Protein AF-0000000067513477 (afdb_homodimer)

pLDDT: mean 84.4, std 13.57, range [36.38, 98.44]

Organism: Thermus thermophilus (strain ATCC 27634 / DSM 579 / HB8) (NCBI:txid300852)

Nearest PDB structures (foldseek):
  5yew-assembly2_C-2  TM=7.814E-01  e=1.420E-10  Homo sapiens
  4dhe-assembly2_B  TM=7.782E-01  e=2.026E-05  Burkholderia thailandensis E264
  5izm-assembly1_A  TM=6.686E-01  e=1.558E-05  Homo sapiens
  1svw-assembly2_B  TM=7.905E-01  e=1.454E-04  Bacillus subtilis
  3wnd-assembly1_A  TM=7.352E-01  e=6.443E-04  Methanosarcina mazei

InterPro domains:
  IPR005225 Small GTP-binding domain [TIGR00231] (46-178)
  IPR006073 GTP binding domain [PF01926] (48-173)
  IPR027417 P-loop containing nucleoside triphosphate hydrolase [G3DSA:3.40.50.300] (36-234)
  IPR027417 P-loop containing nucleoside triphosphate hydrolase [SSF52540] (42-229)
  IPR051943 TRAFAC Dynamin-like GTPase [PTHR43681] (34-531)

Radius of gyration: 49.09 Å; Cα contacts (8 Å, |Δi|>4): 1577; chains: 2; bounding box: 95×144×92 Å

Sequence (1070 aa):
MRLEGLEGKRARVRALLAQGLEALARTPVDPAPLRQALLDLEGPFLLVVVGEFNSGKSSLVNALLGEDLLPEGPTPTTDRIQLLEYGEEGREEGEGFLRLRKPHPLLRTLALVDTPGTNALLEHHEVLTRTFLPRADLILFVTSADRPLTRSEAEFLRLIRDWGKKVVLVVNKADLLSEEDREAVARYVAEGARAVLGEEVPLFLVSARRGKEGRDEGLLRLRDHVAEVIAMKALPLKLSAALGVLRRLLVEGEGALEAEAEEVGQALATCEALEDLLRRHVARVRRDFAGQVALVERVFREVEERGHRFLDETVRLGRLPDLLNAKAFRESFLKEVVQDAGARLERAVGEALRWLARREEELLLDALTLLKEARPLPKGEEPLLAPLEEALARFRPEEEAARLSGLAQEAVVRTLAGGVGGLGLGAALTLVLKGLVADLTGLLAGFFVAFLALSVLPRRKERAKRLLSQGLEEAYAAVRRALEEALEEGLARQEERFRGLYRDRCEALAERRHELKARKEALRRLREEAEALVAMRLEGLEGKRARVRALLAQGLEALARTPVDPAPLRQALLDLEGPFLLVVVGEFNSGKSSLVNALLGEDLLPEGPTPTTDRIQLLEYGEEGREEGEGFLRLRKPHPLLRTLALVDTPGTNALLEHHEVLTRTFLPRADLILFVTSADRPLTRSEAEFLRLIRDWGKKVVLVVNKADLLSEEDREAVARYVAEGARAVLGEEVPLFLVSARRGKEGRDEGLLRLRDHVAEVIAMKALPLKLSAALGVLRRLLVEGEGALEAEAEEVGQALATCEALEDLLRRHVARVRRDFAGQVALVERVFREVEERGHRFLDETVRLGRLPDLLNAKAFRESFLKEVVQDAGARLERAVGEALRWLARREEELLLDALTLLKEARPLPKGEEPLLAPLEEALARFRPEEEAARLSGLAQEAVVRTLAGGVGGLGLGAALTLVLKGLVADLTGLLAGFFVAFLALSVLPRRKERAKRLLSQGLEEAYAAVRRALEEALEEGLARQEERFRGLYRDRCEALAERRHELKARKEALRRLREEAEALVA

Solvent-accessible surface area (backbone atoms only — not comparable to full-atom values): 54745 Å² total; per-residue (Å²): 106,72,63,58,53,48,52,52,47,50,52,52,51,52,50,51,51,53,52,48,50,59,58,34,68,79,40,94,48,81,53,61,62,50,56,50,32,61,58,44,71,78,47,71,47,32,40,30,38,42,36,43,47,68,23,42,60,47,49,37,54,20,25,77,70,67,45,90,78,56,80,81,63,57,55,96,71,54,84,37,36,33,39,37,32,49,37,68,79,46,80,46,78,56,95,60,34,34,39,36,26,37,81,42,79,75,26,70,70,27,28,42,32,46,46,27,28,33,61,38,60,70,60,72,30,50,55,54,45,58,68,46,53,57,62,28,30,32,33,40,40,30,29,21,44,59,49,52,53,27,30,67,52,47,55,48,48,40,51,42,44,58,38,40,43,48,61,37,40,33,34,20,49,41,76,78,46,51,79,72,49,45,57,54,50,51,50,51,43,51,53,54,45,23,68,62,63,74,48,86,60,60,73,35,58,19,26,32,76,44,24,60,73,73,68,28,68,35,44,52,52,47,54,50,48,53,51,47,43,52,75,74,38,40,65,64,35,42,53,41,13,40,45,16,35,48,43,40,52,37,55,52,35,43,51,54,47,50,56,51,44,52,53,49,50,53,54,50,50,52,51,51,51,51,52,50,50,50,55,52,47,55,55,47,51,64,61,49,46,54,10,38,52,19,45,41,52,50,51,58,46,51,37,51,52,40,43,49,49,51,54,19,49,54,64,42,63,63,46,51,70,46,54,64,33,54,67,53,44,51,54,49,43,42,59,69,33,44,60,62,47,22,62,50,45,42,48,36,52,48,49,38,38,37,51,56,28,47,50,54,54,48,50,53,50,53,50,51,53,46,56,69,44,27,69,70,52,91,93,47,75,54,78,62,50,56,57,49,51,51,50,56,70,68,56,49,45,65,60,51,17,49,53,44,45,52,52,26,35,51,44,26,30,47,64,72,53,77,52,60,76,93,60,50,60,21,52,43,48,46,48,52,50,50,52,49,44,52,53,41,39,57,65,47,45,70,37,56,77,61,66,75,71,37,62,52,54,30,29,50,50,25,51,43,48,49,51,51,51,52,53,51,50,54,52,46,53,38,47,50,52,18,51,52,52,38,47,55,52,49,48,54,49,49,50,52,57,55,44,66,66,47,48,68,59,52,52,52,49,53,52,48,48,53,51,47,52,52,52,44,52,52,43,50,53,51,41,53,53,46,54,60,71,69,105,108,72,62,59,52,46,53,52,48,50,52,49,51,52,51,50,52,53,52,48,50,60,58,35,66,77,41,95,49,80,52,60,58,49,56,49,30,62,58,44,71,78,46,71,46,31,40,30,38,43,36,42,48,69,21,42,60,46,49,37,54,20,25,75,70,68,44,91,79,55,80,81,61,58,53,94,72,54,84,38,35,34,39,38,33,50,36,69,79,46,80,47,79,57,95,59,34,34,39,37,25,37,80,44,78,76,27,70,70,27,28,44,32,45,49,45,36,40,61,30,64,83,53,64,59,65,53,51,61,64,61,46,55,54,58,27,30,32,32,41,41,30,30,22,44,59,50,54,55,27,31,67,50,47,54,49,49,39,51,42,44,59,38,39,45,48,62,36,41,32,34,21,48,39,77,79,46,53,77,73,47,45,57,55,50,52,51,49,41,51,53,54,46,23,68,63,65,73,48,86,61,59,72,37,59,19,26,33,75,44,26,61,71,72,69,27,67,36,46,53,53,48,53,51,49,53,52,49,42,51,74,73,36,41,64,65,35,42,54,41,13,40,44,16,37,47,44,40,52,37,55,51,35,42,51,53,47,50,55,53,44,53,54,49,50,54,54,48,51,52,50,52,50,52,51,49,51,48,55,51,48,54,58,47,51,64,61,50,47,54,11,38,52,19,45,40,52,48,50,56,46,51,36,52,51,39,43,50,49,50,56,18,49,55,66,41,64,65,47,49,70,45,54,61,32,54,66,52,46,51,54,49,44,41,61,68,33,44,59,62,46,21,60,48,44,42,50,37,51,50,48,40,38,36,50,55,28,46,50,54,55,49,51,52,52,52,50,49,52,46,56,67,44,28,69,72,51,92,93,46,75,53,79,61,52,59,57,50,51,48,50,56,71,69,55,50,45,65,60,51,17,49,54,44,44,52,53,26,35,52,47,26,31,47,64,72,54,77,52,61,77,92,62,50,60,22,52,43,47,47,48,51,50,50,53,48,44,53,53,41,39,57,65,48,44,71,37,54,78,61,68,74,71,37,63,52,53,30,29,51,50,26,51,45,47,49,52,51,50,53,52,52,50,54,52,47,54,38,46,49,52,17,50,52,50,38,47,54,52,50,49,54,50,49,51,52,58,56,44,66,68,47,47,68,60,50,52,53,49,54,53,49,48,53,52,48,53,52,52,43,51,52,43,51,53,51,40,53,52,45,54,59,70,68,105

Structure (mmCIF, N/CA/C/O backbone):
data_AF-0000000067513477-model_v1
#
loop_
_entity.id
_entity.type
_entity.pdbx_description
1 polymer 'Probable GTP-binding protein'
#
loop_
_atom_site.group_PDB
_atom_site.id
_atom_site.type_symbol
_atom_site.label_atom_id
_atom_site.label_alt_id
_atom_site.label_comp_id
_atom_site.label_asym_id
_atom_site.label_entity_id
_atom_site.label_seq_id
_atom_site.pdbx_PDB_ins_code
_atom_site.Cartn_x
_atom_site.Cartn_y
_atom_site.Cartn_z
_atom_site.occupancy
_atom_site.B_iso_or_equiv
_atom_site.auth_seq_id
_atom_site.auth_comp_id
_atom_site.auth_asym_id
_atom_site.auth_atom_id
_atom_site.pdbx_PDB_model_num
ATOM 1 N N . MET A 1 1 ? -46.469 -31.281 -8.945 1 40.47 1 MET A N 1
ATOM 2 C CA . MET A 1 1 ? -46.219 -30.5 -7.738 1 40.47 1 MET A CA 1
ATOM 3 C C . MET A 1 1 ? -44.75 -30.141 -7.594 1 40.47 1 MET A C 1
ATOM 5 O O . MET A 1 1 ? -44.406 -29 -7.258 1 40.47 1 MET A O 1
ATOM 9 N N . ARG A 1 2 ? -43.906 -31.172 -7.785 1 50.25 2 ARG A N 1
ATOM 10 C CA . ARG A 1 2 ? -42.438 -31 -7.707 1 50.25 2 ARG A CA 1
ATOM 11 C C . ARG A 1 2 ? -41.938 -30.094 -8.828 1 50.25 2 ARG A C 1
ATOM 13 O O . ARG A 1 2 ? -41.094 -29.25 -8.609 1 50.25 2 ARG A O 1
ATOM 20 N N . LEU A 1 3 ? -42.531 -30.281 -9.891 1 52.78 3 LEU A N 1
ATOM 21 C CA . LEU A 1 3 ? -42.188 -29.484 -11.055 1 52.78 3 LEU A CA 1
ATOM 22 C C . LEU A 1 3 ? -42.625 -28.031 -10.875 1 52.78 3 LEU A C 1
ATOM 24 O O . LEU A 1 3 ? -41.906 -27.109 -11.266 1 52.78 3 LEU A O 1
ATOM 28 N N . GLU A 1 4 ? -43.875 -27.875 -10.352 1 55.12 4 GLU A N 1
ATOM 29 C CA . GLU A 1 4 ? -44.406 -26.531 -10.109 1 55.12 4 GLU A CA 1
ATOM 30 C C . GLU A 1 4 ? -43.5 -25.781 -9.125 1 55.12 4 GLU A C 1
ATOM 32 O O . GLU A 1 4 ? -43.25 -24.578 -9.297 1 55.12 4 GLU A O 1
ATOM 37 N N . GLY A 1 5 ? -42.969 -26.516 -8.164 1 71.5 5 GLY A N 1
ATOM 38 C CA . GLY A 1 5 ? -42.062 -25.969 -7.164 1 71.5 5 GLY A CA 1
ATOM 39 C C . GLY A 1 5 ? -40.719 -25.531 -7.746 1 71.5 5 GLY A C 1
ATOM 40 O O . GLY A 1 5 ? -40.188 -24.5 -7.363 1 71.5 5 GLY A O 1
ATOM 41 N N . LEU A 1 6 ? -40.406 -26.203 -8.75 1 79.88 6 LEU A N 1
ATOM 42 C CA . LEU A 1 6 ? -39.125 -25.906 -9.367 1 79.88 6 LEU A CA 1
ATOM 43 C C . LEU A 1 6 ? -39.25 -24.703 -10.305 1 79.88 6 LEU A C 1
ATOM 45 O O . LEU A 1 6 ? -38.312 -23.891 -10.391 1 79.88 6 LEU A O 1
ATOM 49 N N . GLU A 1 7 ? -40.375 -24.594 -10.969 1 84.88 7 GLU A N 1
ATOM 50 C CA . GLU A 1 7 ? -40.594 -23.438 -11.844 1 84.88 7 GLU A CA 1
ATOM 51 C C . GLU A 1 7 ? -40.688 -22.141 -11.047 1 84.88 7 GLU A C 1
ATOM 53 O O . GLU A 1 7 ? -40.219 -21.094 -11.5 1 84.88 7 GLU A O 1
ATOM 58 N N . GLY A 1 8 ? -41.344 -22.281 -9.938 1 87.75 8 GLY A N 1
ATOM 59 C CA . GLY A 1 8 ? -41.375 -21.141 -9.047 1 87.75 8 GLY A CA 1
ATOM 60 C C . GLY A 1 8 ? -40 -20.719 -8.578 1 87.75 8 GLY A C 1
ATOM 61 O O . GLY A 1 8 ? -39.688 -19.516 -8.539 1 87.75 8 GLY A O 1
ATOM 62 N N . LYS A 1 9 ? -39.281 -21.688 -8.289 1 90.88 9 LYS A N 1
ATOM 63 C CA . LYS A 1 9 ? -37.906 -21.406 -7.867 1 90.88 9 LYS A CA 1
ATOM 64 C C . LYS A 1 9 ? -37.094 -20.797 -9 1 90.88 9 LYS A C 1
ATOM 66 O O . LYS A 1 9 ? -36.312 -19.875 -8.781 1 90.88 9 LYS A O 1
ATOM 71 N N . ARG A 1 10 ? -37.344 -21.281 -10.188 1 93.25 10 ARG A N 1
ATOM 72 C CA . ARG A 1 10 ? -36.656 -20.734 -11.359 1 93.25 10 ARG A CA 1
ATOM 73 C C . ARG A 1 10 ? -37 -19.266 -11.555 1 93.25 10 ARG A C 1
ATOM 75 O O . ARG A 1 10 ? -36.125 -18.453 -11.82 1 93.25 10 ARG A O 1
ATOM 82 N N . ALA A 1 11 ? -38.188 -18.984 -11.398 1 93.88 11 ALA A N 1
ATOM 83 C CA . ALA A 1 11 ? -38.625 -17.594 -11.547 1 93.88 11 ALA A CA 1
ATOM 84 C C . ALA A 1 11 ? -38 -16.703 -10.477 1 93.88 11 ALA A C 1
ATOM 86 O O . ALA A 1 11 ? -37.594 -15.578 -10.766 1 93.88 11 ALA A O 1
ATOM 87 N N . ARG A 1 12 ? -37.969 -17.203 -9.328 1 94.5 12 ARG A N 1
ATOM 88 C CA . ARG A 1 12 ? -37.406 -16.453 -8.227 1 94.5 12 ARG A CA 1
ATOM 89 C C . ARG A 1 12 ? -35.906 -16.219 -8.453 1 94.5 12 ARG A C 1
ATOM 91 O O . ARG A 1 12 ? -35.406 -15.125 -8.203 1 94.5 12 ARG A O 1
ATOM 98 N N . VAL A 1 13 ? -35.219 -17.188 -8.875 1 96.44 13 VAL A N 1
ATOM 99 C CA . VAL A 1 13 ? -33.781 -17.078 -9.133 1 96.44 13 VAL A CA 1
ATOM 100 C C . VAL A 1 13 ? -33.531 -16.094 -10.273 1 96.44 13 VAL A C 1
ATOM 102 O O . VAL A 1 13 ? -32.656 -15.242 -10.188 1 96.44 13 VAL A O 1
ATOM 105 N N . ARG A 1 14 ? -34.344 -16.172 -11.273 1 96.19 14 ARG A N 1
ATOM 106 C CA . ARG A 1 14 ? -34.219 -15.25 -12.398 1 96.19 14 ARG A CA 1
ATOM 107 C C . ARG A 1 14 ? -34.406 -13.805 -11.945 1 96.19 14 ARG A C 1
ATOM 109 O O . ARG A 1 14 ? -33.625 -12.93 -12.344 1 96.19 14 ARG A O 1
ATOM 116 N N . ALA A 1 15 ? -35.344 -13.648 -11.141 1 96.62 15 ALA A N 1
ATOM 117 C CA . ALA A 1 15 ? -35.594 -12.305 -10.625 1 96.62 15 ALA A CA 1
ATOM 118 C C . ALA A 1 15 ? -34.438 -11.805 -9.789 1 96.62 15 ALA A C 1
ATOM 120 O O . ALA A 1 15 ? -34.031 -10.641 -9.898 1 96.62 15 ALA A O 1
ATOM 121 N N . LEU A 1 16 ? -33.969 -12.625 -8.984 1 97.19 16 LEU A N 1
ATOM 122 C CA . LEU A 1 16 ? -32.844 -12.25 -8.117 1 97.19 16 LEU A CA 1
ATOM 123 C C . LEU A 1 16 ? -31.609 -11.922 -8.945 1 97.19 16 LEU A C 1
ATOM 125 O O . LEU A 1 16 ? -30.891 -10.969 -8.641 1 97.19 16 LEU A O 1
ATOM 129 N N . LEU A 1 17 ? -31.359 -12.695 -9.984 1 97.75 17 LEU A N 1
ATOM 130 C CA . LEU A 1 17 ? -30.234 -12.43 -10.867 1 97.75 17 LEU A CA 1
ATOM 131 C C . LEU A 1 17 ? -30.391 -11.086 -11.57 1 97.75 17 LEU A C 1
ATOM 133 O O . LEU A 1 17 ? -29.422 -10.336 -11.711 1 97.75 17 LEU A O 1
ATOM 137 N N . ALA A 1 18 ? -31.562 -10.812 -11.953 1 97.38 18 ALA A N 1
ATOM 138 C CA . ALA A 1 18 ? -31.844 -9.531 -12.594 1 97.38 18 ALA A CA 1
ATOM 139 C C . ALA A 1 18 ? -31.594 -8.375 -11.633 1 97.38 18 ALA A C 1
ATOM 141 O O . ALA A 1 18 ? -31.016 -7.355 -12.016 1 97.38 18 ALA A O 1
ATOM 142 N N . GLN A 1 19 ? -32 -8.547 -10.422 1 97.44 19 GLN A N 1
ATOM 143 C CA . GLN A 1 19 ? -31.766 -7.539 -9.398 1 97.44 19 GLN A CA 1
ATOM 144 C C . GLN A 1 19 ? -30.266 -7.379 -9.148 1 97.44 19 GLN A C 1
ATOM 146 O O . GLN A 1 19 ? -29.781 -6.258 -8.969 1 97.44 19 GLN A O 1
ATOM 151 N N . GLY A 1 20 ? -29.578 -8.461 -9.109 1 97.56 20 GLY A N 1
ATOM 152 C CA . GLY A 1 20 ? -28.141 -8.422 -8.938 1 97.56 20 GLY A CA 1
ATOM 153 C C . GLY A 1 20 ? -27.422 -7.672 -10.055 1 97.56 20 GLY A C 1
ATOM 154 O O . GLY A 1 20 ? -26.5 -6.906 -9.797 1 97.56 20 GLY A O 1
ATOM 155 N N . LEU A 1 21 ? -27.922 -7.887 -11.25 1 97 21 LEU A N 1
ATOM 156 C CA . LEU A 1 21 ? -27.344 -7.203 -12.406 1 97 21 LEU A CA 1
ATOM 157 C C . LEU A 1 21 ? -27.5 -5.691 -12.273 1 97 21 LEU A C 1
ATOM 159 O O . LEU A 1 21 ? -26.547 -4.945 -12.531 1 97 21 LEU A O 1
ATOM 163 N N . GLU A 1 22 ? -28.578 -5.293 -11.852 1 96.5 22 GLU A N 1
ATOM 164 C CA . GLU A 1 22 ? -28.844 -3.869 -11.664 1 96.5 22 GLU A CA 1
ATOM 165 C C . GLU A 1 22 ? -27.969 -3.293 -10.555 1 96.5 22 GLU A C 1
ATOM 167 O O . GLU A 1 22 ? -27.391 -2.209 -10.711 1 96.5 22 GLU A O 1
ATOM 172 N N . ALA A 1 23 ? -27.859 -4.012 -9.531 1 96.62 23 ALA A N 1
ATOM 173 C CA . ALA A 1 23 ? -27.078 -3.549 -8.391 1 96.62 23 ALA A CA 1
ATOM 174 C C . ALA A 1 23 ? -25.594 -3.492 -8.734 1 96.62 23 ALA A C 1
ATOM 176 O O . ALA A 1 23 ? -24.891 -2.555 -8.344 1 96.62 23 ALA A O 1
ATOM 177 N N . LEU A 1 24 ? -25.094 -4.438 -9.469 1 96.31 24 LEU A N 1
ATOM 178 C CA . LEU A 1 24 ? -23.672 -4.531 -9.805 1 96.31 24 LEU A CA 1
ATOM 179 C C . LEU A 1 24 ? -23.281 -3.471 -10.828 1 96.31 24 LEU A C 1
ATOM 181 O O . LEU A 1 24 ? -22.109 -3.1 -10.938 1 96.31 24 LEU A O 1
ATOM 185 N N . ALA A 1 25 ? -24.297 -3.062 -11.586 1 93.69 25 ALA A N 1
ATOM 186 C CA . ALA A 1 25 ? -24.047 -2.018 -12.578 1 93.69 25 ALA A CA 1
ATOM 187 C C . ALA A 1 25 ? -23.531 -0.745 -11.914 1 93.69 25 ALA A C 1
ATOM 189 O O . ALA A 1 25 ? -22.859 0.074 -12.562 1 93.69 25 ALA A O 1
ATOM 190 N N . ARG A 1 26 ? -23.75 -0.559 -10.68 1 91.94 26 ARG A N 1
ATOM 191 C CA . ARG A 1 26 ? -23.344 0.625 -9.93 1 91.94 26 ARG A CA 1
ATOM 192 C C . ARG A 1 26 ? -22.016 0.386 -9.211 1 91.94 26 ARG A C 1
ATOM 194 O O . ARG A 1 26 ? -21.656 1.119 -8.281 1 91.94 26 ARG A O 1
ATOM 201 N N . THR A 1 27 ? -21.344 -0.672 -9.516 1 94.38 27 THR A N 1
ATOM 202 C CA . THR A 1 27 ? -20.031 -1.021 -8.977 1 94.38 27 THR A CA 1
ATOM 203 C C . THR A 1 27 ? -19.016 -1.159 -10.094 1 94.38 27 THR A C 1
ATOM 205 O O . THR A 1 27 ? -19.375 -1.176 -11.273 1 94.38 27 THR A O 1
ATOM 208 N N . PRO A 1 28 ? -17.75 -1.13 -9.688 1 93.44 28 PRO A N 1
ATOM 209 C CA . PRO A 1 28 ? -16.719 -1.288 -10.711 1 93.44 28 PRO A CA 1
ATOM 210 C C . PRO A 1 28 ? -16.578 -2.73 -11.195 1 93.44 28 PRO A C 1
ATOM 212 O O . PRO A 1 28 ? -15.75 -3.018 -12.062 1 93.44 28 PRO A O 1
ATOM 215 N N . VAL A 1 29 ? -17.375 -3.633 -10.711 1 94.88 29 VAL A N 1
ATOM 216 C CA . VAL A 1 29 ? -17.266 -5.051 -11.047 1 94.88 29 VAL A CA 1
ATOM 217 C C . VAL A 1 29 ? -17.922 -5.312 -12.398 1 94.88 29 VAL A C 1
ATOM 219 O O . VAL A 1 29 ? -19 -4.789 -12.688 1 94.88 29 VAL A O 1
ATOM 222 N N . ASP A 1 30 ? -17.266 -6.07 -13.242 1 92.62 30 ASP A N 1
ATOM 223 C CA . ASP A 1 30 ? -17.828 -6.445 -14.539 1 92.62 30 ASP A CA 1
ATOM 224 C C . ASP A 1 30 ? -19.016 -7.391 -14.375 1 92.62 30 ASP A C 1
ATOM 226 O O . ASP A 1 30 ? -18.844 -8.523 -13.906 1 92.62 30 ASP A O 1
ATOM 230 N N . PRO A 1 31 ? -20.172 -6.953 -14.789 1 93.88 31 PRO A N 1
ATOM 231 C CA . PRO A 1 31 ? -21.359 -7.785 -14.594 1 93.88 31 PRO A CA 1
ATOM 232 C C . PRO A 1 31 ? -21.562 -8.805 -15.711 1 93.88 31 PRO A C 1
ATOM 234 O O . PRO A 1 31 ? -22.547 -9.547 -15.711 1 93.88 31 PRO A O 1
ATOM 237 N N . ALA A 1 32 ? -20.641 -8.945 -16.656 1 91.94 32 ALA A N 1
ATOM 238 C CA . ALA A 1 32 ? -20.797 -9.766 -17.844 1 91.94 32 ALA A CA 1
ATOM 239 C C . ALA A 1 32 ? -21.047 -11.227 -17.484 1 91.94 32 ALA A C 1
ATOM 241 O O . ALA A 1 32 ? -21.938 -11.875 -18.031 1 91.94 32 ALA A O 1
ATOM 242 N N . PRO A 1 33 ? -20.297 -11.75 -16.531 1 93.12 33 PRO A N 1
ATOM 243 C CA . PRO A 1 33 ? -20.562 -13.156 -16.188 1 93.12 33 PRO A CA 1
ATOM 244 C C . PRO A 1 33 ? -21.969 -13.391 -15.656 1 93.12 33 PRO A C 1
ATOM 246 O O . PRO A 1 33 ? -22.562 -14.438 -15.906 1 93.12 33 PRO A O 1
ATOM 249 N N . LEU A 1 34 ? -22.531 -12.445 -14.961 1 95.38 34 LEU A N 1
ATOM 250 C CA . LEU A 1 34 ? -23.875 -12.586 -14.43 1 95.38 34 LEU A CA 1
ATOM 251 C C . LEU A 1 34 ? -24.922 -12.477 -15.539 1 95.38 34 LEU A C 1
ATOM 253 O O . LEU A 1 34 ? -25.906 -13.203 -15.547 1 95.38 34 LEU A O 1
ATOM 257 N N . ARG A 1 35 ? -24.719 -11.523 -16.422 1 95.25 35 ARG A N 1
ATOM 258 C CA . ARG A 1 35 ? -25.594 -11.391 -17.578 1 95.25 35 ARG A CA 1
ATOM 259 C C . ARG A 1 35 ? -25.641 -12.695 -18.375 1 95.25 35 ARG A C 1
ATOM 261 O O . ARG A 1 35 ? -26.719 -13.148 -18.766 1 95.25 35 ARG A O 1
ATOM 268 N N . GLN A 1 36 ? -24.516 -13.227 -18.562 1 93.19 36 GLN A N 1
ATOM 269 C CA . GLN A 1 36 ? -24.438 -14.484 -19.281 1 93.19 36 GLN A CA 1
ATOM 270 C C . GLN A 1 36 ? -25.125 -15.609 -18.5 1 93.19 36 GLN A C 1
ATOM 272 O O . GLN A 1 36 ? -25.797 -16.469 -19.094 1 93.19 36 GLN A O 1
ATOM 277 N N . ALA A 1 37 ? -24.969 -15.617 -17.219 1 94.44 37 ALA A N 1
ATOM 278 C CA . ALA A 1 37 ? -25.625 -16.625 -16.375 1 94.44 37 ALA A CA 1
ATOM 279 C C . ALA A 1 37 ? -27.141 -16.547 -16.516 1 94.44 37 ALA A C 1
ATOM 281 O O . ALA A 1 37 ? -27.828 -17.578 -16.547 1 94.44 37 ALA A O 1
ATOM 282 N N . LEU A 1 38 ? -27.688 -15.391 -16.594 1 94.56 38 LEU A N 1
ATOM 283 C CA . LEU A 1 38 ? -29.125 -15.18 -16.781 1 94.56 38 LEU A CA 1
ATOM 284 C C . LEU A 1 38 ? -29.594 -15.742 -18.109 1 94.56 38 LEU A C 1
ATOM 286 O O . LEU A 1 38 ? -30.625 -16.422 -18.172 1 94.56 38 LEU A O 1
ATOM 290 N N . LEU A 1 39 ? -28.812 -15.516 -19.141 1 92.12 39 LEU A N 1
ATOM 291 C CA . LEU A 1 39 ? -29.156 -16.031 -20.453 1 92.12 39 LEU A CA 1
ATOM 292 C C . LEU A 1 39 ? -29.062 -17.547 -20.484 1 92.12 39 LEU A C 1
ATOM 294 O O . LEU A 1 39 ? -29.891 -18.219 -21.109 1 92.12 39 LEU A O 1
ATOM 298 N N . ASP A 1 40 ? -28.141 -18.062 -19.797 1 91.94 40 ASP A N 1
ATOM 299 C CA . ASP A 1 40 ? -27.859 -19.5 -19.812 1 91.94 40 ASP A CA 1
ATOM 300 C C . ASP A 1 40 ? -28.938 -20.281 -19.047 1 91.94 40 ASP A C 1
ATOM 302 O O . ASP A 1 40 ? -29.031 -21.5 -19.172 1 91.94 40 ASP A O 1
ATOM 306 N N . LEU A 1 41 ? -29.734 -19.562 -18.234 1 91.69 41 LEU A N 1
ATOM 307 C CA . LEU A 1 41 ? -30.812 -20.234 -17.5 1 91.69 41 LEU A CA 1
ATOM 308 C C . LEU A 1 41 ? -31.766 -20.922 -18.453 1 91.69 41 LEU A C 1
ATOM 310 O O . LEU A 1 41 ? -32.344 -21.953 -18.125 1 91.69 41 LEU A O 1
ATOM 314 N N . GLU A 1 42 ? -31.875 -20.328 -19.625 1 88.25 42 GLU A N 1
ATOM 315 C CA . GLU A 1 42 ? -32.781 -20.875 -20.609 1 88.25 42 GLU A CA 1
ATOM 316 C C . GLU A 1 42 ? -32.062 -21.703 -21.656 1 88.25 42 GLU A C 1
ATOM 318 O O . GLU A 1 42 ? -32.656 -22.234 -22.594 1 88.25 42 GLU A O 1
ATOM 323 N N . GLY A 1 43 ? -30.781 -21.797 -21.5 1 86.62 43 GLY A N 1
ATOM 324 C CA . GLY A 1 43 ? -29.984 -22.531 -22.453 1 86.62 43 GLY A CA 1
ATOM 325 C C . GLY A 1 43 ? -29.766 -23.984 -22.078 1 86.62 43 GLY A C 1
ATOM 326 O O . GLY A 1 43 ? -30.391 -24.484 -21.141 1 86.62 43 GLY A O 1
ATOM 327 N N . PRO A 1 44 ? -29.016 -24.609 -22.875 1 89.25 44 PRO A N 1
ATOM 328 C CA . PRO A 1 44 ? -28.75 -26.016 -22.594 1 89.25 44 PRO A CA 1
ATOM 329 C C . PRO A 1 44 ? -27.891 -26.219 -21.344 1 89.25 44 PRO A C 1
ATOM 331 O O . PRO A 1 44 ? -27.219 -25.281 -20.891 1 89.25 44 PRO A O 1
ATOM 334 N N . PHE A 1 45 ? -28.016 -27.406 -20.781 1 94.31 45 PHE A N 1
ATOM 335 C CA . PHE A 1 45 ? -27.156 -27.781 -19.656 1 94.31 45 PHE A CA 1
ATOM 336 C C . PHE A 1 45 ? -25.703 -27.859 -20.109 1 94.31 45 PHE A C 1
ATOM 338 O O . PHE A 1 45 ? -25.391 -28.578 -21.062 1 94.31 45 PHE A O 1
ATOM 345 N N . LEU A 1 46 ? -24.875 -27.094 -19.469 1 94 46 LEU A N 1
ATOM 346 C CA . LEU A 1 46 ? -23.469 -27.031 -19.891 1 94 46 LEU A CA 1
ATOM 347 C C . LEU A 1 46 ? -22.594 -27.859 -18.953 1 94 46 LEU A C 1
ATOM 349 O O . LEU A 1 46 ? -22.438 -27.516 -17.781 1 94 46 LEU A O 1
ATOM 353 N N . LEU A 1 47 ? -22.094 -28.906 -19.484 1 95.06 47 LEU A N 1
ATOM 354 C CA . LEU A 1 47 ? -21.094 -29.719 -18.797 1 95.06 47 LEU A CA 1
ATOM 355 C C . LEU A 1 47 ? -19.688 -29.344 -19.25 1 95.06 47 LEU A C 1
ATOM 357 O O . LEU A 1 47 ? -19.312 -29.594 -20.406 1 95.06 47 LEU A O 1
ATOM 361 N N . VAL A 1 48 ? -18.953 -28.719 -18.359 1 94 48 VAL A N 1
ATOM 362 C CA . VAL A 1 48 ? -17.641 -28.203 -18.734 1 94 48 VAL A CA 1
ATOM 363 C C . VAL A 1 48 ? -16.547 -29.109 -18.203 1 94 48 VAL A C 1
ATOM 365 O O . VAL A 1 48 ? -16.531 -29.453 -17.016 1 94 48 VAL A O 1
ATOM 368 N N . VAL A 1 49 ? -15.664 -29.531 -19.094 1 94.25 49 VAL A N 1
ATOM 369 C CA . VAL A 1 49 ? -14.539 -30.406 -18.734 1 94.25 49 VAL A CA 1
ATOM 370 C C . VAL A 1 49 ? -13.289 -29.547 -18.531 1 94.25 49 VAL A C 1
ATOM 372 O O . VAL A 1 49 ? -12.875 -28.812 -19.422 1 94.25 49 VAL A O 1
ATOM 375 N N . VAL A 1 50 ? -12.75 -29.625 -17.312 1 92.62 50 VAL A N 1
ATOM 376 C CA . VAL A 1 50 ? -11.562 -28.844 -17 1 92.62 50 VAL A CA 1
ATOM 377 C C . VAL A 1 50 ? -10.469 -29.75 -16.438 1 92.62 50 VAL A C 1
ATOM 379 O O . VAL A 1 50 ? -10.758 -30.859 -15.977 1 92.62 50 VAL A O 1
ATOM 382 N N . GLY A 1 51 ? -9.25 -29.281 -16.5 1 91.19 51 GLY A N 1
ATOM 383 C CA . GLY A 1 51 ? -8.07 -29.984 -16.031 1 91.19 51 GLY A CA 1
ATOM 384 C C . GLY A 1 51 ? -6.781 -29.438 -16.609 1 91.19 51 GLY A C 1
ATOM 385 O O . GLY A 1 51 ? -6.801 -28.625 -17.531 1 91.19 51 GLY A O 1
ATOM 386 N N . GLU A 1 52 ? -5.754 -29.953 -16.078 1 89.5 52 GLU A N 1
ATOM 387 C CA . GLU A 1 52 ? -4.457 -29.5 -16.562 1 89.5 52 GLU A CA 1
ATOM 388 C C . GLU A 1 52 ? -4.188 -30.016 -17.969 1 89.5 52 GLU A C 1
ATOM 390 O O . GLU A 1 52 ? -4.828 -30.969 -18.422 1 89.5 52 GLU A O 1
ATOM 395 N N . PHE A 1 53 ? -3.258 -29.281 -18.547 1 83.31 53 PHE A N 1
ATOM 396 C CA . PHE A 1 53 ? -2.873 -29.734 -19.875 1 83.31 53 PHE A CA 1
ATOM 397 C C . PHE A 1 53 ? -2.398 -31.172 -19.844 1 83.31 53 PHE A C 1
ATOM 399 O O . PHE A 1 53 ? -1.69 -31.578 -18.922 1 83.31 53 PHE A O 1
ATOM 406 N N . ASN A 1 54 ? -2.932 -32.031 -20.812 1 87.56 54 ASN A N 1
ATOM 407 C CA . ASN A 1 54 ? -2.605 -33.438 -21.031 1 87.56 54 ASN A CA 1
ATOM 408 C C . ASN A 1 54 ? -3.154 -34.312 -19.906 1 87.56 54 ASN A C 1
ATOM 410 O O . ASN A 1 54 ? -2.646 -35.406 -19.672 1 87.56 54 ASN A O 1
ATOM 414 N N . SER A 1 55 ? -4.117 -33.812 -19.219 1 91.19 55 SER A N 1
ATOM 415 C CA . SER A 1 55 ? -4.832 -34.656 -18.25 1 91.19 55 SER A CA 1
ATOM 416 C C . SER A 1 55 ? -5.742 -35.656 -18.938 1 91.19 55 SER A C 1
ATOM 418 O O . SER A 1 55 ? -6.223 -36.594 -18.312 1 91.19 55 SER A O 1
ATOM 420 N N . GLY A 1 56 ? -6.023 -35.406 -20.203 1 91.94 56 GLY A N 1
ATOM 421 C CA . GLY A 1 56 ? -6.832 -36.312 -20.984 1 91.94 56 GLY A CA 1
ATOM 422 C C . GLY A 1 56 ? -8.258 -35.844 -21.188 1 91.94 56 GLY A C 1
ATOM 423 O O . GLY A 1 56 ? -9.148 -36.625 -21.5 1 91.94 56 GLY A O 1
ATOM 424 N N . LYS A 1 57 ? -8.469 -34.562 -21.047 1 92.56 57 LYS A N 1
ATOM 425 C CA . LYS A 1 57 ? -9.805 -33.969 -21.188 1 92.56 57 LYS A CA 1
ATOM 426 C C . LYS A 1 57 ? -10.414 -34.312 -22.547 1 92.56 57 LYS A C 1
ATOM 428 O O . LYS A 1 57 ? -11.531 -34.844 -22.609 1 92.56 57 LYS A O 1
ATOM 433 N N . SER A 1 58 ? -9.68 -34.031 -23.625 1 92.06 58 SER A N 1
ATOM 434 C CA . SER A 1 58 ? -10.195 -34.281 -24.969 1 92.06 58 SER A CA 1
ATOM 435 C C . SER A 1 58 ? -10.406 -35.781 -25.219 1 92.06 58 SER A C 1
ATOM 437 O O . SER A 1 58 ? -11.406 -36.156 -25.812 1 92.06 58 SER A O 1
ATOM 439 N N . SER A 1 59 ? -9.469 -36.594 -24.703 1 92.81 59 SER A N 1
ATOM 440 C CA . SER A 1 59 ? -9.617 -38.062 -24.828 1 92.81 59 SER A CA 1
ATOM 441 C C . SER A 1 59 ? -10.867 -38.531 -24.109 1 92.81 59 SER A C 1
ATOM 443 O O . SER A 1 59 ? -11.555 -39.438 -24.594 1 92.81 59 SER A O 1
ATOM 445 N N . LEU A 1 60 ? -11.07 -37.938 -22.969 1 95.5 60 LEU A N 1
ATOM 446 C CA . LEU A 1 60 ? -12.258 -38.312 -22.188 1 95.5 60 LEU A CA 1
ATOM 447 C C . LEU A 1 60 ? -13.531 -37.938 -22.938 1 95.5 60 LEU A C 1
ATOM 449 O O . LEU A 1 60 ? -14.469 -38.75 -23 1 95.5 60 LEU A O 1
ATOM 453 N N . VAL A 1 61 ? -13.602 -36.781 -23.516 1 94.38 61 VAL A N 1
ATOM 454 C CA . VAL A 1 61 ? -14.758 -36.312 -24.281 1 94.38 61 VAL A CA 1
ATOM 455 C C . VAL A 1 61 ? -14.984 -37.25 -25.469 1 94.38 61 VAL A C 1
ATOM 457 O O . VAL A 1 61 ? -16.109 -37.688 -25.719 1 94.38 61 VAL A O 1
ATOM 460 N N . ASN A 1 62 ? -13.898 -37.625 -26.203 1 93.62 62 ASN A N 1
ATOM 461 C CA . ASN A 1 62 ? -13.992 -38.562 -27.312 1 93.62 62 ASN A CA 1
ATOM 462 C C . ASN A 1 62 ? -14.539 -39.906 -26.859 1 93.62 62 ASN A C 1
ATOM 464 O O . ASN A 1 62 ? -15.398 -40.5 -27.531 1 93.62 62 ASN A O 1
ATOM 468 N N . ALA A 1 63 ? -14.039 -40.344 -25.734 1 94.12 63 ALA A N 1
ATOM 469 C CA . ALA A 1 63 ? -14.461 -41.625 -25.203 1 94.12 63 ALA A CA 1
ATOM 470 C C . ALA A 1 63 ? -15.93 -41.594 -24.797 1 94.12 63 ALA A C 1
ATOM 472 O O . ALA A 1 63 ? -16.656 -42.562 -25.047 1 94.12 63 ALA A O 1
ATOM 473 N N . LEU A 1 64 ? -16.359 -40.562 -24.172 1 92.44 64 LEU A N 1
ATOM 474 C CA . LEU A 1 64 ? -17.75 -40.406 -23.734 1 92.44 64 LEU A CA 1
ATOM 475 C C . LEU A 1 64 ? -18.688 -40.438 -24.938 1 92.44 64 LEU A C 1
ATOM 477 O O . LEU A 1 64 ? -19.797 -40.969 -24.859 1 92.44 64 LEU A O 1
ATOM 481 N N . LEU A 1 65 ? -18.219 -39.875 -26.047 1 90.81 65 LEU A N 1
ATOM 482 C CA . LEU A 1 65 ? -19.062 -39.781 -27.234 1 90.81 65 LEU A CA 1
ATOM 483 C C . LEU A 1 65 ? -18.844 -40.969 -28.156 1 90.81 65 LEU A C 1
ATOM 485 O O . LEU A 1 65 ? -19.641 -41.188 -29.062 1 90.81 65 LEU A O 1
ATOM 489 N N . GLY A 1 66 ? -17.781 -41.688 -27.953 1 88.31 66 GLY A N 1
ATOM 490 C CA . GLY A 1 66 ? -17.484 -42.844 -28.75 1 88.31 66 GLY A CA 1
ATOM 491 C C . GLY A 1 66 ? -16.969 -42.531 -30.125 1 88.31 66 GLY A C 1
ATOM 492 O O . GLY A 1 66 ? -17.141 -43.312 -31.062 1 88.31 66 GLY A O 1
ATOM 493 N N . GLU A 1 67 ? -16.5 -41.312 -30.328 1 88.31 67 GLU A N 1
ATOM 494 C CA . GLU A 1 67 ? -15.945 -40.844 -31.594 1 88.31 67 GLU A CA 1
ATOM 495 C C . GLU A 1 67 ? -14.688 -40 -31.375 1 88.31 67 GLU A C 1
ATOM 497 O O . GLU A 1 67 ? -14.531 -39.375 -30.328 1 88.31 67 GLU A O 1
ATOM 502 N N . ASP A 1 68 ? -13.75 -40.062 -32.344 1 88.81 68 ASP A N 1
ATOM 503 C CA . ASP A 1 68 ? -12.539 -39.25 -32.281 1 88.81 68 ASP A CA 1
ATOM 504 C C . ASP A 1 68 ? -12.781 -37.875 -32.906 1 88.81 68 ASP A C 1
ATOM 506 O O . ASP A 1 68 ? -12.422 -37.625 -34.062 1 88.81 68 ASP A O 1
ATOM 510 N N . LEU A 1 69 ? -13.305 -37 -32.156 1 87.19 69 LEU A N 1
ATOM 511 C CA . LEU A 1 69 ? -13.719 -35.688 -32.656 1 87.19 69 LEU A CA 1
ATOM 512 C C . LEU A 1 69 ? -12.656 -34.625 -32.312 1 87.19 69 LEU A C 1
ATOM 514 O O . LEU A 1 69 ? -12.453 -33.688 -33.094 1 87.19 69 LEU A O 1
ATOM 518 N N . LEU A 1 70 ? -12.031 -34.75 -31.203 1 88.81 70 LEU A N 1
ATOM 519 C CA . LEU A 1 70 ? -11.102 -33.75 -30.703 1 88.81 70 LEU A CA 1
ATOM 520 C C . LEU A 1 70 ? -9.656 -34.219 -30.844 1 88.81 70 LEU A C 1
ATOM 522 O O . LEU A 1 70 ? -9.367 -35.406 -30.656 1 88.81 70 LEU A O 1
ATOM 526 N N . PRO A 1 71 ? -8.773 -33.25 -31.141 1 83.75 71 PRO A N 1
ATOM 527 C CA . PRO A 1 71 ? -7.355 -33.625 -31.297 1 83.75 71 PRO A CA 1
ATOM 528 C C . PRO A 1 71 ? -6.707 -34.031 -29.969 1 83.75 71 PRO A C 1
ATOM 530 O O . PRO A 1 71 ? -7.105 -33.531 -28.906 1 83.75 71 PRO A O 1
ATOM 533 N N . GLU A 1 72 ? -5.793 -34.938 -30.094 1 82.25 72 GLU A N 1
ATOM 534 C CA . GLU A 1 72 ? -5.016 -35.438 -28.969 1 82.25 72 GLU A CA 1
ATOM 535 C C . GLU A 1 72 ? -3.52 -35.406 -29.266 1 82.25 72 GLU A C 1
ATOM 537 O O . GLU A 1 72 ? -3.111 -35.5 -30.422 1 82.25 72 GLU A O 1
ATOM 542 N N . GLY A 1 73 ? -2.662 -35.031 -28.281 1 79 73 GLY A N 1
ATOM 543 C CA . GLY A 1 73 ? -1.218 -35 -28.453 1 79 73 GLY A CA 1
ATOM 544 C C . GLY A 1 73 ? -0.474 -34.594 -27.188 1 79 73 GLY A C 1
ATOM 545 O O . GLY A 1 73 ? -1.088 -34.188 -26.203 1 79 73 GLY A O 1
ATOM 546 N N . PRO A 1 74 ? 0.815 -34.781 -27.25 1 80.88 74 PRO A N 1
ATOM 547 C CA . PRO A 1 74 ? 1.621 -34.5 -26.047 1 80.88 74 PRO A CA 1
ATOM 548 C C . PRO A 1 74 ? 1.855 -33.031 -25.828 1 80.88 74 PRO A C 1
ATOM 550 O O . PRO A 1 74 ? 2.23 -32.625 -24.719 1 80.88 74 PRO A O 1
ATOM 553 N N . THR A 1 75 ? 1.825 -32.25 -26.844 1 80.19 75 THR A N 1
ATOM 554 C CA . THR A 1 75 ? 1.922 -30.812 -26.719 1 80.19 75 THR A CA 1
ATOM 555 C C . THR A 1 75 ? 0.536 -30.172 -26.734 1 80.19 75 THR A C 1
ATOM 557 O O . THR A 1 75 ? -0.435 -30.797 -27.156 1 80.19 75 THR A O 1
ATOM 560 N N . PRO A 1 76 ? 0.517 -29.016 -26.078 1 75.69 76 PRO A N 1
ATOM 561 C CA . PRO A 1 76 ? -0.821 -28.422 -26.031 1 75.69 76 PRO A CA 1
ATOM 562 C C . PRO A 1 76 ? -1.463 -28.312 -27.406 1 75.69 76 PRO A C 1
ATOM 564 O O . PRO A 1 76 ? -0.86 -27.75 -28.328 1 75.69 76 PRO A O 1
ATOM 567 N N . THR A 1 77 ? -2.592 -28.953 -27.547 1 69.12 77 THR A N 1
ATOM 568 C CA . THR A 1 77 ? -3.285 -29.016 -28.828 1 69.12 77 THR A CA 1
ATOM 569 C C . THR A 1 77 ? -4.535 -28.141 -28.812 1 69.12 77 THR A C 1
ATOM 571 O O . THR A 1 77 ? -5 -27.703 -29.859 1 69.12 77 THR A O 1
ATOM 574 N N . THR A 1 78 ? -5.094 -28 -27.578 1 67 78 THR A N 1
ATOM 575 C CA . THR A 1 78 ? -6.34 -27.25 -27.469 1 67 78 THR A CA 1
ATOM 576 C C . THR A 1 78 ? -6.059 -25.781 -27.172 1 67 78 THR A C 1
ATOM 578 O O . THR A 1 78 ? -5.582 -25.438 -26.094 1 67 78 THR A O 1
ATOM 581 N N . ASP A 1 79 ? -6.18 -24.953 -28.141 1 74.19 79 ASP A N 1
ATOM 582 C CA . ASP A 1 79 ? -5.895 -23.531 -27.969 1 74.19 79 ASP A CA 1
ATOM 583 C C . ASP A 1 79 ? -7.184 -22.703 -27.938 1 74.19 79 ASP A C 1
ATOM 585 O O . ASP A 1 79 ? -7.141 -21.484 -27.859 1 74.19 79 ASP A O 1
ATOM 589 N N . ARG A 1 80 ? -8.328 -23.562 -28.047 1 80.94 80 ARG A N 1
ATOM 590 C CA . ARG A 1 80 ? -9.625 -22.875 -28.062 1 80.94 80 ARG A CA 1
ATOM 591 C C . ARG A 1 80 ? -10.664 -23.688 -27.281 1 80.94 80 ARG A C 1
ATOM 593 O O . ARG A 1 80 ? -10.5 -24.891 -27.078 1 80.94 80 ARG A O 1
ATOM 600 N N . ILE A 1 81 ? -11.695 -23.016 -26.953 1 86.19 81 ILE A N 1
ATOM 601 C CA . ILE A 1 81 ? -12.828 -23.672 -26.297 1 86.19 81 ILE A CA 1
ATOM 602 C C . ILE A 1 81 ? -13.648 -24.438 -27.344 1 86.19 81 ILE A C 1
ATOM 604 O O . ILE A 1 81 ? -13.961 -23.906 -28.406 1 86.19 81 ILE A O 1
ATOM 608 N N . GLN A 1 82 ? -13.914 -25.688 -27.078 1 89.06 82 GLN A N 1
ATOM 609 C CA . GLN A 1 82 ? -14.711 -26.516 -27.984 1 89.06 82 GLN A CA 1
ATOM 610 C C . GLN A 1 82 ? -16.078 -26.844 -27.375 1 89.06 82 GLN A C 1
ATOM 612 O O . GLN A 1 82 ? -16.156 -27.484 -26.328 1 89.06 82 GLN A O 1
ATOM 617 N N . LEU A 1 83 ? -17.062 -26.391 -28.062 1 91.19 83 LEU A N 1
ATOM 618 C CA . LEU A 1 83 ? -18.438 -26.641 -27.625 1 91.19 83 LEU A CA 1
ATOM 619 C C . LEU A 1 83 ? -19.094 -27.719 -28.5 1 91.19 83 LEU A C 1
ATOM 621 O O . LEU A 1 83 ? -19.188 -27.562 -29.719 1 91.19 83 LEU A O 1
ATOM 625 N N . LEU A 1 84 ? -19.469 -28.812 -27.875 1 94.25 84 LEU A N 1
ATOM 626 C CA . LEU A 1 84 ? -20.156 -29.906 -28.547 1 94.25 84 LEU A CA 1
ATOM 627 C C . LEU A 1 84 ? -21.641 -29.891 -28.219 1 94.25 84 LEU A C 1
ATOM 629 O O . LEU A 1 84 ? -22.016 -30.016 -27.047 1 94.25 84 LEU A O 1
ATOM 633 N N . GLU A 1 85 ? -22.469 -29.797 -29.25 1 94 85 GLU A N 1
ATOM 634 C CA . GLU A 1 85 ? -23.922 -29.719 -29.078 1 94 85 GLU A CA 1
ATOM 635 C C . GLU A 1 85 ? -24.641 -30.688 -30 1 94 85 GLU A C 1
ATOM 637 O O . GLU A 1 85 ? -24.047 -31.203 -30.953 1 94 85 GLU A O 1
ATOM 642 N N . TYR A 1 86 ? -25.906 -30.906 -29.609 1 93.81 86 TYR A N 1
ATOM 643 C CA . TYR A 1 86 ? -26.734 -31.766 -30.438 1 93.81 86 TYR A CA 1
ATOM 644 C C . TYR A 1 86 ? -27.141 -31.078 -31.734 1 93.81 86 TYR A C 1
ATOM 646 O O . TYR A 1 86 ? -27.484 -29.891 -31.719 1 93.81 86 TYR A O 1
ATOM 654 N N . GLY A 1 87 ? -27.094 -31.828 -32.812 1 91.94 87 GLY A N 1
ATOM 655 C CA . GLY A 1 87 ? -27.531 -31.312 -34.094 1 91.94 87 GLY A CA 1
ATOM 656 C C . GLY A 1 87 ? -26.969 -32.062 -35.281 1 91.94 87 GLY A C 1
ATOM 657 O O . GLY A 1 87 ? -26.297 -33.094 -35.125 1 91.94 87 GLY A O 1
ATOM 658 N N . GLU A 1 88 ? -27.297 -31.547 -36.5 1 91.44 88 GLU A N 1
ATOM 659 C CA . GLU A 1 88 ? -26.703 -32.094 -37.688 1 91.44 88 GLU A CA 1
ATOM 660 C C . GLU A 1 88 ? -25.203 -31.844 -37.75 1 91.44 88 GLU A C 1
ATOM 662 O O . GLU A 1 88 ? -24.734 -30.781 -37.312 1 91.44 88 GLU A O 1
ATOM 667 N N . GLU A 1 89 ? -24.578 -32.938 -38.188 1 89.31 89 GLU A N 1
ATOM 668 C CA . GLU A 1 89 ? -23.109 -32.844 -38.25 1 89.31 89 GLU A CA 1
ATOM 669 C C . GLU A 1 89 ? -22.656 -31.531 -38.844 1 89.31 89 GLU A C 1
ATOM 671 O O . GLU A 1 89 ? -23.078 -31.172 -39.969 1 89.31 89 GLU A O 1
ATOM 676 N N . GLY A 1 90 ? -21.953 -30.734 -38.031 1 89.06 90 GLY A N 1
ATOM 677 C CA . GLY A 1 90 ? -21.469 -29.422 -38.5 1 89.06 90 GLY A CA 1
ATOM 678 C C . GLY A 1 90 ? -20.359 -28.859 -37.625 1 89.06 90 GLY A C 1
ATOM 679 O O . GLY A 1 90 ? -20.125 -29.359 -36.5 1 89.06 90 GLY A O 1
ATOM 680 N N . ARG A 1 91 ? -19.578 -27.938 -38.281 1 90.31 91 ARG A N 1
ATOM 681 C CA . ARG A 1 91 ? -18.453 -27.281 -37.594 1 90.31 91 ARG A CA 1
ATOM 682 C C . ARG A 1 91 ? -18.484 -25.781 -37.812 1 90.31 91 ARG A C 1
ATOM 684 O O . ARG A 1 91 ? -18.75 -25.312 -38.938 1 90.31 91 ARG A O 1
ATOM 691 N N . GLU A 1 92 ? -18.5 -25 -36.719 1 89.75 92 GLU A N 1
ATOM 692 C CA . GLU A 1 92 ? -18.406 -23.547 -36.75 1 89.75 92 GLU A CA 1
ATOM 693 C C . GLU A 1 92 ? -17.219 -23.047 -35.938 1 89.75 92 GLU A C 1
ATOM 695 O O . GLU A 1 92 ? -17.078 -23.391 -34.75 1 89.75 92 GLU A O 1
ATOM 700 N N . GLU A 1 93 ? -16.344 -22.312 -36.594 1 85.31 93 GLU A N 1
ATOM 701 C CA . GLU A 1 93 ? -15.125 -21.828 -35.938 1 85.31 93 GLU A CA 1
ATOM 702 C C . GLU A 1 93 ? -15.18 -20.312 -35.719 1 85.31 93 GLU A C 1
ATOM 704 O O . GLU A 1 93 ? -15.594 -19.578 -36.625 1 85.31 93 GLU A O 1
ATOM 709 N N . GLY A 1 94 ? -15.055 -19.859 -34.562 1 77.5 94 GLY A N 1
ATOM 710 C CA . GLY A 1 94 ? -14.898 -18.453 -34.219 1 77.5 94 GLY A CA 1
ATOM 711 C C . GLY A 1 94 ? -13.578 -18.156 -33.531 1 77.5 94 GLY A C 1
ATOM 712 O O . GLY A 1 94 ? -12.695 -19.016 -33.469 1 77.5 94 GLY A O 1
ATOM 713 N N . GLU A 1 95 ? -13.438 -16.875 -33.125 1 77 95 GLU A N 1
ATOM 714 C CA . GLU A 1 95 ? -12.227 -16.484 -32.406 1 77 95 GLU A CA 1
ATOM 715 C C . GLU A 1 95 ? -12.156 -17.125 -31.031 1 77 95 GLU A C 1
ATOM 717 O O . GLU A 1 95 ? -12.93 -16.781 -30.141 1 77 95 GLU A O 1
ATOM 722 N N . GLY A 1 96 ? -11.336 -18.094 -30.766 1 76.75 96 GLY A N 1
ATOM 723 C CA . GLY A 1 96 ? -11.094 -18.734 -29.484 1 76.75 96 GLY A CA 1
ATOM 724 C C . GLY A 1 96 ? -12.117 -19.797 -29.141 1 76.75 96 GLY A C 1
ATOM 725 O O . GLY A 1 96 ? -12.172 -20.266 -28 1 76.75 96 GLY A O 1
ATOM 726 N N . PHE A 1 97 ? -13.039 -20.094 -30.156 1 82.12 97 PHE A N 1
ATOM 727 C CA . PHE A 1 97 ? -14.055 -21.109 -29.875 1 82.12 97 PHE A CA 1
ATOM 728 C C . PHE A 1 97 ? -14.336 -21.969 -31.094 1 82.12 97 PHE A C 1
ATOM 730 O O . PHE A 1 97 ? -14.148 -21.516 -32.219 1 82.12 97 PHE A O 1
ATOM 737 N N . LEU A 1 98 ? -14.594 -23.219 -30.906 1 87.31 98 LEU A N 1
ATOM 738 C CA . LEU A 1 98 ? -15.023 -24.188 -31.922 1 87.31 98 LEU A CA 1
ATOM 739 C C . LEU A 1 98 ? -16.328 -24.875 -31.516 1 87.31 98 LEU A C 1
ATOM 741 O O . LEU A 1 98 ? -16.406 -25.422 -30.406 1 87.31 98 LEU A O 1
ATOM 745 N N . ARG A 1 99 ? -17.328 -24.688 -32.312 1 89.12 99 ARG A N 1
ATOM 746 C CA . ARG A 1 99 ? -18.609 -25.344 -32.062 1 89.12 99 ARG A CA 1
ATOM 747 C C . ARG A 1 99 ? -18.781 -26.562 -32.969 1 89.12 99 ARG A C 1
ATOM 749 O O . ARG A 1 99 ? -18.672 -26.453 -34.188 1 89.12 99 ARG A O 1
ATOM 756 N N . LEU A 1 100 ? -18.953 -27.656 -32.375 1 93.12 100 LEU A N 1
ATOM 757 C CA . LEU A 1 100 ? -19.172 -28.906 -33.094 1 93.12 100 LEU A CA 1
ATOM 758 C C . LEU A 1 100 ? -20.578 -29.453 -32.812 1 93.12 100 LEU A C 1
ATOM 760 O O . LEU A 1 100 ? -21 -29.562 -31.656 1 93.12 100 LEU A O 1
ATOM 764 N N . ARG A 1 101 ? -21.375 -29.75 -33.906 1 94.25 101 ARG A N 1
ATOM 765 C CA . ARG A 1 101 ? -22.688 -30.344 -33.781 1 94.25 101 ARG A CA 1
ATOM 766 C C . ARG A 1 101 ? -22.672 -31.812 -34.219 1 94.25 101 ARG A C 1
ATOM 768 O O . ARG A 1 101 ? -22.109 -32.125 -35.25 1 94.25 101 ARG A O 1
ATOM 775 N N . LYS A 1 102 ? -23.141 -32.656 -33.375 1 93.06 102 LYS A N 1
ATOM 776 C CA . LYS A 1 102 ? -23.234 -34.062 -33.656 1 93.06 102 LYS A CA 1
ATOM 777 C C . LYS A 1 102 ? -24.578 -34.625 -33.188 1 93.06 102 LYS A C 1
ATOM 779 O O . LYS A 1 102 ? -25.062 -34.25 -32.094 1 93.06 102 LYS A O 1
ATOM 784 N N . PRO A 1 103 ? -25.172 -35.531 -33.938 1 92.12 103 PRO A N 1
ATOM 785 C CA . PRO A 1 103 ? -26.406 -36.156 -33.5 1 92.12 103 PRO A CA 1
ATOM 786 C C . PRO A 1 103 ? -26.172 -37.312 -32.5 1 92.12 103 PRO A C 1
ATOM 788 O O . PRO A 1 103 ? -26.531 -38.438 -32.781 1 92.12 103 PRO A O 1
ATOM 791 N N . HIS A 1 104 ? -25.594 -37.031 -31.438 1 90.19 104 HIS A N 1
ATOM 792 C CA . HIS A 1 104 ? -25.312 -38 -30.391 1 90.19 104 HIS A CA 1
ATOM 793 C C . HIS A 1 104 ? -26.359 -37.938 -29.281 1 90.19 104 HIS A C 1
ATOM 795 O O . HIS A 1 104 ? -26.703 -36.844 -28.828 1 90.19 104 HIS A O 1
ATOM 801 N N . PRO A 1 105 ? -26.828 -39.062 -28.781 1 87.62 105 PRO A N 1
ATOM 802 C CA . PRO A 1 105 ? -27.891 -39.062 -27.766 1 87.62 105 PRO A CA 1
ATOM 803 C C . PRO A 1 105 ? -27.5 -38.312 -26.5 1 87.62 105 PRO A C 1
ATOM 805 O O . PRO A 1 105 ? -28.359 -37.625 -25.906 1 87.62 105 PRO A O 1
ATOM 808 N N . LEU A 1 106 ? -26.281 -38.375 -26.141 1 86.75 106 LEU A N 1
ATOM 809 C CA . LEU A 1 106 ? -25.828 -37.688 -24.922 1 86.75 106 LEU A CA 1
ATOM 810 C C . LEU A 1 106 ? -25.938 -36.188 -25.062 1 86.75 106 LEU A C 1
ATOM 812 O O . LEU A 1 106 ? -26.141 -35.469 -24.062 1 86.75 106 LEU A O 1
ATOM 816 N N . LEU A 1 107 ? -25.891 -35.656 -26.25 1 91.62 107 LEU A N 1
ATOM 817 C CA . LEU A 1 107 ? -25.859 -34.219 -26.5 1 91.62 107 LEU A CA 1
ATOM 818 C C . LEU A 1 107 ? -27.266 -33.656 -26.625 1 91.62 107 LEU A C 1
ATOM 820 O O . LEU A 1 107 ? -27.453 -32.438 -26.75 1 91.62 107 LEU A O 1
ATOM 824 N N . ARG A 1 108 ? -28.219 -34.5 -26.578 1 88.5 108 ARG A N 1
ATOM 825 C CA . ARG A 1 108 ? -29.594 -34.062 -26.672 1 88.5 108 ARG A CA 1
ATOM 826 C C . ARG A 1 108 ? -30 -33.25 -25.438 1 88.5 108 ARG A C 1
ATOM 828 O O . ARG A 1 108 ? -30.828 -32.344 -25.531 1 88.5 108 ARG A O 1
ATOM 835 N N . THR A 1 109 ? -29.359 -33.656 -24.344 1 85.88 109 THR A N 1
ATOM 836 C CA . THR A 1 109 ? -29.812 -33.031 -23.094 1 85.88 109 THR A CA 1
ATOM 837 C C . THR A 1 109 ? -28.719 -32.156 -22.5 1 85.88 109 THR A C 1
ATOM 839 O O . THR A 1 109 ? -28.922 -31.531 -21.453 1 85.88 109 THR A O 1
ATOM 842 N N . LEU A 1 110 ? -27.609 -32.25 -23.078 1 90.19 110 LEU A N 1
ATOM 843 C CA . LEU A 1 110 ? -26.531 -31.422 -22.547 1 90.19 110 LEU A CA 1
ATOM 844 C C . LEU A 1 110 ? -25.562 -31 -23.641 1 90.19 110 LEU A C 1
ATOM 846 O O . LEU A 1 110 ? -25.547 -31.594 -24.734 1 90.19 110 LEU A O 1
ATOM 850 N N . ALA A 1 111 ? -24.891 -29.922 -23.406 1 92.88 111 ALA A N 1
ATOM 851 C CA . ALA A 1 111 ? -23.75 -29.516 -24.203 1 92.88 111 ALA A CA 1
ATOM 852 C C . ALA A 1 111 ? -22.438 -29.766 -23.453 1 92.88 111 ALA A C 1
ATOM 854 O O . ALA A 1 111 ? -22.359 -29.531 -22.25 1 92.88 111 ALA A O 1
ATOM 855 N N . LEU A 1 112 ? -21.484 -30.328 -24.203 1 93.75 112 LEU A N 1
ATOM 856 C CA . LEU A 1 112 ? -20.172 -30.594 -23.625 1 93.75 112 LEU A CA 1
ATOM 857 C C . LEU A 1 112 ? -19.172 -29.531 -24.031 1 93.75 112 LEU A C 1
ATOM 859 O O . LEU A 1 112 ? -19.094 -29.172 -25.203 1 93.75 112 LEU A O 1
ATOM 863 N N . VAL A 1 113 ? -18.469 -29.047 -23.062 1 91.75 113 VAL A N 1
ATOM 864 C CA . VAL A 1 113 ? -17.453 -28.031 -23.344 1 91.75 113 VAL A CA 1
ATOM 865 C C . VAL A 1 113 ? -16.078 -28.562 -23 1 91.75 113 VAL A C 1
ATOM 867 O O . VAL A 1 113 ? -15.797 -28.859 -21.828 1 91.75 113 VAL A O 1
ATOM 870 N N . ASP A 1 114 ? -15.266 -28.688 -23.938 1 91 114 ASP A N 1
ATOM 871 C CA . ASP A 1 114 ? -13.852 -29 -23.734 1 91 114 ASP A CA 1
ATOM 872 C C . ASP A 1 114 ? -13.016 -27.734 -23.672 1 91 114 ASP A C 1
ATOM 874 O O . ASP A 1 114 ? -13.133 -26.844 -24.516 1 91 114 ASP A O 1
ATOM 878 N N . THR A 1 115 ? -12.266 -27.594 -22.641 1 88.69 115 THR A N 1
ATOM 879 C CA . THR A 1 115 ? -11.492 -26.391 -22.406 1 88.69 115 THR A CA 1
ATOM 880 C C . THR A 1 115 ? -10 -26.656 -22.547 1 88.69 115 THR A C 1
ATOM 882 O O . THR A 1 115 ? -9.555 -27.797 -22.344 1 88.69 115 THR A O 1
ATOM 885 N N . PRO A 1 116 ? -9.273 -25.594 -22.938 1 84.62 116 PRO A N 1
ATOM 886 C CA . PRO A 1 116 ? -7.82 -25.766 -22.906 1 84.62 116 PRO A CA 1
ATOM 887 C C . PRO A 1 116 ? -7.293 -26.094 -21.516 1 84.62 116 PRO A C 1
ATOM 889 O O . PRO A 1 116 ? -7.855 -25.641 -20.516 1 84.62 116 PRO A O 1
ATOM 892 N N . GLY A 1 117 ? -6.262 -26.875 -21.531 1 85 117 GLY A N 1
ATOM 893 C CA . GLY A 1 117 ? -5.688 -27.281 -20.25 1 85 117 GLY A CA 1
ATOM 894 C C . GLY A 1 117 ? -5.074 -26.141 -19.469 1 85 117 GLY A C 1
ATOM 895 O O . GLY A 1 117 ? -4.504 -25.219 -20.062 1 85 117 GLY A O 1
ATOM 896 N N . THR A 1 118 ? -5.203 -26.203 -18.156 1 85.06 118 THR A N 1
ATOM 897 C CA . THR A 1 118 ? -4.531 -25.25 -17.297 1 85.06 118 THR A CA 1
ATOM 898 C C . THR A 1 118 ? -3.061 -25.609 -17.109 1 85.06 118 THR A C 1
ATOM 900 O O . THR A 1 118 ? -2.627 -26.688 -17.547 1 85.06 118 THR A O 1
ATOM 903 N N . ASN A 1 119 ? -2.279 -24.719 -16.578 1 86.12 119 ASN A N 1
ATOM 904 C CA . ASN A 1 119 ? -0.868 -24.938 -16.266 1 86.12 119 ASN A CA 1
ATOM 905 C C . ASN A 1 119 ? -0.057 -25.188 -17.547 1 86.12 119 ASN A C 1
ATOM 907 O O . ASN A 1 119 ? 0.947 -25.906 -17.5 1 86.12 119 ASN A O 1
ATOM 911 N N . ALA A 1 120 ? -0.626 -24.766 -18.688 1 82.56 120 ALA A N 1
ATOM 912 C CA . ALA A 1 120 ? 0.142 -24.781 -19.938 1 82.56 120 ALA A CA 1
ATOM 913 C C . ALA A 1 120 ? 1.01 -23.531 -20.047 1 82.56 120 ALA A C 1
ATOM 915 O O . ALA A 1 120 ? 0.702 -22.5 -19.453 1 82.56 120 ALA A O 1
ATOM 916 N N . LEU A 1 121 ? 2.143 -23.672 -20.703 1 78.88 121 LEU A N 1
ATOM 917 C CA . LEU A 1 121 ? 3.08 -22.562 -20.844 1 78.88 121 LEU A CA 1
ATOM 918 C C . LEU A 1 121 ? 2.408 -21.359 -21.5 1 78.88 121 LEU A C 1
ATOM 920 O O . LEU A 1 121 ? 2.646 -20.219 -21.094 1 78.88 121 LEU A O 1
ATOM 924 N N . LEU A 1 122 ? 1.677 -21.469 -22.578 1 68.75 122 LEU A N 1
ATOM 925 C CA . LEU A 1 122 ? 1.055 -20.359 -23.281 1 68.75 122 LEU A CA 1
ATOM 926 C C . LEU A 1 122 ? -0.204 -19.891 -22.562 1 68.75 122 LEU A C 1
ATOM 928 O O . LEU A 1 122 ? -1.086 -20.688 -22.25 1 68.75 122 LEU A O 1
ATOM 932 N N . GLU A 1 123 ? -0.159 -18.797 -21.688 1 59.59 123 GLU A N 1
ATOM 933 C CA . GLU A 1 123 ? -1.013 -18.172 -20.672 1 59.59 123 GLU A CA 1
ATOM 934 C C . GLU A 1 123 ? -2.438 -18 -21.188 1 59.59 123 GLU A C 1
ATOM 936 O O . GLU A 1 123 ? -3.396 -18.078 -20.422 1 59.59 123 GLU A O 1
ATOM 941 N N . HIS A 1 124 ? -2.637 -17.781 -22.453 1 57.72 124 HIS A N 1
ATOM 942 C CA . HIS A 1 124 ? -3.967 -17.391 -22.891 1 57.72 124 HIS A CA 1
ATOM 943 C C . HIS A 1 124 ? -5.012 -18.438 -22.5 1 57.72 124 HIS A C 1
ATOM 945 O O . HIS A 1 124 ? -6.188 -18.109 -22.328 1 57.72 124 HIS A O 1
ATOM 951 N N . HIS A 1 125 ? -4.508 -19.438 -22.031 1 58.03 125 HIS A N 1
ATOM 952 C CA . HIS A 1 125 ? -5.398 -20.578 -21.859 1 58.03 125 HIS A CA 1
ATOM 953 C C . HIS A 1 125 ? -6.125 -20.531 -20.516 1 58.03 125 HIS A C 1
ATOM 955 O O . HIS A 1 125 ? -7.293 -20.906 -20.422 1 58.03 125 HIS A O 1
ATOM 961 N N . GLU A 1 126 ? -5.414 -19.859 -19.625 1 59.22 126 GLU A N 1
ATOM 962 C CA . GLU A 1 126 ? -6.062 -19.781 -18.312 1 59.22 126 GLU A CA 1
ATOM 963 C C . GLU A 1 126 ? -7.215 -18.781 -18.328 1 59.22 126 GLU A C 1
ATOM 965 O O . GLU A 1 126 ? -8.25 -19.016 -17.703 1 59.22 126 GLU A O 1
ATOM 970 N N . VAL A 1 127 ? -6.973 -17.812 -19.172 1 60.16 127 VAL A N 1
ATOM 971 C CA . VAL A 1 127 ? -7.996 -16.766 -19.25 1 60.16 127 VAL A CA 1
ATOM 972 C C . VAL A 1 127 ? -9.289 -17.359 -19.797 1 60.16 127 VAL A C 1
ATOM 974 O O . VAL A 1 127 ? -10.375 -17.109 -19.266 1 60.16 127 VAL A O 1
ATOM 977 N N . LEU A 1 128 ? -9.133 -18.188 -20.734 1 60.94 128 LEU A N 1
ATOM 978 C CA . LEU A 1 128 ? -10.305 -18.766 -21.406 1 60.94 128 LEU A CA 1
ATOM 979 C C . LEU A 1 128 ? -11.07 -19.688 -20.469 1 60.94 128 LEU A C 1
ATOM 981 O O . LEU A 1 128 ? -12.297 -19.641 -20.406 1 60.94 128 LEU A O 1
ATOM 985 N N . THR A 1 129 ? -10.289 -20.375 -19.719 1 63.78 129 THR A N 1
ATOM 986 C CA . THR A 1 129 ? -10.93 -21.297 -18.781 1 63.78 129 THR A CA 1
ATOM 987 C C . THR A 1 129 ? -11.68 -20.531 -17.688 1 63.78 129 THR A C 1
ATOM 989 O O . THR A 1 129 ? -12.82 -20.875 -17.359 1 63.78 129 THR A O 1
ATOM 992 N N . ARG A 1 130 ? -11.102 -19.375 -17.484 1 65.5 130 ARG A N 1
ATOM 993 C CA . ARG A 1 130 ? -11.695 -18.641 -16.375 1 65.5 130 ARG A CA 1
ATOM 994 C C . ARG A 1 130 ? -12.945 -17.891 -16.828 1 65.5 130 ARG A C 1
ATOM 996 O O . ARG A 1 130 ? -13.883 -17.719 -16.047 1 65.5 130 ARG A O 1
ATOM 1003 N N . THR A 1 131 ? -12.984 -17.609 -18.125 1 70.81 131 THR A N 1
ATOM 1004 C CA . THR A 1 131 ? -14.141 -16.891 -18.641 1 70.81 131 THR A CA 1
ATOM 1005 C C . THR A 1 131 ? -15.336 -17.812 -18.812 1 70.81 131 THR A C 1
ATOM 1007 O O . THR A 1 131 ? -16.484 -17.375 -18.75 1 70.81 131 THR A O 1
ATOM 1010 N N . PHE A 1 132 ? -15.016 -19.094 -18.891 1 78.19 132 PHE A N 1
ATOM 1011 C CA . PHE A 1 132 ? -16.109 -20.016 -19.141 1 78.19 132 PHE A CA 1
ATOM 1012 C C . PHE A 1 132 ? -16.562 -20.703 -17.844 1 78.19 132 PHE A C 1
ATOM 1014 O O . PHE A 1 132 ? -17.641 -21.297 -17.797 1 78.19 132 PHE A O 1
ATOM 1021 N N . LEU A 1 133 ? -15.734 -20.531 -16.844 1 86.94 133 LEU A N 1
ATOM 1022 C CA . LEU A 1 133 ? -16.031 -21.172 -15.578 1 86.94 133 LEU A CA 1
ATOM 1023 C C . LEU A 1 133 ? -17.375 -20.719 -15.031 1 86.94 133 LEU A C 1
ATOM 1025 O O . LEU A 1 133 ? -18.203 -21.547 -14.609 1 86.94 133 LEU A O 1
ATOM 1029 N N . PRO A 1 134 ? -17.703 -19.469 -15.18 1 90.25 134 PRO A N 1
ATOM 1030 C CA . PRO A 1 134 ? -18.984 -19.016 -14.633 1 90.25 134 PRO A CA 1
ATOM 1031 C C . PRO A 1 134 ? -20.188 -19.594 -15.375 1 90.25 134 PRO A C 1
ATOM 1033 O O . PRO A 1 134 ? -21.297 -19.625 -14.836 1 90.25 134 PRO A O 1
ATOM 1036 N N . ARG A 1 135 ? -19.969 -20.125 -16.547 1 92.12 135 ARG A N 1
ATOM 1037 C CA . ARG A 1 135 ? -21.078 -20.594 -17.359 1 92.12 135 ARG A CA 1
ATOM 1038 C C . ARG A 1 135 ? -21.406 -22.047 -17.078 1 92.12 135 ARG A C 1
ATOM 1040 O O . ARG A 1 135 ? -22.469 -22.547 -17.453 1 92.12 135 ARG A O 1
ATOM 1047 N N . ALA A 1 136 ? -20.531 -22.703 -16.422 1 94.69 136 ALA A N 1
ATOM 1048 C CA . ALA A 1 136 ? -20.656 -24.141 -16.219 1 94.69 136 ALA A CA 1
ATOM 1049 C C . ALA A 1 136 ? -21.797 -24.453 -15.258 1 94.69 136 ALA A C 1
ATOM 1051 O O . ALA A 1 136 ? -21.953 -23.781 -14.227 1 94.69 136 ALA A O 1
ATOM 1052 N N . ASP A 1 137 ? -22.625 -25.422 -15.633 1 95.5 137 ASP A N 1
ATOM 1053 C CA . ASP A 1 137 ? -23.641 -25.938 -14.711 1 95.5 137 ASP A CA 1
ATOM 1054 C C . ASP A 1 137 ? -23.062 -27.047 -13.844 1 95.5 137 ASP A C 1
ATOM 1056 O O . ASP A 1 137 ? -23.453 -27.219 -12.688 1 95.5 137 ASP A O 1
ATOM 1060 N N . LEU A 1 138 ? -22.25 -27.75 -14.43 1 95.31 138 LEU A N 1
ATOM 1061 C CA . LEU A 1 138 ? -21.516 -28.828 -13.781 1 95.31 138 LEU A CA 1
ATOM 1062 C C . LEU A 1 138 ? -20.094 -28.938 -14.336 1 95.31 138 LEU A C 1
ATOM 1064 O O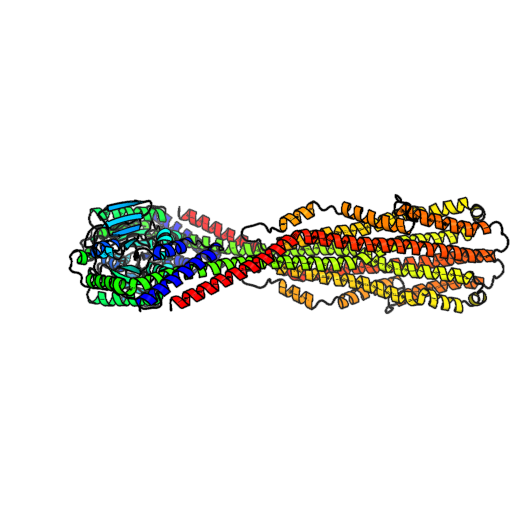 . LEU A 1 138 ? -19.891 -28.797 -15.547 1 95.31 138 LEU A O 1
ATOM 1068 N N . ILE A 1 139 ? -19.188 -29.203 -13.422 1 96.06 139 ILE A N 1
ATOM 1069 C CA . ILE A 1 139 ? -17.781 -29.281 -13.836 1 96.06 139 ILE A CA 1
ATOM 1070 C C . ILE A 1 139 ? -17.297 -30.734 -13.734 1 96.06 139 ILE A C 1
ATOM 1072 O O . ILE A 1 139 ? -17.484 -31.375 -12.703 1 96.06 139 ILE A O 1
ATOM 1076 N N . LEU A 1 140 ? -16.812 -31.234 -14.867 1 96.69 140 LEU A N 1
ATOM 1077 C CA . LEU A 1 140 ? -16.016 -32.469 -14.836 1 96.69 140 LEU A CA 1
ATOM 1078 C C . LEU A 1 140 ? -14.539 -32.156 -14.695 1 96.69 140 LEU A C 1
ATOM 1080 O O . LEU A 1 140 ? -13.891 -31.734 -15.656 1 96.69 140 LEU A O 1
ATOM 1084 N N . PHE A 1 141 ? -14.086 -32.312 -13.531 1 96.94 141 PHE A N 1
ATOM 1085 C CA . PHE A 1 141 ? -12.695 -31.984 -13.242 1 96.94 141 PHE A CA 1
ATOM 1086 C C . PHE A 1 141 ? -11.805 -33.219 -13.484 1 96.94 141 PHE A C 1
ATOM 1088 O O . PHE A 1 141 ? -11.867 -34.188 -12.742 1 96.94 141 PHE A O 1
ATOM 1095 N N . VAL A 1 142 ? -10.961 -33.125 -14.484 1 97.12 142 VAL A N 1
ATOM 1096 C CA . VAL A 1 142 ? -10.156 -34.25 -14.914 1 97.12 142 VAL A CA 1
ATOM 1097 C C . VAL A 1 142 ? -8.727 -34.094 -14.406 1 97.12 142 VAL A C 1
ATOM 1099 O O . VAL A 1 142 ? -8.086 -33.062 -14.633 1 97.12 142 VAL A O 1
ATOM 1102 N N . THR A 1 143 ? -8.266 -35 -13.633 1 96.25 143 THR A N 1
ATOM 1103 C CA . THR A 1 143 ? -6.875 -35.125 -13.211 1 96.25 143 THR A CA 1
ATOM 1104 C C . THR A 1 143 ? -6.273 -36.438 -13.672 1 96.25 143 THR A C 1
ATOM 1106 O O . THR A 1 143 ? -6.992 -37.438 -13.867 1 96.25 143 THR A O 1
ATOM 1109 N N . SER A 1 144 ? -5 -36.438 -13.898 1 94.5 144 SER A N 1
ATOM 1110 C CA . SER A 1 144 ? -4.328 -37.625 -14.406 1 94.5 144 SER A CA 1
ATOM 1111 C C . SER A 1 144 ? -3.887 -38.531 -13.266 1 94.5 144 SER A C 1
ATOM 1113 O O . SER A 1 144 ? -3.418 -38.062 -12.234 1 94.5 144 SER A O 1
ATOM 1115 N N . ALA A 1 145 ? -3.998 -39.844 -13.539 1 94 145 ALA A N 1
ATOM 1116 C CA . ALA A 1 145 ? -3.627 -40.812 -12.539 1 94 145 ALA A CA 1
ATOM 1117 C C . ALA A 1 145 ? -2.127 -40.781 -12.258 1 94 145 ALA A C 1
ATOM 1119 O O . ALA A 1 145 ? -1.685 -41.125 -11.156 1 94 145 ALA A O 1
ATOM 1120 N N . ASP A 1 146 ? -1.39 -40.375 -13.172 1 89.38 146 ASP A N 1
ATOM 1121 C CA . ASP A 1 146 ? 0.063 -40.344 -13.023 1 89.38 146 ASP A CA 1
ATOM 1122 C C . ASP A 1 146 ? 0.523 -39.125 -12.258 1 89.38 146 ASP A C 1
ATOM 1124 O O . ASP A 1 146 ? 1.657 -39.062 -11.773 1 89.38 146 ASP A O 1
ATOM 1128 N N . ARG A 1 147 ? -0.272 -38.094 -12.203 1 89.69 147 ARG A N 1
ATOM 1129 C CA . ARG A 1 147 ? -0.03 -36.875 -11.422 1 89.69 147 ARG A CA 1
ATOM 1130 C C . ARG A 1 147 ? -1.326 -36.344 -10.82 1 89.69 147 ARG A C 1
ATOM 1132 O O . ARG A 1 147 ? -1.797 -35.281 -11.195 1 89.69 147 ARG A O 1
ATOM 1139 N N . PRO A 1 148 ? -1.687 -37.125 -9.844 1 92.81 148 PRO A N 1
ATOM 1140 C CA . PRO A 1 148 ? -3.045 -36.812 -9.383 1 92.81 148 PRO A CA 1
ATOM 1141 C C . PRO A 1 148 ? -3.113 -35.594 -8.492 1 92.81 148 PRO A C 1
ATOM 1143 O O . PRO A 1 148 ? -2.344 -35.469 -7.535 1 92.81 148 PRO A O 1
ATOM 1146 N N . LEU A 1 149 ? -3.99 -34.688 -8.797 1 93.75 149 LEU A N 1
ATOM 1147 C CA . LEU A 1 149 ? -4.379 -33.5 -8.031 1 93.75 149 LEU A CA 1
ATOM 1148 C C . LEU A 1 149 ? -3.154 -32.719 -7.602 1 93.75 149 LEU A C 1
ATOM 1150 O O . LEU A 1 149 ? -2.857 -32.625 -6.406 1 93.75 149 LEU A O 1
ATOM 1154 N N . THR A 1 150 ? -2.582 -32.062 -8.5 1 90.69 150 THR A N 1
ATOM 1155 C CA . THR A 1 150 ? -1.435 -31.188 -8.25 1 90.69 150 THR A CA 1
ATOM 1156 C C . THR A 1 150 ? -1.86 -29.938 -7.5 1 90.69 150 THR A C 1
ATOM 1158 O O . THR A 1 150 ? -3.055 -29.672 -7.336 1 90.69 150 THR A O 1
ATOM 1161 N N . ARG A 1 151 ? -0.901 -29.266 -7.004 1 89.94 151 ARG A N 1
ATOM 1162 C CA . ARG A 1 151 ? -1.19 -27.984 -6.344 1 89.94 151 ARG A CA 1
ATOM 1163 C C . ARG A 1 151 ? -1.903 -27.031 -7.293 1 89.94 151 ARG A C 1
ATOM 1165 O O . ARG A 1 151 ? -2.852 -26.344 -6.898 1 89.94 151 ARG A O 1
ATOM 1172 N N . SER A 1 152 ? -1.392 -26.906 -8.516 1 88.56 152 SER A N 1
ATOM 1173 C CA . SER A 1 152 ? -2.035 -26.078 -9.523 1 88.56 152 SER A CA 1
ATOM 1174 C C . SER A 1 152 ? -3.494 -26.469 -9.719 1 88.56 152 SER A C 1
ATOM 1176 O O . SER A 1 152 ? -4.363 -25.609 -9.883 1 88.56 152 SER A O 1
ATOM 1178 N N . GLU A 1 153 ? -3.734 -27.719 -9.766 1 92 153 GLU A N 1
ATOM 1179 C CA . GLU A 1 153 ? -5.105 -28.219 -9.906 1 92 153 GLU A CA 1
ATOM 1180 C C . GLU A 1 153 ? -5.938 -27.875 -8.672 1 92 153 GLU A C 1
ATOM 1182 O O . GLU A 1 153 ? -7.113 -27.516 -8.797 1 92 153 GLU A O 1
ATOM 1187 N N . ALA A 1 154 ? -5.328 -28.031 -7.523 1 92.81 154 ALA A N 1
ATOM 1188 C CA . ALA A 1 154 ? -6.031 -27.672 -6.293 1 92.81 154 ALA A CA 1
ATOM 1189 C C . ALA A 1 154 ? -6.395 -26.188 -6.277 1 92.81 154 ALA A C 1
ATOM 1191 O O . ALA A 1 154 ? -7.484 -25.812 -5.84 1 92.81 154 ALA A O 1
ATOM 1192 N N . GLU A 1 155 ? -5.48 -25.391 -6.699 1 90.94 155 GLU A N 1
ATOM 1193 C CA . GLU A 1 155 ? -5.746 -23.969 -6.793 1 90.94 155 GLU A CA 1
ATOM 1194 C C . GLU A 1 155 ? -6.898 -23.672 -7.746 1 90.94 155 GLU A C 1
ATOM 1196 O O . GLU A 1 155 ? -7.738 -22.812 -7.473 1 90.94 155 GLU A O 1
ATOM 1201 N N . PHE A 1 156 ? -6.957 -24.359 -8.828 1 90.88 156 PHE A N 1
ATOM 1202 C CA . PHE A 1 156 ? -8.047 -24.203 -9.789 1 90.88 156 PHE A CA 1
ATOM 1203 C C . PHE A 1 156 ? -9.367 -24.672 -9.188 1 90.88 156 PHE A C 1
ATOM 1205 O O . PHE A 1 156 ? -10.406 -24.047 -9.398 1 90.88 156 PHE A O 1
ATOM 1212 N N . LEU A 1 157 ? -9.273 -25.75 -8.461 1 93.69 157 LEU A N 1
ATOM 1213 C CA . LEU A 1 157 ? -10.453 -26.266 -7.773 1 93.69 157 LEU A CA 1
ATOM 1214 C C . LEU A 1 157 ? -11.016 -25.234 -6.805 1 93.69 157 LEU A C 1
ATOM 1216 O O . LEU A 1 157 ? -12.234 -25.109 -6.664 1 93.69 157 LEU A O 1
ATOM 1220 N N . ARG A 1 158 ? -10.164 -24.578 -6.125 1 93.06 158 ARG A N 1
ATOM 1221 C CA . ARG A 1 158 ? -10.586 -23.531 -5.215 1 93.06 158 ARG A CA 1
ATOM 1222 C C . ARG A 1 158 ? -11.344 -22.438 -5.965 1 93.06 158 ARG A C 1
ATOM 1224 O O . ARG A 1 158 ? -12.359 -21.938 -5.48 1 93.06 158 ARG A O 1
ATOM 1231 N N . LEU A 1 159 ? -10.844 -22.078 -7.125 1 90.88 159 LEU A N 1
ATOM 1232 C CA . LEU A 1 159 ? -11.508 -21.094 -7.961 1 90.88 159 LEU A CA 1
ATOM 1233 C C . LEU A 1 159 ? -12.914 -21.562 -8.336 1 90.88 159 LEU A C 1
ATOM 1235 O O . LEU A 1 159 ? -13.859 -20.766 -8.305 1 90.88 159 LEU A O 1
ATOM 1239 N N . ILE A 1 160 ? -12.945 -22.781 -8.734 1 93.56 160 ILE A N 1
ATOM 1240 C CA . ILE A 1 160 ? -14.234 -23.375 -9.086 1 93.56 160 ILE A CA 1
ATOM 1241 C C . ILE A 1 160 ? -15.195 -23.281 -7.902 1 93.56 160 ILE A C 1
ATOM 1243 O O . ILE A 1 160 ? -16.359 -22.906 -8.062 1 93.56 160 ILE A O 1
ATOM 1247 N N . ARG A 1 161 ? -14.672 -23.594 -6.723 1 93.5 161 ARG A N 1
ATOM 1248 C CA . ARG A 1 161 ? -15.461 -23.5 -5.5 1 93.5 161 ARG A CA 1
ATOM 1249 C C . ARG A 1 161 ? -15.945 -22.078 -5.27 1 93.5 161 ARG A C 1
ATOM 1251 O O . ARG A 1 161 ? -17.109 -21.859 -4.918 1 93.5 161 ARG A O 1
ATOM 1258 N N . ASP A 1 162 ? -15.102 -21.172 -5.516 1 91.44 162 ASP A N 1
ATOM 1259 C CA . ASP A 1 162 ? -15.422 -19.766 -5.285 1 91.44 162 ASP A CA 1
ATOM 1260 C C . ASP A 1 162 ? -16.547 -19.297 -6.199 1 91.44 162 ASP A C 1
ATOM 1262 O O . ASP A 1 162 ? -17.328 -18.406 -5.836 1 91.44 162 ASP A O 1
ATOM 1266 N N . TRP A 1 163 ? -16.656 -19.938 -7.363 1 93.06 163 TRP A N 1
ATOM 1267 C CA . TRP A 1 163 ? -17.719 -19.609 -8.289 1 93.06 163 TRP A CA 1
ATOM 1268 C C . TRP A 1 163 ? -19 -20.375 -7.953 1 93.06 163 TRP A C 1
ATOM 1270 O O . TRP A 1 163 ? -20.031 -20.188 -8.594 1 93.06 163 TRP A O 1
ATOM 1280 N N . GLY A 1 164 ? -18.906 -21.266 -6.969 1 92.12 164 GLY A N 1
ATOM 1281 C CA . GLY A 1 164 ? -20.062 -22 -6.484 1 92.12 164 GLY A CA 1
ATOM 1282 C C . GLY A 1 164 ? -20.5 -23.109 -7.422 1 92.12 164 GLY A C 1
ATOM 1283 O O . GLY A 1 164 ? -21.688 -23.391 -7.539 1 92.12 164 GLY A O 1
ATOM 1284 N N . LYS A 1 165 ? -19.562 -23.672 -8.133 1 93.88 165 LYS A N 1
ATOM 1285 C CA . LYS A 1 165 ? -19.891 -24.719 -9.102 1 93.88 165 LYS A CA 1
ATOM 1286 C C . LYS A 1 165 ? -19.766 -26.109 -8.477 1 93.88 165 LYS A C 1
ATOM 1288 O O . LYS A 1 165 ? -18.922 -26.328 -7.613 1 93.88 165 LYS A O 1
ATOM 1293 N N . LYS A 1 166 ? -20.625 -26.984 -8.93 1 94.69 166 LYS A N 1
ATOM 1294 C CA . LYS A 1 166 ? -20.531 -28.375 -8.516 1 94.69 166 LYS A CA 1
ATOM 1295 C C . LYS A 1 166 ? -19.531 -29.156 -9.359 1 94.69 166 LYS A C 1
ATOM 1297 O O . LYS A 1 166 ? -19.375 -28.891 -10.555 1 94.69 166 LYS A O 1
ATOM 1302 N N . VAL A 1 167 ? -18.891 -30.125 -8.641 1 96.62 167 VAL A N 1
ATOM 1303 C CA . VAL A 1 167 ? -17.75 -30.781 -9.289 1 96.62 167 VAL A CA 1
ATOM 1304 C C . VAL A 1 167 ? -17.922 -32.281 -9.234 1 96.62 167 VAL A C 1
ATOM 1306 O O . VAL A 1 167 ? -18.375 -32.844 -8.227 1 96.62 167 VAL A O 1
ATOM 1309 N N . VAL A 1 168 ? -17.672 -32.938 -10.375 1 97.75 168 VAL A N 1
ATOM 1310 C CA . VAL A 1 168 ? -17.422 -34.375 -10.445 1 97.75 168 VAL A CA 1
ATOM 1311 C C . VAL A 1 168 ? -15.953 -34.625 -10.766 1 97.75 168 VAL A C 1
ATOM 1313 O O . VAL A 1 168 ? -15.422 -34.094 -11.742 1 97.75 168 VAL A O 1
ATOM 1316 N N . LEU A 1 169 ? -15.312 -35.438 -9.93 1 98.31 169 LEU A N 1
ATOM 1317 C CA . LEU A 1 169 ? -13.891 -35.719 -10.109 1 98.31 169 LEU A CA 1
ATOM 1318 C C . LEU A 1 169 ? -13.672 -36.906 -11.008 1 98.31 169 LEU A C 1
ATOM 1320 O O . LEU A 1 169 ? -14.32 -37.938 -10.836 1 98.31 169 LEU A O 1
ATOM 1324 N N . VAL A 1 170 ? -12.812 -36.75 -11.984 1 98.44 170 VAL A N 1
ATOM 1325 C CA . VAL A 1 170 ? -12.445 -37.844 -12.875 1 98.44 170 VAL A CA 1
ATOM 1326 C C . VAL A 1 170 ? -10.938 -38.062 -12.844 1 98.44 170 VAL A C 1
ATOM 1328 O O . VAL A 1 170 ? -10.172 -37.156 -13.211 1 98.44 170 VAL A O 1
ATOM 1331 N N . VAL A 1 171 ? -10.5 -39.188 -12.359 1 98.12 171 VAL A N 1
ATOM 1332 C CA . VAL A 1 171 ? -9.094 -39.562 -12.445 1 98.12 171 VAL A CA 1
ATOM 1333 C C . VAL A 1 171 ? -8.859 -40.375 -13.711 1 98.12 171 VAL A C 1
ATOM 1335 O O . VAL A 1 171 ? -9.195 -41.562 -13.75 1 98.12 171 VAL A O 1
ATOM 1338 N N . ASN A 1 172 ? -8.32 -39.719 -14.688 1 97 172 ASN A N 1
ATOM 1339 C CA . ASN A 1 172 ? -8.117 -40.344 -15.992 1 97 172 ASN A CA 1
ATOM 1340 C C . ASN A 1 172 ? -6.781 -41.094 -16.062 1 97 172 ASN A C 1
ATOM 1342 O O . ASN A 1 172 ? -5.953 -40.969 -15.156 1 97 172 ASN A O 1
ATOM 1346 N N . LYS A 1 173 ? -6.551 -41.938 -17.078 1 94.62 173 LYS A N 1
ATOM 1347 C CA . LYS A 1 173 ? -5.363 -42.75 -17.328 1 94.62 173 LYS A CA 1
ATOM 1348 C C . LYS A 1 173 ? -5.18 -43.812 -16.234 1 94.62 173 LYS A C 1
ATOM 1350 O O . LYS A 1 173 ? -4.055 -44.094 -15.812 1 94.62 173 LYS A O 1
ATOM 1355 N N . ALA A 1 174 ? -6.254 -44.312 -15.781 1 95 174 ALA A N 1
ATOM 1356 C CA . ALA A 1 174 ? -6.23 -45.281 -14.703 1 95 174 ALA A CA 1
ATOM 1357 C C . ALA A 1 174 ? -5.562 -46.594 -15.156 1 95 174 ALA A C 1
ATOM 1359 O O . ALA A 1 174 ? -5.195 -47.406 -14.328 1 95 174 ALA A O 1
ATOM 1360 N N . ASP A 1 175 ? -5.41 -46.781 -16.469 1 92.56 175 ASP A N 1
ATOM 1361 C CA . ASP A 1 175 ? -4.746 -47.938 -17.016 1 92.56 175 ASP A CA 1
ATOM 1362 C C . ASP A 1 175 ? -3.264 -47.969 -16.656 1 92.56 175 ASP A C 1
ATOM 1364 O O . ASP A 1 175 ? -2.609 -49 -16.719 1 92.56 175 ASP A O 1
ATOM 1368 N N . LEU A 1 176 ? -2.764 -46.844 -16.312 1 88.5 176 LEU A N 1
ATOM 1369 C CA . LEU A 1 176 ? -1.354 -46.75 -15.953 1 88.5 176 LEU A CA 1
ATOM 1370 C C . LEU A 1 176 ? -1.117 -47.25 -14.531 1 88.5 176 LEU A C 1
ATOM 1372 O O . LEU A 1 176 ? 0.029 -47.438 -14.117 1 88.5 176 LEU A O 1
ATOM 1376 N N . LEU A 1 177 ? -2.178 -47.469 -13.797 1 91.62 177 LEU A N 1
ATOM 1377 C CA . LEU A 1 177 ? -2.051 -47.781 -12.375 1 91.62 177 LEU A CA 1
ATOM 1378 C C . LEU A 1 177 ? -2.176 -49.312 -12.148 1 91.62 177 LEU A C 1
ATOM 1380 O O . LEU A 1 177 ? -2.982 -49.969 -12.805 1 91.62 177 LEU A O 1
ATOM 1384 N N . SER A 1 178 ? -1.354 -49.781 -11.172 1 90.5 178 SER A N 1
ATOM 1385 C CA . SER A 1 178 ? -1.604 -51.125 -10.633 1 90.5 178 SER A CA 1
ATOM 1386 C C . SER A 1 178 ? -2.871 -51.156 -9.789 1 90.5 178 SER A C 1
ATOM 1388 O O . SER A 1 178 ? -3.432 -50.094 -9.469 1 90.5 178 SER A O 1
ATOM 1390 N N . GLU A 1 179 ? -3.367 -52.344 -9.5 1 88.69 179 GLU A N 1
ATOM 1391 C CA . GLU A 1 179 ? -4.582 -52.469 -8.703 1 88.69 179 GLU A CA 1
ATOM 1392 C C . GLU A 1 179 ? -4.418 -51.781 -7.34 1 88.69 179 GLU A C 1
ATOM 1394 O O . GLU A 1 179 ? -5.328 -51.094 -6.867 1 88.69 179 GLU A O 1
ATOM 1399 N N . GLU A 1 180 ? -3.287 -52 -6.723 1 88.19 180 GLU A N 1
ATOM 1400 C CA . GLU A 1 180 ? -3.004 -51.375 -5.43 1 88.19 180 GLU A CA 1
ATOM 1401 C C . GLU A 1 180 ? -2.912 -49.844 -5.555 1 88.19 180 GLU A C 1
ATOM 1403 O O . GLU A 1 180 ? -3.426 -49.125 -4.707 1 88.19 180 GLU A O 1
ATOM 1408 N N . ASP A 1 181 ? -2.391 -49.438 -6.59 1 92.25 181 ASP A N 1
ATOM 1409 C CA . ASP A 1 181 ? -2.191 -48 -6.797 1 92.25 181 ASP A CA 1
ATOM 1410 C C . ASP A 1 181 ? -3.514 -47.281 -7.09 1 92.25 181 ASP A C 1
ATOM 1412 O O . ASP A 1 181 ? -3.676 -46.094 -6.785 1 92.25 181 ASP A O 1
ATOM 1416 N N . ARG A 1 182 ? -4.473 -48 -7.57 1 94.56 182 ARG A N 1
ATOM 1417 C CA . ARG A 1 182 ? -5.766 -47.406 -7.918 1 94.56 182 ARG A CA 1
ATOM 1418 C C . ARG A 1 182 ? -6.477 -46.906 -6.676 1 94.56 182 ARG A C 1
ATOM 1420 O O . ARG A 1 182 ? -6.945 -45.75 -6.656 1 94.56 182 ARG A O 1
ATOM 1427 N N . GLU A 1 183 ? -6.48 -47.719 -5.68 1 92.94 183 GLU A N 1
ATOM 1428 C CA . GLU A 1 183 ? -7.148 -47.344 -4.445 1 92.94 183 GLU A CA 1
ATOM 1429 C C . GLU A 1 183 ? -6.414 -46.188 -3.764 1 92.94 183 GLU A C 1
ATOM 1431 O O . GLU A 1 183 ? -7.043 -45.25 -3.268 1 92.94 183 GLU A O 1
ATOM 1436 N N . ALA A 1 184 ? -5.152 -46.281 -3.773 1 92.06 184 ALA A N 1
ATOM 1437 C CA . ALA A 1 184 ? -4.336 -45.25 -3.135 1 92.06 184 ALA A CA 1
ATOM 1438 C C . ALA A 1 184 ? -4.531 -43.906 -3.812 1 92.06 184 ALA A C 1
ATOM 1440 O O . ALA A 1 184 ? -4.676 -42.875 -3.141 1 92.06 184 ALA A O 1
ATOM 1441 N N . VAL A 1 185 ? -4.566 -43.844 -5.105 1 94.69 185 VAL A N 1
ATOM 1442 C CA . VAL A 1 185 ? -4.719 -42.625 -5.875 1 94.69 185 VAL A CA 1
ATOM 1443 C C . VAL A 1 185 ? -6.117 -42.062 -5.668 1 94.69 185 VAL A C 1
ATOM 1445 O O . VAL A 1 185 ? -6.281 -40.844 -5.477 1 94.69 185 VAL A O 1
ATOM 1448 N N . ALA A 1 186 ? -7.109 -42.938 -5.68 1 95.81 186 ALA A N 1
ATOM 1449 C CA . ALA A 1 186 ? -8.484 -42.5 -5.465 1 95.81 186 ALA A CA 1
ATOM 1450 C C . ALA A 1 186 ? -8.633 -41.844 -4.105 1 95.81 186 ALA A C 1
ATOM 1452 O O . ALA A 1 186 ? -9.242 -40.75 -4.004 1 95.81 186 ALA A O 1
ATOM 1453 N N . ARG A 1 187 ? -8.07 -42.469 -3.146 1 94.56 187 ARG A N 1
ATOM 1454 C CA . ARG A 1 187 ? -8.148 -41.906 -1.798 1 94.56 187 ARG A CA 1
ATOM 1455 C C . ARG A 1 187 ? -7.418 -40.562 -1.713 1 94.56 187 ARG A C 1
ATOM 1457 O O . ARG A 1 187 ? -7.922 -39.625 -1.106 1 94.56 187 ARG A O 1
ATOM 1464 N N . TYR A 1 188 ? -6.301 -40.531 -2.285 1 93.44 188 TYR A N 1
ATOM 1465 C CA . TYR A 1 188 ? -5.488 -39.312 -2.275 1 93.44 188 TYR A CA 1
ATOM 1466 C C . TYR A 1 188 ? -6.234 -38.156 -2.91 1 93.44 188 TYR A C 1
ATOM 1468 O O . TYR A 1 188 ? -6.301 -37.062 -2.334 1 93.44 188 TYR A O 1
ATOM 1476 N N . VAL A 1 189 ? -6.82 -38.375 -4.02 1 96.56 189 VAL A N 1
ATOM 1477 C CA . VAL A 1 189 ? -7.535 -37.312 -4.758 1 96.56 189 VAL A CA 1
ATOM 1478 C C . VAL A 1 189 ? -8.797 -36.938 -3.994 1 96.56 189 VAL A C 1
ATOM 1480 O O . VAL A 1 189 ? -9.102 -35.75 -3.867 1 96.56 189 VAL A O 1
ATOM 1483 N N . ALA A 1 190 ? -9.461 -37.938 -3.49 1 96.88 190 ALA A N 1
ATOM 1484 C CA . ALA A 1 190 ? -10.695 -37.656 -2.752 1 96.88 190 ALA A CA 1
ATOM 1485 C C . ALA A 1 190 ? -10.43 -36.812 -1.525 1 96.88 190 ALA A C 1
ATOM 1487 O O . ALA A 1 190 ? -11.141 -35.812 -1.286 1 96.88 190 ALA A O 1
ATOM 1488 N N . GLU A 1 191 ? -9.453 -37.156 -0.812 1 95.38 191 GLU A N 1
ATOM 1489 C CA . GLU A 1 191 ? -9.109 -36.406 0.396 1 95.38 191 GLU A CA 1
ATOM 1490 C C . GLU A 1 191 ? -8.641 -35 0.062 1 95.38 191 GLU A C 1
ATOM 1492 O O . GLU A 1 191 ? -9.031 -34.031 0.727 1 95.38 191 GLU A O 1
ATOM 1497 N N . GLY A 1 192 ? -7.801 -34.844 -0.899 1 94.44 192 GLY A N 1
ATOM 1498 C CA . GLY A 1 192 ? -7.332 -33.531 -1.319 1 94.44 192 GLY A CA 1
ATOM 1499 C C . GLY A 1 192 ? -8.445 -32.625 -1.792 1 94.44 192 GLY A C 1
ATOM 1500 O O . GLY A 1 192 ? -8.492 -31.453 -1.425 1 94.44 192 GLY A O 1
ATOM 1501 N N . ALA A 1 193 ? -9.289 -33.188 -2.568 1 96.94 193 ALA A N 1
ATOM 1502 C CA . ALA A 1 193 ? -10.406 -32.406 -3.094 1 96.94 193 ALA A CA 1
ATOM 1503 C C . ALA A 1 193 ? -11.367 -32 -1.979 1 96.94 193 ALA A C 1
ATOM 1505 O O . ALA A 1 193 ? -11.883 -30.891 -1.977 1 96.94 193 ALA A O 1
ATOM 1506 N N . ARG A 1 194 ? -11.57 -32.969 -1.084 1 96.75 194 ARG A N 1
ATOM 1507 C CA . ARG A 1 194 ? -12.438 -32.656 0.049 1 96.75 194 ARG A CA 1
ATOM 1508 C C . ARG A 1 194 ? -11.891 -31.484 0.863 1 96.75 194 ARG A C 1
ATOM 1510 O O . ARG A 1 194 ? -12.641 -30.625 1.301 1 96.75 194 ARG A O 1
ATOM 1517 N N . ALA A 1 195 ? -10.664 -31.484 1.036 1 95.25 195 ALA A N 1
ATOM 1518 C CA . ALA A 1 195 ? -10.023 -30.422 1.795 1 95.25 195 ALA A CA 1
ATOM 1519 C C . ALA A 1 195 ? -10.203 -29.062 1.102 1 95.25 195 ALA A C 1
ATOM 1521 O O . ALA A 1 195 ? -10.383 -28.047 1.763 1 95.25 195 ALA A O 1
ATOM 1522 N N . VAL A 1 196 ? -10.172 -29 -0.177 1 95.44 196 VAL A N 1
ATOM 1523 C CA . VAL A 1 196 ? -10.25 -27.766 -0.948 1 95.44 196 VAL A CA 1
ATOM 1524 C C . VAL A 1 196 ? -11.711 -27.328 -1.064 1 95.44 196 VAL A C 1
ATOM 1526 O O . VAL A 1 196 ? -12.031 -26.156 -0.843 1 95.44 196 VAL A O 1
ATOM 1529 N N . LEU A 1 197 ? -12.57 -28.281 -1.349 1 96.5 197 LEU A N 1
ATOM 1530 C CA . LEU A 1 197 ? -13.961 -27.969 -1.66 1 96.5 197 LEU A CA 1
ATOM 1531 C C . LEU A 1 197 ? -14.797 -27.875 -0.388 1 96.5 197 LEU A C 1
ATOM 1533 O O . LEU A 1 197 ? -15.883 -27.297 -0.393 1 96.5 197 LEU A O 1
ATOM 1537 N N . GLY A 1 198 ? -14.367 -28.516 0.683 1 94.19 198 GLY A N 1
ATOM 1538 C CA . GLY A 1 198 ? -15.094 -28.516 1.941 1 94.19 198 GLY A CA 1
ATOM 1539 C C . GLY A 1 198 ? -16.188 -29.562 1.989 1 94.19 198 GLY A C 1
ATOM 1540 O O . GLY A 1 198 ? -17.016 -29.578 2.916 1 94.19 198 GLY A O 1
ATOM 1541 N N . GLU A 1 199 ? -16.375 -30.359 0.931 1 94.31 199 GLU A N 1
ATOM 1542 C CA . GLU A 1 199 ? -17.359 -31.422 0.861 1 94.31 199 GLU A CA 1
ATOM 1543 C C . GLU A 1 199 ? -16.875 -32.594 -0.008 1 94.31 199 GLU A C 1
ATOM 1545 O O . GLU A 1 199 ? -15.938 -32.438 -0.787 1 94.31 199 GLU A O 1
ATOM 1550 N N . GLU A 1 200 ? -17.484 -33.688 0.167 1 95.62 200 GLU A N 1
ATOM 1551 C CA . GLU A 1 200 ? -17.188 -34.844 -0.661 1 95.62 200 GLU A CA 1
ATOM 1552 C C . GLU A 1 200 ? -17.922 -34.781 -1.995 1 95.62 200 GLU A C 1
ATOM 1554 O O . GLU A 1 200 ? -19.094 -34.375 -2.045 1 95.62 200 GLU A O 1
ATOM 1559 N N . VAL A 1 201 ? -17.219 -35.125 -2.99 1 96.44 201 VAL A N 1
ATOM 1560 C CA . VAL A 1 201 ? -17.828 -35.125 -4.312 1 96.44 201 VAL A CA 1
ATOM 1561 C C . VAL A 1 201 ? -17.609 -36.469 -4.992 1 96.44 201 VAL A C 1
ATOM 1563 O O . VAL A 1 201 ? -16.703 -37.219 -4.621 1 96.44 201 VAL A O 1
ATOM 1566 N N . PRO A 1 202 ? -18.469 -36.812 -5.98 1 97.44 202 PRO A N 1
ATOM 1567 C CA . PRO A 1 202 ? -18.297 -38.062 -6.695 1 97.44 202 PRO A CA 1
ATOM 1568 C C . PRO A 1 202 ? -16.953 -38.125 -7.426 1 97.44 202 PRO A C 1
ATOM 1570 O O . PRO A 1 202 ? -16.484 -37.125 -7.965 1 97.44 202 PRO A O 1
ATOM 1573 N N . LEU A 1 203 ? -16.391 -39.312 -7.324 1 98.12 203 LEU A N 1
ATOM 1574 C CA . LEU A 1 203 ? -15.086 -39.562 -7.949 1 98.12 203 LEU A CA 1
ATOM 1575 C C . LEU A 1 203 ? -15.109 -40.844 -8.781 1 98.12 203 LEU A C 1
ATOM 1577 O O . LEU A 1 203 ? -15.602 -41.875 -8.32 1 98.12 203 LEU A O 1
ATOM 1581 N N . PHE A 1 204 ? -14.594 -40.781 -10.031 1 98.12 204 PHE A N 1
ATOM 1582 C CA . PHE A 1 204 ? -14.562 -41.906 -10.93 1 98.12 204 PHE A CA 1
ATOM 1583 C C . PHE A 1 204 ? -13.156 -42.125 -11.477 1 98.12 204 PHE A C 1
ATOM 1585 O O . PHE A 1 204 ? -12.531 -41.219 -11.977 1 98.12 204 PHE A O 1
ATOM 1592 N N . LEU A 1 205 ? -12.609 -43.344 -11.344 1 97.56 205 LEU A N 1
ATOM 1593 C CA . LEU A 1 205 ? -11.383 -43.75 -12.031 1 97.56 205 LEU A CA 1
ATOM 1594 C C . LEU A 1 205 ? -11.688 -44.219 -13.445 1 97.56 205 LEU A C 1
ATOM 1596 O O . LEU A 1 205 ? -12.508 -45.125 -13.633 1 97.56 205 LEU A O 1
ATOM 1600 N N . VAL A 1 206 ? -11.047 -43.562 -14.406 1 97.69 206 VAL A N 1
ATOM 1601 C CA . VAL A 1 206 ? -11.406 -43.844 -15.789 1 97.69 206 VAL A CA 1
ATOM 1602 C C . VAL A 1 206 ? -10.141 -44 -16.625 1 97.69 206 VAL A C 1
ATOM 1604 O O . VAL A 1 206 ? -9.094 -43.438 -16.297 1 97.69 206 VAL A O 1
ATOM 1607 N N . SER A 1 207 ? -10.133 -44.844 -17.578 1 96.94 207 SER A N 1
ATOM 1608 C CA . SER A 1 207 ? -9.172 -44.875 -18.688 1 96.94 207 SER A CA 1
ATOM 1609 C C . SER A 1 207 ? -9.844 -44.531 -20.016 1 96.94 207 SER A C 1
ATOM 1611 O O . SER A 1 207 ? -10.539 -45.375 -20.594 1 96.94 207 SER A O 1
ATOM 1613 N N . ALA A 1 208 ? -9.633 -43.281 -20.422 1 94.81 208 ALA A N 1
ATOM 1614 C CA . ALA A 1 208 ? -10.227 -42.875 -21.688 1 94.81 208 ALA A CA 1
ATOM 1615 C C . ALA A 1 208 ? -9.742 -43.75 -22.844 1 94.81 208 ALA A C 1
ATOM 1617 O O . ALA A 1 208 ? -10.508 -44.062 -23.75 1 94.81 208 ALA A O 1
ATOM 1618 N N . ARG A 1 209 ? -8.5 -44.156 -22.797 1 90.5 209 ARG A N 1
ATOM 1619 C CA . ARG A 1 209 ? -7.922 -45.031 -23.828 1 90.5 209 ARG A CA 1
ATOM 1620 C C . ARG A 1 209 ? -8.688 -46.344 -23.938 1 90.5 209 ARG A C 1
ATOM 1622 O O . ARG A 1 209 ? -9.117 -46.719 -25.016 1 90.5 209 ARG A O 1
ATOM 1629 N N . ARG A 1 210 ? -8.914 -47 -22.828 1 92.56 210 ARG A N 1
ATOM 1630 C CA . ARG A 1 210 ? -9.648 -48.25 -22.812 1 92.56 210 ARG A CA 1
ATOM 1631 C C . ARG A 1 210 ? -11.125 -48.031 -23.109 1 92.56 210 ARG A C 1
ATOM 1633 O O . ARG A 1 210 ? -11.805 -48.906 -23.641 1 92.56 210 ARG A O 1
ATOM 1640 N N . GLY A 1 211 ? -11.555 -46.875 -22.672 1 91.44 211 GLY A N 1
ATOM 1641 C CA . GLY A 1 211 ? -12.945 -46.531 -22.922 1 91.44 211 GLY A CA 1
ATOM 1642 C C . GLY A 1 211 ? -13.281 -46.438 -24.406 1 91.44 211 GLY A C 1
ATOM 1643 O O . GLY A 1 211 ? -14.359 -46.844 -24.828 1 91.44 211 GLY A O 1
ATOM 1644 N N . LYS A 1 212 ? -12.398 -45.844 -25.156 1 88.69 212 LYS A N 1
ATOM 1645 C CA . LYS A 1 212 ? -12.602 -45.781 -26.609 1 88.69 212 LYS A CA 1
ATOM 1646 C C . LYS A 1 212 ? -12.781 -47.156 -27.219 1 88.69 212 LYS A C 1
ATOM 1648 O O . LYS A 1 212 ? -13.453 -47.281 -28.25 1 88.69 212 LYS A O 1
ATOM 1653 N N . GLU A 1 213 ? -12.227 -48.156 -26.531 1 87.62 213 GLU A N 1
ATOM 1654 C CA . GLU A 1 213 ? -12.336 -49.531 -27 1 87.62 213 GLU A CA 1
ATOM 1655 C C . GLU A 1 213 ? -13.555 -50.219 -26.391 1 87.62 213 GLU A C 1
ATOM 1657 O O . GLU A 1 213 ? -13.805 -51.406 -26.656 1 87.62 213 GLU A O 1
ATOM 1662 N N . GLY A 1 214 ? -14.352 -49.562 -25.641 1 80.75 214 GLY A N 1
ATOM 1663 C CA . GLY A 1 214 ? -15.555 -50.062 -25 1 80.75 214 GLY A CA 1
ATOM 1664 C C . GLY A 1 214 ? -15.266 -50.969 -23.812 1 80.75 214 GLY A C 1
ATOM 1665 O O . GLY A 1 214 ? -16.078 -51.812 -23.438 1 80.75 214 GLY A O 1
ATOM 1666 N N . ARG A 1 215 ? -14.125 -50.844 -23.125 1 84.38 215 ARG A N 1
ATOM 1667 C CA . ARG A 1 215 ? -13.672 -51.812 -22.141 1 84.38 215 ARG A CA 1
ATOM 1668 C C . ARG A 1 215 ? -13.422 -51.156 -20.781 1 84.38 215 ARG A C 1
ATOM 1670 O O . ARG A 1 215 ? -12.742 -51.719 -19.938 1 84.38 215 ARG A O 1
ATOM 1677 N N . ASP A 1 216 ? -13.938 -49.969 -20.547 1 92.31 216 ASP A N 1
ATOM 1678 C CA . ASP A 1 216 ? -13.609 -49.344 -19.266 1 92.31 216 ASP A CA 1
ATOM 1679 C C . ASP A 1 216 ? -14.852 -49.188 -18.391 1 92.31 216 ASP A C 1
ATOM 1681 O O . ASP A 1 216 ? -15.742 -48.406 -18.703 1 92.31 216 ASP A O 1
ATOM 1685 N N . GLU A 1 217 ? -14.898 -49.938 -17.281 1 92.81 217 GLU A N 1
ATOM 1686 C CA . GLU A 1 217 ? -16.031 -49.938 -16.375 1 92.81 217 GLU A CA 1
ATOM 1687 C C . GLU A 1 217 ? -16.188 -48.562 -15.711 1 92.81 217 GLU A C 1
ATOM 1689 O O . GLU A 1 217 ? -17.297 -48.125 -15.445 1 92.81 217 GLU A O 1
ATOM 1694 N N . GLY A 1 218 ? -15.094 -47.938 -15.375 1 95.12 218 GLY A N 1
ATOM 1695 C CA . GLY A 1 218 ? -15.133 -46.594 -14.781 1 95.12 218 GLY A CA 1
ATOM 1696 C C . GLY A 1 218 ? -15.82 -45.594 -15.664 1 95.12 218 GLY A C 1
ATOM 1697 O O . GLY A 1 218 ? -16.594 -44.75 -15.172 1 95.12 218 GLY A O 1
ATOM 1698 N N . LEU A 1 219 ? -15.578 -45.625 -16.938 1 96.12 219 LEU A N 1
ATOM 1699 C CA . LEU A 1 219 ? -16.188 -44.719 -17.891 1 96.12 219 LEU A CA 1
ATOM 1700 C C . LEU A 1 219 ? -17.703 -44.969 -17.984 1 96.12 219 LEU A C 1
ATOM 1702 O O . LEU A 1 219 ? -18.484 -44 -18.078 1 96.12 219 LEU A O 1
ATOM 1706 N N . LEU A 1 220 ? -18.109 -46.188 -17.984 1 94.31 220 LEU A N 1
ATOM 1707 C CA . LEU A 1 220 ? -19.531 -46.531 -18.016 1 94.31 220 LEU A CA 1
ATOM 1708 C C . LEU A 1 220 ? -20.25 -45.969 -16.797 1 94.31 220 LEU A C 1
ATOM 1710 O O . LEU A 1 220 ? -21.328 -45.406 -16.906 1 94.31 220 LEU A O 1
ATOM 1714 N N . ARG A 1 221 ? -19.578 -46.156 -15.641 1 95.94 221 ARG A N 1
ATOM 1715 C CA . ARG A 1 221 ? -20.156 -45.625 -14.406 1 95.94 221 ARG A CA 1
ATOM 1716 C C . ARG A 1 221 ? -20.266 -44.094 -14.461 1 95.94 221 ARG A C 1
ATOM 1718 O O . ARG A 1 221 ? -21.25 -43.531 -13.984 1 95.94 221 ARG A O 1
ATOM 1725 N N . LEU A 1 222 ? -19.266 -43.469 -14.961 1 96.44 222 LEU A N 1
ATOM 1726 C CA . LEU A 1 222 ? -19.281 -42 -15.102 1 96.44 222 LEU A CA 1
ATOM 1727 C C . LEU A 1 222 ? -20.406 -41.562 -16.016 1 96.44 222 LEU A C 1
ATOM 1729 O O . LEU A 1 222 ? -21.156 -40.625 -15.695 1 96.44 222 LEU A O 1
ATOM 1733 N N . ARG A 1 223 ? -20.547 -42.219 -17.172 1 92.31 223 ARG A N 1
ATOM 1734 C CA . ARG A 1 223 ? -21.609 -41.906 -18.125 1 92.31 223 ARG A CA 1
ATOM 1735 C C . ARG A 1 223 ? -22.984 -42.031 -17.469 1 92.31 223 ARG A C 1
ATOM 1737 O O . ARG A 1 223 ? -23.844 -41.156 -17.625 1 92.31 223 ARG A O 1
ATOM 1744 N N . ASP A 1 224 ? -23.156 -43.094 -16.719 1 93.44 224 ASP A N 1
ATOM 1745 C CA . ASP A 1 224 ? -24.422 -43.312 -16.031 1 93.44 224 ASP A CA 1
ATOM 1746 C C . ASP A 1 224 ? -24.688 -42.219 -15 1 93.44 224 ASP A C 1
ATOM 1748 O O . ASP A 1 224 ? -25.828 -41.75 -14.883 1 93.44 224 ASP A O 1
ATOM 1752 N N . HIS A 1 225 ? -23.688 -41.906 -14.297 1 94.81 225 HIS A N 1
ATOM 1753 C CA . HIS A 1 225 ? -23.828 -40.875 -13.289 1 94.81 225 HIS A CA 1
ATOM 1754 C C . HIS A 1 225 ? -24.219 -39.531 -13.922 1 94.81 225 HIS A C 1
ATOM 1756 O O . HIS A 1 225 ? -25.141 -38.844 -13.445 1 94.81 225 HIS A O 1
ATOM 1762 N N . VAL A 1 226 ? -23.531 -39.125 -14.953 1 93.31 226 VAL A N 1
ATOM 1763 C CA . VAL A 1 226 ? -23.812 -37.875 -15.641 1 93.31 226 VAL A CA 1
ATOM 1764 C C . VAL A 1 226 ? -25.25 -37.906 -16.172 1 93.31 226 VAL A C 1
ATOM 1766 O O . VAL A 1 226 ? -25.984 -36.906 -16 1 93.31 226 VAL A O 1
ATOM 1769 N N . ALA A 1 227 ? -25.656 -38.969 -16.75 1 89.44 227 ALA A N 1
ATOM 1770 C CA . ALA A 1 227 ? -27.016 -39.094 -17.266 1 89.44 227 ALA A CA 1
ATOM 1771 C C . ALA A 1 227 ? -28.047 -38.969 -16.141 1 89.44 227 ALA A C 1
ATOM 1773 O O . ALA A 1 227 ? -29.062 -38.281 -16.312 1 89.44 227 ALA A O 1
ATOM 1774 N N . GLU A 1 228 ? -27.719 -39.562 -15.062 1 91.69 228 GLU A N 1
ATOM 1775 C CA . GLU A 1 228 ? -28.625 -39.5 -13.914 1 91.69 228 GLU A CA 1
ATOM 1776 C C . GLU A 1 228 ? -28.734 -38.094 -13.375 1 91.69 228 GLU A C 1
ATOM 1778 O O . GLU A 1 228 ? -29.844 -37.625 -13.07 1 91.69 228 GLU A O 1
ATOM 1783 N N . VAL A 1 229 ? -27.672 -37.469 -13.242 1 91.81 229 VAL A N 1
ATOM 1784 C CA . VAL A 1 229 ? -27.625 -36.094 -12.727 1 91.81 229 VAL A CA 1
ATOM 1785 C C . VAL A 1 229 ? -28.438 -35.188 -13.641 1 91.81 229 VAL A C 1
ATOM 1787 O O . VAL A 1 229 ? -29.234 -34.375 -13.172 1 91.81 229 VAL A O 1
ATOM 1790 N N . ILE A 1 230 ? -28.266 -35.312 -14.914 1 89.94 230 ILE A N 1
ATOM 1791 C CA . ILE A 1 230 ? -28.969 -34.469 -15.875 1 89.94 230 ILE A CA 1
ATOM 1792 C C . ILE A 1 230 ? -30.469 -34.75 -15.812 1 89.94 230 ILE A C 1
ATOM 1794 O O . ILE A 1 230 ? -31.297 -33.844 -15.828 1 89.94 230 ILE A O 1
ATOM 1798 N N . ALA A 1 231 ? -30.812 -35.969 -15.68 1 87.88 231 ALA A N 1
ATOM 1799 C CA . ALA A 1 231 ? -32.219 -36.375 -15.672 1 87.88 231 ALA A CA 1
ATOM 1800 C C . ALA A 1 231 ? -32.906 -35.906 -14.406 1 87.88 231 ALA A C 1
ATOM 1802 O O . ALA A 1 231 ? -34.062 -35.469 -14.461 1 87.88 231 ALA A O 1
ATOM 1803 N N . MET A 1 232 ? -32.188 -35.875 -13.312 1 88.44 232 MET A N 1
ATOM 1804 C CA . MET A 1 232 ? -32.875 -35.656 -12.031 1 88.44 232 MET A CA 1
ATOM 1805 C C . MET A 1 232 ? -32.531 -34.281 -11.469 1 88.44 232 MET A C 1
ATOM 1807 O O . MET A 1 232 ? -33.344 -33.719 -10.703 1 88.44 232 MET A O 1
ATOM 1811 N N . LYS A 1 233 ? -31.438 -33.812 -11.828 1 89.44 233 LYS A N 1
ATOM 1812 C CA . LYS A 1 233 ? -30.969 -32.625 -11.086 1 89.44 233 LYS A CA 1
ATOM 1813 C C . LYS A 1 233 ? -30.516 -31.531 -12.031 1 89.44 233 LYS A C 1
ATOM 1815 O O . LYS A 1 233 ? -29.766 -30.625 -11.633 1 89.44 233 LYS A O 1
ATOM 1820 N N . ALA A 1 234 ? -30.953 -31.562 -13.227 1 90 234 ALA A N 1
ATOM 1821 C CA . ALA A 1 234 ? -30.469 -30.578 -14.203 1 90 234 ALA A CA 1
ATOM 1822 C C . ALA A 1 234 ? -30.859 -29.172 -13.797 1 90 234 ALA A C 1
ATOM 1824 O O . ALA A 1 234 ? -30.016 -28.281 -13.719 1 90 234 ALA A O 1
ATOM 1825 N N . LEU A 1 235 ? -32.125 -29 -13.516 1 90 235 LEU A N 1
ATOM 1826 C CA . LEU A 1 235 ? -32.594 -27.656 -13.219 1 90 235 LEU A CA 1
ATOM 1827 C C . LEU A 1 235 ? -32.031 -27.156 -11.898 1 90 235 LEU A C 1
ATOM 1829 O O . LEU A 1 235 ? -31.469 -26.062 -11.836 1 90 235 LEU A O 1
ATOM 1833 N N . PRO A 1 236 ? -32.125 -27.953 -10.828 1 91.94 236 PRO A N 1
ATOM 1834 C CA . PRO A 1 236 ? -31.5 -27.5 -9.578 1 91.94 236 PRO A CA 1
ATOM 1835 C C . PRO A 1 236 ? -30.031 -27.125 -9.734 1 91.94 236 PRO A C 1
ATOM 1837 O O . PRO A 1 236 ? -29.562 -26.156 -9.125 1 91.94 236 PRO A O 1
ATOM 1840 N N . LEU A 1 237 ? -29.312 -27.828 -10.477 1 93.81 237 LEU A N 1
ATOM 1841 C CA . LEU A 1 237 ? -27.891 -27.562 -10.68 1 93.81 237 LEU A CA 1
ATOM 1842 C C . LEU A 1 237 ? -27.688 -26.266 -11.461 1 93.81 237 LEU A C 1
ATOM 1844 O O . LEU A 1 237 ? -26.797 -25.469 -11.141 1 93.81 237 LEU A O 1
ATOM 1848 N N . LYS A 1 238 ? -28.516 -26.062 -12.383 1 93.56 238 LYS A N 1
ATOM 1849 C CA . LYS A 1 238 ? -28.453 -24.828 -13.164 1 93.56 238 LYS A CA 1
ATOM 1850 C C . LYS A 1 238 ? -28.719 -23.609 -12.281 1 93.56 238 LYS A C 1
ATOM 1852 O O . LYS A 1 238 ? -28 -22.609 -12.367 1 93.56 238 LYS A O 1
ATOM 1857 N N . LEU A 1 239 ? -29.75 -23.766 -11.5 1 94.81 239 LEU A N 1
ATOM 1858 C CA . LEU A 1 239 ? -30.094 -22.656 -10.617 1 94.81 239 LEU A CA 1
ATOM 1859 C C . LEU A 1 239 ? -28.984 -22.391 -9.609 1 94.81 239 LEU A C 1
ATOM 1861 O O . LEU A 1 239 ? -28.609 -21.234 -9.375 1 94.81 239 LEU A O 1
ATOM 1865 N N . SER A 1 240 ? -28.469 -23.406 -9.055 1 94.56 240 SER A N 1
ATOM 1866 C CA . SER A 1 240 ? -27.391 -23.281 -8.078 1 94.56 240 SER A CA 1
ATOM 1867 C C . SER A 1 240 ? -26.141 -22.656 -8.711 1 94.56 240 SER A C 1
ATOM 1869 O O . SER A 1 240 ? -25.484 -21.828 -8.086 1 94.56 240 SER A O 1
ATOM 1871 N N . ALA A 1 241 ? -25.844 -23.047 -9.883 1 95.25 241 ALA A N 1
ATOM 1872 C CA . ALA A 1 241 ? -24.688 -22.516 -10.594 1 95.25 241 ALA A CA 1
ATOM 1873 C C . ALA A 1 241 ? -24.844 -21.016 -10.828 1 95.25 241 ALA A C 1
ATOM 1875 O O . ALA A 1 241 ? -23.891 -20.25 -10.625 1 95.25 241 ALA A O 1
ATOM 1876 N N . ALA A 1 242 ? -26 -20.625 -11.219 1 96.06 242 ALA A N 1
ATOM 1877 C CA . ALA A 1 242 ? -26.266 -19.219 -11.453 1 96.06 242 ALA A CA 1
ATOM 1878 C C . ALA A 1 242 ? -26.172 -18.422 -10.156 1 96.06 242 ALA A C 1
ATOM 1880 O O . ALA A 1 242 ? -25.625 -17.312 -10.141 1 96.06 242 ALA A O 1
ATOM 1881 N N . LEU A 1 243 ? -26.703 -18.953 -9.133 1 96.88 243 LEU A N 1
ATOM 1882 C CA . LEU A 1 243 ? -26.641 -18.297 -7.832 1 96.88 243 LEU A CA 1
ATOM 1883 C C . LEU A 1 243 ? -25.188 -18.172 -7.363 1 96.88 243 LEU A C 1
ATOM 1885 O O . LEU A 1 243 ? -24.828 -17.203 -6.684 1 96.88 243 LEU A O 1
ATOM 1889 N N . GLY A 1 244 ? -24.375 -19.156 -7.676 1 96 244 GLY A N 1
ATOM 1890 C CA . GLY A 1 244 ? -22.953 -19.078 -7.355 1 96 244 GLY A CA 1
ATOM 1891 C C . GLY A 1 244 ? -22.266 -17.891 -8.008 1 96 244 GLY A C 1
ATOM 1892 O O . GLY A 1 244 ? -21.484 -17.203 -7.367 1 96 244 GLY A O 1
ATOM 1893 N N . VAL A 1 245 ? -22.578 -17.641 -9.219 1 95.88 245 VAL A N 1
ATOM 1894 C CA . VAL A 1 245 ? -22.016 -16.5 -9.945 1 95.88 245 VAL A CA 1
ATOM 1895 C C . VAL A 1 245 ? -22.453 -15.203 -9.273 1 95.88 245 VAL A C 1
ATOM 1897 O O . VAL A 1 245 ? -21.625 -14.32 -9.047 1 95.88 245 VAL A O 1
ATOM 1900 N N . LEU A 1 246 ? -23.672 -15.156 -8.961 1 97.31 246 LEU A N 1
ATOM 1901 C CA . LEU A 1 246 ? -24.203 -13.977 -8.297 1 97.31 246 LEU A CA 1
ATOM 1902 C C . LEU A 1 246 ? -23.469 -13.711 -6.984 1 97.31 246 LEU A C 1
ATOM 1904 O O . LEU A 1 246 ? -22.984 -12.602 -6.75 1 97.31 246 LEU A O 1
ATOM 1908 N N . ARG A 1 247 ? -23.375 -14.695 -6.168 1 96.69 247 ARG A N 1
ATOM 1909 C CA . ARG A 1 247 ? -22.734 -14.555 -4.859 1 96.69 247 ARG A CA 1
ATOM 1910 C C . ARG A 1 247 ? -21.297 -14.086 -4.996 1 96.69 247 ARG A C 1
ATOM 1912 O O . ARG A 1 247 ? -20.859 -13.195 -4.27 1 96.69 247 ARG A O 1
ATOM 1919 N N . ARG A 1 248 ? -20.609 -14.648 -5.895 1 94.81 248 ARG A N 1
ATOM 1920 C CA . ARG A 1 248 ? -19.203 -14.297 -6.098 1 94.81 248 ARG A CA 1
ATOM 1921 C C . ARG A 1 248 ? -19.062 -12.828 -6.488 1 94.81 248 ARG A C 1
A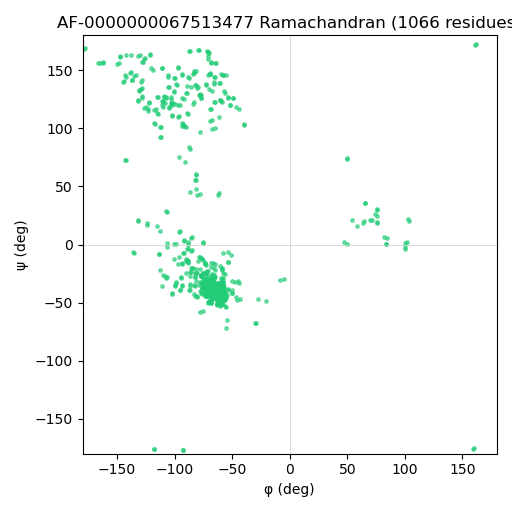TOM 1923 O O . ARG A 1 248 ? -18.234 -12.109 -5.93 1 94.81 248 ARG A O 1
ATOM 1930 N N . LEU A 1 249 ? -19.828 -12.406 -7.414 1 96.31 249 LEU A N 1
ATOM 1931 C CA . LEU A 1 249 ? -19.719 -11.039 -7.91 1 96.31 249 LEU A CA 1
ATOM 1932 C C . LEU A 1 249 ? -20.172 -10.039 -6.852 1 96.31 249 LEU A C 1
ATOM 1934 O O . LEU A 1 249 ? -19.641 -8.93 -6.77 1 96.31 249 LEU A O 1
ATOM 1938 N N . LEU A 1 250 ? -21.125 -10.461 -6.062 1 97.44 250 LEU A N 1
ATOM 1939 C CA . LEU A 1 250 ? -21.578 -9.594 -4.988 1 97.44 250 LEU A CA 1
ATOM 1940 C C . LEU A 1 250 ? -20.484 -9.398 -3.939 1 97.44 250 LEU A C 1
ATOM 1942 O O . LEU A 1 250 ? -20.297 -8.297 -3.43 1 97.44 250 LEU A O 1
ATOM 1946 N N . VAL A 1 251 ? -19.812 -10.438 -3.596 1 96 251 VAL A N 1
ATOM 1947 C CA . VAL A 1 251 ? -18.703 -10.344 -2.652 1 96 251 VAL A CA 1
ATOM 1948 C C . VAL A 1 251 ? -17.625 -9.414 -3.203 1 96 251 VAL A C 1
ATOM 1950 O O . VAL A 1 251 ? -17.109 -8.555 -2.48 1 96 251 VAL A O 1
ATOM 1953 N N . GLU A 1 252 ? -17.359 -9.57 -4.457 1 95.31 252 GLU A N 1
ATOM 1954 C CA . GLU A 1 252 ? -16.375 -8.695 -5.105 1 95.31 252 GLU A CA 1
ATOM 1955 C C . GLU A 1 252 ? -16.859 -7.242 -5.098 1 95.31 252 GLU A C 1
ATOM 1957 O O . GLU A 1 252 ? -16.062 -6.328 -4.848 1 95.31 252 GLU A O 1
ATOM 1962 N N . GLY A 1 253 ? -18.062 -7.086 -5.426 1 96.69 253 GLY A N 1
ATOM 1963 C CA . GLY A 1 253 ? -18.641 -5.754 -5.406 1 96.69 253 GLY A CA 1
ATOM 1964 C C . GLY A 1 253 ? -18.594 -5.098 -4.039 1 96.69 253 GLY A C 1
ATOM 1965 O O . GLY A 1 253 ? -18.234 -3.924 -3.92 1 96.69 253 GLY A O 1
ATOM 1966 N N . GLU A 1 254 ? -18.922 -5.836 -2.99 1 96.44 254 GLU A N 1
ATOM 1967 C CA . GLU A 1 254 ? -18.875 -5.332 -1.622 1 96.44 254 GLU A CA 1
ATOM 1968 C C . GLU A 1 254 ? -17.453 -4.902 -1.256 1 96.44 254 GLU A C 1
ATOM 1970 O O . GLU A 1 254 ? -17.25 -3.848 -0.647 1 96.44 254 GLU A O 1
ATOM 1975 N N . GLY A 1 255 ? -16.547 -5.695 -1.627 1 95.94 255 GLY A N 1
ATOM 1976 C CA . GLY A 1 255 ? -15.164 -5.355 -1.371 1 95.94 255 GLY A CA 1
ATOM 1977 C C . GLY A 1 255 ? -14.727 -4.082 -2.068 1 95.94 255 GLY A C 1
ATOM 1978 O O . GLY A 1 255 ? -14.039 -3.248 -1.473 1 95.94 255 GLY A O 1
ATOM 1979 N N . ALA A 1 256 ? -15.078 -3.928 -3.285 1 95.94 256 ALA A N 1
ATOM 1980 C CA . ALA A 1 256 ? -14.734 -2.74 -4.062 1 95.94 256 ALA A CA 1
ATOM 1981 C C . ALA A 1 256 ? -15.352 -1.485 -3.453 1 95.94 256 ALA A C 1
ATOM 1983 O O . ALA A 1 256 ? -14.695 -0.445 -3.363 1 95.94 256 ALA A O 1
ATOM 1984 N N . LEU A 1 257 ? -16.562 -1.604 -3.088 1 96.56 257 LEU A N 1
ATOM 1985 C CA . LEU A 1 257 ? -17.25 -0.469 -2.49 1 96.56 257 LEU A CA 1
ATOM 1986 C C . LEU A 1 257 ? -16.641 -0.111 -1.139 1 96.56 257 LEU A C 1
ATOM 1988 O O . LEU A 1 257 ? -16.562 1.066 -0.782 1 96.56 257 LEU A O 1
ATOM 1992 N N . GLU A 1 258 ? -16.266 -1.08 -0.386 1 96.12 258 GLU A N 1
ATOM 1993 C CA . GLU A 1 258 ? -15.633 -0.844 0.905 1 96.12 258 GLU A CA 1
ATOM 1994 C C . GLU A 1 258 ? -14.312 -0.099 0.737 1 96.12 258 GLU A C 1
ATOM 1996 O O . GLU A 1 258 ? -14.016 0.829 1.492 1 96.12 258 GLU A O 1
ATOM 2001 N N . ALA A 1 259 ? -13.547 -0.487 -0.198 1 94.19 259 ALA A N 1
ATOM 2002 C CA . ALA A 1 259 ? -12.281 0.189 -0.49 1 94.19 259 ALA A CA 1
ATOM 2003 C C . ALA A 1 259 ? -12.516 1.648 -0.869 1 94.19 259 ALA A C 1
ATOM 2005 O O . ALA A 1 259 ? -11.82 2.541 -0.39 1 94.19 259 ALA A O 1
ATOM 2006 N N . GLU A 1 260 ? -13.461 1.908 -1.659 1 93.44 260 GLU A N 1
ATOM 2007 C CA . GLU A 1 260 ? -13.789 3.273 -2.057 1 93.44 260 GLU A CA 1
ATOM 2008 C C . GLU A 1 260 ? -14.289 4.09 -0.865 1 93.44 260 GLU A C 1
ATOM 2010 O O . GLU A 1 260 ? -13.945 5.266 -0.726 1 93.44 260 GLU A O 1
ATOM 2015 N N . ALA A 1 261 ? -15.086 3.484 -0.053 1 94.81 261 ALA A N 1
ATOM 2016 C CA . ALA A 1 261 ? -15.609 4.164 1.128 1 94.81 261 ALA A CA 1
ATOM 2017 C C . ALA A 1 261 ? -14.484 4.574 2.072 1 94.81 261 ALA A C 1
ATOM 2019 O O . ALA A 1 261 ? -14.539 5.645 2.684 1 94.81 261 ALA A O 1
ATOM 2020 N N . GLU A 1 262 ? -13.562 3.775 2.193 1 92.38 262 GLU A N 1
ATOM 2021 C CA . GLU A 1 262 ? -12.406 4.094 3.031 1 92.38 262 GLU A CA 1
ATOM 2022 C C . GLU A 1 262 ? -11.648 5.293 2.486 1 92.38 262 GLU A C 1
ATOM 2024 O O . GLU A 1 262 ? -11.234 6.172 3.248 1 92.38 262 GLU A O 1
ATOM 2029 N N . GLU A 1 263 ? -11.477 5.41 1.264 1 89.38 263 GLU A N 1
ATOM 2030 C CA . GLU A 1 263 ? -10.82 6.547 0.621 1 89.38 263 GLU A CA 1
ATOM 2031 C C . GLU A 1 263 ? -11.602 7.836 0.851 1 89.38 263 GLU A C 1
ATOM 2033 O O . GLU A 1 263 ? -11.023 8.875 1.181 1 89.38 263 GLU A O 1
ATOM 2038 N N . VAL A 1 264 ? -12.844 7.738 0.677 1 92.62 264 VAL A N 1
ATOM 2039 C CA . VAL A 1 264 ? -13.711 8.891 0.89 1 92.62 264 VAL A CA 1
ATOM 2040 C C . VAL A 1 264 ? -13.664 9.305 2.359 1 92.62 264 VAL A C 1
ATOM 2042 O O . VAL A 1 264 ? -13.648 10.5 2.672 1 92.62 264 VAL A O 1
ATOM 2045 N N . GLY A 1 265 ? -13.633 8.32 3.207 1 91.44 265 GLY A N 1
ATOM 2046 C CA . GLY A 1 265 ? -13.523 8.609 4.629 1 91.44 265 GLY A CA 1
ATOM 2047 C C . GLY A 1 265 ? -12.266 9.375 4.988 1 91.44 265 GLY A C 1
ATOM 2048 O O . GLY A 1 265 ? -12.312 10.32 5.785 1 91.44 265 GLY A O 1
ATOM 2049 N N . GLN A 1 266 ? -11.219 9.086 4.434 1 85.94 266 GLN A N 1
ATOM 2050 C CA . GLN A 1 266 ? -9.961 9.781 4.66 1 85.94 266 GLN A CA 1
ATOM 2051 C C . GLN A 1 266 ? -10.016 11.219 4.148 1 85.94 266 GLN A C 1
ATOM 2053 O O . GLN A 1 266 ? -9.531 12.141 4.805 1 85.94 266 GLN A O 1
ATOM 2058 N N . ALA A 1 267 ? -10.594 11.43 3.037 1 87.38 267 ALA A N 1
ATOM 2059 C CA . ALA A 1 267 ? -10.75 12.773 2.48 1 87.38 267 ALA A CA 1
ATOM 2060 C C . ALA A 1 267 ? -11.633 13.641 3.373 1 87.38 267 ALA A C 1
ATOM 2062 O O . ALA A 1 267 ? -11.367 14.828 3.564 1 87.38 267 ALA A O 1
ATOM 2063 N N . LEU A 1 268 ? -12.602 12.984 3.932 1 91.25 268 LEU A N 1
ATOM 2064 C CA . LEU A 1 268 ? -13.508 13.703 4.816 1 91.25 268 LEU A CA 1
ATOM 2065 C C . LEU A 1 268 ? -12.805 14.086 6.117 1 91.25 268 LEU A C 1
ATOM 2067 O O . LEU A 1 268 ? -13.086 15.141 6.695 1 91.25 268 LEU A O 1
ATOM 2071 N N . ALA A 1 269 ? -11.922 13.281 6.531 1 88.19 269 ALA A N 1
ATOM 2072 C CA . ALA A 1 269 ? -11.133 13.609 7.715 1 88.19 269 ALA A CA 1
ATOM 2073 C C . ALA A 1 269 ? -10.281 14.859 7.473 1 88.19 269 ALA A C 1
ATOM 2075 O O . ALA A 1 269 ? -10.125 15.688 8.367 1 88.19 269 ALA A O 1
ATOM 2076 N N . THR A 1 270 ? -9.766 15.016 6.332 1 87 270 THR A N 1
ATOM 2077 C CA . THR A 1 270 ? -9.008 16.203 5.961 1 87 270 THR A CA 1
ATOM 2078 C C . THR A 1 270 ? -9.898 17.438 5.98 1 87 270 THR A C 1
ATOM 2080 O O . THR A 1 270 ? -9.484 18.516 6.422 1 87 270 THR A O 1
ATOM 2083 N N . CYS A 1 271 ? -11.102 17.281 5.539 1 90.69 271 CYS A N 1
ATOM 2084 C CA . CYS A 1 271 ? -12.07 18.375 5.586 1 90.69 271 CYS A CA 1
ATOM 2085 C C . CYS A 1 271 ? -12.312 18.828 7.023 1 90.69 271 CYS A C 1
ATOM 2087 O O . CYS A 1 271 ? -12.336 20.016 7.309 1 90.69 271 CYS A O 1
ATOM 2089 N N . GLU A 1 272 ? -12.406 17.875 7.852 1 91.12 272 GLU A N 1
ATOM 2090 C CA . GLU A 1 272 ? -12.625 18.188 9.258 1 91.12 272 GLU A CA 1
ATOM 2091 C C . GLU A 1 272 ? -11.406 18.891 9.859 1 91.12 272 GLU A C 1
ATOM 2093 O O . GLU A 1 272 ? -11.555 19.812 10.664 1 91.12 272 GLU A O 1
ATOM 2098 N N . ALA A 1 273 ? -10.281 18.5 9.43 1 88.19 273 ALA A N 1
ATOM 2099 C CA . ALA A 1 273 ? -9.047 19.125 9.906 1 88.19 273 ALA A CA 1
ATOM 2100 C C . ALA A 1 273 ? -8.961 20.578 9.445 1 88.19 273 ALA A C 1
ATOM 2102 O O . ALA A 1 273 ? -8.492 21.438 10.188 1 88.19 273 ALA A O 1
ATOM 2103 N N . LEU A 1 274 ? -9.406 20.875 8.305 1 91 274 LEU A N 1
ATOM 2104 C CA . LEU A 1 274 ? -9.406 22.234 7.785 1 91 274 LEU A CA 1
ATOM 2105 C C . LEU A 1 274 ? -10.391 23.109 8.547 1 91 274 LEU A C 1
ATOM 2107 O O . LEU A 1 274 ? -10.086 24.266 8.867 1 91 274 LEU A O 1
ATOM 2111 N N . GLU A 1 275 ? -11.508 22.547 8.867 1 93.19 275 GLU A N 1
ATOM 2112 C CA . GLU A 1 275 ? -12.5 23.266 9.656 1 93.19 275 GLU A CA 1
ATOM 2113 C C . GLU A 1 275 ? -11.961 23.594 11.047 1 93.19 275 GLU A C 1
ATOM 2115 O O . GLU A 1 275 ? -12.18 24.703 11.562 1 93.19 275 GLU A O 1
ATOM 2120 N N . ASP A 1 276 ? -11.281 22.656 11.562 1 90.19 276 ASP A N 1
ATOM 2121 C CA . ASP A 1 276 ? -10.68 22.875 12.875 1 90.19 276 ASP A CA 1
ATOM 2122 C C . ASP A 1 276 ? -9.602 23.953 12.812 1 90.19 276 ASP A C 1
ATOM 2124 O O . ASP A 1 276 ? -9.516 24.797 13.695 1 90.19 276 ASP A O 1
ATOM 2128 N N . LEU A 1 277 ? -8.836 23.938 11.781 1 89.5 277 LEU A N 1
ATOM 2129 C CA . LEU A 1 277 ? -7.812 24.953 11.562 1 89.5 277 LEU A CA 1
ATOM 2130 C C . LEU A 1 277 ? -8.438 26.344 11.453 1 89.5 277 LEU A C 1
ATOM 2132 O O . LEU A 1 277 ? -7.945 27.297 12.055 1 89.5 277 LEU A O 1
ATOM 2136 N N . LEU A 1 278 ? -9.539 26.422 10.781 1 93.75 278 LEU A N 1
ATOM 2137 C CA . LEU A 1 278 ? -10.242 27.688 10.617 1 93.75 278 LEU A CA 1
ATOM 2138 C C . LEU A 1 278 ? -10.781 28.188 11.953 1 93.75 278 LEU A C 1
ATOM 2140 O O . LEU A 1 278 ? -10.617 29.359 12.297 1 93.75 278 LEU A O 1
ATOM 2144 N N . ARG A 1 279 ? -11.359 27.281 12.719 1 93.31 279 ARG A N 1
ATOM 2145 C CA . ARG A 1 279 ? -11.922 27.656 14.008 1 93.31 279 ARG A CA 1
ATOM 2146 C C . ARG A 1 279 ? -10.836 28.188 14.945 1 93.31 279 ARG A C 1
ATOM 2148 O O . ARG A 1 279 ? -11.016 29.219 15.594 1 93.31 279 ARG A O 1
ATOM 2155 N N . ARG A 1 280 ? -9.719 27.594 14.938 1 88.25 280 ARG A N 1
ATOM 2156 C CA . ARG A 1 280 ? -8.602 28.031 15.773 1 88.25 280 ARG A CA 1
ATOM 2157 C C . ARG A 1 280 ? -8.039 29.359 15.297 1 88.25 280 ARG A C 1
ATOM 2159 O O . ARG A 1 280 ? -7.699 30.219 16.109 1 88.25 280 ARG A O 1
ATOM 2166 N N . HIS A 1 281 ? -8.008 29.469 14.008 1 91 281 HIS A N 1
ATOM 2167 C CA . HIS A 1 281 ? -7.512 30.703 13.414 1 91 281 HIS A CA 1
ATOM 2168 C C . HIS A 1 281 ? -8.383 31.891 13.797 1 91 281 HIS A C 1
ATOM 2170 O O . HIS A 1 281 ? -7.875 32.906 14.258 1 91 281 HIS A O 1
ATOM 2176 N N . VAL A 1 282 ? -9.664 31.734 13.695 1 94.5 282 VAL A N 1
ATOM 2177 C CA . VAL A 1 282 ? -10.594 32.812 13.992 1 94.5 282 VAL A CA 1
ATOM 2178 C C . VAL A 1 282 ? -10.477 33.188 15.469 1 94.5 282 VAL A C 1
ATOM 2180 O O . VAL A 1 282 ? -10.398 34.375 15.797 1 94.5 282 VAL A O 1
ATOM 2183 N N . ALA A 1 283 ? -10.359 32.281 16.297 1 89.62 283 ALA A N 1
ATOM 2184 C CA . ALA A 1 283 ? -10.234 32.531 17.734 1 89.62 283 ALA A CA 1
ATOM 2185 C C . ALA A 1 283 ? -8.93 33.25 18.047 1 89.62 283 ALA A C 1
ATOM 2187 O O . ALA A 1 283 ? -8.914 34.188 18.828 1 89.62 283 ALA A O 1
ATOM 2188 N N . ARG A 1 284 ? -7.914 32.938 17.328 1 86.56 284 ARG A N 1
ATOM 2189 C CA . ARG A 1 284 ? -6.594 33.531 17.531 1 86.56 284 ARG A CA 1
ATOM 2190 C C . ARG A 1 284 ? -6.559 35 17.047 1 86.56 284 ARG A C 1
ATOM 2192 O O . ARG A 1 284 ? -6.055 35.875 17.75 1 86.56 284 ARG A O 1
ATOM 2199 N N . VAL A 1 285 ? -7.129 35.188 15.891 1 92.19 285 VAL A N 1
ATOM 2200 C CA . VAL A 1 285 ? -7.102 36.531 15.297 1 92.19 285 VAL A CA 1
ATOM 2201 C C . VAL A 1 285 ? -7.93 37.5 16.141 1 92.19 285 VAL A C 1
ATOM 2203 O O . VAL A 1 285 ? -7.496 38.625 16.422 1 92.19 285 VAL A O 1
ATOM 2206 N N . ARG A 1 286 ? -9.055 37.062 16.656 1 90.88 286 ARG A N 1
ATOM 2207 C CA . ARG A 1 286 ? -9.914 37.906 17.484 1 90.88 286 ARG A CA 1
ATOM 2208 C C . ARG A 1 286 ? -9.211 38.312 18.781 1 90.88 286 ARG A C 1
ATOM 2210 O O . ARG A 1 286 ? -9.273 39.469 19.203 1 90.88 286 ARG A O 1
ATOM 2217 N N . ARG A 1 287 ? -8.531 37.406 19.25 1 84.31 287 ARG A N 1
ATOM 2218 C CA . ARG A 1 287 ? -7.828 37.656 20.516 1 84.31 287 ARG A CA 1
ATOM 2219 C C . ARG A 1 287 ? -6.641 38.562 20.312 1 84.31 287 ARG A C 1
ATOM 2221 O O . ARG A 1 287 ? -6.465 39.531 21.047 1 84.31 287 ARG A O 1
ATOM 2228 N N . ASP A 1 288 ? -5.945 38.438 19.188 1 86.94 288 ASP A N 1
ATOM 2229 C CA . ASP A 1 288 ? -4.676 39.156 18.984 1 86.94 288 ASP A CA 1
ATOM 2230 C C . ASP A 1 288 ? -4.902 40.531 18.391 1 86.94 288 ASP A C 1
ATOM 2232 O O . ASP A 1 288 ? -4.02 41.406 18.469 1 86.94 288 ASP A O 1
ATOM 2236 N N . PHE A 1 289 ? -6.062 40.844 17.875 1 91.5 289 PHE A N 1
ATOM 2237 C CA . PHE A 1 289 ? -6.344 42.156 17.266 1 91.5 289 PHE A CA 1
ATOM 2238 C C . PHE A 1 289 ? -6.426 43.25 18.328 1 91.5 289 PHE A C 1
ATOM 2240 O O . PHE A 1 289 ? -6.188 44.406 18.047 1 91.5 289 PHE A O 1
ATOM 2247 N N . ALA A 1 290 ? -6.699 42.844 19.547 1 86.75 290 ALA A N 1
ATOM 2248 C CA . ALA A 1 290 ? -6.73 43.781 20.656 1 86.75 290 ALA A CA 1
ATOM 2249 C C . ALA A 1 290 ? -5.391 44.5 20.797 1 86.75 290 ALA A C 1
ATOM 2251 O O . ALA A 1 290 ? -5.344 45.688 21.141 1 86.75 290 ALA A O 1
ATOM 2252 N N . GLY A 1 291 ? -4.371 43.812 20.484 1 84.44 291 GLY A N 1
ATOM 2253 C CA . GLY A 1 291 ? -3.047 44.406 20.516 1 84.44 291 GLY A CA 1
ATOM 2254 C C . GLY A 1 291 ? -2.85 45.469 19.453 1 84.44 291 GLY A C 1
ATOM 2255 O O . GLY A 1 291 ? -2.232 46.5 19.719 1 84.44 291 GLY A O 1
ATOM 2256 N N . GLN A 1 292 ? -3.428 45.281 18.328 1 89.12 292 GLN A N 1
ATOM 2257 C CA . GLN A 1 292 ? -3.328 46.25 17.25 1 89.12 292 GLN A CA 1
ATOM 2258 C C . GLN A 1 292 ? -4.129 47.5 17.594 1 89.12 292 GLN A C 1
ATOM 2260 O O . GLN A 1 292 ? -3.678 48.625 17.328 1 89.12 292 GLN A O 1
ATOM 2265 N N . VAL A 1 293 ? -5.223 47.344 18.219 1 89.94 293 VAL A N 1
ATOM 2266 C CA . VAL A 1 293 ? -6.055 48.469 18.625 1 89.94 293 VAL A CA 1
ATOM 2267 C C . VAL A 1 293 ? -5.32 49.312 19.688 1 89.94 293 VAL A C 1
ATOM 2269 O O . VAL A 1 293 ? -5.363 50.531 19.656 1 89.94 293 VAL A O 1
ATOM 2272 N N . ALA A 1 294 ? -4.605 48.625 20.484 1 85.94 294 ALA A N 1
ATOM 2273 C CA . ALA A 1 294 ? -3.834 49.312 21.516 1 85.94 294 ALA A CA 1
ATOM 2274 C C . ALA A 1 294 ? -2.736 50.156 20.906 1 85.94 294 ALA A C 1
ATOM 2276 O O . ALA A 1 294 ? -2.422 51.25 21.422 1 85.94 294 ALA A O 1
ATOM 2277 N N . LEU A 1 295 ? -2.254 49.781 19.797 1 86.38 295 LEU A N 1
ATOM 2278 C CA . LEU A 1 295 ? -1.216 50.562 19.125 1 86.38 295 LEU A CA 1
ATOM 2279 C C . LEU A 1 295 ? -1.791 51.812 18.5 1 86.38 295 LEU A C 1
ATOM 2281 O O . LEU A 1 295 ? -1.127 52.844 18.484 1 86.38 295 LEU A O 1
ATOM 2285 N N . VAL A 1 296 ? -2.969 51.75 18.078 1 88.25 296 VAL A N 1
ATOM 2286 C CA . VAL A 1 296 ? -3.648 52.938 17.562 1 88.25 296 VAL A CA 1
ATOM 2287 C C . VAL A 1 296 ? -3.979 53.906 18.703 1 88.25 296 VAL A C 1
ATOM 2289 O O . VAL A 1 296 ? -3.818 55.125 18.562 1 88.25 296 VAL A O 1
ATOM 2292 N N . GLU A 1 297 ? -4.383 53.375 19.812 1 87 297 GLU A N 1
ATOM 2293 C CA . GLU A 1 297 ? -4.68 54.188 20.984 1 87 297 GLU A CA 1
ATOM 2294 C C . GLU A 1 297 ? -3.459 55 21.422 1 87 297 GLU A C 1
ATOM 2296 O O . GLU A 1 297 ? -3.59 56.125 21.906 1 87 297 GLU A O 1
ATOM 2301 N N . ARG A 1 298 ? -2.291 54.5 21.219 1 84.69 298 ARG A N 1
ATOM 2302 C CA . ARG A 1 298 ? -1.039 55.125 21.594 1 84.69 298 ARG A CA 1
ATOM 2303 C C . ARG A 1 298 ? -0.839 56.438 20.844 1 84.69 298 ARG A C 1
ATOM 2305 O O . ARG A 1 298 ? -0.314 57.406 21.391 1 84.69 298 ARG A O 1
ATOM 2312 N N . VAL A 1 299 ? -1.241 56.469 19.609 1 84.12 299 VAL A N 1
ATOM 2313 C CA . VAL A 1 299 ? -1.106 57.688 18.812 1 84.12 299 VAL A CA 1
ATOM 2314 C C . VAL A 1 299 ? -1.938 58.812 19.438 1 84.12 299 VAL A C 1
ATOM 2316 O O . VAL A 1 299 ? -1.462 59.938 19.578 1 84.12 299 VAL A O 1
ATOM 2319 N N . PHE A 1 300 ? -3.127 58.531 19.875 1 86.12 300 PHE A N 1
ATOM 2320 C CA . PHE A 1 300 ? -3.998 59.531 20.484 1 86.12 300 PHE A CA 1
ATOM 2321 C C . PHE A 1 300 ? -3.418 60 21.812 1 86.12 300 PHE A C 1
ATOM 2323 O O . PHE A 1 300 ? -3.473 61.188 22.125 1 86.12 300 PHE A O 1
ATOM 2330 N N . ARG A 1 301 ? -2.838 59.188 22.453 1 82.81 301 ARG A N 1
ATOM 2331 C CA . ARG A 1 301 ? -2.248 59.531 23.75 1 82.81 301 ARG A CA 1
ATOM 2332 C C . ARG A 1 301 ? -1.049 60.469 23.562 1 82.81 301 ARG A C 1
ATOM 2334 O O . ARG A 1 301 ? -0.852 61.406 24.344 1 82.81 301 ARG A O 1
ATOM 2341 N N . GLU A 1 302 ? -0.319 60.188 22.594 1 82.81 302 GLU A N 1
ATOM 2342 C CA . GLU A 1 302 ? 0.835 61.031 22.312 1 82.81 302 GLU A CA 1
ATOM 2343 C C . GLU A 1 302 ? 0.401 62.438 21.938 1 82.81 302 GLU A C 1
ATOM 2345 O O . GLU A 1 302 ? 1.019 63.438 22.359 1 82.81 302 GLU A O 1
ATOM 2350 N N . VAL A 1 303 ? -0.617 62.562 21.188 1 82.88 303 VAL A N 1
ATOM 2351 C CA . VAL A 1 303 ? -1.146 63.875 20.812 1 82.88 303 VAL A CA 1
ATOM 2352 C C . VAL A 1 303 ? -1.686 64.625 22.031 1 82.88 303 VAL A C 1
ATOM 2354 O O . VAL A 1 303 ? -1.477 65.812 22.203 1 82.88 303 VAL A O 1
ATOM 2357 N N . GLU A 1 304 ? -2.354 63.906 22.844 1 83.19 304 GLU A N 1
ATOM 2358 C CA . GLU A 1 304 ? -2.889 64.5 24.078 1 83.19 304 GLU A CA 1
ATOM 2359 C C . GLU A 1 304 ? -1.771 65 24.953 1 83.19 304 GLU A C 1
ATOM 2361 O O . GLU A 1 304 ? -1.876 66.125 25.484 1 83.19 304 GLU A O 1
ATOM 2366 N N . GLU A 1 305 ? -0.704 64.375 25.016 1 81.44 305 GLU A N 1
ATOM 2367 C CA . GLU A 1 305 ? 0.434 64.75 25.828 1 81.44 305 GLU A CA 1
ATOM 2368 C C . GLU A 1 305 ? 1.101 66 25.234 1 81.44 305 GLU A C 1
ATOM 2370 O O . GLU A 1 305 ? 1.456 66.938 25.969 1 81.44 305 GLU A O 1
ATOM 2375 N N . ARG A 1 306 ? 1.24 66 24.016 1 81.94 306 ARG A N 1
ATOM 2376 C CA . ARG A 1 306 ? 1.801 67.188 23.344 1 81.94 306 ARG A CA 1
ATOM 2377 C C . ARG A 1 306 ? 0.911 68.375 23.547 1 81.94 306 ARG A C 1
ATOM 2379 O O . ARG A 1 306 ? 1.407 69.5 23.781 1 81.94 306 ARG A O 1
ATOM 2386 N N . GLY A 1 307 ? -0.397 68.188 23.469 1 80.88 307 GLY A N 1
ATOM 2387 C CA . GLY A 1 307 ? -1.348 69.25 23.688 1 80.88 307 GLY A CA 1
ATOM 2388 C C . GLY A 1 307 ? -1.299 69.812 25.094 1 80.88 307 GLY A C 1
ATOM 2389 O O . GLY A 1 307 ? -1.296 71 25.281 1 80.88 307 GLY A O 1
ATOM 2390 N N . HIS A 1 308 ? -1.148 69 26 1 79.75 308 HIS A N 1
ATOM 2391 C CA . HIS A 1 308 ? -1.049 69.438 27.391 1 79.75 308 HIS A CA 1
ATOM 2392 C C . HIS A 1 308 ? 0.241 70.188 27.625 1 79.75 308 HIS A C 1
ATOM 2394 O O . HIS A 1 308 ? 0.231 71.25 28.297 1 79.75 308 HIS A O 1
ATOM 2400 N N . ARG A 1 309 ? 1.276 69.75 26.984 1 79.12 309 ARG A N 1
ATOM 2401 C CA . ARG A 1 309 ? 2.557 70.438 27.141 1 79.12 309 ARG A CA 1
ATOM 2402 C C . ARG A 1 309 ? 2.518 71.812 26.484 1 79.12 309 ARG A C 1
ATOM 2404 O O . ARG A 1 309 ? 3.033 72.812 27.031 1 79.12 309 ARG A O 1
ATOM 2411 N N . PHE A 1 310 ? 1.896 71.875 25.344 1 78.62 310 PHE A N 1
ATOM 2412 C CA . PHE A 1 310 ? 1.749 73.125 24.625 1 78.62 310 PHE A CA 1
ATOM 2413 C C . PHE A 1 310 ? 0.955 74.125 25.453 1 78.62 310 PHE A C 1
ATOM 2415 O O . PHE A 1 310 ? 1.349 75.312 25.578 1 78.62 310 PHE A O 1
ATOM 2422 N N . LEU A 1 311 ? -0.036 73.688 26.109 1 77.38 311 LEU A N 1
ATOM 2423 C CA . LEU A 1 311 ? -0.896 74.562 26.891 1 77.38 311 LEU A CA 1
ATOM 2424 C C . LEU A 1 311 ? -0.201 75 28.188 1 77.38 311 LEU A C 1
ATOM 2426 O O . LEU A 1 311 ? -0.361 76.125 28.625 1 77.38 311 LEU A O 1
ATOM 2430 N N . ASP A 1 312 ? 0.655 74.125 28.641 1 74.62 312 ASP A N 1
ATOM 2431 C CA . ASP A 1 312 ? 1.411 74.5 29.828 1 74.62 312 ASP A CA 1
ATOM 2432 C C . ASP A 1 312 ? 2.482 75.5 29.531 1 74.62 312 ASP A C 1
ATOM 2434 O O . ASP A 1 312 ? 2.682 76.438 30.312 1 74.62 312 ASP A O 1
ATOM 2438 N N . GLU A 1 313 ? 3.102 75.438 28.484 1 72.69 313 GLU A N 1
ATOM 2439 C CA . GLU A 1 313 ? 4.199 76.312 28.125 1 72.69 313 GLU A CA 1
ATOM 2440 C C . GLU A 1 313 ? 3.682 77.688 27.672 1 72.69 313 GLU A C 1
ATOM 2442 O O . GLU A 1 313 ? 4.305 78.688 27.953 1 72.69 313 GLU A O 1
ATOM 2447 N N . THR A 1 314 ? 2.674 77.625 26.938 1 65 314 THR A N 1
ATOM 2448 C CA . THR A 1 314 ? 2.139 78.875 26.406 1 65 314 THR A CA 1
ATOM 2449 C C . THR A 1 314 ? 1.538 79.75 27.516 1 65 314 THR A C 1
ATOM 2451 O O . THR A 1 314 ? 1.681 80.938 27.516 1 65 314 THR A O 1
ATOM 2454 N N . VAL A 1 315 ? 0.973 79.125 28.484 1 59.28 315 VAL A N 1
ATOM 2455 C CA . VAL A 1 315 ? 0.37 79.938 29.562 1 59.28 315 VAL A CA 1
ATOM 2456 C C . VAL A 1 315 ? 1.451 80.375 30.531 1 59.28 315 VAL A C 1
ATOM 2458 O O . VAL A 1 315 ? 1.331 81.438 31.141 1 59.28 315 VAL A O 1
ATOM 2461 N N . ARG A 1 316 ? 2.543 79.625 30.594 1 53.06 316 ARG A N 1
ATOM 2462 C CA . ARG A 1 316 ? 3.609 80.062 31.5 1 53.06 316 ARG A CA 1
ATOM 2463 C C . ARG A 1 316 ? 4.391 81.25 30.938 1 53.06 316 ARG A C 1
ATOM 2465 O O . ARG A 1 316 ? 4.832 82.125 31.688 1 53.06 316 ARG A O 1
ATOM 2472 N N . LEU A 1 317 ? 4.996 81.062 29.656 1 47.69 317 LEU A N 1
ATOM 2473 C CA . LEU A 1 317 ? 6.074 82 29.25 1 47.69 317 LEU A CA 1
ATOM 2474 C C . LEU A 1 317 ? 5.52 83.312 28.797 1 47.69 317 LEU A C 1
ATOM 2476 O O . LEU A 1 317 ? 6.254 84.125 28.25 1 47.69 317 LEU A O 1
ATOM 2480 N N . GLY A 1 318 ? 4.613 83.75 29.531 1 46.34 318 GLY A N 1
ATOM 2481 C CA . GLY A 1 318 ? 4.379 85.125 29.266 1 46.34 318 GLY A CA 1
ATOM 2482 C C . GLY A 1 318 ? 4.258 85.438 27.781 1 46.34 318 GLY A C 1
ATOM 2483 O O . GLY A 1 318 ? 4.484 86.625 27.359 1 46.34 318 GLY A O 1
ATOM 2484 N N . ARG A 1 319 ? 4.344 84.438 27.062 1 54.19 319 ARG A N 1
ATOM 2485 C CA . ARG A 1 319 ? 4.18 84.812 25.656 1 54.19 319 ARG A CA 1
ATOM 2486 C C . ARG A 1 319 ? 2.805 85.438 25.406 1 54.19 319 ARG A C 1
ATOM 2488 O O . ARG A 1 319 ? 2.084 85 24.5 1 54.19 319 ARG A O 1
ATOM 2495 N N . LEU A 1 320 ? 2.461 86.25 26.234 1 52.25 320 LEU A N 1
ATOM 2496 C CA . LEU A 1 320 ? 1.232 87 26.344 1 52.25 320 LEU A CA 1
ATOM 2497 C C . LEU A 1 320 ? 0.875 87.688 25.016 1 52.25 320 LEU A C 1
ATOM 2499 O O . LEU A 1 320 ? -0.291 87.688 24.625 1 52.25 320 LEU A O 1
ATOM 2503 N N . PRO A 1 321 ? 1.874 88.125 24.469 1 49.91 321 PRO A N 1
ATOM 2504 C CA . PRO A 1 321 ? 1.442 88.812 23.234 1 49.91 321 PRO A CA 1
ATOM 2505 C C . PRO A 1 321 ? 0.959 87.812 22.172 1 49.91 321 PRO A C 1
ATOM 2507 O O . PRO A 1 321 ? 0.05 88.125 21.391 1 49.91 321 PRO A O 1
ATOM 2510 N N . ASP A 1 322 ? 1.48 86.688 22.125 1 51.06 322 ASP A N 1
ATOM 2511 C CA . ASP A 1 322 ? 1.091 85.688 21.125 1 51.06 322 ASP A CA 1
ATOM 2512 C C . ASP A 1 322 ? -0.264 85.062 21.469 1 51.06 322 ASP A C 1
ATOM 2514 O O . ASP A 1 322 ? -0.99 84.625 20.578 1 51.06 322 ASP A O 1
ATOM 2518 N N . LEU A 1 323 ? -0.551 85.125 22.688 1 52.62 323 LEU A N 1
ATOM 2519 C CA . LEU A 1 323 ? -1.857 84.688 23.188 1 52.62 323 LEU A CA 1
ATOM 2520 C C . LEU A 1 323 ? -2.922 85.75 22.844 1 52.62 323 LEU A C 1
ATOM 2522 O O . LEU A 1 323 ? -4.109 85.375 22.781 1 52.62 323 LEU A O 1
ATOM 2526 N N . LEU A 1 324 ? -2.312 86.938 22.703 1 54.03 324 LEU A N 1
ATOM 2527 C CA . LEU A 1 324 ? -3.217 88 22.375 1 54.03 324 LEU A CA 1
ATOM 2528 C C . LEU A 1 324 ? -3.648 87.938 20.922 1 54.03 324 LEU A C 1
ATOM 2530 O O . LEU A 1 324 ? -4.633 88.562 20.531 1 54.03 324 LEU A O 1
ATOM 2534 N N . ASN A 1 325 ? -2.883 87.062 20.203 1 58.59 325 ASN A N 1
ATOM 2535 C CA . ASN A 1 325 ? -3.252 86.812 18.797 1 58.59 325 ASN A CA 1
ATOM 2536 C C . ASN A 1 325 ? -3.779 85.375 18.578 1 58.59 325 ASN A C 1
ATOM 2538 O O . ASN A 1 325 ? -3.002 84.438 18.531 1 58.59 325 ASN A O 1
ATOM 2542 N N . ALA A 1 326 ? -5.055 85.125 18.641 1 64.81 326 ALA A N 1
ATOM 2543 C CA . ALA A 1 326 ? -5.777 83.875 18.453 1 64.81 326 ALA A CA 1
ATOM 2544 C C . ALA A 1 326 ? -5.242 83.125 17.25 1 64.81 326 ALA A C 1
ATOM 2546 O O . ALA A 1 326 ? -5.137 81.875 17.281 1 64.81 326 ALA A O 1
ATOM 2547 N N . LYS A 1 327 ? -4.797 83.938 16.25 1 66 327 LYS A N 1
ATOM 2548 C CA . LYS A 1 327 ? -4.305 83.312 15.023 1 66 327 LYS A CA 1
ATOM 2549 C C . LYS A 1 327 ? -2.951 82.688 15.25 1 66 327 LYS A C 1
ATOM 2551 O O . LYS A 1 327 ? -2.719 81.562 14.773 1 66 327 LYS A O 1
ATOM 2556 N N . ALA A 1 328 ? -2.113 83.25 16.078 1 69 328 ALA A N 1
ATOM 2557 C CA . ALA A 1 328 ? -0.78 82.75 16.344 1 69 328 ALA A CA 1
ATOM 2558 C C . ALA A 1 328 ? -0.852 81.5 17.203 1 69 328 ALA A C 1
ATOM 2560 O O . ALA A 1 328 ? -0.089 80.562 17 1 69 328 ALA A O 1
ATOM 2561 N N . PHE A 1 329 ? -1.752 81.438 18.109 1 70.94 329 PHE A N 1
ATOM 2562 C CA . PHE A 1 329 ? -1.951 80.312 18.969 1 70.94 329 PHE A CA 1
ATOM 2563 C C . PHE A 1 329 ? -2.385 79.062 18.156 1 70.94 329 PHE A C 1
ATOM 2565 O O . PHE A 1 329 ? -1.832 78 18.312 1 70.94 329 PHE A O 1
ATOM 2572 N N . ARG A 1 330 ? -3.367 79.438 17.234 1 71.25 330 ARG A N 1
ATOM 2573 C CA . ARG A 1 330 ? -3.908 78.375 16.406 1 71.25 330 ARG A CA 1
ATOM 2574 C C . ARG A 1 330 ? -2.828 77.812 15.516 1 71.25 330 ARG A C 1
ATOM 2576 O O . ARG A 1 330 ? -2.723 76.562 15.398 1 71.25 330 ARG A O 1
ATOM 2583 N N . GLU A 1 331 ? -2.01 78.562 14.977 1 73.38 331 GLU A N 1
ATOM 2584 C CA . GLU A 1 331 ? -0.968 78.125 14.062 1 73.38 331 GLU A CA 1
ATOM 2585 C C . GLU A 1 331 ? 0.108 77.375 14.805 1 73.38 331 GLU A C 1
ATOM 2587 O O . GLU A 1 331 ? 0.601 76.312 14.305 1 73.38 331 GLU A O 1
ATOM 2592 N N . SER A 1 332 ? 0.439 77.75 16.109 1 74.81 332 SER A N 1
ATOM 2593 C CA . SER A 1 332 ? 1.459 77.062 16.891 1 74.81 332 SER A CA 1
ATOM 2594 C C . SER A 1 332 ? 0.963 75.75 17.391 1 74.81 332 SER A C 1
ATOM 2596 O O . SER A 1 332 ? 1.718 74.75 17.406 1 74.81 332 SER A O 1
ATOM 2598 N N . PHE A 1 333 ? -0.355 75.688 17.703 1 75.5 333 PHE A N 1
ATOM 2599 C CA . PHE A 1 333 ? -0.951 74.438 18.156 1 75.5 333 PHE A CA 1
ATOM 2600 C C . PHE A 1 333 ? -0.97 73.438 17.031 1 75.5 333 PHE A C 1
ATOM 2602 O O . PHE A 1 333 ? -0.603 72.25 17.234 1 75.5 333 PHE A O 1
ATOM 2609 N N . LEU A 1 334 ? -1.305 73.938 15.883 1 74.38 334 LEU A N 1
ATOM 2610 C CA . LEU A 1 334 ? -1.374 73.062 14.734 1 74.38 334 LEU A CA 1
ATOM 2611 C C . LEU A 1 334 ? 0.013 72.562 14.352 1 74.38 334 LEU A C 1
ATOM 2613 O O . LEU A 1 334 ? 0.175 71.375 14 1 74.38 334 LEU A O 1
ATOM 2617 N N . LYS A 1 335 ? 0.97 73.375 14.539 1 75.5 335 LYS A N 1
ATOM 2618 C CA . LYS A 1 335 ? 2.332 73 14.148 1 75.5 335 LYS A CA 1
ATOM 2619 C C . LYS A 1 335 ? 2.986 72.125 15.195 1 75.5 335 LYS A C 1
ATOM 2621 O O . LYS A 1 335 ? 3.676 71.125 14.844 1 75.5 335 LYS A O 1
ATOM 2626 N N . GLU A 1 336 ? 2.592 72.375 16.484 1 76.44 336 GLU A N 1
ATOM 2627 C CA . GLU A 1 336 ? 3.328 71.688 17.531 1 76.44 336 GLU A CA 1
ATOM 2628 C C . GLU A 1 336 ? 2.578 70.438 18.016 1 76.44 336 GLU A C 1
ATOM 2630 O O . GLU A 1 336 ? 3.193 69.438 18.422 1 76.44 336 GLU A O 1
ATOM 2635 N N . VAL A 1 337 ? 1.235 70.5 17.984 1 76.5 337 VAL A N 1
ATOM 2636 C CA . VAL A 1 337 ? 0.453 69.438 18.578 1 76.5 337 VAL A CA 1
ATOM 2637 C C . VAL A 1 337 ? -0.095 68.5 17.484 1 76.5 337 VAL A C 1
ATOM 2639 O O . VAL A 1 337 ? 0.015 67.312 17.562 1 76.5 337 VAL A O 1
ATOM 2642 N N . VAL A 1 338 ? -0.566 69.188 16.391 1 73.31 338 VAL A N 1
ATOM 2643 C CA . VAL A 1 338 ? -1.358 68.438 15.414 1 73.31 338 VAL A CA 1
ATOM 2644 C C . VAL A 1 338 ? -0.463 67.938 14.273 1 73.31 338 VAL A C 1
ATOM 2646 O O . VAL A 1 338 ? -0.781 67 13.594 1 73.31 338 VAL A O 1
ATOM 2649 N N . GLN A 1 339 ? 0.609 68.625 13.977 1 69.31 339 GLN A N 1
ATOM 2650 C CA . GLN A 1 339 ? 1.331 68.5 12.711 1 69.31 339 GLN A CA 1
ATOM 2651 C C . GLN A 1 339 ? 1.488 67.062 12.289 1 69.31 339 GLN A C 1
ATOM 2653 O O . GLN A 1 339 ? 1.134 66.688 11.164 1 69.31 339 GLN A O 1
ATOM 2658 N N . ASP A 1 340 ? 1.911 66 13.117 1 77.62 340 ASP A N 1
ATOM 2659 C CA . ASP A 1 340 ? 2.176 64.688 12.562 1 77.62 340 ASP A CA 1
ATOM 2660 C C . ASP A 1 340 ? 1.195 63.688 13.117 1 77.62 340 ASP A C 1
ATOM 2662 O O . ASP A 1 340 ? 1.363 62.469 12.906 1 77.62 340 ASP A O 1
ATOM 2666 N N . ALA A 1 341 ? 0.075 64.188 13.727 1 77.88 341 ALA A N 1
ATOM 2667 C CA . ALA A 1 341 ? -0.847 63.281 14.398 1 77.88 341 ALA A CA 1
ATOM 2668 C C . ALA A 1 341 ? -1.742 62.562 13.391 1 77.88 341 ALA A C 1
ATOM 2670 O O . ALA A 1 341 ? -1.992 61.344 13.516 1 77.88 341 ALA A O 1
ATOM 2671 N N . GLY A 1 342 ? -2.168 63.281 12.414 1 76.94 342 GLY A N 1
ATOM 2672 C CA . GLY A 1 342 ? -3.002 62.719 11.383 1 76.94 342 GLY A CA 1
ATOM 2673 C C . GLY A 1 342 ? -2.289 61.625 10.578 1 76.94 342 GLY A C 1
ATOM 2674 O O . GLY A 1 342 ? -2.836 60.562 10.352 1 76.94 342 GLY A O 1
ATOM 2675 N N . ALA A 1 343 ? -1.062 61.906 10.195 1 79.75 343 ALA A N 1
ATOM 2676 C CA . ALA A 1 343 ? -0.275 60.969 9.422 1 79.75 343 ALA A CA 1
ATOM 2677 C C . ALA A 1 343 ? 0.061 59.719 10.25 1 79.75 343 ALA A C 1
ATOM 2679 O O . ALA A 1 343 ? 0.04 58.594 9.734 1 79.75 343 ALA A O 1
ATOM 2680 N N . ARG A 1 344 ? 0.299 59.875 11.539 1 83.44 344 ARG A N 1
ATOM 2681 C CA . ARG A 1 344 ? 0.632 58.75 12.422 1 83.44 344 ARG A CA 1
ATOM 2682 C C . ARG A 1 344 ? -0.58 57.844 12.656 1 83.44 344 ARG A C 1
ATOM 2684 O O . ARG A 1 344 ? -0.448 56.625 12.742 1 83.44 344 ARG A O 1
ATOM 2691 N N . LEU A 1 345 ? -1.72 58.5 12.766 1 83.44 345 LEU A N 1
ATOM 2692 C CA . LEU A 1 345 ? -2.941 57.719 12.945 1 83.44 345 LEU A CA 1
ATOM 2693 C C . LEU A 1 345 ? -3.252 56.875 11.703 1 83.44 345 LEU A C 1
ATOM 2695 O O . LEU A 1 345 ? -3.576 55.719 11.812 1 83.44 345 LEU A O 1
ATOM 2699 N N . GLU A 1 346 ? -3.061 57.5 10.57 1 82.75 346 GLU A N 1
ATOM 2700 C CA . GLU A 1 346 ? -3.293 56.781 9.32 1 82.75 346 GLU A CA 1
ATOM 2701 C C . GLU A 1 346 ? -2.35 55.594 9.18 1 82.75 346 GLU A C 1
ATOM 2703 O O . GLU A 1 346 ? -2.766 54.5 8.758 1 82.75 346 GLU A O 1
ATOM 2708 N N . ARG A 1 347 ? -1.181 55.781 9.609 1 83.62 347 ARG A N 1
ATOM 2709 C CA . ARG A 1 347 ? -0.194 54.719 9.531 1 83.62 347 ARG A CA 1
ATOM 2710 C C . ARG A 1 347 ? -0.53 53.594 10.5 1 83.62 347 ARG A C 1
ATOM 2712 O O . ARG A 1 347 ? -0.453 52.406 10.148 1 83.62 347 ARG A O 1
ATOM 2719 N N . ALA A 1 348 ? -0.957 53.938 11.68 1 86.56 348 ALA A N 1
ATOM 2720 C CA . ALA A 1 348 ? -1.26 52.938 12.695 1 86.56 348 ALA A CA 1
ATOM 2721 C C . ALA A 1 348 ? -2.482 52.094 12.305 1 86.56 348 ALA A C 1
ATOM 2723 O O . ALA A 1 348 ? -2.482 50.875 12.438 1 86.56 348 ALA A O 1
ATOM 2724 N N . VAL A 1 349 ? -3.445 52.75 11.859 1 86.94 349 VAL A N 1
ATOM 2725 C CA . VAL A 1 349 ? -4.648 52.062 11.414 1 86.94 349 VAL A CA 1
ATOM 2726 C C . VAL A 1 349 ? -4.312 51.188 10.211 1 86.94 349 VAL A C 1
ATOM 2728 O O . VAL A 1 349 ? -4.738 50.031 10.148 1 86.94 349 VAL A O 1
ATOM 2731 N N . GLY A 1 350 ? -3.551 51.75 9.32 1 85.12 350 GLY A N 1
ATOM 2732 C CA . GLY A 1 350 ? -3.115 50.969 8.172 1 85.12 350 GLY A CA 1
ATOM 2733 C C . GLY A 1 350 ? -2.346 49.719 8.562 1 85.12 350 GLY A C 1
ATOM 2734 O O . GLY A 1 350 ? -2.555 48.656 7.98 1 85.12 350 GLY A O 1
ATOM 2735 N N . GLU A 1 351 ? -1.515 49.875 9.547 1 86.62 351 GLU A N 1
ATOM 2736 C CA . GLU A 1 351 ? -0.722 48.75 10.008 1 86.62 351 GLU A CA 1
ATOM 2737 C C . GLU A 1 351 ? -1.604 47.656 10.656 1 86.62 351 GLU A C 1
ATOM 2739 O O . GLU A 1 351 ? -1.366 46.469 10.484 1 86.62 351 GLU A O 1
ATOM 2744 N N . ALA A 1 352 ? -2.604 48.062 11.414 1 89.12 352 ALA A N 1
ATOM 2745 C CA . ALA A 1 352 ? -3.531 47.125 12.031 1 89.12 352 ALA A CA 1
ATOM 2746 C C . ALA A 1 352 ? -4.285 46.312 10.977 1 89.12 352 ALA A C 1
ATOM 2748 O O . ALA A 1 352 ? -4.426 45.094 11.102 1 89.12 352 ALA A O 1
ATOM 2749 N N . LEU A 1 353 ? -4.641 46.969 9.992 1 89.44 353 LEU A N 1
ATOM 2750 C CA . LEU A 1 353 ? -5.426 46.312 8.953 1 89.44 353 LEU A CA 1
ATOM 2751 C C . LEU A 1 353 ? -4.539 45.438 8.062 1 89.44 353 LEU A C 1
ATOM 2753 O O . LEU A 1 353 ? -4.965 44.406 7.578 1 89.44 353 LEU A O 1
ATOM 2757 N N . ARG A 1 354 ? -3.264 45.906 7.867 1 87.75 354 ARG A N 1
ATOM 2758 C CA . ARG A 1 354 ? -2.303 45.062 7.176 1 87.75 354 ARG A CA 1
ATOM 2759 C C . ARG A 1 354 ? -2.021 43.781 7.977 1 87.75 354 ARG A C 1
ATOM 2761 O O . ARG A 1 354 ? -1.861 42.719 7.402 1 87.75 354 ARG A O 1
ATOM 2768 N N . TRP A 1 355 ? -1.963 43.938 9.227 1 90.19 355 TRP A N 1
ATOM 2769 C CA . TRP A 1 355 ? -1.797 42.812 10.117 1 90.19 355 TRP A CA 1
ATOM 2770 C C . TRP A 1 355 ? -2.928 41.812 9.922 1 90.19 355 TRP A C 1
ATOM 2772 O O . TRP A 1 355 ? -2.686 40.594 9.797 1 90.19 355 TRP A O 1
ATOM 2782 N N . LEU A 1 356 ? -4.102 42.25 9.891 1 90.75 356 LEU A N 1
ATOM 2783 C CA . LEU A 1 356 ? -5.27 41.375 9.703 1 90.75 356 LEU A CA 1
ATOM 2784 C C . LEU A 1 356 ? -5.207 40.656 8.359 1 90.75 356 LEU A C 1
ATOM 2786 O O . LEU A 1 356 ? -5.465 39.469 8.273 1 90.75 356 LEU A O 1
ATOM 2790 N N . ALA A 1 357 ? -4.801 41.344 7.371 1 88.69 357 ALA A N 1
ATOM 2791 C CA . ALA A 1 357 ? -4.695 40.781 6.031 1 88.69 357 ALA A CA 1
ATOM 2792 C C . ALA A 1 357 ? -3.617 39.688 5.984 1 88.69 357 ALA A C 1
ATOM 2794 O O . ALA A 1 357 ? -3.799 38.656 5.348 1 88.69 357 ALA A O 1
ATOM 2795 N N . ARG A 1 358 ? -2.559 39.938 6.672 1 87.25 358 ARG A N 1
ATOM 2796 C CA . ARG A 1 358 ? -1.454 38.969 6.68 1 87.25 358 ARG A CA 1
ATOM 2797 C C . ARG A 1 358 ? -1.852 37.688 7.387 1 87.25 358 ARG A C 1
ATOM 2799 O O . ARG A 1 358 ? -1.319 36.594 7.086 1 87.25 358 ARG A O 1
ATOM 2806 N N . ARG A 1 359 ? -2.779 37.781 8.305 1 90.38 359 ARG A N 1
ATOM 2807 C CA . ARG A 1 359 ? -3.244 36.594 9.016 1 90.38 359 ARG A CA 1
ATOM 2808 C C . ARG A 1 359 ? -3.941 35.625 8.055 1 90.38 359 ARG A C 1
ATOM 2810 O O . ARG A 1 359 ? -3.877 34.406 8.234 1 90.38 359 ARG A O 1
ATOM 2817 N N . GLU A 1 360 ? -4.594 36.219 7.152 1 90.75 360 GLU A N 1
ATOM 2818 C CA . GLU A 1 360 ? -5.238 35.375 6.164 1 90.75 360 GLU A CA 1
ATOM 2819 C C . GLU A 1 360 ? -4.211 34.594 5.348 1 90.75 360 GLU A C 1
ATOM 2821 O O . GLU A 1 360 ? -4.406 33.406 5.059 1 90.75 360 GLU A O 1
ATOM 2826 N N . GLU A 1 361 ? -3.172 35.25 4.953 1 87.88 361 GLU A N 1
ATOM 2827 C CA . GLU A 1 361 ? -2.084 34.594 4.238 1 87.88 361 GLU A CA 1
ATOM 2828 C C . GLU A 1 361 ? -1.512 33.438 5.055 1 87.88 361 GLU A C 1
ATOM 2830 O O . GLU A 1 361 ? -1.231 32.375 4.512 1 87.88 361 GLU A O 1
ATOM 2835 N N . GLU A 1 362 ? -1.373 33.625 6.281 1 87.12 362 GLU A N 1
ATOM 2836 C CA . GLU A 1 362 ? -0.835 32.594 7.168 1 87.12 362 GLU A CA 1
ATOM 2837 C C . GLU A 1 362 ? -1.78 31.406 7.266 1 87.12 362 GLU A C 1
ATOM 2839 O O . GLU A 1 362 ? -1.334 30.266 7.336 1 87.12 362 GLU A O 1
ATOM 2844 N N . LEU A 1 363 ? -3.004 31.672 7.352 1 90.44 363 LEU A N 1
ATOM 2845 C CA . LEU A 1 363 ? -3.998 30.609 7.352 1 90.44 363 LEU A CA 1
ATOM 2846 C C . LEU A 1 363 ? -3.857 29.734 6.109 1 90.44 363 LEU A C 1
ATOM 2848 O O . LEU A 1 363 ? -3.844 28.516 6.207 1 90.44 363 LEU A O 1
ATOM 2852 N N . LEU A 1 364 ? -3.713 30.375 4.969 1 89.75 364 LEU A N 1
ATOM 2853 C CA . LEU A 1 364 ? -3.57 29.656 3.713 1 89.75 364 LEU A CA 1
ATOM 2854 C C . LEU A 1 364 ? -2.287 28.828 3.705 1 89.75 364 LEU A C 1
ATOM 2856 O O . LEU A 1 364 ? -2.281 27.688 3.236 1 89.75 364 LEU A O 1
ATOM 2860 N N . LEU A 1 365 ? -1.264 29.359 4.254 1 84.75 365 LEU A N 1
ATOM 2861 C CA . LEU A 1 365 ? 0.007 28.641 4.316 1 84.75 365 LEU A CA 1
ATOM 2862 C C . LEU A 1 365 ? -0.09 27.438 5.246 1 84.75 365 LEU A C 1
ATOM 2864 O O . LEU A 1 365 ? 0.44 26.375 4.938 1 84.75 365 LEU A O 1
ATOM 2868 N N . ASP A 1 366 ? -0.724 27.609 6.359 1 85.12 366 ASP A N 1
ATOM 2869 C CA . ASP A 1 366 ? -0.922 26.5 7.285 1 85.12 366 ASP A CA 1
ATOM 2870 C C . ASP A 1 366 ? -1.749 25.391 6.645 1 85.12 366 ASP A C 1
ATOM 2872 O O . ASP A 1 366 ? -1.46 24.203 6.836 1 85.12 366 ASP A O 1
ATOM 2876 N N . ALA A 1 367 ? -2.738 25.828 5.973 1 89.12 367 ALA A N 1
ATOM 2877 C CA . ALA A 1 367 ? -3.574 24.859 5.273 1 89.12 367 ALA A CA 1
ATOM 2878 C C . ALA A 1 367 ? -2.77 24.094 4.219 1 89.12 367 ALA A C 1
ATOM 2880 O O . ALA A 1 367 ? -2.926 22.891 4.062 1 89.12 367 ALA A O 1
ATOM 2881 N N . LEU A 1 368 ? -1.918 24.797 3.48 1 84.88 368 LEU A N 1
ATOM 2882 C CA . LEU A 1 368 ? -1.073 24.172 2.465 1 84.88 368 LEU A CA 1
ATOM 2883 C C . LEU A 1 368 ? -0.157 23.125 3.086 1 84.88 368 LEU A C 1
ATOM 2885 O O . LEU A 1 368 ? 0.016 22.047 2.531 1 84.88 368 LEU A O 1
ATOM 2889 N N . THR A 1 369 ? 0.387 23.438 4.203 1 80.31 369 THR A N 1
ATOM 2890 C CA . THR A 1 369 ? 1.267 22.5 4.906 1 80.31 369 THR A CA 1
ATOM 2891 C C . THR A 1 369 ? 0.501 21.25 5.332 1 80.31 369 THR A C 1
ATOM 2893 O O . THR A 1 369 ? 1.001 20.141 5.195 1 80.31 369 THR A O 1
ATOM 2896 N N . LEU A 1 370 ? -0.645 21.516 5.848 1 82.44 370 LEU A N 1
ATOM 2897 C CA . LEU A 1 370 ? -1.499 20.406 6.27 1 82.44 370 LEU A CA 1
ATOM 2898 C C . LEU A 1 370 ? -1.796 19.469 5.102 1 82.44 370 LEU A C 1
ATOM 2900 O O . LEU A 1 370 ? -1.713 18.25 5.246 1 82.44 370 LEU A O 1
ATOM 2904 N N . LEU A 1 371 ? -2.059 20.047 3.945 1 83.62 371 LEU A N 1
ATOM 2905 C CA . LEU A 1 371 ? -2.451 19.25 2.785 1 83.62 371 LEU A CA 1
ATOM 2906 C C . LEU A 1 371 ? -1.246 18.531 2.186 1 83.62 371 LEU A C 1
ATOM 2908 O O . LEU A 1 371 ? -1.379 17.438 1.647 1 83.62 371 LEU A O 1
ATOM 2912 N N . LYS A 1 372 ? -0.115 19.109 2.262 1 76.12 372 LYS A N 1
ATOM 2913 C CA . LYS A 1 372 ? 1.086 18.484 1.721 1 76.12 372 LYS A CA 1
ATOM 2914 C C . LYS A 1 372 ? 1.482 17.25 2.541 1 76.12 372 LYS A C 1
ATOM 2916 O O . LYS A 1 372 ? 2.049 16.297 2.008 1 76.12 372 LYS A O 1
ATOM 2921 N N . GLU A 1 373 ? 1.183 17.312 3.777 1 73.75 373 GLU A N 1
ATOM 2922 C CA . GLU A 1 373 ? 1.568 16.219 4.652 1 73.75 373 GLU A CA 1
ATOM 2923 C C . GLU A 1 373 ? 0.521 15.109 4.633 1 73.75 373 GLU A C 1
ATOM 2925 O O . GLU A 1 373 ? 0.81 13.969 5.008 1 73.75 373 GLU A O 1
ATOM 2930 N N . ALA A 1 374 ? -0.61 15.625 4.191 1 66.81 374 ALA A N 1
ATOM 2931 C CA . ALA A 1 374 ? -1.675 14.625 4.133 1 66.81 374 ALA A CA 1
ATOM 2932 C C . ALA A 1 374 ? -1.405 13.602 3.033 1 66.81 374 ALA A C 1
ATOM 2934 O O . ALA A 1 374 ? -0.747 13.914 2.037 1 66.81 374 ALA A O 1
ATOM 2935 N N . ARG A 1 375 ? -1.781 12.422 3.211 1 58.88 375 ARG A N 1
ATOM 2936 C CA . ARG A 1 375 ? -1.55 11.289 2.324 1 58.88 375 ARG A CA 1
ATOM 2937 C C . ARG A 1 375 ? -2.143 11.539 0.942 1 58.88 375 ARG A C 1
ATOM 2939 O O . ARG A 1 375 ? -3.291 11.969 0.823 1 58.88 375 ARG A O 1
ATOM 2946 N N . PRO A 1 376 ? -1.079 11.43 -0.185 1 55.47 376 PRO A N 1
ATOM 2947 C CA . PRO A 1 376 ? -1.696 11.555 -1.507 1 55.47 376 PRO A CA 1
ATOM 2948 C C . PRO A 1 376 ? -2.73 10.461 -1.78 1 55.47 376 PRO A C 1
ATOM 2950 O O . PRO A 1 376 ? -2.584 9.336 -1.307 1 55.47 376 PRO A O 1
ATOM 2953 N N . LEU A 1 377 ? -3.916 10.852 -2.102 1 54.31 377 LEU A N 1
ATOM 2954 C CA . LEU A 1 377 ? -4.844 9.859 -2.635 1 54.31 377 LEU A CA 1
ATOM 2955 C C . LEU A 1 377 ? -4.23 9.125 -3.822 1 54.31 377 LEU A C 1
ATOM 2957 O O . LEU A 1 377 ? -3.41 9.688 -4.551 1 54.31 377 LEU A O 1
ATOM 2961 N N . PRO A 1 378 ? -4.176 7.723 -3.811 1 50.78 378 PRO A N 1
ATOM 2962 C CA . PRO A 1 378 ? -3.492 6.898 -4.809 1 50.78 378 PRO A CA 1
ATOM 2963 C C . PRO A 1 378 ? -3.451 7.551 -6.188 1 50.78 378 PRO A C 1
ATOM 2965 O O . PRO A 1 378 ? -2.453 7.43 -6.902 1 50.78 378 PRO A O 1
ATOM 2968 N N . LYS A 1 379 ? -4.652 7.719 -6.914 1 51.06 379 LYS A N 1
ATOM 2969 C CA . LYS A 1 379 ? -4.715 7.988 -8.352 1 51.06 379 LYS A CA 1
ATOM 2970 C C . LYS A 1 379 ? -4.668 9.484 -8.625 1 51.06 379 LYS A C 1
ATOM 2972 O O . LYS A 1 379 ? -4.621 9.906 -9.789 1 51.06 379 LYS A O 1
ATOM 2977 N N . GLY A 1 380 ? -4.559 10.5 -7.648 1 51.03 380 GLY A N 1
ATOM 2978 C CA . GLY A 1 380 ? -4.602 11.891 -8.07 1 51.03 380 GLY A CA 1
ATOM 2979 C C . GLY A 1 380 ? -4.117 12.852 -7 1 51.03 380 GLY A C 1
ATOM 2980 O O . GLY A 1 380 ? -3.84 12.445 -5.871 1 51.03 380 GLY A O 1
ATOM 2981 N N . GLU A 1 381 ? -3.658 14.055 -7.496 1 56.78 381 GLU A N 1
ATOM 2982 C CA . GLU A 1 381 ? -3.311 15.25 -6.738 1 56.78 381 GLU A CA 1
ATOM 2983 C C . GLU A 1 381 ? -4.414 15.617 -5.75 1 56.78 381 GLU A C 1
ATOM 2985 O O . GLU A 1 381 ? -5.586 15.32 -5.984 1 56.78 381 GLU A O 1
ATOM 2990 N N . GLU A 1 382 ? -4.027 15.742 -4.551 1 63.47 382 GLU A N 1
ATOM 2991 C CA . GLU A 1 382 ? -4.992 16.266 -3.592 1 63.47 382 GLU A CA 1
ATOM 2992 C C . GLU A 1 382 ? -5.82 17.391 -4.199 1 63.47 382 GLU A C 1
ATOM 2994 O O . GLU A 1 382 ? -5.297 18.484 -4.465 1 63.47 382 GLU A O 1
ATOM 2999 N N . PRO A 1 383 ? -7.039 17.031 -4.551 1 71.69 383 PRO A N 1
ATOM 3000 C CA . PRO A 1 383 ? -7.863 18 -5.277 1 71.69 383 PRO A CA 1
ATOM 3001 C C . PRO A 1 383 ? -7.977 19.344 -4.555 1 71.69 383 PRO A C 1
ATOM 3003 O O . PRO A 1 383 ? -8.305 20.359 -5.176 1 71.69 383 PRO A O 1
ATOM 3006 N N . LEU A 1 384 ? -7.605 19.312 -3.32 1 82.88 384 LEU A N 1
ATOM 3007 C CA . LEU A 1 384 ? -7.758 20.562 -2.574 1 82.88 384 LEU A CA 1
ATOM 3008 C C . LEU A 1 384 ? -6.48 21.391 -2.633 1 82.88 384 LEU A C 1
ATOM 3010 O O . LEU A 1 384 ? -6.492 22.578 -2.312 1 82.88 384 LEU A O 1
ATOM 3014 N N . LEU A 1 385 ? -5.453 20.828 -3.168 1 81.94 385 LEU A N 1
ATOM 3015 C CA . LEU A 1 385 ? -4.152 21.5 -3.166 1 81.94 385 LEU A CA 1
ATOM 3016 C C . LEU A 1 385 ? -4.105 22.609 -4.211 1 81.94 385 LEU A C 1
ATOM 3018 O O . LEU A 1 385 ? -3.654 23.719 -3.926 1 81.94 385 LEU A O 1
ATOM 3022 N N . ALA A 1 386 ? -4.723 22.344 -5.301 1 83.38 386 ALA A N 1
ATOM 3023 C CA . ALA A 1 386 ? -4.633 23.281 -6.414 1 83.38 386 ALA A CA 1
ATOM 3024 C C . ALA A 1 386 ? -5.41 24.562 -6.109 1 83.38 386 ALA A C 1
ATOM 3026 O O . ALA A 1 386 ? -4.871 25.672 -6.215 1 83.38 386 ALA A O 1
ATOM 3027 N N . PRO A 1 387 ? -6.652 24.391 -5.684 1 84.88 387 PRO A N 1
ATOM 3028 C CA . PRO A 1 387 ? -7.391 25.609 -5.344 1 84.88 387 PRO A CA 1
ATOM 3029 C C . PRO A 1 387 ? -6.711 26.422 -4.246 1 84.88 387 PRO A C 1
ATOM 3031 O O . PRO A 1 387 ? -6.734 27.656 -4.281 1 84.88 387 PRO A O 1
ATOM 3034 N N . LEU A 1 388 ? -6.094 25.797 -3.357 1 87.31 388 LEU A N 1
ATOM 3035 C CA . LEU A 1 388 ? -5.422 26.484 -2.264 1 87.31 388 LEU A CA 1
ATOM 3036 C C . LEU A 1 388 ? -4.172 27.203 -2.762 1 87.31 388 LEU A C 1
ATOM 3038 O O . LEU A 1 388 ? -3.906 28.344 -2.377 1 87.31 388 LEU A O 1
ATOM 3042 N N . GLU A 1 389 ? -3.443 26.594 -3.615 1 85.5 389 GLU A N 1
ATOM 3043 C CA . GLU A 1 389 ? -2.248 27.203 -4.188 1 85.5 389 GLU A CA 1
ATOM 3044 C C . GLU A 1 389 ? -2.607 28.422 -5.043 1 85.5 389 GLU A C 1
ATOM 3046 O O . GLU A 1 389 ? -1.922 29.438 -4.996 1 85.5 389 GLU A O 1
ATOM 3051 N N . GLU A 1 390 ? -3.678 28.312 -5.699 1 89 390 GLU A N 1
ATOM 3052 C CA . GLU A 1 390 ? -4.145 29.422 -6.523 1 89 390 GLU A CA 1
ATOM 3053 C C . GLU A 1 390 ? -4.621 30.594 -5.66 1 89 390 GLU A C 1
ATOM 3055 O O . GLU A 1 390 ? -4.336 31.75 -5.961 1 89 390 GLU A O 1
ATOM 3060 N N . ALA A 1 391 ? -5.316 30.141 -4.652 1 89.19 391 ALA A N 1
ATOM 3061 C CA . ALA A 1 391 ? -5.789 31.172 -3.734 1 89.19 391 ALA A CA 1
ATOM 3062 C C . ALA A 1 391 ? -4.617 31.906 -3.094 1 89.19 391 ALA A C 1
ATOM 3064 O O . ALA A 1 391 ? -4.648 33.125 -2.955 1 89.19 391 ALA A O 1
ATOM 3065 N N . LEU A 1 392 ? -3.576 31.25 -2.85 1 86.81 392 LEU A N 1
ATOM 3066 C CA . LEU A 1 392 ? -2.389 31.828 -2.244 1 86.81 392 LEU A CA 1
ATOM 3067 C C . LEU A 1 392 ? -1.639 32.688 -3.248 1 86.81 392 LEU A C 1
ATOM 3069 O O . LEU A 1 392 ? -1.171 33.781 -2.908 1 86.81 392 LEU A O 1
ATOM 3073 N N . ALA A 1 393 ? -1.625 32.312 -4.414 1 85.12 393 ALA A N 1
ATOM 3074 C CA . ALA A 1 393 ? -0.918 33.031 -5.457 1 85.12 393 ALA A CA 1
ATOM 3075 C C . ALA A 1 393 ? -1.647 34.344 -5.805 1 85.12 393 ALA A C 1
ATOM 3077 O O . ALA A 1 393 ? -1.014 35.344 -6.098 1 85.12 393 ALA A O 1
ATOM 3078 N N . ARG A 1 394 ? -2.947 34.281 -5.676 1 85.81 394 ARG A N 1
ATOM 3079 C CA . ARG A 1 394 ? -3.764 35.438 -6.078 1 85.81 394 ARG A CA 1
ATOM 3080 C C . ARG A 1 394 ? -3.959 36.406 -4.914 1 85.81 394 ARG A C 1
ATOM 3082 O O . ARG A 1 394 ? -4.348 37.562 -5.117 1 85.81 394 ARG A O 1
ATOM 3089 N N . PHE A 1 395 ? -3.576 35.812 -3.801 1 86.88 395 PHE A N 1
ATOM 3090 C CA . PHE A 1 395 ? -3.869 36.625 -2.631 1 86.88 395 PHE A CA 1
ATOM 3091 C C . PHE A 1 395 ? -2.854 37.75 -2.496 1 86.88 395 PHE A C 1
ATOM 3093 O O . PHE A 1 395 ? -1.646 37.531 -2.584 1 86.88 395 PHE A O 1
ATOM 3100 N N . ARG A 1 396 ? -3.387 39 -2.402 1 86.31 396 ARG A N 1
ATOM 3101 C CA . ARG A 1 396 ? -2.572 40.188 -2.164 1 86.31 396 ARG A CA 1
ATOM 3102 C C . ARG A 1 396 ? -2.957 40.844 -0.852 1 86.31 396 ARG A C 1
ATOM 3104 O O . ARG A 1 396 ? -3.973 41.531 -0.78 1 86.31 396 ARG A O 1
ATOM 3111 N N . PRO A 1 397 ? -2.123 40.656 0.106 1 86.06 397 PRO A N 1
ATOM 3112 C CA . PRO A 1 397 ? -2.457 41.188 1.421 1 86.06 397 PRO A CA 1
ATOM 3113 C C . PRO A 1 397 ? -2.646 42.719 1.394 1 86.06 397 PRO A C 1
ATOM 3115 O O . PRO A 1 397 ? -3.492 43.25 2.115 1 86.06 397 PRO A O 1
ATOM 3118 N N . GLU A 1 398 ? -1.968 43.406 0.476 1 84.94 398 GLU A N 1
ATOM 3119 C CA . GLU A 1 398 ? -2.031 44.844 0.416 1 84.94 398 GLU A CA 1
ATOM 3120 C C . GLU A 1 398 ? -3.387 45.312 -0.101 1 84.94 398 GLU A C 1
ATOM 3122 O O . GLU A 1 398 ? -3.936 46.312 0.392 1 84.94 398 GLU A O 1
ATOM 3127 N N . GLU A 1 399 ? -3.875 44.594 -1.037 1 86.62 399 GLU A N 1
ATOM 3128 C CA . GLU A 1 399 ? -5.184 44.938 -1.589 1 86.62 399 GLU A CA 1
ATOM 3129 C C . GLU A 1 399 ? -6.289 44.75 -0.559 1 86.62 399 GLU A C 1
ATOM 3131 O O . GLU A 1 399 ? -7.203 45.562 -0.449 1 86.62 399 GLU A O 1
ATOM 3136 N N . GLU A 1 400 ? -6.133 43.656 0.162 1 88.38 400 GLU A N 1
ATOM 3137 C CA . GLU A 1 400 ? -7.133 43.406 1.195 1 88.38 400 GLU A CA 1
ATOM 3138 C C . GLU A 1 400 ? -7.059 44.438 2.307 1 88.38 400 GLU A C 1
ATOM 3140 O O . GLU A 1 400 ? -8.094 44.906 2.801 1 88.38 400 GLU A O 1
ATOM 3145 N N . ALA A 1 401 ? -5.871 44.844 2.641 1 88 401 ALA A N 1
ATOM 3146 C CA . ALA A 1 401 ? -5.68 45.875 3.658 1 88 401 ALA A CA 1
ATOM 3147 C C . ALA A 1 401 ? -6.27 47.219 3.209 1 88 401 ALA A C 1
ATOM 3149 O O . ALA A 1 401 ? -6.883 47.906 4.004 1 88 401 ALA A O 1
ATOM 3150 N N . ALA A 1 402 ? -6.102 47.531 1.934 1 85.44 402 ALA A N 1
ATOM 3151 C CA . ALA A 1 402 ? -6.633 48.75 1.379 1 85.44 402 ALA A CA 1
ATOM 3152 C C . ALA A 1 402 ? -8.156 48.781 1.435 1 85.44 402 ALA A C 1
ATOM 3154 O O . ALA A 1 402 ? -8.758 49.812 1.785 1 85.44 402 ALA A O 1
ATOM 3155 N N . ARG A 1 403 ? -8.719 47.688 1.078 1 87.31 403 ARG A N 1
ATOM 3156 C CA . ARG A 1 403 ? -10.172 47.562 1.128 1 87.31 403 ARG A CA 1
ATOM 3157 C C . ARG A 1 403 ? -10.688 47.781 2.549 1 87.31 403 ARG A C 1
ATOM 3159 O O . ARG A 1 403 ? -11.633 48.531 2.766 1 87.31 403 ARG A O 1
ATOM 3166 N N . LEU A 1 404 ? -10.047 47.125 3.486 1 87.31 404 LEU A N 1
ATOM 3167 C CA . LEU A 1 404 ? -10.453 47.25 4.883 1 87.31 404 LEU A CA 1
ATOM 3168 C C . LEU A 1 404 ? -10.234 48.688 5.387 1 87.31 404 LEU A C 1
ATOM 3170 O O . LEU A 1 404 ? -11.031 49.188 6.176 1 87.31 404 LEU A O 1
ATOM 3174 N N . SER A 1 405 ? -9.18 49.281 4.867 1 84.44 405 SER A N 1
ATOM 3175 C CA . SER A 1 405 ? -8.891 50.656 5.227 1 84.44 405 SER A CA 1
ATOM 3176 C C . SER A 1 405 ? -10 51.594 4.758 1 84.44 405 SER A C 1
ATOM 3178 O O . SER A 1 405 ? -10.398 52.5 5.48 1 84.44 405 SER A O 1
ATOM 3180 N N . GLY A 1 406 ? -10.484 51.344 3.527 1 80.25 406 GLY A N 1
ATOM 3181 C CA . GLY A 1 406 ? -11.602 52.125 3.021 1 80.25 406 GLY A CA 1
ATOM 3182 C C . GLY A 1 406 ? -12.844 52 3.881 1 80.25 406 GLY A C 1
ATOM 3183 O O . GLY A 1 406 ? -13.508 53 4.164 1 80.25 406 GLY A O 1
ATOM 3184 N N . LEU A 1 407 ? -13.039 50.812 4.363 1 81.81 407 LEU A N 1
ATOM 3185 C CA . LEU A 1 407 ? -14.195 50.594 5.215 1 81.81 407 LEU A CA 1
ATOM 3186 C C . LEU A 1 407 ? -14.055 51.312 6.547 1 81.81 407 LEU A C 1
ATOM 3188 O O . LEU A 1 407 ? -15 51.938 7.031 1 81.81 407 LEU A O 1
ATOM 3192 N N . ALA A 1 408 ? -12.859 51.188 7.121 1 81.62 408 ALA A N 1
ATOM 3193 C CA . ALA A 1 408 ? -12.602 51.812 8.406 1 81.62 408 ALA A CA 1
ATOM 3194 C C . ALA A 1 408 ? -12.68 53.344 8.281 1 81.62 408 ALA A C 1
ATOM 3196 O O . ALA A 1 408 ? -13.242 54 9.148 1 81.62 408 ALA A O 1
ATOM 3197 N N . GLN A 1 409 ? -12.125 53.875 7.195 1 79.25 409 GLN A N 1
ATOM 3198 C CA . GLN A 1 409 ? -12.156 55.312 6.957 1 79.25 409 GLN A CA 1
ATOM 3199 C C . GLN A 1 409 ? -13.586 55.812 6.836 1 79.25 409 GLN A C 1
ATOM 3201 O O . GLN A 1 409 ? -13.945 56.844 7.43 1 79.25 409 GLN A O 1
ATOM 3206 N N . GLU A 1 410 ? -14.328 55.125 6.102 1 76.25 410 GLU A N 1
ATOM 3207 C CA . GLU A 1 410 ? -15.727 55.5 5.926 1 76.25 410 GLU A CA 1
ATOM 3208 C C . GLU A 1 410 ? -16.469 55.531 7.262 1 76.25 410 GLU A C 1
ATOM 3210 O O . GLU A 1 410 ? -17.266 56.438 7.527 1 76.25 410 GLU A O 1
ATOM 3215 N N . ALA A 1 411 ? -16.141 54.562 8.047 1 76.44 411 ALA A N 1
ATOM 3216 C CA . ALA A 1 411 ? -16.812 54.469 9.344 1 76.44 411 ALA A CA 1
ATOM 3217 C C . ALA A 1 411 ? -16.391 55.594 10.258 1 76.44 411 ALA A C 1
ATOM 3219 O O . ALA A 1 411 ? -17.234 56.188 10.945 1 76.44 411 ALA A O 1
ATOM 3220 N N . VAL A 1 412 ? -15.109 55.938 10.234 1 76 412 VAL A N 1
ATOM 3221 C CA . VAL A 1 412 ? -14.578 57 11.102 1 76 412 VAL A CA 1
ATOM 3222 C C . VAL A 1 412 ? -15.102 58.375 10.633 1 76 412 VAL A C 1
ATOM 3224 O O . VAL A 1 412 ? -15.547 59.156 11.445 1 76 412 VAL A O 1
ATOM 3227 N N . VAL A 1 413 ? -15.008 58.656 9.336 1 72.94 413 VAL A N 1
ATOM 3228 C CA . VAL A 1 413 ? -15.438 59.938 8.773 1 72.94 413 VAL A CA 1
ATOM 3229 C C . VAL A 1 413 ? -16.922 60.125 9.031 1 72.94 413 VAL A C 1
ATOM 3231 O O . VAL A 1 413 ? -17.359 61.219 9.359 1 72.94 413 VAL A O 1
ATOM 3234 N N . ARG A 1 414 ? -17.688 59.094 8.914 1 70.56 414 ARG A N 1
ATOM 3235 C CA . ARG A 1 414 ? -19.125 59.156 9.164 1 70.56 414 ARG A CA 1
ATOM 3236 C C . ARG A 1 414 ? -19.406 59.594 10.602 1 70.56 414 ARG A C 1
ATOM 3238 O O . ARG A 1 414 ? -20.344 60.344 10.867 1 70.56 414 ARG A O 1
ATOM 3245 N N . THR A 1 415 ? -18.5 59.094 11.484 1 70 415 THR A N 1
ATOM 3246 C CA . THR A 1 415 ? -18.75 59.344 12.898 1 70 415 THR A CA 1
ATOM 3247 C C . THR A 1 415 ? -18.172 60.688 13.312 1 70 415 THR A C 1
ATOM 3249 O O . THR A 1 415 ? -18.812 61.438 14.055 1 70 415 THR A O 1
ATOM 3252 N N . LEU A 1 416 ? -16.953 61.125 12.812 1 67.19 416 LEU A N 1
ATOM 3253 C CA . LEU A 1 416 ? -16.2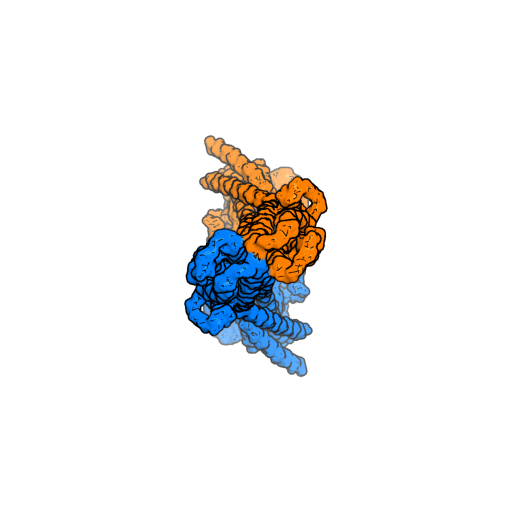34 62.281 13.328 1 67.19 416 LEU A CA 1
ATOM 3254 C C . LEU A 1 416 ? -16.547 63.531 12.5 1 67.19 416 LEU A C 1
ATOM 3256 O O . LEU A 1 416 ? -16.547 64.625 13.031 1 67.19 416 LEU A O 1
ATOM 3260 N N . ALA A 1 417 ? -16.656 63.406 11.188 1 61.19 417 ALA A N 1
ATOM 3261 C CA . ALA A 1 417 ? -16.75 64.625 10.352 1 61.19 417 ALA A CA 1
ATOM 3262 C C . ALA A 1 417 ? -18.172 64.812 9.82 1 61.19 417 ALA A C 1
ATOM 3264 O O . ALA A 1 417 ? -18.391 65.562 8.883 1 61.19 417 ALA A O 1
ATOM 3265 N N . GLY A 1 418 ? -19.188 64.312 10.555 1 60.47 418 GLY A N 1
ATOM 3266 C CA . GLY A 1 418 ? -20.578 64.562 10.18 1 60.47 418 GLY A CA 1
ATOM 3267 C C . GLY A 1 418 ? -20.906 64.062 8.773 1 60.47 418 GLY A C 1
ATOM 3268 O O . GLY A 1 418 ? -21.812 64.625 8.125 1 60.47 418 GLY A O 1
ATOM 3269 N N . GLY A 1 419 ? -20.141 63.25 8.195 1 55.09 419 GLY A N 1
ATOM 3270 C CA . GLY A 1 419 ? -20.516 62.656 6.934 1 55.09 419 GLY A CA 1
ATOM 3271 C C . GLY A 1 419 ? -19.844 63.281 5.73 1 55.09 419 GLY A C 1
ATOM 3272 O O . GLY A 1 419 ? -20.234 63.031 4.59 1 55.09 419 GLY A O 1
ATOM 3273 N N . VAL A 1 420 ? -18.844 64.375 5.945 1 51 420 VAL A N 1
ATOM 3274 C CA . VAL A 1 420 ? -18.234 64.938 4.742 1 51 420 VAL A CA 1
ATOM 3275 C C . VAL A 1 420 ? -17.359 63.906 4.074 1 51 420 VAL A C 1
ATOM 3277 O O . VAL A 1 420 ? -16.359 63.469 4.652 1 51 420 VAL A O 1
ATOM 3280 N N . GLY A 1 421 ? -17.672 63.25 3.137 1 58.09 421 GLY A N 1
ATOM 3281 C CA . GLY A 1 421 ? -17.078 62.219 2.332 1 58.09 421 GLY A CA 1
ATOM 3282 C C . GLY A 1 421 ? -15.75 62.594 1.727 1 58.09 421 GLY A C 1
ATOM 3283 O O . GLY A 1 421 ? -15.422 63.781 1.622 1 58.09 421 GLY A O 1
ATOM 3284 N N . GLY A 1 422 ? -14.633 61.812 1.468 1 59.62 422 GLY A N 1
ATOM 3285 C CA . GLY A 1 422 ? -13.414 61.969 0.692 1 59.62 422 GLY A CA 1
ATOM 3286 C C . GLY A 1 422 ? -12.219 62.344 1.538 1 59.62 422 GLY A C 1
ATOM 3287 O O . GLY A 1 422 ? -11.102 62.469 1.029 1 59.62 422 GLY A O 1
ATOM 3288 N N . LEU A 1 423 ? -12.445 62.562 2.879 1 64.31 423 LEU A N 1
ATOM 3289 C CA . LEU A 1 423 ? -11.297 62.906 3.707 1 64.31 423 LEU A CA 1
ATOM 3290 C C . LEU A 1 423 ? -10.578 61.656 4.207 1 64.31 423 LEU A C 1
ATOM 3292 O O . LEU A 1 423 ? -11.219 60.656 4.465 1 64.31 423 LEU A O 1
ATOM 3296 N N . GLY A 1 424 ? -9.281 61.688 4.117 1 66.75 424 GLY A N 1
ATOM 3297 C CA . GLY A 1 424 ? -8.484 60.656 4.738 1 66.75 424 GLY A CA 1
ATOM 3298 C C . GLY A 1 424 ? -8.594 60.625 6.254 1 66.75 424 GLY A C 1
ATOM 3299 O O . GLY A 1 424 ? -9.023 61.625 6.859 1 66.75 424 GLY A O 1
ATOM 3300 N N . LEU A 1 425 ? -8.328 59.531 6.895 1 69.62 425 LEU A N 1
ATOM 3301 C CA . LEU A 1 425 ? -8.383 59.375 8.344 1 69.62 425 LEU A CA 1
ATOM 3302 C C . LEU A 1 425 ? -7.598 60.5 9.039 1 69.62 425 LEU A C 1
ATOM 3304 O O . LEU A 1 425 ? -8.055 61.031 10.039 1 69.62 425 LEU A O 1
ATOM 3308 N N . GLY A 1 426 ? -6.449 60.781 8.453 1 69.38 426 GLY A N 1
ATOM 3309 C CA . GLY A 1 426 ? -5.629 61.844 9.039 1 69.38 426 GLY A CA 1
ATOM 3310 C C . GLY A 1 426 ? -6.277 63.219 8.961 1 69.38 426 GLY A C 1
ATOM 3311 O O . GLY A 1 426 ? -6.242 63.969 9.938 1 69.38 426 GLY A O 1
ATOM 3312 N N . ALA A 1 427 ? -6.898 63.5 7.855 1 69.94 427 ALA A N 1
ATOM 3313 C CA . ALA A 1 427 ? -7.574 64.75 7.664 1 69.94 427 ALA A CA 1
ATOM 3314 C C . ALA A 1 427 ? -8.766 64.938 8.602 1 69.94 427 ALA A C 1
ATOM 3316 O O . ALA A 1 427 ? -9.031 66 9.133 1 69.94 427 ALA A O 1
ATOM 3317 N N . ALA A 1 428 ? -9.398 63.75 8.734 1 68.62 428 ALA A N 1
ATOM 3318 C CA . ALA A 1 428 ? -10.539 63.781 9.648 1 68.62 428 ALA A CA 1
ATOM 3319 C C . ALA A 1 428 ? -10.102 64.062 11.07 1 68.62 428 ALA A C 1
ATOM 3321 O O . ALA A 1 428 ? -10.734 64.875 11.758 1 68.62 428 ALA A O 1
ATOM 3322 N N . LEU A 1 429 ? -9.023 63.438 11.414 1 68 429 LEU A N 1
ATOM 3323 C CA . LEU A 1 429 ? -8.492 63.75 12.742 1 68 429 LEU A CA 1
ATOM 3324 C C . LEU A 1 429 ? -8.07 65.188 12.844 1 68 429 LEU A C 1
ATOM 3326 O O . LEU A 1 429 ? -8.328 65.875 13.852 1 68 429 LEU A O 1
ATOM 3330 N N . THR A 1 430 ? -7.449 65.688 11.773 1 67.75 430 THR A N 1
ATOM 3331 C CA . THR A 1 430 ? -6.996 67.062 11.758 1 67.75 430 THR A CA 1
ATOM 3332 C C . THR A 1 430 ? -8.18 68 11.883 1 67.75 430 THR A C 1
ATOM 3334 O O . THR A 1 430 ? -8.094 69.062 12.586 1 67.75 430 THR A O 1
ATOM 3337 N N . LEU A 1 431 ? -9.242 67.688 11.266 1 65.75 431 LEU A N 1
ATOM 3338 C CA . LEU A 1 431 ? -10.438 68.5 11.344 1 65.75 431 LEU A CA 1
ATOM 3339 C C . LEU A 1 431 ? -11 68.562 12.766 1 65.75 431 LEU A C 1
ATOM 3341 O O . LEU A 1 431 ? -11.414 69.562 13.258 1 65.75 431 LEU A O 1
ATOM 3345 N N . VAL A 1 432 ? -11.008 67.312 13.312 1 66.25 432 VAL A N 1
ATOM 3346 C CA . VAL A 1 432 ? -11.484 67.188 14.688 1 66.25 432 VAL A CA 1
ATOM 3347 C C . VAL A 1 432 ? -10.602 68.062 15.594 1 66.25 432 VAL A C 1
ATOM 3349 O O . VAL A 1 432 ? -11.109 68.812 16.422 1 66.25 432 VAL A O 1
ATOM 3352 N N . LEU A 1 433 ? -9.32 68 15.344 1 68.06 433 LEU A N 1
ATOM 3353 C CA . LEU A 1 433 ? -8.383 68.688 16.188 1 68.06 433 LEU A CA 1
ATOM 3354 C C . LEU A 1 433 ? -8.477 70.188 15.93 1 68.06 433 LEU A C 1
ATOM 3356 O O . LEU A 1 433 ? -8.367 71 16.859 1 68.06 433 LEU A O 1
ATOM 3360 N N . LYS A 1 434 ? -8.695 70.562 14.672 1 64.75 434 LYS A N 1
ATOM 3361 C CA . LYS A 1 434 ? -8.891 72 14.336 1 64.75 434 LYS A CA 1
ATOM 3362 C C . LYS A 1 434 ? -10.141 72.562 15.016 1 64.75 434 LYS A C 1
ATOM 3364 O O . LYS A 1 434 ? -10.148 73.688 15.469 1 64.75 434 LYS A O 1
ATOM 3369 N N . GLY A 1 435 ? -11.148 71.688 14.953 1 65.31 435 GLY A N 1
ATOM 3370 C CA . GLY A 1 435 ? -12.359 72.125 15.656 1 65.31 435 GLY A CA 1
ATOM 3371 C C . GLY A 1 435 ? -12.141 72.312 17.141 1 65.31 435 GLY A C 1
ATOM 3372 O O . GLY A 1 435 ? -12.641 73.25 17.734 1 65.31 435 GLY A O 1
ATOM 3373 N N . LEU A 1 436 ? -11.297 71.438 17.641 1 66.94 436 LEU A N 1
ATOM 3374 C CA . LEU A 1 436 ? -10.992 71.5 19.062 1 66.94 436 LEU A CA 1
ATOM 3375 C C . LEU A 1 436 ? -10.172 72.75 19.359 1 66.94 436 LEU A C 1
ATOM 3377 O O . LEU A 1 436 ? -10.375 73.438 20.391 1 66.94 436 LEU A O 1
ATOM 3381 N N . VAL A 1 437 ? -9.289 73.125 18.453 1 66.25 437 VAL A N 1
ATOM 3382 C CA . VAL A 1 437 ? -8.477 74.312 18.609 1 66.25 437 VAL A CA 1
ATOM 3383 C C . VAL A 1 437 ? -9.375 75.562 18.609 1 66.25 437 VAL A C 1
ATOM 3385 O O . VAL A 1 437 ? -9.148 76.5 19.375 1 66.25 437 VAL A O 1
ATOM 3388 N N . ALA A 1 438 ? -10.336 75.562 17.734 1 62.16 438 ALA A N 1
ATOM 3389 C CA . ALA A 1 438 ? -11.273 76.688 17.672 1 62.16 438 ALA A CA 1
ATOM 3390 C C . ALA A 1 438 ? -12 76.812 19 1 62.16 438 ALA A C 1
ATOM 3392 O O . ALA A 1 438 ? -12.164 77.938 19.484 1 62.16 438 ALA A O 1
ATOM 3393 N N . ASP A 1 439 ? -12.305 75.688 19.5 1 61.31 439 ASP A N 1
ATOM 3394 C CA . ASP A 1 439 ? -12.984 75.75 20.797 1 61.31 439 ASP A CA 1
ATOM 3395 C C . ASP A 1 439 ? -12.039 76.188 21.906 1 61.31 439 ASP A C 1
ATOM 3397 O O . ASP A 1 439 ? -12.43 77 22.766 1 61.31 439 ASP A O 1
ATOM 3401 N N . LEU A 1 440 ? -10.82 75.812 21.734 1 62 440 LEU A N 1
ATOM 3402 C CA . LEU A 1 440 ? -9.812 76.188 22.719 1 62 440 LEU A CA 1
ATOM 3403 C C . LEU A 1 440 ? -9.469 77.688 22.609 1 62 440 LEU A C 1
ATOM 3405 O O . LEU A 1 440 ? -9.336 78.375 23.609 1 62 440 LEU A O 1
ATOM 3409 N N . THR A 1 441 ? -9.305 78.125 21.328 1 59.12 441 THR A N 1
ATOM 3410 C CA . THR A 1 441 ? -9 79.562 21.062 1 59.12 441 THR A CA 1
ATOM 3411 C C . THR A 1 441 ? -10.141 80.438 21.562 1 59.12 441 THR A C 1
ATOM 3413 O O . THR A 1 441 ? -9.891 81.5 22.125 1 59.12 441 THR A O 1
ATOM 3416 N N . GLY A 1 442 ? -11.391 80 21.312 1 54.12 442 GLY A N 1
ATOM 3417 C CA . GLY A 1 442 ? -12.523 80.75 21.828 1 54.12 442 GLY A CA 1
ATOM 3418 C C . GLY A 1 442 ? -12.516 80.875 23.344 1 54.12 442 GLY A C 1
ATOM 3419 O O . GLY A 1 442 ? -12.812 81.938 23.891 1 54.12 442 GLY A O 1
ATOM 3420 N N . LEU A 1 443 ? -12.016 79.812 23.922 1 53.88 443 LEU A N 1
ATOM 3421 C CA . LEU A 1 443 ? -11.945 79.812 25.375 1 53.88 443 LEU A CA 1
ATOM 3422 C C . LEU A 1 443 ? -10.812 80.688 25.859 1 53.88 443 LEU A C 1
ATOM 3424 O O . LEU A 1 443 ? -10.969 81.438 26.875 1 53.88 443 LEU A O 1
ATOM 3428 N N . LEU A 1 444 ? -9.75 80.812 25.031 1 54.38 444 LEU A N 1
ATOM 3429 C CA . LEU A 1 444 ? -8.586 81.562 25.484 1 54.38 444 LEU A CA 1
ATOM 3430 C C . LEU A 1 444 ? -8.672 83.062 25.031 1 54.38 444 LEU A C 1
ATOM 3432 O O . LEU A 1 444 ? -8.156 83.938 25.703 1 54.38 444 LEU A O 1
ATOM 3436 N N . ALA A 1 445 ? -9.211 83.438 23.844 1 51.84 445 ALA A N 1
ATOM 3437 C CA . ALA A 1 445 ? -9.375 84.812 23.344 1 51.84 445 ALA A CA 1
ATOM 3438 C C . ALA A 1 445 ? -10.25 85.625 24.281 1 51.84 445 ALA A C 1
ATOM 3440 O O . ALA A 1 445 ? -10.016 86.812 24.469 1 51.84 445 ALA A O 1
ATOM 3441 N N . GLY A 1 446 ? -11.367 85.188 24.703 1 45.25 446 GLY A N 1
ATOM 3442 C CA . GLY A 1 446 ? -12.109 86 25.672 1 45.25 446 GLY A CA 1
ATOM 3443 C C . GLY A 1 446 ? -11.289 86.375 26.875 1 45.25 446 GLY A C 1
ATOM 3444 O O . GLY A 1 446 ? -11.703 87.25 27.656 1 45.25 446 GLY A O 1
ATOM 3445 N N . PHE A 1 447 ? -10.203 85.875 26.953 1 43.28 447 PHE A N 1
ATOM 3446 C CA . PHE A 1 447 ? -9.312 86.062 28.094 1 43.28 447 PHE A CA 1
ATOM 3447 C C . PHE A 1 447 ? -8.547 87.375 27.969 1 43.28 447 PHE A C 1
ATOM 3449 O O . PHE A 1 447 ? -8.32 88.062 28.969 1 43.28 447 PHE A O 1
ATOM 3456 N N . PHE A 1 448 ? -8.047 87.625 26.781 1 40.66 448 PHE A N 1
ATOM 3457 C CA . PHE A 1 448 ? -7.09 88.688 26.672 1 40.66 448 PHE A CA 1
ATOM 3458 C C . PHE A 1 448 ? -7.766 90.062 26.984 1 40.66 448 PHE A C 1
ATOM 3460 O O . PHE A 1 448 ? -7.117 91 27.469 1 40.66 448 PHE A O 1
ATOM 3467 N N . VAL A 1 449 ? -8.922 90.125 26.609 1 38.28 449 VAL A N 1
ATOM 3468 C CA . VAL A 1 449 ? -9.477 91.438 27.016 1 38.28 449 VAL A CA 1
ATOM 3469 C C . VAL A 1 449 ? -9.445 91.562 28.531 1 38.28 449 VAL A C 1
ATOM 3471 O O . VAL A 1 449 ? -9.281 92.625 29.078 1 38.28 449 VAL A O 1
ATOM 3474 N N . ALA A 1 450 ? -9.93 90.562 29.219 1 37.06 450 ALA A N 1
ATOM 3475 C CA . ALA A 1 450 ? -9.969 90.75 30.672 1 37.06 450 ALA A CA 1
ATOM 3476 C C . ALA A 1 450 ? -8.602 90.438 31.297 1 37.06 450 ALA A C 1
ATOM 3478 O O . ALA A 1 450 ? -8.219 89.312 31.469 1 37.06 450 ALA A O 1
ATOM 3479 N N . PHE A 1 451 ? -7.523 91 30.938 1 38.56 451 PHE A N 1
ATOM 3480 C CA . PHE A 1 451 ? -6.168 91.062 31.469 1 38.56 451 PHE A CA 1
ATOM 3481 C C . PHE A 1 451 ? -6.156 90.875 32.969 1 38.56 451 PHE A C 1
ATOM 3483 O O . PHE A 1 451 ? -5.086 90.812 33.594 1 38.56 451 PHE A O 1
ATOM 3490 N N . LEU A 1 452 ? -7.09 91.625 33.688 1 36.38 452 LEU A N 1
ATOM 3491 C CA . LEU A 1 452 ? -6.867 91.938 35.062 1 36.38 452 LEU A CA 1
ATOM 3492 C C . LEU A 1 452 ? -6.609 90.688 35.906 1 36.38 452 LEU A C 1
ATOM 3494 O O . LEU A 1 452 ? -5.801 90.688 36.812 1 36.38 452 LEU A O 1
ATOM 3498 N N . ALA A 1 453 ? -7.555 89.562 36.188 1 38.34 453 ALA A N 1
ATOM 3499 C CA . ALA A 1 453 ? -7.422 88.812 37.438 1 38.34 453 ALA A CA 1
ATOM 3500 C C . ALA A 1 453 ? -6.613 87.562 37.188 1 38.34 453 ALA A C 1
ATOM 3502 O O . ALA A 1 453 ? -7.059 86.625 36.469 1 38.34 453 ALA A O 1
ATOM 3503 N N . LEU A 1 454 ? -5.281 87.438 37 1 41.59 454 LEU A N 1
ATOM 3504 C CA . LEU A 1 454 ? -4.207 86.5 37.031 1 41.59 454 LEU A CA 1
ATOM 3505 C C . LEU A 1 454 ? -4.703 85.188 37.625 1 41.59 454 LEU A C 1
ATOM 3507 O O . LEU A 1 454 ? -4.125 84.125 37.375 1 41.59 454 LEU A O 1
ATOM 3511 N N . SER A 1 455 ? -5.645 85.188 38.5 1 47.47 455 SER A N 1
ATOM 3512 C CA . SER A 1 455 ? -6.066 84 39.281 1 47.47 455 SER A CA 1
ATOM 3513 C C . SER A 1 455 ? -6.906 83.062 38.438 1 47.47 455 SER A C 1
ATOM 3515 O O . SER A 1 455 ? -7.168 81.938 38.844 1 47.47 455 SER A O 1
ATOM 3517 N N . VAL A 1 456 ? -7.367 83.5 37.219 1 49.75 456 VAL A N 1
ATOM 3518 C CA . VAL A 1 456 ? -8.352 82.75 36.469 1 49.75 456 VAL A CA 1
ATOM 3519 C C . VAL A 1 456 ? -7.637 81.875 35.406 1 49.75 456 VAL A C 1
ATOM 3521 O O . VAL A 1 456 ? -8.18 80.875 34.938 1 49.75 456 VAL A O 1
ATOM 3524 N N . LEU A 1 457 ? -6.383 82.188 35.125 1 57.75 457 LEU A N 1
ATOM 3525 C CA . LEU A 1 457 ? -5.645 81.562 34 1 57.75 457 LEU A CA 1
ATOM 3526 C C . LEU A 1 457 ? -5.402 80.062 34.25 1 57.75 457 LEU A C 1
ATOM 3528 O O . LEU A 1 457 ? -5.582 79.25 33.344 1 57.75 457 LEU A O 1
ATOM 3532 N N . PRO A 1 458 ? -5.195 79.75 35.375 1 60.22 458 PRO A N 1
ATOM 3533 C CA . PRO A 1 458 ? -4.977 78.312 35.594 1 60.22 458 PRO A CA 1
ATOM 3534 C C . PRO A 1 458 ? -6.258 77.5 35.469 1 60.22 458 PRO A C 1
ATOM 3536 O O . PRO A 1 458 ? -6.223 76.375 34.938 1 60.22 458 PRO A O 1
ATOM 3539 N N . ARG A 1 459 ? -7.402 78.062 35.812 1 64.38 459 ARG A N 1
ATOM 3540 C CA . ARG A 1 459 ? -8.664 77.375 35.688 1 64.38 459 ARG A CA 1
ATOM 3541 C C . ARG A 1 459 ? -9.039 77.188 34.219 1 64.38 459 ARG A C 1
ATOM 3543 O O . ARG A 1 459 ? -9.547 76.125 33.844 1 64.38 459 ARG A O 1
ATOM 3550 N N . ARG A 1 460 ? -8.758 78.062 33.5 1 67.69 460 ARG A N 1
ATOM 3551 C CA . ARG A 1 460 ? -9.109 77.938 32.094 1 67.69 460 ARG A CA 1
ATOM 3552 C C . ARG A 1 460 ? -8.18 77 31.359 1 67.69 460 ARG A C 1
ATOM 3554 O O . ARG A 1 460 ? -8.609 76.312 30.438 1 67.69 460 ARG A O 1
ATOM 3561 N N . LYS A 1 461 ? -6.977 77.062 31.828 1 71 461 LYS A N 1
ATOM 3562 C CA . LYS A 1 461 ? -6.027 76.125 31.266 1 71 461 LYS A CA 1
ATOM 3563 C C . LYS A 1 461 ? -6.484 74.688 31.516 1 71 461 LYS A C 1
ATOM 3565 O O . LYS A 1 461 ? -6.453 73.875 30.594 1 71 461 LYS A O 1
ATOM 3570 N N . GLU A 1 462 ? -7.016 74.438 32.656 1 72.75 462 GLU A N 1
ATOM 3571 C CA . GLU A 1 462 ? -7.48 73.125 33 1 72.75 462 GLU A CA 1
ATOM 3572 C C . GLU A 1 462 ? -8.742 72.75 32.219 1 72.75 462 GLU A C 1
ATOM 3574 O O . GLU A 1 462 ? -8.93 71.625 31.797 1 72.75 462 GLU A O 1
ATOM 3579 N N . ARG A 1 463 ? -9.539 73.75 32.031 1 74.06 463 ARG A N 1
ATOM 3580 C CA . ARG A 1 463 ? -10.734 73.5 31.219 1 74.06 463 ARG A CA 1
ATOM 3581 C C . ARG A 1 463 ? -10.367 73.188 29.766 1 74.06 463 ARG A C 1
ATOM 3583 O O . ARG A 1 463 ? -10.992 72.312 29.125 1 74.06 463 ARG A O 1
ATOM 3590 N N . ALA A 1 464 ? -9.328 73.875 29.297 1 74.5 464 ALA A N 1
ATOM 3591 C CA . ALA A 1 464 ? -8.859 73.625 27.938 1 74.5 464 ALA A CA 1
ATOM 3592 C C . ALA A 1 464 ? -8.273 72.25 27.797 1 74.5 464 ALA A C 1
ATOM 3594 O O . ALA A 1 464 ? -8.523 71.562 26.797 1 74.5 464 ALA A O 1
ATOM 3595 N N . LYS A 1 465 ? -7.594 71.812 28.781 1 79.12 465 LYS A N 1
ATOM 3596 C CA . LYS A 1 465 ? -7.023 70.438 28.766 1 79.12 465 LYS A CA 1
ATOM 3597 C C . LYS A 1 465 ? -8.117 69.375 28.797 1 79.12 465 LYS A C 1
ATOM 3599 O O . LYS A 1 465 ? -8.031 68.375 28.094 1 79.12 465 LYS A O 1
ATOM 3604 N N . ARG A 1 466 ? -9.164 69.625 29.531 1 79.81 466 ARG A N 1
ATOM 3605 C CA . ARG A 1 466 ? -10.266 68.625 29.625 1 79.81 466 ARG A CA 1
ATOM 3606 C C . ARG A 1 466 ? -11.031 68.562 28.297 1 79.81 466 ARG A C 1
ATOM 3608 O O . ARG A 1 466 ? -11.445 67.5 27.875 1 79.81 466 ARG A O 1
ATOM 3615 N N . LEU A 1 467 ? -11.172 69.688 27.703 1 76.38 467 LEU A N 1
ATOM 3616 C CA . LEU A 1 467 ? -11.867 69.75 26.422 1 76.38 467 LEU A CA 1
ATOM 3617 C C . LEU A 1 467 ? -11.07 69 25.359 1 76.38 467 LEU A C 1
ATOM 3619 O O . LEU A 1 467 ? -11.641 68.25 24.547 1 76.38 467 LEU A O 1
ATOM 3623 N N . LEU A 1 468 ? -9.758 69.188 25.438 1 80.31 468 LEU A N 1
ATOM 3624 C CA . LEU A 1 468 ? -8.891 68.438 24.5 1 80.31 468 LEU A CA 1
ATOM 3625 C C . LEU A 1 468 ? -8.953 66.938 24.75 1 80.31 468 LEU A C 1
ATOM 3627 O O . LEU A 1 468 ? -9.102 66.188 23.797 1 80.31 468 LEU A O 1
ATOM 3631 N N . SER A 1 469 ? -8.953 66.562 25.984 1 83.38 469 SER A N 1
ATOM 3632 C CA . SER A 1 469 ? -8.992 65.125 26.328 1 83.38 469 SER A CA 1
ATOM 3633 C C . SER A 1 469 ? -10.32 64.5 25.938 1 83.38 469 SER A C 1
ATOM 3635 O O . SER A 1 469 ? -10.352 63.406 25.391 1 83.38 469 SER A O 1
ATOM 3637 N N . GLN A 1 470 ? -11.414 65.188 26.203 1 81.69 470 GLN A N 1
ATOM 3638 C CA . GLN A 1 470 ? -12.734 64.625 25.828 1 81.69 470 GLN A CA 1
ATOM 3639 C C . GLN A 1 470 ? -12.883 64.5 24.328 1 81.69 470 GLN A C 1
ATOM 3641 O O . GLN A 1 470 ? -13.422 63.531 23.828 1 81.69 470 GLN A O 1
ATOM 3646 N N . GLY A 1 471 ? -12.391 65.562 23.656 1 79.56 471 GLY A N 1
ATOM 3647 C CA . GLY A 1 471 ? -12.43 65.5 22.203 1 79.56 471 GLY A CA 1
ATOM 3648 C C . GLY A 1 471 ? -11.633 64.312 21.625 1 79.56 471 GLY A C 1
ATOM 3649 O O . GLY A 1 471 ? -12.086 63.656 20.688 1 79.56 471 GLY A O 1
ATOM 3650 N N . LEU A 1 472 ? -10.492 64.062 22.188 1 84.25 472 LEU A N 1
ATOM 3651 C CA . LEU A 1 472 ? -9.633 62.969 21.719 1 84.25 472 LEU A CA 1
ATOM 3652 C C . LEU A 1 472 ? -10.219 61.625 22.078 1 84.25 472 LEU A C 1
ATOM 3654 O O . LEU A 1 472 ? -10.094 60.656 21.312 1 84.25 472 LEU A O 1
ATOM 3658 N N . GLU A 1 473 ? -10.898 61.5 23.203 1 85.25 473 GLU A N 1
ATOM 3659 C CA . GLU A 1 473 ? -11.539 60.25 23.609 1 85.25 473 GLU A CA 1
ATOM 3660 C C . GLU A 1 473 ? -12.688 59.906 22.672 1 85.25 473 GLU A C 1
ATOM 3662 O O . GLU A 1 473 ? -12.891 58.719 22.344 1 85.25 473 GLU A O 1
ATOM 3667 N N . GLU A 1 474 ? -13.422 60.906 22.312 1 81.44 474 GLU A N 1
ATOM 3668 C CA . GLU A 1 474 ? -14.516 60.656 21.375 1 81.44 474 GLU A CA 1
ATOM 3669 C C . GLU A 1 474 ? -13.992 60.25 20 1 81.44 474 GLU A C 1
ATOM 3671 O O . GLU A 1 474 ? -14.547 59.344 19.359 1 81.44 474 GLU A O 1
ATOM 3676 N N . ALA A 1 475 ? -12.883 60.844 19.625 1 81.94 475 ALA A N 1
ATOM 3677 C CA . ALA A 1 475 ? -12.273 60.5 18.344 1 81.94 475 ALA A CA 1
ATOM 3678 C C . ALA A 1 475 ? -11.734 59.062 18.375 1 81.94 475 ALA A C 1
ATOM 3680 O O . ALA A 1 475 ? -11.906 58.312 17.406 1 81.94 475 ALA A O 1
ATOM 3681 N N . TYR A 1 476 ? -11.141 58.688 19.469 1 88 476 TYR A N 1
ATOM 3682 C CA . TYR A 1 476 ? -10.617 57.344 19.609 1 88 476 TYR A CA 1
ATOM 3683 C C . TYR A 1 476 ? -11.75 56.312 19.609 1 88 476 TYR A C 1
ATOM 3685 O O . TYR A 1 476 ? -11.633 55.25 19 1 88 476 TYR A O 1
ATOM 3693 N N . ALA A 1 477 ? -12.812 56.594 20.328 1 86.56 477 ALA A N 1
ATOM 3694 C CA . ALA A 1 477 ? -13.953 55.656 20.375 1 86.56 477 ALA A CA 1
ATOM 3695 C C . ALA A 1 477 ? -14.5 55.406 18.984 1 86.56 477 ALA A C 1
ATOM 3697 O O . ALA A 1 477 ? -14.891 54.281 18.656 1 86.56 477 ALA A O 1
ATOM 3698 N N . ALA A 1 478 ? -14.508 56.438 18.203 1 83.31 478 ALA A N 1
ATOM 3699 C CA . ALA A 1 478 ? -14.984 56.281 16.828 1 83.31 478 ALA A CA 1
ATOM 3700 C C . ALA A 1 478 ? -14.047 55.406 16 1 83.31 478 ALA A C 1
ATOM 3702 O O . ALA A 1 478 ? -14.492 54.531 15.273 1 83.31 478 ALA A O 1
ATOM 3703 N N . VAL A 1 479 ? -12.703 55.562 16.188 1 87.56 479 VAL A N 1
ATOM 3704 C CA . VAL A 1 479 ? -11.719 54.781 15.445 1 87.56 479 VAL A CA 1
ATOM 3705 C C . VAL A 1 479 ? -11.758 53.344 15.914 1 87.56 479 VAL A C 1
ATOM 3707 O O . VAL A 1 479 ? -11.688 52.406 15.102 1 87.56 479 VAL A O 1
ATOM 3710 N N . ARG A 1 480 ? -11.922 53.156 17.203 1 89.94 480 ARG A N 1
ATOM 3711 C CA . ARG A 1 480 ? -12 51.812 17.766 1 89.94 480 ARG A CA 1
ATOM 3712 C C . ARG A 1 480 ? -13.195 51.062 17.203 1 89.94 480 ARG A C 1
ATOM 3714 O O . ARG A 1 480 ? -13.07 49.875 16.812 1 89.94 480 ARG A O 1
ATOM 3721 N N . ARG A 1 481 ? -14.305 51.656 17.219 1 88.44 481 ARG A N 1
ATOM 3722 C CA . ARG A 1 481 ? -15.508 51.031 16.688 1 88.44 481 ARG A CA 1
ATOM 3723 C C . ARG A 1 481 ? -15.32 50.688 15.211 1 88.44 481 ARG A C 1
ATOM 3725 O O . ARG A 1 481 ? -15.75 49.625 14.758 1 88.44 481 ARG A O 1
ATOM 3732 N N . ALA A 1 482 ? -14.664 51.562 14.477 1 86.88 482 ALA A N 1
ATOM 3733 C CA . ALA A 1 482 ? -14.414 51.312 13.055 1 86.88 482 ALA A CA 1
ATOM 3734 C C . ALA A 1 482 ? -13.484 50.125 12.859 1 86.88 482 ALA A C 1
ATOM 3736 O O . ALA A 1 482 ? -13.688 49.312 11.953 1 86.88 482 ALA A O 1
ATOM 3737 N N . LEU A 1 483 ? -12.5 49.969 13.711 1 91.5 483 LEU A N 1
ATOM 3738 C CA . LEU A 1 483 ? -11.57 48.875 13.625 1 91.5 483 LEU A CA 1
ATOM 3739 C C . LEU A 1 483 ? -12.258 47.562 13.969 1 91.5 483 LEU A C 1
ATOM 3741 O O . LEU A 1 483 ? -12.008 46.531 13.336 1 91.5 483 LEU A O 1
ATOM 3745 N N . GLU A 1 484 ? -13.109 47.562 14.977 1 91.75 484 GLU A N 1
ATOM 3746 C CA . GLU A 1 484 ? -13.852 46.375 15.367 1 91.75 484 GLU A CA 1
ATOM 3747 C C . GLU A 1 484 ? -14.797 45.938 14.25 1 91.75 484 GLU A C 1
ATOM 3749 O O . GLU A 1 484 ? -14.938 44.75 13.992 1 91.75 484 GLU A O 1
ATOM 3754 N N . GLU A 1 485 ? -15.422 46.844 13.688 1 89 485 GLU A N 1
ATOM 3755 C CA . GLU A 1 485 ? -16.281 46.531 12.555 1 89 485 GLU A CA 1
ATOM 3756 C C . GLU A 1 485 ? -15.484 45.969 11.391 1 89 485 GLU A C 1
ATOM 3758 O O . GLU A 1 485 ? -15.906 45 10.758 1 89 485 GLU A O 1
ATOM 3763 N N . ALA A 1 486 ? -14.336 46.562 11.133 1 89.06 486 ALA A N 1
ATOM 3764 C CA . ALA A 1 486 ? -13.461 46.062 10.078 1 89.06 486 ALA A CA 1
ATOM 3765 C C . ALA A 1 486 ? -12.984 44.656 10.391 1 89.06 486 ALA A C 1
ATOM 3767 O O . ALA A 1 486 ? -12.867 43.812 9.492 1 89.06 486 ALA A O 1
ATOM 3768 N N . LEU A 1 487 ? -12.75 44.344 11.648 1 93.75 487 LEU A N 1
ATOM 3769 C CA . LEU A 1 487 ? -12.344 43.031 12.078 1 93.75 487 LEU A CA 1
ATOM 3770 C C . LEU A 1 487 ? -13.438 42 11.773 1 93.75 487 LEU A C 1
ATOM 3772 O O . LEU A 1 487 ? -13.172 40.969 11.18 1 93.75 487 LEU A O 1
ATOM 3776 N N . GLU A 1 488 ? -14.648 42.344 12.242 1 94.12 488 GLU A N 1
ATOM 3777 C CA . GLU A 1 488 ? -15.758 41.406 12.047 1 94.12 488 GLU A CA 1
ATOM 3778 C C . GLU A 1 488 ? -16.031 41.188 10.562 1 94.12 488 GLU A C 1
ATOM 3780 O O . GLU A 1 488 ? -16.234 40.031 10.141 1 94.12 488 GLU A O 1
ATOM 3785 N N . GLU A 1 489 ? -15.945 42.219 9.836 1 91.44 489 GLU A N 1
ATOM 3786 C CA . GLU A 1 489 ? -16.141 42.062 8.398 1 91.44 489 GLU A CA 1
ATOM 3787 C C . GLU A 1 489 ? -14.984 41.281 7.762 1 91.44 489 GLU A C 1
ATOM 3789 O O . GLU A 1 489 ? -15.203 40.469 6.887 1 91.44 489 GLU A O 1
ATOM 3794 N N . GLY A 1 490 ? -13.773 41.625 8.141 1 91.62 490 GLY A N 1
ATOM 3795 C CA . GLY A 1 490 ? -12.609 40.938 7.641 1 91.62 490 GLY A CA 1
ATOM 3796 C C . GLY A 1 490 ? -12.648 39.438 7.945 1 91.62 490 GLY A C 1
ATOM 3797 O O . GLY A 1 490 ? -12.375 38.625 7.07 1 91.62 490 GLY A O 1
ATOM 3798 N N . LEU A 1 491 ? -13.039 39.094 9.133 1 95.25 491 LEU A N 1
ATOM 3799 C CA . LEU A 1 491 ? -13.109 37.688 9.539 1 95.25 491 LEU A CA 1
ATOM 3800 C C . LEU A 1 491 ? -14.219 36.969 8.789 1 95.25 491 LEU A C 1
ATOM 3802 O O . LEU A 1 491 ? -14.039 35.812 8.375 1 95.25 491 LEU A O 1
ATOM 3806 N N . ALA A 1 492 ? -15.367 37.594 8.703 1 94.5 492 ALA A N 1
ATOM 3807 C CA . ALA A 1 492 ? -16.469 36.969 7.961 1 94.5 492 ALA A CA 1
ATOM 3808 C C . ALA A 1 492 ? -16.062 36.688 6.52 1 94.5 492 ALA A C 1
ATOM 3810 O O . ALA A 1 492 ? -16.359 35.594 6.004 1 94.5 492 ALA A O 1
ATOM 3811 N N . ARG A 1 493 ? -15.336 37.562 5.934 1 92.25 493 ARG A N 1
ATOM 3812 C CA . ARG A 1 493 ? -14.875 37.375 4.562 1 92.25 493 ARG A CA 1
ATOM 3813 C C . ARG A 1 493 ? -13.828 36.281 4.477 1 92.25 493 ARG A C 1
ATOM 3815 O O . ARG A 1 493 ? -13.836 35.469 3.539 1 92.25 493 ARG A O 1
ATOM 3822 N N . GLN A 1 494 ? -12.945 36.281 5.445 1 93.81 494 GLN A N 1
ATOM 3823 C CA . GLN A 1 494 ? -11.938 35.219 5.496 1 93.81 494 GLN A CA 1
ATOM 3824 C C . GLN A 1 494 ? -12.586 33.844 5.598 1 93.81 494 GLN A C 1
ATOM 3826 O O . GLN A 1 494 ? -12.195 32.938 4.895 1 93.81 494 GLN A O 1
ATOM 3831 N N . GLU A 1 495 ? -13.547 33.781 6.422 1 95.44 495 GLU A N 1
ATOM 3832 C CA . GLU A 1 495 ? -14.242 32.5 6.621 1 95.44 495 GLU A CA 1
ATOM 3833 C C . GLU A 1 495 ? -14.945 32.062 5.34 1 95.44 495 GLU A C 1
ATOM 3835 O O . GLU A 1 495 ? -14.859 30.875 4.961 1 95.44 495 GLU A O 1
ATOM 3840 N N . GLU A 1 496 ? -15.602 32.969 4.758 1 94.25 496 GLU A N 1
ATOM 3841 C CA . GLU A 1 496 ? -16.328 32.656 3.533 1 94.25 496 GLU A CA 1
ATOM 3842 C C . GLU A 1 496 ? -15.383 32.25 2.414 1 94.25 496 GLU A C 1
ATOM 3844 O O . GLU A 1 496 ? -15.617 31.234 1.733 1 94.25 496 GLU A O 1
ATOM 3849 N N . ARG A 1 497 ? -14.258 32.969 2.252 1 92.38 497 ARG A N 1
ATOM 3850 C CA . ARG A 1 497 ? -13.281 32.656 1.209 1 92.38 497 ARG A CA 1
ATOM 3851 C C . ARG A 1 497 ? -12.602 31.312 1.466 1 92.38 497 ARG A C 1
ATOM 3853 O O . ARG A 1 497 ? -12.422 30.516 0.542 1 92.38 497 ARG A O 1
ATOM 3860 N N . PHE A 1 498 ? -12.312 31.125 2.693 1 95 498 PHE A N 1
ATOM 3861 C CA . PHE A 1 498 ? -11.617 29.891 3.051 1 95 498 PHE A CA 1
ATOM 3862 C C . PHE A 1 498 ? -12.539 28.688 2.879 1 95 498 PHE A C 1
ATOM 3864 O O . PHE A 1 498 ? -12.164 27.688 2.256 1 95 498 PHE A O 1
ATOM 3871 N N . ARG A 1 499 ? -13.734 28.797 3.395 1 94.38 499 ARG A N 1
ATOM 3872 C CA . ARG A 1 499 ? -14.703 27.703 3.268 1 94.38 499 ARG A CA 1
ATOM 3873 C C . ARG A 1 499 ? -15.086 27.469 1.809 1 94.38 499 ARG A C 1
ATOM 3875 O O . ARG A 1 499 ? -15.398 26.359 1.411 1 94.38 499 ARG A O 1
ATOM 3882 N N . GLY A 1 500 ? -15.125 28.531 1.057 1 93.62 500 GLY A N 1
ATOM 3883 C CA . GLY A 1 500 ? -15.461 28.422 -0.355 1 93.62 500 GLY A CA 1
ATOM 3884 C C . GLY A 1 500 ? -14.492 27.562 -1.132 1 93.62 500 GLY A C 1
ATOM 3885 O O . GLY A 1 500 ? -14.828 27.047 -2.207 1 93.62 500 GLY A O 1
ATOM 3886 N N . LEU A 1 501 ? -13.297 27.344 -0.574 1 91.94 501 LEU A N 1
ATOM 3887 C CA . LEU A 1 501 ? -12.266 26.578 -1.268 1 91.94 501 LEU A CA 1
ATOM 3888 C C . LEU A 1 501 ? -12.547 25.094 -1.209 1 91.94 501 LEU A C 1
ATOM 3890 O O . LEU A 1 501 ? -12.086 24.328 -2.066 1 91.94 501 LEU A O 1
ATOM 3894 N N . TYR A 1 502 ? -13.305 24.594 -0.109 1 92.56 502 TYR A N 1
ATOM 3895 C CA . TYR A 1 502 ? -13.414 23.141 0.039 1 92.56 502 TYR A CA 1
ATOM 3896 C C . TYR A 1 502 ? -14.844 22.734 0.372 1 92.56 502 TYR A C 1
ATOM 3898 O O . TYR A 1 502 ? -15.172 21.547 0.38 1 92.56 502 TYR A O 1
ATOM 3906 N N . ARG A 1 503 ? -15.773 23.625 0.611 1 92.75 503 ARG A N 1
ATOM 3907 C CA . ARG A 1 503 ? -17.125 23.328 1.083 1 92.75 503 ARG A CA 1
ATOM 3908 C C . ARG A 1 503 ? -17.859 22.453 0.082 1 92.75 503 ARG A C 1
ATOM 3910 O O . ARG A 1 503 ? -18.438 21.422 0.453 1 92.75 503 ARG A O 1
ATOM 3917 N N . ASP A 1 504 ? -17.891 22.859 -1.142 1 93 504 ASP A N 1
ATOM 3918 C CA . ASP A 1 504 ? -18.609 22.109 -2.164 1 93 504 ASP A CA 1
ATOM 3919 C C . ASP A 1 504 ? -18.062 20.688 -2.297 1 93 504 ASP A C 1
ATOM 3921 O O . ASP A 1 504 ? -18.844 19.734 -2.367 1 93 504 ASP A O 1
ATOM 3925 N N . ARG A 1 505 ? -16.828 20.625 -2.312 1 91.88 505 ARG A N 1
ATOM 3926 C CA . ARG A 1 505 ? -16.188 19.312 -2.438 1 91.88 505 ARG A CA 1
ATOM 3927 C C . ARG A 1 505 ? -16.484 18.453 -1.216 1 91.88 505 ARG A C 1
ATOM 3929 O O . ARG A 1 505 ? -16.766 17.25 -1.347 1 91.88 505 ARG A O 1
ATOM 3936 N N . CYS A 1 506 ? -16.422 18.953 -0.034 1 93.88 506 CYS A N 1
ATOM 3937 C CA . CYS A 1 506 ? -16.656 18.203 1.197 1 93.88 506 CYS A CA 1
ATOM 3938 C C . CYS A 1 506 ? -18.109 17.75 1.279 1 93.88 506 CYS A C 1
ATOM 3940 O O . CYS A 1 506 ? -18.391 16.641 1.747 1 93.88 506 CYS A O 1
ATOM 3942 N N . GLU A 1 507 ? -19 18.562 0.798 1 94.69 507 GLU A N 1
ATOM 3943 C CA . GLU A 1 507 ? -20.406 18.172 0.756 1 94.69 507 GLU A CA 1
ATOM 3944 C C . GLU A 1 507 ? -20.641 17.031 -0.233 1 94.69 507 GLU A C 1
ATOM 3946 O O . GLU A 1 507 ? -21.375 16.094 0.056 1 94.69 507 GLU A O 1
ATOM 3951 N N . ALA A 1 508 ? -20 17.156 -1.35 1 94.69 508 ALA A N 1
ATOM 3952 C CA . ALA A 1 508 ? -20.109 16.094 -2.35 1 94.69 508 ALA A CA 1
ATOM 3953 C C . ALA A 1 508 ? -19.562 14.773 -1.804 1 94.69 508 ALA A C 1
ATOM 3955 O O . ALA A 1 508 ? -20.125 13.711 -2.055 1 94.69 508 ALA A O 1
ATOM 3956 N N . LEU A 1 509 ? -18.453 14.859 -1.061 1 94.38 509 LEU A N 1
ATOM 3957 C CA . LEU A 1 509 ? -17.859 13.68 -0.462 1 94.38 509 LEU A CA 1
ATOM 3958 C C . LEU A 1 509 ? -18.781 13.055 0.576 1 94.38 509 LEU A C 1
ATOM 3960 O O . LEU A 1 509 ? -18.891 11.836 0.669 1 94.38 509 LEU A O 1
ATOM 3964 N N . ALA A 1 510 ? -19.422 13.828 1.325 1 95.25 510 ALA A N 1
ATOM 3965 C CA . ALA A 1 510 ? -20.375 13.336 2.322 1 95.25 510 ALA A CA 1
ATOM 3966 C C . ALA A 1 510 ? -21.531 12.609 1.656 1 95.25 510 ALA A C 1
ATOM 3968 O O . ALA A 1 510 ? -21.953 11.547 2.115 1 95.25 510 ALA A O 1
ATOM 3969 N N . GLU A 1 511 ? -22.047 13.164 0.609 1 96.31 511 GLU A N 1
ATOM 3970 C CA . GLU A 1 511 ? -23.125 12.523 -0.151 1 96.31 511 GLU A CA 1
ATOM 3971 C C . GLU A 1 511 ? -22.656 11.203 -0.752 1 96.31 511 GLU A C 1
ATOM 3973 O O . GLU A 1 511 ? -23.375 10.211 -0.716 1 96.31 511 GLU A O 1
ATOM 3978 N N . ARG A 1 512 ? -21.469 11.242 -1.251 1 95.81 512 ARG A N 1
ATOM 3979 C CA . ARG A 1 512 ? -20.922 10.031 -1.844 1 95.81 512 ARG A CA 1
ATOM 3980 C C . ARG A 1 512 ? -20.781 8.922 -0.805 1 95.81 512 ARG A C 1
ATOM 3982 O O . ARG A 1 512 ? -21.062 7.754 -1.099 1 95.81 512 ARG A O 1
ATOM 3989 N N . ARG A 1 513 ? -20.344 9.266 0.358 1 95.62 513 ARG A N 1
ATOM 3990 C CA . ARG A 1 513 ? -20.219 8.289 1.432 1 95.62 513 ARG A CA 1
ATOM 3991 C C . ARG A 1 513 ? -21.562 7.656 1.757 1 95.62 513 ARG A C 1
ATOM 3993 O O . ARG A 1 513 ? -21.656 6.445 1.967 1 95.62 513 ARG A O 1
ATOM 4000 N N . HIS A 1 514 ? -22.578 8.453 1.792 1 95.94 514 HIS A N 1
ATOM 4001 C CA . HIS A 1 514 ? -23.922 7.957 2.053 1 95.94 514 HIS A CA 1
ATOM 4002 C C . HIS A 1 514 ? -24.391 7.016 0.944 1 95.94 514 HIS A C 1
ATOM 4004 O O . HIS A 1 514 ? -24.969 5.961 1.22 1 95.94 514 HIS A O 1
ATOM 4010 N N . GLU A 1 515 ? -24.172 7.359 -0.26 1 96.5 515 GLU A N 1
ATOM 4011 C CA . GLU A 1 515 ? -24.531 6.531 -1.405 1 96.5 515 GLU A CA 1
ATOM 4012 C C . GLU A 1 515 ? -23.812 5.184 -1.36 1 96.5 515 GLU A C 1
ATOM 4014 O O . GLU A 1 515 ? -24.438 4.141 -1.602 1 96.5 515 GLU A O 1
ATOM 4019 N N . LEU A 1 516 ? -22.484 5.254 -1.067 1 97 516 LEU A N 1
ATOM 4020 C CA . LEU A 1 516 ? -21.688 4.031 -1.021 1 97 516 LEU A CA 1
ATOM 4021 C C . LEU A 1 516 ? -22.203 3.098 0.074 1 97 516 LEU A C 1
ATOM 4023 O O . LEU A 1 516 ? -22.25 1.882 -0.12 1 97 516 LEU A O 1
ATOM 4027 N N . LYS A 1 517 ? -22.609 3.646 1.188 1 96.19 517 LYS A N 1
ATOM 4028 C CA . LYS A 1 517 ? -23.156 2.844 2.275 1 96.19 517 LYS A CA 1
ATOM 4029 C C . LYS A 1 517 ? -24.469 2.168 1.854 1 96.19 517 LYS A C 1
ATOM 4031 O O . LYS A 1 517 ? -24.672 0.984 2.129 1 96.19 517 LYS A O 1
ATOM 4036 N N . ALA A 1 518 ? -25.281 2.883 1.204 1 96.5 518 ALA A N 1
ATOM 4037 C CA . ALA A 1 518 ? -26.562 2.348 0.729 1 96.5 518 ALA A CA 1
ATOM 4038 C C . ALA A 1 518 ? -26.344 1.237 -0.295 1 96.5 518 ALA A C 1
ATOM 4040 O O . ALA A 1 518 ? -27 0.197 -0.244 1 96.5 518 ALA A O 1
ATOM 4041 N N . ARG A 1 519 ? -25.453 1.423 -1.21 1 96.94 519 ARG A N 1
ATOM 4042 C CA . ARG A 1 519 ? -25.156 0.427 -2.236 1 96.94 519 ARG A CA 1
ATOM 4043 C C . ARG A 1 519 ? -24.594 -0.846 -1.617 1 96.94 519 ARG A C 1
ATOM 4045 O O . ARG A 1 519 ? -24.938 -1.953 -2.035 1 96.94 519 ARG A O 1
ATOM 4052 N N . LYS A 1 520 ? -23.688 -0.667 -0.644 1 96.94 520 LYS A N 1
ATOM 4053 C CA . LYS A 1 520 ? -23.109 -1.817 0.048 1 96.94 520 LYS A CA 1
ATOM 4054 C C . LYS A 1 520 ? -24.188 -2.635 0.748 1 96.94 520 LYS A C 1
ATOM 4056 O O . LYS A 1 520 ? -24.172 -3.865 0.699 1 96.94 520 LYS A O 1
ATOM 4061 N N . GLU A 1 521 ? -25.141 -1.966 1.361 1 96.25 521 GLU A N 1
ATOM 4062 C CA . GLU A 1 521 ? -26.25 -2.637 2.041 1 96.25 521 GLU A CA 1
ATOM 4063 C C . GLU A 1 521 ? -27.141 -3.379 1.048 1 96.25 521 GLU A C 1
ATOM 4065 O O . GLU A 1 521 ? -27.625 -4.477 1.339 1 96.25 521 GLU A O 1
ATOM 4070 N N . ALA A 1 522 ? -27.344 -2.812 -0.067 1 96.88 522 ALA A N 1
ATOM 4071 C CA . ALA A 1 522 ? -28.125 -3.459 -1.111 1 96.88 522 ALA A CA 1
ATOM 4072 C C . ALA A 1 522 ? -27.469 -4.754 -1.575 1 96.88 522 ALA A C 1
ATOM 4074 O O . ALA A 1 522 ? -28.141 -5.777 -1.733 1 96.88 522 ALA A O 1
ATOM 4075 N N . LEU A 1 523 ? -26.156 -4.742 -1.805 1 97.75 523 LEU A N 1
ATOM 4076 C CA . LEU A 1 523 ? -25.438 -5.941 -2.225 1 97.75 523 LEU A CA 1
ATOM 4077 C C . LEU A 1 523 ? -25.484 -7.016 -1.141 1 97.75 523 LEU A C 1
ATOM 4079 O O . LEU A 1 523 ? -25.656 -8.195 -1.44 1 97.75 523 LEU A O 1
ATOM 4083 N N . ARG A 1 524 ? -25.406 -6.598 0.11 1 96.62 524 ARG A N 1
ATOM 4084 C CA . ARG A 1 524 ? -25.438 -7.531 1.231 1 96.62 524 ARG A CA 1
ATOM 4085 C C . ARG A 1 524 ? -26.797 -8.234 1.312 1 96.62 524 ARG A C 1
ATOM 4087 O O . ARG A 1 524 ? -26.859 -9.445 1.529 1 96.62 524 ARG A O 1
ATOM 4094 N N . ARG A 1 525 ? -27.859 -7.52 1.14 1 97.06 525 ARG A N 1
ATOM 4095 C CA . ARG A 1 525 ? -29.203 -8.086 1.164 1 97.06 525 ARG A CA 1
ATOM 4096 C C . ARG A 1 525 ? -29.391 -9.109 0.049 1 97.06 525 ARG A C 1
ATOM 4098 O O . ARG A 1 525 ? -29.938 -10.188 0.273 1 97.06 525 ARG A O 1
ATOM 4105 N N . LEU A 1 526 ? -28.906 -8.773 -1.117 1 97.44 526 LEU A N 1
ATOM 4106 C CA . LEU A 1 526 ? -29 -9.688 -2.25 1 97.44 526 LEU A CA 1
ATOM 4107 C C . LEU A 1 526 ? -28.203 -10.961 -1.988 1 97.44 526 LEU A C 1
ATOM 4109 O O . LEU A 1 526 ? -28.641 -12.055 -2.33 1 97.44 526 LEU A O 1
ATOM 4113 N N . ARG A 1 527 ? -27.016 -10.797 -1.422 1 96.94 527 ARG A N 1
ATOM 4114 C CA . ARG A 1 527 ? -26.172 -11.945 -1.108 1 96.94 527 ARG A CA 1
ATOM 4115 C C . ARG A 1 527 ? -26.859 -12.875 -0.114 1 96.94 527 ARG A C 1
ATOM 4117 O O . ARG A 1 527 ? -26.844 -14.094 -0.281 1 96.94 527 ARG A O 1
ATOM 4124 N N . GLU A 1 528 ? -27.531 -12.352 0.87 1 96 528 GLU A N 1
ATOM 4125 C CA . GLU A 1 528 ? -28.25 -13.141 1.863 1 96 528 GLU A CA 1
ATOM 4126 C C . GLU A 1 528 ? -29.438 -13.875 1.232 1 96 528 GLU A C 1
ATOM 4128 O O . GLU A 1 528 ? -29.703 -15.031 1.562 1 96 528 GLU A O 1
ATOM 4133 N N . GLU A 1 529 ? -30.078 -13.219 0.385 1 96.56 529 GLU A N 1
ATOM 4134 C CA . GLU A 1 529 ? -31.188 -13.852 -0.32 1 96.56 529 GLU A CA 1
ATOM 4135 C C . GLU A 1 529 ? -30.703 -14.992 -1.207 1 96.56 529 GLU A C 1
ATOM 4137 O O . GLU A 1 529 ? -31.344 -16.047 -1.276 1 96.56 529 GLU A O 1
ATOM 4142 N N . ALA A 1 530 ? -29.609 -14.75 -1.895 1 96.31 530 ALA A N 1
ATOM 4143 C CA . ALA A 1 530 ? -29.031 -15.797 -2.734 1 96.31 530 ALA A CA 1
ATOM 4144 C C . ALA A 1 530 ? -28.656 -17.016 -1.904 1 96.31 530 ALA A C 1
ATOM 4146 O O . ALA A 1 530 ? -28.891 -18.156 -2.312 1 96.31 530 ALA A O 1
ATOM 4147 N N . GLU A 1 531 ? -28.062 -16.781 -0.755 1 93.69 531 GLU A N 1
ATOM 4148 C CA . GLU A 1 531 ? -27.672 -17.875 0.133 1 93.69 531 GLU A CA 1
ATOM 4149 C C . GLU A 1 531 ? -28.875 -18.656 0.63 1 93.69 531 GLU A C 1
ATOM 4151 O O . GLU A 1 531 ? -28.828 -19.891 0.752 1 93.69 531 GLU A O 1
ATOM 4156 N N . ALA A 1 532 ? -30 -18.047 0.842 1 92.69 532 ALA A N 1
ATOM 4157 C CA . ALA A 1 532 ? -31.219 -18.672 1.305 1 92.69 532 ALA A CA 1
ATOM 4158 C C . ALA A 1 532 ? -31.828 -19.562 0.219 1 92.69 532 ALA A C 1
ATOM 4160 O O . ALA A 1 532 ? -32.406 -20.609 0.518 1 92.69 532 ALA A O 1
ATOM 4161 N N . LEU A 1 533 ? -31.594 -19.203 -1.048 1 91.5 533 LEU A N 1
ATOM 4162 C CA . LEU A 1 533 ? -32.156 -19.969 -2.156 1 91.5 533 LEU A CA 1
ATOM 4163 C C . LEU A 1 533 ? -31.328 -21.188 -2.477 1 91.5 533 LEU A C 1
ATOM 4165 O O . LEU A 1 533 ? -31.812 -22.156 -3.062 1 91.5 533 LEU A O 1
ATOM 4169 N N . VAL A 1 534 ? -30.031 -21.125 -2.197 1 84 534 VAL A N 1
ATOM 4170 C CA . VAL A 1 534 ? -29.141 -22.266 -2.443 1 84 534 VAL A CA 1
ATOM 4171 C C . VAL A 1 534 ? -29.406 -23.359 -1.408 1 84 534 VAL A C 1
ATOM 4173 O O . VAL A 1 534 ? -29.328 -24.547 -1.719 1 84 534 VAL A O 1
ATOM 4176 N N . ALA A 1 535 ? -29.766 -22.938 -0.037 1 68.81 535 ALA A N 1
ATOM 4177 C CA . ALA A 1 535 ? -30.078 -23.875 1.041 1 68.81 535 ALA A CA 1
ATOM 4178 C C . ALA A 1 535 ? -31.391 -24.594 0.787 1 68.81 535 ALA A C 1
ATOM 4180 O O . ALA A 1 535 ? -31.531 -25.781 1.104 1 68.81 535 ALA A O 1
ATOM 4181 N N . MET B 1 1 ? 49.156 -24.188 -15.961 1 40.31 1 MET B N 1
ATOM 4182 C CA . MET B 1 1 ? 48.812 -22.781 -16.188 1 40.31 1 MET B CA 1
ATOM 4183 C C . MET B 1 1 ? 47.312 -22.531 -16.047 1 40.31 1 MET B C 1
ATOM 4185 O O . MET B 1 1 ? 46.906 -21.547 -15.438 1 40.31 1 MET B O 1
ATOM 4189 N N . ARG B 1 2 ? 46.531 -23.422 -16.703 1 50.28 2 ARG B N 1
ATOM 4190 C CA . ARG B 1 2 ? 45.062 -23.359 -16.656 1 50.28 2 ARG B CA 1
ATOM 4191 C C . ARG B 1 2 ? 44.562 -23.641 -15.25 1 50.28 2 ARG B C 1
ATOM 4193 O O . ARG B 1 2 ? 43.625 -22.953 -14.781 1 50.28 2 ARG B O 1
ATOM 4200 N N . LEU B 1 3 ? 45.188 -24.5 -14.664 1 52.5 3 LEU B N 1
ATOM 4201 C CA . LEU B 1 3 ? 44.844 -24.859 -13.297 1 52.5 3 LEU B CA 1
ATOM 4202 C C . LEU B 1 3 ? 45.188 -23.734 -12.328 1 52.5 3 LEU B C 1
ATOM 4204 O O . LEU B 1 3 ? 44.406 -23.453 -11.398 1 52.5 3 LEU B O 1
ATOM 4208 N N . GLU B 1 4 ? 46.406 -23.156 -12.516 1 54.78 4 GLU B N 1
ATOM 4209 C CA . GLU B 1 4 ? 46.812 -22.047 -11.672 1 54.78 4 GLU B CA 1
ATOM 4210 C C . GLU B 1 4 ? 45.844 -20.875 -11.781 1 54.78 4 GLU B C 1
ATOM 4212 O O . GLU B 1 4 ? 45.531 -20.219 -10.789 1 54.78 4 GLU B O 1
ATOM 4217 N N . GLY B 1 5 ? 45.344 -20.672 -12.992 1 71.38 5 GLY B N 1
ATOM 4218 C CA . GLY B 1 5 ? 44.375 -19.625 -13.266 1 71.38 5 GLY B CA 1
ATOM 4219 C C . GLY B 1 5 ? 43.031 -19.875 -12.594 1 71.38 5 GLY B C 1
ATOM 4220 O O . GLY B 1 5 ? 42.406 -18.938 -12.078 1 71.38 5 GLY B O 1
ATOM 4221 N N . LEU B 1 6 ? 42.781 -21.078 -12.43 1 80.12 6 LEU B N 1
ATOM 4222 C CA . LEU B 1 6 ? 41.5 -21.438 -11.82 1 80.12 6 LEU B CA 1
ATOM 4223 C C . LEU B 1 6 ? 41.594 -21.344 -10.297 1 80.12 6 LEU B C 1
ATOM 4225 O O . LEU B 1 6 ? 40.625 -20.922 -9.656 1 80.12 6 LEU B O 1
ATOM 4229 N N . GLU B 1 7 ? 42.75 -21.672 -9.742 1 84.94 7 GLU B N 1
ATOM 4230 C CA . GLU B 1 7 ? 42.906 -21.562 -8.297 1 84.94 7 GLU B CA 1
ATOM 4231 C C . GLU B 1 7 ? 42.875 -20.094 -7.855 1 84.94 7 GLU B C 1
ATOM 4233 O O . GLU B 1 7 ? 42.375 -19.781 -6.785 1 84.94 7 GLU B O 1
ATOM 4238 N N . GLY B 1 8 ? 43.5 -19.312 -8.68 1 87.81 8 GLY B N 1
ATOM 4239 C CA . GLY B 1 8 ? 43.438 -17.891 -8.414 1 87.81 8 GLY B CA 1
ATOM 4240 C C . GLY B 1 8 ? 42 -17.359 -8.438 1 87.81 8 GLY B C 1
ATOM 4241 O O . GLY B 1 8 ? 41.625 -16.547 -7.582 1 87.81 8 GLY B O 1
ATOM 4242 N N . LYS B 1 9 ? 41.344 -17.828 -9.367 1 90.94 9 LYS B N 1
ATOM 4243 C CA . LYS B 1 9 ? 39.969 -17.422 -9.477 1 90.94 9 LYS B CA 1
ATOM 4244 C C . LYS B 1 9 ? 39.156 -17.922 -8.281 1 90.94 9 LYS B C 1
ATOM 4246 O O . LYS B 1 9 ? 38.281 -17.203 -7.77 1 90.94 9 LYS B O 1
ATOM 4251 N N . ARG B 1 10 ? 39.469 -19.125 -7.848 1 93.31 10 ARG B N 1
ATOM 4252 C CA . ARG B 1 10 ? 38.781 -19.688 -6.684 1 93.31 10 ARG B CA 1
ATOM 4253 C C . ARG B 1 10 ? 39.031 -18.844 -5.441 1 93.31 10 ARG B C 1
ATOM 4255 O O . ARG B 1 10 ? 38.094 -18.562 -4.684 1 93.31 10 ARG B O 1
ATOM 4262 N N . ALA B 1 11 ? 40.188 -18.438 -5.309 1 94 11 ALA B N 1
ATOM 4263 C CA . ALA B 1 11 ? 40.562 -17.609 -4.164 1 94 11 ALA B CA 1
ATOM 4264 C C . ALA B 1 11 ? 39.844 -16.266 -4.223 1 94 11 ALA B C 1
ATOM 4266 O O . ALA B 1 11 ? 39.375 -15.758 -3.201 1 94 11 ALA B O 1
ATOM 4267 N N . ARG B 1 12 ? 39.781 -15.734 -5.352 1 94.56 12 ARG B N 1
ATOM 4268 C CA . ARG B 1 12 ? 39.125 -14.453 -5.543 1 94.56 12 ARG B CA 1
ATOM 4269 C C . ARG B 1 12 ? 37.625 -14.57 -5.254 1 94.56 12 ARG B C 1
ATOM 4271 O O . ARG B 1 12 ? 37.031 -13.703 -4.609 1 94.56 12 ARG B O 1
ATOM 4278 N N . VAL B 1 13 ? 37.031 -15.578 -5.715 1 96.44 13 VAL B N 1
ATOM 4279 C CA . VAL B 1 13 ? 35.594 -15.789 -5.5 1 96.44 13 VAL B CA 1
ATOM 4280 C C . VAL B 1 13 ? 35.344 -16.016 -4.016 1 96.44 13 VAL B C 1
ATOM 4282 O O . VAL B 1 13 ? 34.375 -15.445 -3.457 1 96.44 13 VAL B O 1
ATOM 4285 N N . ARG B 1 14 ? 36.188 -16.766 -3.398 1 96.25 14 ARG B N 1
ATOM 4286 C CA . ARG B 1 14 ? 36.031 -17.016 -1.967 1 96.25 14 ARG B CA 1
ATOM 4287 C C . ARG B 1 14 ? 36.094 -15.711 -1.182 1 96.25 14 ARG B C 1
ATOM 4289 O O . ARG B 1 14 ? 35.281 -15.484 -0.278 1 96.25 14 ARG B O 1
ATOM 4296 N N . ALA B 1 15 ? 37 -14.922 -1.562 1 96.69 15 ALA B N 1
ATOM 4297 C CA . ALA B 1 15 ? 37.156 -13.633 -0.898 1 96.69 15 ALA B CA 1
ATOM 4298 C C . ALA B 1 15 ? 35.906 -12.758 -1.104 1 96.69 15 ALA B C 1
ATOM 4300 O O . ALA B 1 15 ? 35.469 -12.094 -0.171 1 96.69 15 ALA B O 1
ATOM 4301 N N . LEU B 1 16 ? 35.469 -12.727 -2.266 1 97.19 16 LEU B N 1
ATOM 4302 C CA . LEU B 1 16 ? 34.312 -11.914 -2.588 1 97.19 16 LEU B CA 1
ATOM 4303 C C . LEU B 1 16 ? 33.094 -12.406 -1.828 1 97.19 16 LEU B C 1
ATOM 4305 O O . LEU B 1 16 ? 32.281 -11.602 -1.333 1 97.19 16 LEU B O 1
ATOM 4309 N N . LEU B 1 17 ? 32.906 -13.711 -1.725 1 97.81 17 LEU B N 1
ATOM 4310 C CA . LEU B 1 17 ? 31.797 -14.273 -0.969 1 97.81 17 LEU B CA 1
ATOM 4311 C C . LEU B 1 17 ? 31.906 -13.891 0.505 1 97.81 17 LEU B C 1
ATOM 4313 O O . LEU B 1 17 ? 30.891 -13.57 1.136 1 97.81 17 LEU B O 1
ATOM 4317 N N . ALA B 1 18 ? 33.062 -13.93 0.987 1 97.38 18 ALA B N 1
ATOM 4318 C CA . ALA B 1 18 ? 33.281 -13.547 2.381 1 97.38 18 ALA B CA 1
ATOM 4319 C C . ALA B 1 18 ? 32.938 -12.078 2.605 1 97.38 18 ALA B C 1
ATOM 4321 O O . ALA B 1 18 ? 32.281 -11.734 3.604 1 97.38 18 ALA B O 1
ATOM 4322 N N . GLN B 1 19 ? 33.312 -11.25 1.685 1 97.44 19 GLN B N 1
ATOM 4323 C CA . GLN B 1 19 ? 32.969 -9.836 1.756 1 97.44 19 GLN B CA 1
ATOM 4324 C C . GLN B 1 19 ? 31.453 -9.641 1.67 1 97.44 19 GLN B C 1
ATOM 4326 O O . GLN B 1 19 ? 30.891 -8.805 2.373 1 97.44 19 GLN B O 1
ATOM 4331 N N . GLY B 1 20 ? 30.844 -10.375 0.817 1 97.56 20 GLY B N 1
ATOM 4332 C CA . GLY B 1 20 ? 29.391 -10.328 0.697 1 97.56 20 GLY B CA 1
ATOM 4333 C C . GLY B 1 20 ? 28.672 -10.719 1.976 1 97.56 20 GLY B C 1
ATOM 4334 O O . GLY B 1 20 ? 27.688 -10.086 2.354 1 97.56 20 GLY B O 1
ATOM 4335 N N . LEU B 1 21 ? 29.219 -11.719 2.623 1 97.12 21 LEU B N 1
ATOM 4336 C CA . LEU B 1 21 ? 28.641 -12.172 3.885 1 97.12 21 LEU B CA 1
ATOM 4337 C C . LEU B 1 21 ? 28.688 -11.062 4.93 1 97.12 21 LEU B C 1
ATOM 4339 O O . LEU B 1 21 ? 27.703 -10.828 5.637 1 97.12 21 LEU B O 1
ATOM 4343 N N . GLU B 1 22 ? 29.734 -10.406 4.977 1 96.5 22 GLU B N 1
ATOM 4344 C CA . GLU B 1 22 ? 29.891 -9.305 5.918 1 96.5 22 GLU B CA 1
ATOM 4345 C C . GLU B 1 22 ? 28.938 -8.164 5.594 1 96.5 22 GLU B C 1
ATOM 4347 O O . GLU B 1 22 ? 28.312 -7.598 6.492 1 96.5 22 GLU B O 1
ATOM 4352 N N . ALA B 1 23 ? 28.844 -7.883 4.383 1 96.62 23 ALA B N 1
ATOM 4353 C CA . ALA B 1 23 ? 27.984 -6.777 3.949 1 96.62 23 ALA B CA 1
ATOM 4354 C C . ALA B 1 23 ? 26.516 -7.105 4.18 1 96.62 23 ALA B C 1
ATOM 4356 O O . ALA B 1 23 ? 25.734 -6.242 4.602 1 96.62 23 ALA B O 1
ATOM 4357 N N . LEU B 1 24 ? 26.109 -8.305 3.934 1 96.56 24 LEU B N 1
ATOM 4358 C CA . LEU B 1 24 ? 24.719 -8.719 4.051 1 96.56 24 LEU B CA 1
ATOM 4359 C C . LEU B 1 24 ? 24.297 -8.812 5.516 1 96.56 24 LEU B C 1
ATOM 4361 O O . LEU B 1 24 ? 23.109 -8.734 5.832 1 96.56 24 LEU B O 1
ATOM 4365 N N . ALA B 1 25 ? 25.297 -9.047 6.348 1 93.88 25 ALA B N 1
ATOM 4366 C CA . ALA B 1 25 ? 25.016 -9.117 7.777 1 93.88 25 ALA B CA 1
ATOM 4367 C C . ALA B 1 25 ? 24.391 -7.82 8.281 1 93.88 25 ALA B C 1
ATOM 4369 O O . ALA B 1 25 ? 23.703 -7.812 9.305 1 93.88 25 ALA B O 1
ATOM 4370 N N . ARG B 1 26 ? 24.562 -6.754 7.609 1 92 26 ARG B N 1
ATOM 4371 C CA . ARG B 1 26 ? 24.047 -5.445 7.984 1 92 26 ARG B CA 1
ATOM 4372 C C . ARG B 1 26 ? 22.719 -5.16 7.297 1 92 26 ARG B C 1
ATOM 4374 O O . ARG B 1 26 ? 22.281 -4.012 7.223 1 92 26 ARG B O 1
ATOM 4381 N N . THR B 1 27 ? 22.125 -6.133 6.691 1 94.38 27 THR B N 1
ATOM 4382 C CA . THR B 1 27 ? 20.828 -6.051 6.039 1 94.38 27 THR B CA 1
ATOM 4383 C C . THR B 1 27 ? 19.844 -7.055 6.645 1 94.38 27 THR B C 1
ATOM 4385 O O . THR B 1 27 ? 20.25 -7.926 7.422 1 94.38 27 THR B O 1
ATOM 4388 N N . PRO B 1 28 ? 18.578 -6.824 6.359 1 93.62 28 PRO B N 1
ATOM 4389 C CA . PRO B 1 28 ? 17.594 -7.773 6.891 1 93.62 28 PRO B CA 1
ATOM 4390 C C . PRO B 1 28 ? 17.578 -9.094 6.129 1 93.62 28 PRO B C 1
ATOM 4392 O O . PRO B 1 28 ? 16.812 -10 6.465 1 93.62 28 PRO B O 1
ATOM 4395 N N . VAL B 1 29 ? 18.406 -9.273 5.156 1 95.31 29 VAL B N 1
ATOM 4396 C CA . VAL B 1 29 ? 18.406 -10.469 4.312 1 95.31 29 VAL B CA 1
ATOM 4397 C C . VAL B 1 29 ? 19.125 -11.609 5.031 1 95.31 29 VAL B C 1
ATOM 4399 O O . VAL B 1 29 ? 20.172 -11.406 5.648 1 95.31 29 VAL B O 1
ATOM 4402 N N . ASP B 1 30 ? 18.562 -12.789 4.996 1 93.12 30 ASP B N 1
ATOM 4403 C CA . ASP B 1 30 ? 19.188 -13.969 5.586 1 93.12 30 ASP B CA 1
ATOM 4404 C C . ASP B 1 30 ? 20.422 -14.375 4.801 1 93.12 30 ASP B C 1
ATOM 4406 O O . ASP B 1 30 ? 20.328 -14.781 3.639 1 93.12 30 ASP B O 1
ATOM 4410 N N . PRO B 1 31 ? 21.562 -14.305 5.438 1 94.12 31 PRO B N 1
ATOM 4411 C CA . PRO B 1 31 ? 22.797 -14.625 4.715 1 94.12 31 PRO B CA 1
ATOM 4412 C C . PRO B 1 31 ? 23.109 -16.125 4.703 1 94.12 31 PRO B C 1
ATOM 4414 O O . PRO B 1 31 ? 24.141 -16.531 4.176 1 94.12 31 PRO B O 1
ATOM 4417 N N . ALA B 1 32 ? 22.234 -16.984 5.199 1 92.5 32 ALA B N 1
ATOM 4418 C CA . ALA B 1 32 ? 22.484 -18.406 5.379 1 92.5 32 ALA B CA 1
ATOM 4419 C C . ALA B 1 32 ? 22.828 -19.078 4.047 1 92.5 32 ALA B C 1
ATOM 4421 O O . ALA B 1 32 ? 23.766 -19.859 3.959 1 92.5 32 ALA B O 1
ATOM 4422 N N . PRO B 1 33 ? 22.078 -18.766 3.012 1 93.5 33 PRO B N 1
ATOM 4423 C CA . PRO B 1 33 ? 22.406 -19.422 1.741 1 93.5 33 PRO B CA 1
ATOM 4424 C C . PRO B 1 33 ? 23.812 -19.078 1.253 1 93.5 33 PRO B C 1
ATOM 4426 O O . PRO B 1 33 ? 24.484 -19.922 0.649 1 93.5 33 PRO B O 1
ATOM 4429 N N . LEU B 1 34 ? 24.281 -17.891 1.519 1 95.81 34 LEU B N 1
ATOM 4430 C CA . LEU B 1 34 ? 25.625 -17.484 1.096 1 95.81 34 LEU B CA 1
ATOM 4431 C C . LEU B 1 34 ? 26.688 -18.172 1.946 1 95.81 34 LEU B C 1
ATOM 4433 O O . LEU B 1 34 ? 27.734 -18.594 1.43 1 95.81 34 LEU B O 1
ATOM 4437 N N . ARG B 1 35 ? 26.453 -18.219 3.234 1 95.56 35 ARG B N 1
ATOM 4438 C CA . ARG B 1 35 ? 27.359 -18.922 4.121 1 95.56 35 ARG B CA 1
ATOM 4439 C C . ARG B 1 35 ? 27.531 -20.375 3.68 1 95.56 35 ARG B C 1
ATOM 4441 O O . ARG B 1 35 ? 28.656 -20.891 3.629 1 95.56 35 ARG B O 1
ATOM 4448 N N . GLN B 1 36 ? 26.438 -20.938 3.391 1 93.88 36 GLN B N 1
ATOM 4449 C CA . GLN B 1 36 ? 26.469 -22.312 2.924 1 93.88 36 GLN B CA 1
ATOM 4450 C C . GLN B 1 36 ? 27.203 -22.438 1.593 1 93.88 36 GLN B C 1
ATOM 4452 O O . GLN B 1 36 ? 27.938 -23.391 1.368 1 93.88 36 GLN B O 1
ATOM 4457 N N . ALA B 1 37 ? 27 -21.484 0.713 1 94.81 37 ALA B N 1
ATOM 4458 C CA . ALA B 1 37 ? 27.688 -21.484 -0.574 1 94.81 37 ALA B CA 1
ATOM 4459 C C . ALA B 1 37 ? 29.203 -21.438 -0.384 1 94.81 37 ALA B C 1
ATOM 4461 O O . ALA B 1 37 ? 29.953 -22.094 -1.113 1 94.81 37 ALA B O 1
ATOM 4462 N N . LEU B 1 38 ? 29.672 -20.688 0.542 1 94.88 38 LEU B N 1
ATOM 4463 C CA . LEU B 1 38 ? 31.094 -20.578 0.856 1 94.88 38 LEU B CA 1
ATOM 4464 C C . LEU B 1 38 ? 31.641 -21.906 1.336 1 94.88 38 LEU B C 1
ATOM 4466 O O . LEU B 1 38 ? 32.719 -22.328 0.899 1 94.88 38 LEU B O 1
ATOM 4470 N N . LEU B 1 39 ? 30.891 -22.594 2.174 1 92.88 39 LEU B N 1
ATOM 4471 C CA . LEU B 1 39 ? 31.312 -23.891 2.674 1 92.88 39 LEU B CA 1
ATOM 4472 C C . LEU B 1 39 ? 31.328 -24.938 1.554 1 92.88 39 LEU B C 1
ATOM 4474 O O . LEU B 1 39 ? 32.219 -25.781 1.492 1 92.88 39 LEU B O 1
ATOM 4478 N N . ASP B 1 40 ? 30.406 -24.797 0.697 1 92.5 40 ASP B N 1
ATOM 4479 C CA . ASP B 1 40 ? 30.219 -25.781 -0.367 1 92.5 40 ASP B CA 1
ATOM 4480 C C . ASP B 1 40 ? 31.312 -25.656 -1.426 1 92.5 40 ASP B C 1
ATOM 4482 O O . ASP B 1 40 ? 31.5 -26.562 -2.25 1 92.5 40 ASP B O 1
ATOM 4486 N N . LEU B 1 41 ? 32.031 -24.516 -1.412 1 91.62 41 LEU B N 1
ATOM 4487 C CA . LEU B 1 41 ? 33.125 -24.359 -2.373 1 91.62 41 LEU B CA 1
ATOM 4488 C C . LEU B 1 41 ? 34.156 -25.469 -2.223 1 91.62 41 LEU B C 1
ATOM 4490 O O . LEU B 1 41 ? 34.812 -25.859 -3.199 1 91.62 41 LEU B O 1
ATOM 4494 N N . GLU B 1 42 ? 34.281 -25.922 -1.003 1 88.25 42 GLU B N 1
ATOM 4495 C CA . GLU B 1 42 ? 35.25 -26.969 -0.727 1 88.25 42 GLU B CA 1
ATOM 4496 C C . GLU B 1 42 ? 34.594 -28.344 -0.678 1 88.25 42 GLU B C 1
ATOM 4498 O O . GLU B 1 42 ? 35.25 -29.344 -0.425 1 88.25 42 GLU B O 1
ATOM 4503 N N . GLY B 1 43 ? 33.344 -28.359 -0.88 1 86.75 43 GLY B N 1
ATOM 4504 C CA . GLY B 1 43 ? 32.594 -29.625 -0.806 1 86.75 43 GLY B CA 1
ATOM 4505 C C . GLY B 1 43 ? 32.469 -30.312 -2.146 1 86.75 43 GLY B C 1
ATOM 4506 O O . GLY B 1 43 ? 33.094 -29.891 -3.131 1 86.75 43 GLY B O 1
ATOM 4507 N N . PRO B 1 44 ? 31.781 -31.359 -2.098 1 89.25 44 PRO B N 1
ATOM 4508 C CA . PRO B 1 44 ? 31.578 -32.125 -3.344 1 89.25 44 PRO B CA 1
ATOM 4509 C C . PRO B 1 44 ? 30.703 -31.359 -4.34 1 89.25 44 PRO B C 1
ATOM 4511 O O . PRO B 1 44 ? 29.969 -30.453 -3.957 1 89.25 44 PRO B O 1
ATOM 4514 N N . PHE B 1 45 ? 30.891 -31.719 -5.59 1 94.44 45 PHE B N 1
ATOM 4515 C CA . PHE B 1 45 ? 30.016 -31.188 -6.633 1 94.44 45 PHE B CA 1
ATOM 4516 C C . PHE B 1 45 ? 28.594 -31.688 -6.441 1 94.44 45 PHE B C 1
ATOM 4518 O O . PHE B 1 45 ? 28.344 -32.875 -6.352 1 94.44 45 PHE B O 1
ATOM 4525 N N . LEU B 1 46 ? 27.688 -30.75 -6.316 1 94.44 46 LEU B N 1
ATOM 4526 C CA . LEU B 1 46 ? 26.297 -31.109 -6.023 1 94.44 46 LEU B CA 1
ATOM 4527 C C . LEU B 1 46 ? 25.438 -31.016 -7.277 1 94.44 46 LEU B C 1
ATOM 4529 O O . LEU B 1 46 ? 25.234 -29.922 -7.816 1 94.44 46 LEU B O 1
ATOM 4533 N N . LEU B 1 47 ? 25.031 -32.125 -7.734 1 95.38 47 LEU B N 1
ATOM 4534 C CA . LEU B 1 47 ? 24.062 -32.219 -8.82 1 95.38 47 LEU B CA 1
ATOM 4535 C C . LEU B 1 47 ? 22.641 -32.406 -8.273 1 95.38 47 LEU B C 1
ATOM 4537 O O . LEU B 1 47 ? 22.328 -33.438 -7.703 1 95.38 47 LEU B O 1
ATOM 4541 N N . VAL B 1 48 ? 21.828 -31.375 -8.43 1 94.31 48 VAL B N 1
ATOM 4542 C CA . VAL B 1 48 ? 20.5 -31.391 -7.84 1 94.31 48 VAL B CA 1
ATOM 4543 C C . VAL B 1 48 ? 19.453 -31.688 -8.914 1 94.31 48 VAL B C 1
ATOM 4545 O O . VAL B 1 48 ? 19.422 -31.031 -9.953 1 94.31 48 VAL B O 1
ATOM 4548 N N . VAL B 1 49 ? 18.656 -32.719 -8.664 1 94.25 49 VAL B N 1
ATOM 4549 C CA . VAL B 1 49 ? 17.594 -33.094 -9.586 1 94.25 49 VAL B CA 1
ATOM 4550 C C . VAL B 1 49 ? 16.266 -32.469 -9.141 1 94.25 49 VAL B C 1
ATOM 4552 O O . VAL B 1 49 ? 15.836 -32.656 -8.008 1 94.25 49 VAL B O 1
ATOM 4555 N N . VAL B 1 50 ? 15.719 -31.656 -10.031 1 92.56 50 VAL B N 1
ATOM 4556 C CA . VAL B 1 50 ? 14.461 -30.984 -9.703 1 92.56 50 VAL B CA 1
ATOM 4557 C C . VAL B 1 50 ? 13.43 -31.266 -10.789 1 92.56 50 VAL B C 1
ATOM 4559 O O . VAL B 1 50 ? 13.781 -31.641 -11.906 1 92.56 50 VAL B O 1
ATOM 4562 N N . GLY B 1 51 ? 12.172 -31.078 -10.438 1 91.31 51 GLY B N 1
ATOM 4563 C CA . GLY B 1 51 ? 11.039 -31.281 -11.32 1 91.31 51 GLY B CA 1
ATOM 4564 C C . GLY B 1 51 ? 9.727 -31.438 -10.578 1 91.31 51 GLY B C 1
ATOM 4565 O O . GLY B 1 51 ? 9.711 -31.562 -9.352 1 91.31 51 GLY B O 1
ATOM 4566 N N . GLU B 1 52 ? 8.727 -31.453 -11.367 1 89.75 52 GLU B N 1
ATOM 4567 C CA . GLU B 1 52 ? 7.41 -31.594 -10.75 1 89.75 52 GLU B CA 1
ATOM 4568 C C . GLU B 1 52 ? 7.203 -33 -10.195 1 89.75 52 GLU B C 1
ATOM 4570 O O . GLU B 1 52 ? 7.922 -33.938 -10.562 1 89.75 52 GLU B O 1
ATOM 4575 N N . PHE B 1 53 ? 6.207 -32.969 -9.352 1 83.62 53 PHE B N 1
ATOM 4576 C CA . PHE B 1 53 ? 5.828 -34.281 -8.805 1 83.62 53 PHE B CA 1
ATOM 4577 C C . PHE B 1 53 ? 5.504 -35.25 -9.922 1 83.62 53 PHE B C 1
ATOM 4579 O O . PHE B 1 53 ? 4.82 -34.906 -10.891 1 83.62 53 PHE B O 1
ATOM 4586 N N . ASN B 1 54 ? 6.156 -36.531 -9.836 1 87.75 54 ASN B N 1
ATOM 4587 C CA . ASN B 1 54 ? 5.957 -37.656 -10.75 1 87.75 54 ASN B CA 1
ATOM 4588 C C . ASN B 1 54 ? 6.543 -37.375 -12.133 1 87.75 54 ASN B C 1
ATOM 4590 O O . ASN B 1 54 ? 6.121 -37.969 -13.125 1 87.75 54 ASN B O 1
ATOM 4594 N N . SER B 1 55 ? 7.441 -36.469 -12.188 1 91.19 55 SER B N 1
ATOM 4595 C CA . SER B 1 55 ? 8.188 -36.25 -13.422 1 91.19 55 SER B CA 1
ATOM 4596 C C . SER B 1 55 ? 9.188 -37.375 -13.672 1 91.19 55 SER B C 1
ATOM 4598 O O . SER B 1 55 ? 9.727 -37.5 -14.773 1 91.19 55 SER B O 1
ATOM 4600 N N . GLY B 1 56 ? 9.492 -38.125 -12.641 1 91.94 56 GLY B N 1
ATOM 4601 C CA . GLY B 1 56 ? 10.391 -39.25 -12.766 1 91.94 56 GLY B CA 1
ATOM 4602 C C . GLY B 1 56 ? 11.781 -39 -12.219 1 91.94 56 GLY B C 1
ATOM 4603 O O . GLY B 1 56 ? 12.734 -39.688 -12.57 1 91.94 56 GLY B O 1
ATOM 4604 N N . LYS B 1 57 ? 11.898 -38.031 -11.367 1 92.88 57 LYS B N 1
ATOM 4605 C CA . LYS B 1 57 ? 13.188 -37.656 -10.797 1 92.88 57 LYS B CA 1
ATOM 4606 C C . LYS B 1 57 ? 13.859 -38.844 -10.125 1 92.88 57 LYS B C 1
ATOM 4608 O O . LYS B 1 57 ? 15.016 -39.156 -10.422 1 92.88 57 LYS B O 1
ATOM 4613 N N . SER B 1 58 ? 13.141 -39.5 -9.211 1 91.88 58 SER B N 1
ATOM 4614 C CA . SER B 1 58 ? 13.711 -40.625 -8.477 1 91.88 58 SER B CA 1
ATOM 4615 C C . SER B 1 58 ? 14.039 -41.781 -9.414 1 91.88 58 SER B C 1
ATOM 4617 O O . SER B 1 58 ? 15.078 -42.438 -9.266 1 91.88 58 SER B O 1
ATOM 4619 N N . SER B 1 59 ? 13.148 -42.031 -10.398 1 92.88 59 SER B N 1
ATOM 4620 C CA . SER B 1 59 ? 13.406 -43.062 -11.383 1 92.88 59 SER B CA 1
ATOM 4621 C C . SER B 1 59 ? 14.664 -42.781 -12.188 1 92.88 59 SER B C 1
ATOM 4623 O O . SER B 1 59 ? 15.43 -43.688 -12.516 1 92.88 59 SER B O 1
ATOM 4625 N N . LEU B 1 60 ? 14.781 -41.5 -12.5 1 95.5 60 LEU B N 1
ATOM 4626 C CA . LEU B 1 60 ? 15.961 -41.094 -13.258 1 95.5 60 LEU B CA 1
ATOM 4627 C C . LEU B 1 60 ? 17.234 -41.312 -12.438 1 95.5 60 LEU B C 1
ATOM 4629 O O . LEU B 1 60 ? 18.219 -41.844 -12.961 1 95.5 60 LEU B O 1
ATOM 4633 N N . VAL B 1 61 ? 17.234 -40.969 -11.18 1 94.31 61 VAL B N 1
ATOM 4634 C CA . VAL B 1 61 ? 18.391 -41.156 -10.289 1 94.31 61 VAL B CA 1
ATOM 4635 C C . VAL B 1 61 ? 18.703 -42.656 -10.188 1 94.31 61 VAL B C 1
ATOM 4637 O O . VAL B 1 61 ? 19.875 -43.031 -10.305 1 94.31 61 VAL B O 1
ATOM 4640 N N . ASN B 1 62 ? 17.688 -43.5 -10 1 93.56 62 ASN B N 1
ATOM 4641 C CA . ASN B 1 62 ? 17.875 -44.969 -9.961 1 93.56 62 ASN B CA 1
ATOM 4642 C C . ASN B 1 62 ? 18.5 -45.469 -11.25 1 93.56 62 ASN B C 1
ATOM 4644 O O . ASN B 1 62 ? 19.422 -46.312 -11.211 1 93.56 62 ASN B O 1
ATOM 4648 N N . ALA B 1 63 ? 18 -44.938 -12.328 1 94.19 63 ALA B N 1
ATOM 4649 C CA . ALA B 1 63 ? 18.484 -45.375 -13.633 1 94.19 63 ALA B CA 1
ATOM 4650 C C . ALA B 1 63 ? 19.953 -44.969 -13.836 1 94.19 63 ALA B C 1
ATOM 4652 O O . ALA B 1 63 ? 20.75 -45.75 -14.352 1 94.19 63 ALA B O 1
ATOM 4653 N N . LEU B 1 64 ? 20.281 -43.781 -13.461 1 92.44 64 LEU B N 1
ATOM 4654 C CA . LEU B 1 64 ? 21.641 -43.25 -13.586 1 92.44 64 LEU B CA 1
ATOM 4655 C C . LEU B 1 64 ? 22.625 -44.094 -12.773 1 92.44 64 LEU B C 1
ATOM 4657 O O . LEU B 1 64 ? 23.75 -44.344 -13.195 1 92.44 64 LEU B O 1
ATOM 4661 N N . LEU B 1 65 ? 22.141 -44.594 -11.641 1 90.81 65 LEU B N 1
ATOM 4662 C CA . LEU B 1 65 ? 23 -45.344 -10.742 1 90.81 65 LEU B CA 1
ATOM 4663 C C . LEU B 1 65 ? 22.906 -46.844 -11.031 1 90.81 65 LEU B C 1
ATOM 4665 O O . LEU B 1 65 ? 23.75 -47.625 -10.57 1 90.81 65 LEU B O 1
ATOM 4669 N N . GLY B 1 66 ? 21.891 -47.219 -11.727 1 88.44 66 GLY B N 1
ATOM 4670 C CA . GLY B 1 66 ? 21.703 -48.625 -12.078 1 88.44 66 GLY B CA 1
ATOM 4671 C C . GLY B 1 66 ? 21.203 -49.469 -10.93 1 88.44 66 GLY B C 1
ATOM 4672 O O . GLY B 1 66 ? 21.469 -50.688 -10.875 1 88.44 66 GLY B O 1
ATOM 4673 N N . GLU B 1 67 ? 20.641 -48.844 -9.922 1 88.44 67 GLU B N 1
ATOM 4674 C CA . GLU B 1 67 ? 20.109 -49.5 -8.734 1 88.44 67 GLU B CA 1
ATOM 4675 C C . GLU B 1 67 ? 18.781 -48.875 -8.305 1 88.44 67 GLU B C 1
ATOM 4677 O O . GLU B 1 67 ? 18.562 -47.688 -8.516 1 88.44 67 GLU B O 1
ATOM 4682 N N . ASP B 1 68 ? 17.891 -49.688 -7.738 1 88.81 68 ASP B N 1
ATOM 4683 C CA . ASP B 1 68 ? 16.609 -49.219 -7.203 1 88.81 68 ASP B CA 1
ATOM 4684 C C . ASP B 1 68 ? 16.781 -48.75 -5.762 1 88.81 68 ASP B C 1
ATOM 4686 O O . ASP B 1 68 ? 16.422 -49.438 -4.82 1 88.81 68 ASP B O 1
ATOM 4690 N N . LEU B 1 69 ? 17.219 -47.562 -5.594 1 87.19 69 LEU B N 1
ATOM 4691 C CA . LEU B 1 69 ? 17.547 -47.031 -4.277 1 87.19 69 LEU B CA 1
ATOM 4692 C C . LEU B 1 69 ? 16.406 -46.156 -3.746 1 87.19 69 LEU B C 1
ATOM 4694 O O . LEU B 1 69 ? 16.141 -46.125 -2.541 1 87.19 69 LEU B O 1
ATOM 4698 N N . LEU B 1 70 ? 15.758 -45.438 -4.613 1 88.94 70 LEU B N 1
ATOM 4699 C CA . LEU B 1 70 ? 14.75 -44.469 -4.223 1 88.94 70 LEU B CA 1
ATOM 4700 C C . LEU B 1 70 ? 13.344 -45 -4.531 1 88.94 70 LEU B C 1
ATOM 4702 O O . LEU B 1 70 ? 13.133 -45.656 -5.547 1 88.94 70 LEU B O 1
ATOM 4706 N N . PRO B 1 71 ? 12.406 -44.625 -3.641 1 84.06 71 PRO B N 1
ATOM 4707 C CA . PRO B 1 71 ? 11.023 -45.094 -3.852 1 84.06 71 PRO B CA 1
ATOM 4708 C C . PRO B 1 71 ? 10.367 -44.406 -5.055 1 84.06 71 PRO B C 1
ATOM 4710 O O . PRO B 1 71 ? 10.695 -43.281 -5.395 1 84.06 71 PRO B O 1
ATOM 4713 N N . GLU B 1 72 ? 9.539 -45.188 -5.695 1 82.75 72 GLU B N 1
ATOM 4714 C CA . GLU B 1 72 ? 8.758 -44.719 -6.844 1 82.75 72 GLU B CA 1
ATOM 4715 C C . GLU B 1 72 ? 7.273 -45.031 -6.664 1 82.75 72 GLU B C 1
ATOM 4717 O O . GLU B 1 72 ? 6.914 -46 -5.996 1 82.75 72 GLU B O 1
ATOM 4722 N N . GLY B 1 73 ? 6.367 -44.125 -7.086 1 79.31 73 GLY B N 1
ATOM 4723 C CA . GLY B 1 73 ? 4.934 -44.312 -6.992 1 79.31 73 GLY B CA 1
ATOM 4724 C C . GLY B 1 73 ? 4.121 -43.188 -7.555 1 79.31 73 GLY B C 1
ATOM 4725 O O . GLY B 1 73 ? 4.672 -42.125 -7.871 1 79.31 73 GLY B O 1
ATOM 4726 N N . PRO B 1 74 ? 2.848 -43.438 -7.695 1 81.31 74 PRO B N 1
ATOM 4727 C CA . PRO B 1 74 ? 1.988 -42.438 -8.32 1 81.31 74 PRO B CA 1
ATOM 4728 C C . PRO B 1 74 ? 1.64 -41.281 -7.371 1 81.31 74 PRO B C 1
ATOM 4730 O O . PRO B 1 74 ? 1.196 -40.219 -7.816 1 81.31 74 PRO B O 1
ATOM 4733 N N . THR B 1 75 ? 1.647 -41.531 -6.125 1 80.38 75 THR B N 1
ATOM 4734 C CA . THR B 1 75 ? 1.442 -40.5 -5.133 1 80.38 75 THR B CA 1
ATOM 4735 C C . THR B 1 75 ? 2.777 -40 -4.59 1 80.38 75 THR B C 1
ATOM 4737 O O . THR B 1 75 ? 3.805 -40.656 -4.742 1 80.38 75 THR B O 1
ATOM 4740 N N . PRO B 1 76 ? 2.689 -38.75 -4.18 1 75.81 76 PRO B N 1
ATOM 4741 C CA . PRO B 1 76 ? 3.979 -38.219 -3.721 1 75.81 76 PRO B CA 1
ATOM 4742 C C . PRO B 1 76 ? 4.652 -39.125 -2.697 1 75.81 76 PRO B C 1
ATOM 4744 O O . PRO B 1 76 ? 4.039 -39.5 -1.69 1 75.81 76 PRO B O 1
ATOM 4747 N N . THR B 1 77 ? 5.836 -39.594 -3.031 1 69.5 77 THR B N 1
ATOM 4748 C CA . THR B 1 77 ? 6.578 -40.531 -2.207 1 69.5 77 THR B CA 1
ATOM 4749 C C . THR B 1 77 ? 7.758 -39.844 -1.523 1 69.5 77 THR B C 1
ATOM 4751 O O . THR B 1 77 ? 8.258 -40.312 -0.505 1 69.5 77 THR B O 1
ATOM 4754 N N . THR B 1 78 ? 8.234 -38.781 -2.223 1 67.19 78 THR B N 1
ATOM 4755 C CA . THR B 1 78 ? 9.398 -38.094 -1.694 1 67.19 78 THR B CA 1
ATOM 4756 C C . THR B 1 78 ? 8.984 -36.906 -0.828 1 67.19 78 THR B C 1
ATOM 4758 O O . THR B 1 78 ? 8.422 -35.938 -1.33 1 67.19 78 THR B O 1
ATOM 4761 N N . ASP B 1 79 ? 9.086 -37.062 0.442 1 74.12 79 ASP B N 1
ATOM 4762 C CA . ASP B 1 79 ? 8.688 -36 1.36 1 74.12 79 ASP B CA 1
ATOM 4763 C C . ASP B 1 79 ? 9.906 -35.312 1.99 1 74.12 79 ASP B C 1
ATOM 4765 O O . ASP B 1 79 ? 9.766 -34.406 2.807 1 74.12 79 ASP B O 1
ATOM 4769 N N . ARG B 1 80 ? 11.125 -35.938 1.537 1 81.12 80 ARG B N 1
ATOM 4770 C CA . ARG B 1 80 ? 12.359 -35.406 2.092 1 81.12 80 ARG B CA 1
ATOM 4771 C C . ARG B 1 80 ? 13.445 -35.281 1.02 1 81.12 80 ARG B C 1
ATOM 4773 O O . ARG B 1 80 ? 13.367 -35.969 -0.015 1 81.12 80 ARG B O 1
ATOM 4780 N N . ILE B 1 81 ? 14.406 -34.562 1.296 1 85.56 81 ILE B N 1
ATOM 4781 C CA . ILE B 1 81 ? 15.562 -34.406 0.418 1 85.56 81 ILE B CA 1
ATOM 4782 C C . ILE B 1 81 ? 16.469 -35.625 0.573 1 85.56 81 ILE B C 1
ATOM 4784 O O . ILE B 1 81 ? 16.766 -36.062 1.692 1 85.56 81 ILE B O 1
ATOM 4788 N N . GLN B 1 82 ? 16.844 -36.25 -0.541 1 89.31 82 GLN B N 1
ATOM 4789 C CA . GLN B 1 82 ? 17.734 -37.406 -0.517 1 89.31 82 GLN B CA 1
ATOM 4790 C C . GLN B 1 82 ? 19.094 -37.062 -1.119 1 89.31 82 GLN B C 1
ATOM 4792 O O . GLN B 1 82 ? 19.188 -36.688 -2.291 1 89.31 82 GLN B O 1
ATOM 4797 N N . LEU B 1 83 ? 20.062 -37.219 -0.3 1 91.12 83 LEU B N 1
ATOM 4798 C CA . LEU B 1 83 ? 21.438 -36.969 -0.717 1 91.12 83 LEU B CA 1
ATOM 4799 C C . LEU B 1 83 ? 22.188 -38.25 -0.922 1 91.12 83 LEU B C 1
ATOM 4801 O O . LEU B 1 83 ? 22.328 -39.062 0.006 1 91.12 83 LEU B O 1
ATOM 4805 N N . LEU B 1 84 ? 22.625 -38.5 -2.143 1 94.31 84 LEU B N 1
ATOM 4806 C CA . LEU B 1 84 ? 23.422 -39.688 -2.477 1 94.31 84 LEU B CA 1
ATOM 4807 C C . LEU B 1 84 ? 24.891 -39.344 -2.646 1 94.31 84 LEU B C 1
ATOM 4809 O O . LEU B 1 84 ? 25.234 -38.531 -3.508 1 94.31 84 LEU B O 1
ATOM 4813 N N . GLU B 1 85 ? 25.734 -39.969 -1.847 1 94.12 85 GLU B N 1
ATOM 4814 C CA . GLU B 1 85 ? 27.172 -39.688 -1.858 1 94.12 85 GLU B CA 1
ATOM 4815 C C . GLU B 1 85 ? 27.984 -40.969 -1.952 1 94.12 85 GLU B C 1
ATOM 4817 O O . GLU B 1 85 ? 27.453 -42.062 -1.721 1 94.12 85 GLU B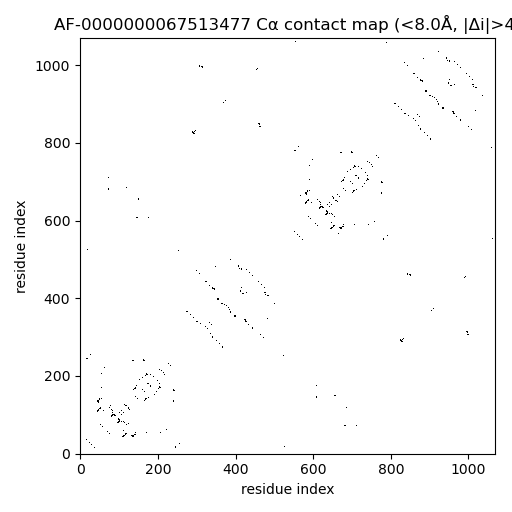 O 1
ATOM 4822 N N . TYR B 1 86 ? 29.25 -40.75 -2.326 1 93.94 86 TYR B N 1
ATOM 4823 C CA . TYR B 1 86 ? 30.156 -41.875 -2.398 1 93.94 86 TYR B CA 1
ATOM 4824 C C . TYR B 1 86 ? 30.547 -42.375 -1.004 1 93.94 86 TYR B C 1
ATOM 4826 O O . TYR B 1 86 ? 30.812 -41.531 -0.118 1 93.94 86 TYR B O 1
ATOM 4834 N N . GLY B 1 87 ? 30.578 -43.656 -0.833 1 92 87 GLY B N 1
ATOM 4835 C CA . GLY B 1 87 ? 31.031 -44.25 0.425 1 92 87 GLY B CA 1
ATOM 4836 C C . GLY B 1 87 ? 30.547 -45.688 0.627 1 92 87 GLY B C 1
ATOM 4837 O O . GLY B 1 87 ? 29.938 -46.25 -0.269 1 92 87 GLY B O 1
ATOM 4838 N N . GLU B 1 88 ? 30.875 -46.188 1.823 1 91.5 88 GLU B N 1
ATOM 4839 C CA . GLU B 1 88 ? 30.344 -47.5 2.197 1 91.5 88 GLU B CA 1
ATOM 4840 C C . GLU B 1 88 ? 28.828 -47.469 2.359 1 91.5 88 GLU B C 1
ATOM 4842 O O . GLU B 1 88 ? 28.281 -46.5 2.863 1 91.5 88 GLU B O 1
ATOM 4847 N N . GLU B 1 89 ? 28.312 -48.594 1.846 1 89.5 89 GLU B N 1
ATOM 4848 C CA . GLU B 1 89 ? 26.844 -48.656 1.89 1 89.5 89 GLU B CA 1
ATOM 4849 C C . GLU B 1 89 ? 26.328 -48.25 3.27 1 89.5 89 GLU B C 1
ATOM 4851 O O . GLU B 1 89 ? 26.75 -48.812 4.281 1 89.5 89 GLU B O 1
ATOM 4856 N N . GLY B 1 90 ? 25.531 -47.156 3.295 1 89.06 90 GLY B N 1
ATOM 4857 C CA . GLY B 1 90 ? 24.984 -46.656 4.547 1 89.06 90 GLY B CA 1
ATOM 4858 C C . GLY B 1 90 ? 23.812 -45.719 4.348 1 89.06 90 GLY B C 1
ATOM 4859 O O . GLY B 1 90 ? 23.578 -45.25 3.238 1 89.06 90 GLY B O 1
ATOM 4860 N N . ARG B 1 91 ? 22.969 -45.656 5.465 1 90.44 91 ARG B N 1
ATOM 4861 C CA . ARG B 1 91 ? 21.797 -44.812 5.457 1 90.44 91 ARG B CA 1
ATOM 4862 C C . ARG B 1 91 ? 21.719 -43.969 6.727 1 90.44 91 ARG B C 1
ATOM 4864 O O . ARG B 1 91 ? 21.969 -44.469 7.824 1 90.44 91 ARG B O 1
ATOM 4871 N N . GLU B 1 92 ? 21.641 -42.625 6.566 1 89.88 92 GLU B N 1
ATOM 4872 C CA . GLU B 1 92 ? 21.438 -41.688 7.672 1 89.88 92 GLU B CA 1
ATOM 4873 C C . GLU B 1 92 ? 20.203 -40.844 7.461 1 89.88 92 GLU B C 1
ATOM 4875 O O . GLU B 1 92 ? 20.047 -40.219 6.418 1 89.88 92 GLU B O 1
ATOM 4880 N N . GLU B 1 93 ? 19.297 -40.938 8.414 1 85 93 GLU B N 1
ATOM 4881 C CA . GLU B 1 93 ? 18.031 -40.219 8.297 1 85 93 GLU B CA 1
ATOM 4882 C C . GLU B 1 93 ? 17.969 -39.031 9.281 1 85 93 GLU B C 1
ATOM 4884 O O . GLU B 1 93 ? 18.359 -39.156 10.438 1 85 93 GLU B O 1
ATOM 4889 N N . GLY B 1 94 ? 17.781 -37.844 8.836 1 77.5 94 GLY B N 1
ATOM 4890 C CA . GLY B 1 94 ? 17.516 -36.688 9.656 1 77.5 94 GLY B CA 1
ATOM 4891 C C . GLY B 1 94 ? 16.156 -36.062 9.383 1 77.5 94 GLY B C 1
ATOM 4892 O O . GLY B 1 94 ? 15.336 -36.656 8.672 1 77.5 94 GLY B O 1
ATOM 4893 N N . GLU B 1 95 ? 15.906 -34.938 10.062 1 77.19 95 GLU B N 1
ATOM 4894 C CA . GLU B 1 95 ? 14.648 -34.25 9.852 1 77.19 95 GLU B CA 1
ATOM 4895 C C . GLU B 1 95 ? 14.586 -33.625 8.453 1 77.19 95 GLU B C 1
ATOM 4897 O O . GLU B 1 95 ? 15.312 -32.688 8.148 1 77.19 95 GLU B O 1
ATOM 4902 N N . GLY B 1 96 ? 13.836 -34.156 7.516 1 76.44 96 GLY B N 1
ATOM 4903 C CA . GLY B 1 96 ? 13.594 -33.625 6.18 1 76.44 96 GLY B CA 1
ATOM 4904 C C . GLY B 1 96 ? 14.664 -34 5.18 1 76.44 96 GLY B C 1
ATOM 4905 O O . GLY B 1 96 ? 14.711 -33.469 4.07 1 76.44 96 GLY B O 1
ATOM 4906 N N . PHE B 1 97 ? 15.648 -34.906 5.672 1 82.5 97 PHE B N 1
ATOM 4907 C CA . PHE B 1 97 ? 16.719 -35.281 4.746 1 82.5 97 PHE B CA 1
ATOM 4908 C C . PHE B 1 97 ? 17.094 -36.719 4.938 1 82.5 97 PHE B C 1
ATOM 4910 O O . PHE B 1 97 ? 16.938 -37.281 6.023 1 82.5 97 PHE B O 1
ATOM 4917 N N . LEU B 1 98 ? 17.469 -37.406 3.885 1 87.25 98 LEU B N 1
ATOM 4918 C CA . LEU B 1 98 ? 17.984 -38.781 3.859 1 87.25 98 LEU B CA 1
ATOM 4919 C C . LEU B 1 98 ? 19.328 -38.844 3.117 1 87.25 98 LEU B C 1
ATOM 4921 O O . LEU B 1 98 ? 19.422 -38.375 1.976 1 87.25 98 LEU B O 1
ATOM 4925 N N . ARG B 1 99 ? 20.328 -39.219 3.822 1 89.12 99 ARG B N 1
ATOM 4926 C CA . ARG B 1 99 ? 21.641 -39.375 3.217 1 89.12 99 ARG B CA 1
ATOM 4927 C C . ARG B 1 99 ? 21.938 -40.844 2.912 1 89.12 99 ARG B C 1
ATOM 4929 O O . ARG B 1 99 ? 21.844 -41.688 3.799 1 89.12 99 ARG B O 1
ATOM 4936 N N . LEU B 1 100 ? 22.172 -41.125 1.693 1 93.25 100 LEU B N 1
ATOM 4937 C CA . LEU B 1 100 ? 22.5 -42.469 1.248 1 93.25 100 LEU B CA 1
ATOM 4938 C C . LEU B 1 100 ? 23.922 -42.531 0.712 1 93.25 100 LEU B C 1
ATOM 4940 O O . LEU B 1 100 ? 24.312 -41.719 -0.12 1 93.25 100 LEU B O 1
ATOM 4944 N N . ARG B 1 101 ? 24.75 -43.5 1.254 1 94.38 101 ARG B N 1
ATOM 4945 C CA . ARG B 1 101 ? 26.109 -43.688 0.759 1 94.38 101 ARG B CA 1
ATOM 4946 C C . ARG B 1 101 ? 26.219 -45 -0.028 1 94.38 101 ARG B C 1
ATOM 4948 O O . ARG B 1 101 ? 25.688 -46.031 0.4 1 94.38 101 ARG B O 1
ATOM 4955 N N . LYS B 1 102 ? 26.719 -44.906 -1.196 1 93.12 102 LYS B N 1
ATOM 4956 C CA . LYS B 1 102 ? 26.938 -46.062 -2.074 1 93.12 102 LYS B CA 1
ATOM 4957 C C . LYS B 1 102 ? 28.297 -45.969 -2.77 1 93.12 102 LYS B C 1
ATOM 4959 O O . LYS B 1 102 ? 28.719 -44.906 -3.182 1 93.12 102 LYS B O 1
ATOM 4964 N N . PRO B 1 103 ? 28.969 -47.094 -2.908 1 92.19 103 PRO B N 1
ATOM 4965 C CA . PRO B 1 103 ? 30.234 -47.094 -3.633 1 92.19 103 PRO B CA 1
ATOM 4966 C C . PRO B 1 103 ? 30.062 -47.156 -5.148 1 92.19 103 PRO B C 1
ATOM 4968 O O . PRO B 1 103 ? 30.5 -48.094 -5.801 1 92.19 103 PRO B O 1
ATOM 4971 N N . HIS B 1 104 ? 29.422 -46.188 -5.68 1 90.12 104 HIS B N 1
ATOM 4972 C CA . HIS B 1 104 ? 29.188 -46.094 -7.117 1 90.12 104 HIS B CA 1
ATOM 4973 C C . HIS B 1 104 ? 30.188 -45.156 -7.77 1 90.12 104 HIS B C 1
ATOM 4975 O O . HIS B 1 104 ? 30.453 -44.062 -7.242 1 90.12 104 HIS B O 1
ATOM 4981 N N . PRO B 1 105 ? 30.719 -45.5 -8.922 1 87.62 105 PRO B N 1
ATOM 4982 C CA . PRO B 1 105 ? 31.75 -44.688 -9.57 1 87.62 105 PRO B CA 1
ATOM 4983 C C . PRO B 1 105 ? 31.281 -43.25 -9.859 1 87.62 105 PRO B C 1
ATOM 4985 O O . PRO B 1 105 ? 32.062 -42.312 -9.719 1 87.62 105 PRO B O 1
ATOM 4988 N N . LEU B 1 106 ? 30.062 -43.094 -10.188 1 86.75 106 LEU B N 1
ATOM 4989 C CA . LEU B 1 106 ? 29.516 -41.781 -10.516 1 86.75 106 LEU B CA 1
ATOM 4990 C C . LEU B 1 106 ? 29.531 -40.875 -9.297 1 86.75 106 LEU B C 1
ATOM 4992 O O . LEU B 1 106 ? 29.656 -39.656 -9.43 1 86.75 106 LEU B O 1
ATOM 4996 N N . LEU B 1 107 ? 29.469 -41.406 -8.117 1 91.62 107 LEU B N 1
ATOM 4997 C CA . LEU B 1 107 ? 29.344 -40.656 -6.883 1 91.62 107 LEU B CA 1
ATOM 4998 C C . LEU B 1 107 ? 30.719 -40.281 -6.332 1 91.62 107 LEU B C 1
ATOM 5000 O O . LEU B 1 107 ? 30.812 -39.531 -5.344 1 91.62 107 LEU B O 1
ATOM 5004 N N . ARG B 1 108 ? 31.734 -40.719 -6.969 1 88.38 108 ARG B N 1
ATOM 5005 C CA . ARG B 1 108 ? 33.094 -40.406 -6.523 1 88.38 108 ARG B CA 1
ATOM 5006 C C . ARG B 1 108 ? 33.375 -38.938 -6.73 1 88.38 108 ARG B C 1
ATOM 5008 O O . ARG B 1 108 ? 34.156 -38.344 -5.969 1 88.38 108 ARG B O 1
ATOM 5015 N N . THR B 1 109 ? 32.75 -38.406 -7.777 1 85.69 109 THR B N 1
ATOM 5016 C CA . THR B 1 109 ? 33.125 -37.062 -8.148 1 85.69 109 THR B CA 1
ATOM 5017 C C . THR B 1 109 ? 31.953 -36.094 -7.93 1 85.69 109 THR B C 1
ATOM 5019 O O . THR B 1 109 ? 32.094 -34.906 -8.148 1 85.69 109 THR B O 1
ATOM 5022 N N . LEU B 1 110 ? 30.859 -36.656 -7.629 1 90.31 110 LEU B N 1
ATOM 5023 C CA . LEU B 1 110 ? 29.703 -35.781 -7.414 1 90.31 110 LEU B CA 1
ATOM 5024 C C . LEU B 1 110 ? 28.75 -36.406 -6.398 1 90.31 110 LEU B C 1
ATOM 5026 O O . LEU B 1 110 ? 28.812 -37.594 -6.113 1 90.31 110 LEU B O 1
ATOM 5030 N N . ALA B 1 111 ? 28 -35.531 -5.781 1 93.06 111 ALA B N 1
ATOM 5031 C CA . ALA B 1 111 ? 26.844 -35.938 -4.977 1 93.06 111 ALA B CA 1
ATOM 5032 C C . ALA B 1 111 ? 25.531 -35.625 -5.699 1 93.06 111 ALA B C 1
ATOM 5034 O O . ALA B 1 111 ? 25.406 -34.594 -6.344 1 93.06 111 ALA B O 1
ATOM 5035 N N . LEU B 1 112 ? 24.641 -36.625 -5.641 1 93.88 112 LEU B N 1
ATOM 5036 C CA . LEU B 1 112 ? 23.344 -36.469 -6.273 1 93.88 112 LEU B CA 1
ATOM 5037 C C . LEU B 1 112 ? 22.266 -36.125 -5.238 1 93.88 112 LEU B C 1
ATOM 5039 O O . LEU B 1 112 ? 22.203 -36.75 -4.18 1 93.88 112 LEU B O 1
ATOM 5043 N N . VAL B 1 113 ? 21.5 -35.125 -5.543 1 91.62 113 VAL B N 1
ATOM 5044 C CA . VAL B 1 113 ? 20.438 -34.75 -4.633 1 91.62 113 VAL B CA 1
ATOM 5045 C C . VAL B 1 113 ? 19.078 -34.906 -5.312 1 91.62 113 VAL B C 1
ATOM 5047 O O . VAL B 1 113 ? 18.781 -34.25 -6.316 1 91.62 113 VAL B O 1
ATOM 5050 N N . ASP B 1 114 ? 18.312 -35.781 -4.805 1 90.94 114 ASP B N 1
ATOM 5051 C CA . ASP B 1 114 ? 16.922 -35.938 -5.223 1 90.94 114 ASP B CA 1
ATOM 5052 C C . ASP B 1 114 ? 15.984 -35.094 -4.355 1 90.94 114 ASP B C 1
ATOM 5054 O O . ASP B 1 114 ? 16.062 -35.156 -3.127 1 90.94 114 ASP B O 1
ATOM 5058 N N . THR B 1 115 ? 15.211 -34.281 -4.98 1 88.19 115 THR B N 1
ATOM 5059 C CA . THR B 1 115 ? 14.336 -33.375 -4.254 1 88.19 115 THR B CA 1
ATOM 5060 C C . THR B 1 115 ? 12.875 -33.75 -4.426 1 88.19 115 THR B C 1
ATOM 5062 O O . THR B 1 115 ? 12.508 -34.375 -5.426 1 88.19 115 THR B O 1
ATOM 5065 N N . PRO B 1 116 ? 12.086 -33.406 -3.393 1 84.31 116 PRO B N 1
ATOM 5066 C CA . PRO B 1 116 ? 10.648 -33.594 -3.598 1 84.31 116 PRO B CA 1
ATOM 5067 C C . PRO B 1 116 ? 10.117 -32.812 -4.793 1 84.31 116 PRO B C 1
ATOM 5069 O O . PRO B 1 116 ? 10.602 -31.719 -5.09 1 84.31 116 PRO B O 1
ATOM 5072 N N . GLY B 1 117 ? 9.164 -33.438 -5.406 1 84.5 117 GLY B N 1
ATOM 5073 C CA . GLY B 1 117 ? 8.586 -32.812 -6.586 1 84.5 117 GLY B CA 1
ATOM 5074 C C . GLY B 1 117 ? 7.867 -31.516 -6.277 1 84.5 117 GLY B C 1
ATOM 5075 O O . GLY B 1 117 ? 7.258 -31.375 -5.219 1 84.5 117 GLY B O 1
ATOM 5076 N N . THR B 1 118 ? 7.977 -30.594 -7.199 1 84.62 118 THR B N 1
ATOM 5077 C CA . THR B 1 118 ? 7.207 -29.359 -7.086 1 84.62 118 THR B CA 1
ATOM 5078 C C . THR B 1 118 ? 5.762 -29.578 -7.527 1 84.62 118 THR B C 1
ATOM 5080 O O . THR B 1 118 ? 5.422 -30.641 -8.047 1 84.62 118 THR B O 1
ATOM 5083 N N . ASN B 1 119 ? 4.895 -28.641 -7.242 1 86.25 119 ASN B N 1
ATOM 5084 C CA . ASN B 1 119 ? 3.492 -28.656 -7.645 1 86.25 119 ASN B CA 1
ATOM 5085 C C . ASN B 1 119 ? 2.744 -29.828 -7.012 1 86.25 119 ASN B C 1
ATOM 5087 O O . ASN B 1 119 ? 1.788 -30.344 -7.594 1 86.25 119 ASN B O 1
ATOM 5091 N N . ALA B 1 120 ? 3.311 -30.391 -5.953 1 82.88 120 ALA B N 1
ATOM 5092 C CA . ALA B 1 120 ? 2.582 -31.359 -5.152 1 82.88 120 ALA B CA 1
ATOM 5093 C C . ALA B 1 120 ? 1.646 -30.672 -4.16 1 82.88 120 ALA B C 1
ATOM 5095 O O . ALA B 1 120 ? 1.886 -29.531 -3.762 1 82.88 120 ALA B O 1
ATOM 5096 N N . LEU B 1 121 ? 0.551 -31.344 -3.869 1 78.31 121 LEU B N 1
ATOM 5097 C CA . LEU B 1 121 ? -0.436 -30.781 -2.959 1 78.31 121 LEU B CA 1
ATOM 5098 C C . LEU B 1 121 ? 0.199 -30.438 -1.617 1 78.31 121 LEU B C 1
ATOM 5100 O O . LEU B 1 121 ? -0.095 -29.375 -1.038 1 78.31 121 LEU B O 1
ATOM 5104 N N . LEU B 1 122 ? 0.943 -31.344 -1.069 1 67.69 122 LEU B N 1
ATOM 5105 C CA . LEU B 1 122 ? 1.552 -31.141 0.241 1 67.69 122 LEU B CA 1
ATOM 5106 C C . LEU B 1 122 ? 2.889 -30.422 0.113 1 67.69 122 LEU B C 1
ATOM 5108 O O . LEU B 1 122 ? 3.928 -31.062 -0.071 1 67.69 122 LEU B O 1
ATOM 5112 N N . GLU B 1 123 ? 2.92 -29.375 -0.71 1 60.47 123 GLU B N 1
ATOM 5113 C CA . GLU B 1 123 ? 4.164 -28.766 -1.177 1 60.47 123 GLU B CA 1
ATOM 5114 C C . GLU B 1 123 ? 4.98 -28.219 -0.01 1 60.47 123 GLU B C 1
ATOM 5116 O O . GLU B 1 123 ? 4.449 -27.516 0.851 1 60.47 123 GLU B O 1
ATOM 5121 N N . HIS B 1 124 ? 6.074 -28.859 0.279 1 60.72 124 HIS B N 1
ATOM 5122 C CA . HIS B 1 124 ? 7.133 -28.203 1.037 1 60.72 124 HIS B CA 1
ATOM 5123 C C . HIS B 1 124 ? 7.977 -27.312 0.138 1 60.72 124 HIS B C 1
ATOM 5125 O O . HIS B 1 124 ? 9.188 -27.5 0.016 1 60.72 124 HIS B O 1
ATOM 5131 N N . HIS B 1 125 ? 7.32 -26.531 -0.8 1 58.81 125 HIS B N 1
ATOM 5132 C CA . HIS B 1 125 ? 7.996 -25.703 -1.798 1 58.81 125 HIS B CA 1
ATOM 5133 C C . HIS B 1 125 ? 9.062 -24.828 -1.156 1 58.81 125 HIS B C 1
ATOM 5135 O O . HIS B 1 125 ? 10.156 -24.672 -1.711 1 58.81 125 HIS B O 1
ATOM 5141 N N . GLU B 1 126 ? 8.727 -24.5 0.043 1 59.72 126 GLU B N 1
ATOM 5142 C CA . GLU B 1 126 ? 9.594 -23.516 0.685 1 59.72 126 GLU B CA 1
ATOM 5143 C C . GLU B 1 126 ? 10.953 -24.125 1.031 1 59.72 126 GLU B C 1
ATOM 5145 O O . GLU B 1 126 ? 11.984 -23.469 0.867 1 59.72 126 GLU B O 1
ATOM 5150 N N . VAL B 1 127 ? 10.938 -25.422 1.288 1 61.84 127 VAL B N 1
ATOM 5151 C CA . VAL B 1 127 ? 12.18 -26.031 1.743 1 61.84 127 VAL B CA 1
ATOM 5152 C C . VAL B 1 127 ? 13.133 -26.219 0.56 1 61.84 127 VAL B C 1
ATOM 5154 O O . VAL B 1 127 ? 14.312 -25.891 0.651 1 61.84 127 VAL B O 1
ATOM 5157 N N . LEU B 1 128 ? 12.609 -26.672 -0.605 1 66 128 LEU B N 1
ATOM 5158 C CA . LEU B 1 128 ? 13.445 -26.875 -1.783 1 66 128 LEU B CA 1
ATOM 5159 C C . LEU B 1 128 ? 14.078 -25.578 -2.24 1 66 128 LEU B C 1
ATOM 5161 O O . LEU B 1 128 ? 15.281 -25.516 -2.494 1 66 128 LEU B O 1
ATOM 5165 N N . THR B 1 129 ? 13.227 -24.594 -2.332 1 64.62 129 THR B N 1
ATOM 5166 C CA . THR B 1 129 ? 13.68 -23.328 -2.898 1 64.62 129 THR B CA 1
ATOM 5167 C C . THR B 1 129 ? 14.695 -22.656 -1.984 1 64.62 129 THR B C 1
ATOM 5169 O O . THR B 1 129 ? 15.711 -22.141 -2.453 1 64.62 129 THR B O 1
ATOM 5172 N N . ARG B 1 130 ? 14.453 -22.844 -0.692 1 68.19 130 ARG B N 1
ATOM 5173 C CA . ARG B 1 130 ? 15.273 -22.062 0.225 1 68.19 130 ARG B CA 1
ATOM 5174 C C . ARG B 1 130 ? 16.547 -22.828 0.593 1 68.19 130 ARG B C 1
ATOM 5176 O O . ARG B 1 130 ? 17.594 -22.219 0.787 1 68.19 130 ARG B O 1
ATOM 5183 N N . THR B 1 131 ? 16.531 -24.156 0.494 1 73.5 131 THR B N 1
ATOM 5184 C CA . THR B 1 131 ? 17.656 -24.844 1.105 1 73.5 131 THR B CA 1
ATOM 5185 C C . THR B 1 131 ? 18.562 -25.469 0.038 1 73.5 131 THR B C 1
ATOM 5187 O O . THR B 1 131 ? 19.781 -25.422 0.135 1 73.5 131 THR B O 1
ATOM 5190 N N . PHE B 1 132 ? 17.984 -25.953 -1.015 1 79 132 PHE B N 1
ATOM 5191 C CA . PHE B 1 132 ? 18.875 -26.75 -1.854 1 79 132 PHE B CA 1
ATOM 5192 C C . PHE B 1 132 ? 19.109 -26.062 -3.191 1 79 132 PHE B C 1
ATOM 5194 O O . PHE B 1 132 ? 20.141 -26.281 -3.836 1 79 132 PHE B O 1
ATOM 5201 N N . LEU B 1 133 ? 18.203 -25.203 -3.535 1 87.69 133 LEU B N 1
ATOM 5202 C CA . LEU B 1 133 ? 18.406 -24.547 -4.82 1 87.69 133 LEU B CA 1
ATOM 5203 C C . LEU B 1 133 ? 19.672 -23.703 -4.793 1 87.69 133 LEU B C 1
ATOM 5205 O O . LEU B 1 133 ? 20.516 -23.797 -5.695 1 87.69 133 LEU B O 1
ATOM 5209 N N . PRO B 1 134 ? 19.922 -22.984 -3.721 1 90.81 134 PRO B N 1
ATOM 5210 C CA . PRO B 1 134 ? 21.141 -22.188 -3.684 1 90.81 134 PRO B CA 1
ATOM 5211 C C . PRO B 1 134 ? 22.422 -23.031 -3.617 1 90.81 134 PRO B C 1
ATOM 5213 O O . PRO B 1 134 ? 23.5 -22.562 -4.004 1 90.81 134 PRO B O 1
ATOM 5216 N N . ARG B 1 135 ? 22.297 -24.25 -3.213 1 92.5 135 ARG B N 1
ATOM 5217 C CA . ARG B 1 135 ? 23.469 -25.094 -3 1 92.5 135 ARG B CA 1
ATOM 5218 C C . ARG B 1 135 ? 23.859 -25.828 -4.281 1 92.5 135 ARG B C 1
ATOM 5220 O O . ARG B 1 135 ? 24.969 -26.359 -4.387 1 92.5 135 ARG B O 1
ATOM 5227 N N . ALA B 1 136 ? 22.984 -25.859 -5.199 1 95 136 ALA B N 1
ATOM 5228 C CA . ALA B 1 136 ? 23.203 -26.641 -6.41 1 95 136 ALA B CA 1
ATOM 5229 C C . ALA B 1 136 ? 24.328 -26.062 -7.262 1 95 136 ALA B C 1
ATOM 5231 O O . ALA B 1 136 ? 24.391 -24.844 -7.453 1 95 136 ALA B O 1
ATOM 5232 N N . ASP B 1 137 ? 25.234 -26.938 -7.691 1 95.81 137 ASP B N 1
ATOM 5233 C CA . ASP B 1 137 ? 26.234 -26.516 -8.664 1 95.81 137 ASP B CA 1
ATOM 5234 C C . ASP B 1 137 ? 25.719 -26.656 -10.094 1 95.81 137 ASP B C 1
ATOM 5236 O O . ASP B 1 137 ? 26.094 -25.891 -10.977 1 95.81 137 ASP B O 1
ATOM 5240 N N . LEU B 1 138 ? 24.969 -27.594 -10.25 1 95.69 138 LEU B N 1
ATOM 5241 C CA . LEU B 1 138 ? 24.281 -27.891 -11.508 1 95.69 138 LEU B CA 1
ATOM 5242 C C . LEU B 1 138 ? 22.906 -28.469 -11.258 1 95.69 138 LEU B C 1
ATOM 5244 O O . LEU B 1 138 ? 22.719 -29.281 -10.344 1 95.69 138 LEU B O 1
ATOM 5248 N N . ILE B 1 139 ? 21.969 -28.016 -12.086 1 96.44 139 ILE B N 1
ATOM 5249 C CA . ILE B 1 139 ? 20.594 -28.484 -11.914 1 96.44 139 ILE B CA 1
ATOM 5250 C C . ILE B 1 139 ? 20.219 -29.391 -13.07 1 96.44 139 ILE B C 1
ATOM 5252 O O . ILE B 1 139 ? 20.406 -29.047 -14.242 1 96.44 139 ILE B O 1
ATOM 5256 N N . LEU B 1 140 ? 19.812 -30.609 -12.719 1 96.94 140 LEU B N 1
ATOM 5257 C CA . LEU B 1 140 ? 19.109 -31.469 -13.68 1 96.94 140 LEU B CA 1
ATOM 5258 C C . LEU B 1 140 ? 17.594 -31.25 -13.594 1 96.94 140 LEU B C 1
ATOM 5260 O O . LEU B 1 140 ? 16.953 -31.734 -12.664 1 96.94 140 LEU B O 1
ATOM 5264 N N . PHE B 1 141 ? 17.125 -30.516 -14.492 1 97.19 141 PHE B N 1
ATOM 5265 C CA . PHE B 1 141 ? 15.695 -30.188 -14.5 1 97.19 141 PHE B CA 1
ATOM 5266 C C . PHE B 1 141 ? 14.906 -31.25 -15.273 1 97.19 141 PHE B C 1
ATOM 5268 O O . PHE B 1 141 ? 15.008 -31.328 -16.5 1 97.19 141 PHE B O 1
ATOM 5275 N N . VAL B 1 142 ? 14.094 -31.984 -14.562 1 97.19 142 VAL B N 1
ATOM 5276 C CA . VAL B 1 142 ? 13.383 -33.125 -15.148 1 97.19 142 VAL B CA 1
ATOM 5277 C C . VAL B 1 142 ? 11.93 -32.719 -15.422 1 97.19 142 VAL B C 1
ATOM 5279 O O . VAL B 1 142 ? 11.227 -32.281 -14.523 1 97.19 142 VAL B O 1
ATOM 5282 N N . THR B 1 143 ? 11.516 -32.812 -16.625 1 96.25 143 THR B N 1
ATOM 5283 C CA . THR B 1 143 ? 10.125 -32.656 -17.031 1 96.25 143 THR B CA 1
ATOM 5284 C C . THR B 1 143 ? 9.633 -33.938 -17.719 1 96.25 143 THR B C 1
ATOM 5286 O O . THR B 1 143 ? 10.422 -34.688 -18.297 1 96.25 143 THR B O 1
ATOM 5289 N N . SER B 1 144 ? 8.375 -34.188 -17.625 1 94.5 144 SER B N 1
ATOM 5290 C CA . SER B 1 144 ? 7.805 -35.406 -18.203 1 94.5 144 SER B CA 1
ATOM 5291 C C . SER B 1 144 ? 7.395 -35.188 -19.656 1 94.5 144 SER B C 1
ATOM 5293 O O . SER B 1 144 ? 6.863 -34.125 -20.016 1 94.5 144 SER B O 1
ATOM 5295 N N . ALA B 1 145 ? 7.594 -36.25 -20.422 1 94 145 ALA B N 1
ATOM 5296 C CA . ALA B 1 145 ? 7.262 -36.188 -21.844 1 94 145 ALA B CA 1
ATOM 5297 C C . ALA B 1 145 ? 5.754 -36.062 -22.062 1 94 145 ALA B C 1
ATOM 5299 O O . ALA B 1 145 ? 5.305 -35.5 -23.062 1 94 145 ALA B O 1
ATOM 5300 N N . ASP B 1 146 ? 5.012 -36.5 -21.156 1 89.44 146 ASP B N 1
ATOM 5301 C CA . ASP B 1 146 ? 3.561 -36.5 -21.297 1 89.44 146 ASP B CA 1
ATOM 5302 C C . ASP B 1 146 ? 2.988 -35.125 -20.906 1 89.44 146 ASP B C 1
ATOM 5304 O O . ASP B 1 146 ? 1.839 -34.812 -21.219 1 89.44 146 ASP B O 1
ATOM 5308 N N . ARG B 1 147 ? 3.697 -34.312 -20.156 1 90.06 147 ARG B N 1
ATOM 5309 C CA . ARG B 1 147 ? 3.346 -32.969 -19.797 1 90.06 147 ARG B CA 1
ATOM 5310 C C . ARG B 1 147 ? 4.582 -32.062 -19.75 1 90.06 147 ARG B C 1
ATOM 5312 O O . ARG B 1 147 ? 4.98 -31.594 -18.688 1 90.06 147 ARG B O 1
ATOM 5319 N N . PRO B 1 148 ? 4.973 -31.828 -20.953 1 92.81 148 PRO B N 1
ATOM 5320 C CA . PRO B 1 148 ? 6.293 -31.203 -21 1 92.81 148 PRO B CA 1
ATOM 5321 C C . PRO B 1 148 ? 6.25 -29.719 -20.656 1 92.81 148 PRO B C 1
ATOM 5323 O O . PRO B 1 148 ? 5.449 -28.969 -21.234 1 92.81 148 PRO B O 1
ATOM 5326 N N . LEU B 1 149 ? 7.074 -29.281 -19.75 1 93.69 149 LEU B N 1
ATOM 5327 C CA . LEU B 1 149 ? 7.355 -27.906 -19.359 1 93.69 149 LEU B CA 1
ATOM 5328 C C . LEU B 1 149 ? 6.062 -27.141 -19.094 1 93.69 149 LEU B C 1
ATOM 5330 O O . LEU B 1 149 ? 5.727 -26.219 -19.828 1 93.69 149 LEU B O 1
ATOM 5334 N N . THR B 1 150 ? 5.477 -27.422 -18.047 1 90.56 150 THR B N 1
ATOM 5335 C CA . THR B 1 150 ? 4.266 -26.734 -17.594 1 90.56 150 THR B CA 1
ATOM 5336 C C . THR B 1 150 ? 4.574 -25.312 -17.141 1 90.56 150 THR B C 1
ATOM 5338 O O . THR B 1 150 ? 5.742 -24.938 -17.031 1 90.56 150 THR B O 1
ATOM 5341 N N . ARG B 1 151 ? 3.545 -24.562 -17 1 89.81 151 ARG B N 1
ATOM 5342 C CA . ARG B 1 151 ? 3.719 -23.203 -16.484 1 89.81 151 ARG B CA 1
ATOM 5343 C C . ARG B 1 151 ? 4.395 -23.219 -15.109 1 89.81 151 ARG B C 1
ATOM 5345 O O . ARG B 1 151 ? 5.277 -22.406 -14.836 1 89.81 151 ARG B O 1
ATOM 5352 N N . SER B 1 152 ? 3.928 -24.109 -14.234 1 88.5 152 SER B N 1
ATOM 5353 C CA . SER B 1 152 ? 4.543 -24.266 -12.922 1 88.5 152 SER B CA 1
ATOM 5354 C C . SER B 1 152 ? 6.031 -24.562 -13.031 1 88.5 152 SER B C 1
ATOM 5356 O O . SER B 1 152 ? 6.84 -24.047 -12.258 1 88.5 152 SER B O 1
ATOM 5358 N N . GLU B 1 153 ? 6.359 -25.406 -13.93 1 92.56 153 GLU B N 1
ATOM 5359 C CA . GLU B 1 153 ? 7.766 -25.734 -14.156 1 92.56 153 GLU B CA 1
ATOM 5360 C C . GLU B 1 153 ? 8.531 -24.531 -14.695 1 92.56 153 GLU B C 1
ATOM 5362 O O . GLU B 1 153 ? 9.68 -24.297 -14.312 1 92.56 153 GLU B O 1
ATOM 5367 N N . ALA B 1 154 ? 7.898 -23.812 -15.602 1 93.19 154 ALA B N 1
ATOM 5368 C CA . ALA B 1 154 ? 8.539 -22.609 -16.125 1 93.19 154 ALA B CA 1
ATOM 5369 C C . ALA B 1 154 ? 8.789 -21.594 -15.023 1 93.19 154 ALA B C 1
ATOM 5371 O O . ALA B 1 154 ? 9.844 -20.938 -15 1 93.19 154 ALA B O 1
ATOM 5372 N N . GLU B 1 155 ? 7.84 -21.453 -14.188 1 91.25 155 GLU B N 1
ATOM 5373 C CA . GLU B 1 155 ? 8.008 -20.547 -13.047 1 91.25 155 GLU B CA 1
ATOM 5374 C C . GLU B 1 155 ? 9.164 -20.984 -12.156 1 91.25 155 GLU B C 1
ATOM 5376 O O . GLU B 1 155 ? 9.93 -20.156 -11.672 1 91.25 155 GLU B O 1
ATOM 5381 N N . PHE B 1 156 ? 9.328 -22.25 -11.961 1 91.12 156 PHE B N 1
ATOM 5382 C CA . PHE B 1 156 ? 10.43 -22.766 -11.164 1 91.12 156 PHE B CA 1
ATOM 5383 C C . PHE B 1 156 ? 11.758 -22.547 -11.867 1 91.12 156 PHE B C 1
ATOM 5385 O O . PHE B 1 156 ? 12.758 -22.219 -11.227 1 91.12 156 PHE B O 1
ATOM 5392 N N . LEU B 1 157 ? 11.711 -22.734 -13.156 1 94.38 157 LEU B N 1
ATOM 5393 C CA . LEU B 1 157 ? 12.906 -22.484 -13.961 1 94.38 157 LEU B CA 1
ATOM 5394 C C . LEU B 1 157 ? 13.359 -21.031 -13.812 1 94.38 157 LEU B C 1
ATOM 5396 O O . LEU B 1 157 ? 14.562 -20.766 -13.773 1 94.38 157 LEU B O 1
ATOM 5400 N N . ARG B 1 158 ? 12.438 -20.156 -13.797 1 93.56 158 ARG B N 1
ATOM 5401 C CA . ARG B 1 158 ? 12.758 -18.75 -13.594 1 93.56 158 ARG B CA 1
ATOM 5402 C C . ARG B 1 158 ? 13.461 -18.531 -12.258 1 93.56 158 ARG B C 1
ATOM 5404 O O . ARG B 1 158 ? 14.422 -17.766 -12.172 1 93.56 158 ARG B O 1
ATOM 5411 N N . LEU B 1 159 ? 12.977 -19.203 -11.242 1 91.31 159 LEU B N 1
ATOM 5412 C CA . LEU B 1 159 ? 13.609 -19.125 -9.93 1 91.31 159 LEU B CA 1
ATOM 5413 C C . LEU B 1 159 ? 15.047 -19.609 -9.977 1 91.31 159 LEU B C 1
ATOM 5415 O O . LEU B 1 159 ? 15.938 -19 -9.383 1 91.31 159 LEU B O 1
ATOM 5419 N N . ILE B 1 160 ? 15.164 -20.719 -10.633 1 94.06 160 ILE B N 1
ATOM 5420 C CA . ILE B 1 160 ? 16.5 -21.281 -10.797 1 94.06 160 ILE B CA 1
ATOM 5421 C C . ILE B 1 160 ? 17.406 -20.281 -11.484 1 94.06 160 ILE B C 1
ATOM 5423 O O . ILE B 1 160 ? 18.547 -20.078 -11.055 1 94.06 160 ILE B O 1
ATOM 5427 N N . ARG B 1 161 ? 16.891 -19.641 -12.516 1 94.25 161 ARG B N 1
ATOM 5428 C CA . ARG B 1 161 ? 17.625 -18.609 -13.234 1 94.25 161 ARG B CA 1
ATOM 5429 C C . ARG B 1 161 ? 18 -17.453 -12.312 1 94.25 161 ARG B C 1
ATOM 5431 O O . ARG B 1 161 ? 19.141 -16.969 -12.344 1 94.25 161 ARG B O 1
ATOM 5438 N N . ASP B 1 162 ? 17.109 -17.109 -11.492 1 92.25 162 ASP B N 1
ATOM 5439 C CA . ASP B 1 162 ? 17.328 -15.977 -10.586 1 92.25 162 ASP B CA 1
ATOM 5440 C C . ASP B 1 162 ? 18.438 -16.281 -9.594 1 92.25 162 ASP B C 1
ATOM 5442 O O . ASP B 1 162 ? 19.141 -15.359 -9.141 1 92.25 162 ASP B O 1
ATOM 5446 N N . TRP B 1 163 ? 18.625 -17.562 -9.305 1 93.25 163 TRP B N 1
ATOM 5447 C CA . TRP B 1 163 ? 19.688 -17.969 -8.398 1 93.25 163 TRP B CA 1
ATOM 5448 C C . TRP B 1 163 ? 21 -18.125 -9.156 1 93.25 163 TRP B C 1
ATOM 5450 O O . TRP B 1 163 ? 22.047 -18.406 -8.555 1 93.25 163 TRP B O 1
ATOM 5460 N N . GLY B 1 164 ? 20.953 -17.984 -10.477 1 92.56 164 GLY B N 1
ATOM 5461 C CA . GLY B 1 164 ? 22.141 -18.031 -11.305 1 92.56 164 GLY B CA 1
ATOM 5462 C C . GLY B 1 164 ? 22.672 -19.438 -11.508 1 92.56 164 GLY B C 1
ATOM 5463 O O . GLY B 1 164 ? 23.891 -19.641 -11.602 1 92.56 164 GLY B O 1
ATOM 5464 N N . LYS B 1 165 ? 21.797 -20.406 -11.484 1 94.31 165 LYS B N 1
ATOM 5465 C CA . LYS B 1 165 ? 22.234 -21.797 -11.609 1 94.31 165 LYS B CA 1
ATOM 5466 C C . LYS B 1 165 ? 22.188 -22.266 -13.062 1 94.31 165 LYS B C 1
ATOM 5468 O O . LYS B 1 165 ? 21.328 -21.828 -13.828 1 94.31 165 LYS B O 1
ATOM 5473 N N . LYS B 1 166 ? 23.109 -23.109 -13.391 1 94.88 166 LYS B N 1
ATOM 5474 C CA . LYS B 1 166 ? 23.109 -23.734 -14.719 1 94.88 166 LYS B CA 1
ATOM 5475 C C . LYS B 1 166 ? 22.188 -24.938 -14.75 1 94.88 166 LYS B C 1
ATOM 5477 O O . LYS B 1 166 ? 22.062 -25.672 -13.766 1 94.88 166 LYS B O 1
ATOM 5482 N N . VAL B 1 167 ? 21.594 -25.109 -15.984 1 97.12 167 VAL B N 1
ATOM 5483 C CA . VAL B 1 167 ? 20.516 -26.094 -16.062 1 97.12 167 VAL B CA 1
ATOM 5484 C C . VAL B 1 167 ? 20.797 -27.047 -17.219 1 97.12 167 VAL B C 1
ATOM 5486 O O . VAL B 1 167 ? 21.25 -26.641 -18.281 1 97.12 167 VAL B O 1
ATOM 5489 N N . VAL B 1 168 ? 20.641 -28.344 -16.953 1 97.88 168 VAL B N 1
ATOM 5490 C CA . VAL B 1 168 ? 20.484 -29.375 -17.984 1 97.88 168 VAL B CA 1
ATOM 5491 C C . VAL B 1 168 ? 19.047 -29.875 -18.016 1 97.88 168 VAL B C 1
ATOM 5493 O O . VAL B 1 168 ? 18.516 -30.297 -16.984 1 97.88 168 VAL B O 1
ATOM 5496 N N . LEU B 1 169 ? 18.438 -29.828 -19.188 1 98.31 169 LEU B N 1
ATOM 5497 C CA . LEU B 1 169 ? 17.047 -30.234 -19.312 1 98.31 169 LEU B CA 1
ATOM 5498 C C . LEU B 1 169 ? 16.938 -31.734 -19.625 1 98.31 169 LEU B C 1
ATOM 5500 O O . LEU B 1 169 ? 17.656 -32.25 -20.484 1 98.31 169 LEU B O 1
ATOM 5504 N N . VAL B 1 170 ? 16.109 -32.406 -18.875 1 98.44 170 VAL B N 1
ATOM 5505 C CA . VAL B 1 170 ? 15.844 -33.812 -19.125 1 98.44 170 VAL B CA 1
ATOM 5506 C C . VAL B 1 170 ? 14.352 -34.031 -19.328 1 98.44 170 VAL B C 1
ATOM 5508 O O . VAL B 1 170 ? 13.539 -33.781 -18.453 1 98.44 170 VAL B O 1
ATOM 5511 N N . VAL B 1 171 ? 13.984 -34.469 -20.516 1 98.06 171 VAL B N 1
ATOM 5512 C CA . VAL B 1 171 ? 12.609 -34.875 -20.781 1 98.06 171 VAL B CA 1
ATOM 5513 C C . VAL B 1 171 ? 12.477 -36.375 -20.562 1 98.06 171 VAL B C 1
ATOM 5515 O O . VAL B 1 171 ? 12.891 -37.188 -21.406 1 98.06 171 VAL B O 1
ATOM 5518 N N . ASN B 1 172 ? 11.922 -36.719 -19.438 1 97 172 ASN B N 1
ATOM 5519 C CA . ASN B 1 172 ? 11.805 -38.125 -19.031 1 97 172 ASN B CA 1
ATOM 5520 C C . ASN B 1 172 ? 10.531 -38.75 -19.578 1 97 172 ASN B C 1
ATOM 5522 O O . ASN B 1 172 ? 9.664 -38.062 -20.109 1 97 172 ASN B O 1
ATOM 5526 N N . LYS B 1 173 ? 10.391 -40.094 -19.547 1 94.69 173 LYS B N 1
ATOM 5527 C CA . LYS B 1 173 ? 9.273 -40.906 -20.031 1 94.69 173 LYS B CA 1
ATOM 5528 C C . LYS B 1 173 ? 9.133 -40.812 -21.547 1 94.69 173 LYS B C 1
ATOM 5530 O O . LYS B 1 173 ? 8.016 -40.75 -22.062 1 94.69 173 LYS B O 1
ATOM 5535 N N . ALA B 1 174 ? 10.219 -40.719 -22.172 1 95.06 174 ALA B N 1
ATOM 5536 C CA . ALA B 1 174 ? 10.234 -40.562 -23.625 1 95.06 174 ALA B CA 1
ATOM 5537 C C . ALA B 1 174 ? 9.672 -41.812 -24.312 1 95.06 174 ALA B C 1
ATOM 5539 O O . ALA B 1 174 ? 9.344 -41.781 -25.5 1 95.06 174 ALA B O 1
ATOM 5540 N N . ASP B 1 175 ? 9.586 -42.938 -23.578 1 92.69 175 ASP B N 1
ATOM 5541 C CA . ASP B 1 175 ? 9.023 -44.188 -24.109 1 92.69 175 ASP B CA 1
ATOM 5542 C C . ASP B 1 175 ? 7.539 -44 -24.422 1 92.69 175 ASP B C 1
ATOM 5544 O O . ASP B 1 175 ? 6.965 -44.812 -25.172 1 92.69 175 ASP B O 1
ATOM 5548 N N . LEU B 1 176 ? 6.941 -43.062 -23.828 1 88.56 176 LEU B N 1
ATOM 5549 C CA . LEU B 1 176 ? 5.516 -42.812 -24.031 1 88.56 176 LEU B CA 1
ATOM 5550 C C . LEU B 1 176 ? 5.273 -42.094 -25.359 1 88.56 176 LEU B C 1
ATOM 5552 O O . LEU B 1 176 ? 4.129 -42 -25.812 1 88.56 176 LEU B O 1
ATOM 5556 N N . LEU B 1 177 ? 6.328 -41.625 -26 1 91.62 177 LEU B N 1
ATOM 5557 C CA . LEU B 1 177 ? 6.18 -40.812 -27.188 1 91.62 177 LEU B CA 1
ATOM 5558 C C . LEU B 1 177 ? 6.41 -41.625 -28.453 1 91.62 177 LEU B C 1
ATOM 5560 O O . LEU B 1 177 ? 7.281 -42.5 -28.484 1 91.62 177 LEU B O 1
ATOM 5564 N N . SER B 1 178 ? 5.594 -41.281 -29.5 1 90.56 178 SER B N 1
ATOM 5565 C CA . SER B 1 178 ? 5.926 -41.75 -30.844 1 90.56 178 SER B CA 1
ATOM 5566 C C . SER B 1 178 ? 7.164 -41.062 -31.391 1 90.56 178 SER B C 1
ATOM 5568 O O . SER B 1 178 ? 7.637 -40.094 -30.797 1 90.56 178 SER B O 1
ATOM 5570 N N . GLU B 1 179 ? 7.734 -41.594 -32.438 1 88.75 179 GLU B N 1
ATOM 5571 C CA . GLU B 1 179 ? 8.93 -41 -33.031 1 88.75 179 GLU B CA 1
ATOM 5572 C C . GLU B 1 179 ? 8.68 -39.562 -33.438 1 88.75 179 GLU B C 1
ATOM 5574 O O . GLU B 1 179 ? 9.516 -38.688 -33.219 1 88.75 179 GLU B O 1
ATOM 5579 N N . GLU B 1 180 ? 7.543 -39.312 -34.062 1 88.25 180 GLU B N 1
ATOM 5580 C CA . GLU B 1 180 ? 7.176 -37.938 -34.469 1 88.25 180 GLU B CA 1
ATOM 5581 C C . GLU B 1 180 ? 6.98 -37.031 -33.25 1 88.25 180 GLU B C 1
ATOM 5583 O O . GLU B 1 180 ? 7.414 -35.875 -33.25 1 88.25 180 GLU B O 1
ATOM 5588 N N . ASP B 1 181 ? 6.469 -37.562 -32.25 1 92.19 181 ASP B N 1
ATOM 5589 C CA . ASP B 1 181 ? 6.172 -36.781 -31.062 1 92.19 181 ASP B CA 1
ATOM 5590 C C . ASP B 1 181 ? 7.449 -36.438 -30.297 1 92.19 181 ASP B C 1
ATOM 5592 O O . ASP B 1 181 ? 7.516 -35.406 -29.625 1 92.19 181 ASP B O 1
ATOM 5596 N N . ARG B 1 182 ? 8.469 -37.219 -30.469 1 94.56 182 ARG B N 1
ATOM 5597 C CA . ARG B 1 182 ? 9.727 -37 -29.766 1 94.56 182 ARG B CA 1
ATOM 5598 C C . ARG B 1 182 ? 10.367 -35.656 -30.172 1 94.56 182 ARG B C 1
ATOM 5600 O O . ARG B 1 182 ? 10.75 -34.875 -29.328 1 94.56 182 ARG B O 1
ATOM 5607 N N . GLU B 1 183 ? 10.398 -35.469 -31.453 1 92.94 183 GLU B N 1
ATOM 5608 C CA . GLU B 1 183 ? 11 -34.25 -31.969 1 92.94 183 GLU B CA 1
ATOM 5609 C C . GLU B 1 183 ? 10.164 -33.031 -31.594 1 92.94 183 GLU B C 1
ATOM 5611 O O . GLU B 1 183 ? 10.711 -31.984 -31.203 1 92.94 183 GLU B O 1
ATOM 5616 N N . ALA B 1 184 ? 8.914 -33.188 -31.703 1 92 184 ALA B N 1
ATOM 5617 C CA . ALA B 1 184 ? 8.008 -32.062 -31.391 1 92 184 ALA B CA 1
ATOM 5618 C C . ALA B 1 184 ? 8.125 -31.672 -29.922 1 92 184 ALA B C 1
ATOM 5620 O O . ALA B 1 184 ? 8.18 -30.469 -29.609 1 92 184 ALA B O 1
ATOM 5621 N N . VAL B 1 185 ? 8.195 -32.594 -29.031 1 94.56 185 VAL B N 1
ATOM 5622 C CA . VAL B 1 185 ? 8.281 -32.344 -27.594 1 94.56 185 VAL B CA 1
ATOM 5623 C C . VAL B 1 185 ? 9.633 -31.703 -27.266 1 94.56 185 VAL B C 1
ATOM 5625 O O . VAL B 1 185 ? 9.703 -30.75 -26.484 1 94.56 185 VAL B O 1
ATOM 5628 N N . ALA B 1 186 ? 10.68 -32.25 -27.891 1 95.75 186 ALA B N 1
ATOM 5629 C CA . ALA B 1 186 ? 12.016 -31.703 -27.656 1 95.75 186 ALA B CA 1
ATOM 5630 C C . ALA B 1 186 ? 12.078 -30.219 -28.047 1 95.75 186 ALA B C 1
ATOM 5632 O O . ALA B 1 186 ? 12.602 -29.391 -27.297 1 95.75 186 ALA B O 1
ATOM 5633 N N . ARG B 1 187 ? 11.539 -29.969 -29.188 1 94.5 187 ARG B N 1
ATOM 5634 C CA . ARG B 1 187 ? 11.539 -28.594 -29.672 1 94.5 187 ARG B CA 1
ATOM 5635 C C . ARG B 1 187 ? 10.711 -27.688 -28.766 1 94.5 187 ARG B C 1
ATOM 5637 O O . ARG B 1 187 ? 11.125 -26.578 -28.438 1 94.5 187 ARG B O 1
ATOM 5644 N N . TYR B 1 188 ? 9.609 -28.156 -28.375 1 93.31 188 TYR B N 1
ATOM 5645 C CA . TYR B 1 188 ? 8.711 -27.391 -27.5 1 93.31 188 TYR B CA 1
ATOM 5646 C C . TYR B 1 188 ? 9.391 -27.047 -26.188 1 93.31 188 TYR B C 1
ATOM 5648 O O . TYR B 1 188 ? 9.359 -25.891 -25.75 1 93.31 188 TYR B O 1
ATOM 5656 N N . VAL B 1 189 ? 10.016 -27.969 -25.594 1 96.44 189 VAL B N 1
ATOM 5657 C CA . VAL B 1 189 ? 10.672 -27.781 -24.297 1 96.44 189 VAL B CA 1
ATOM 5658 C C . VAL B 1 189 ? 11.875 -26.859 -24.469 1 96.44 189 VAL B C 1
ATOM 5660 O O . VAL B 1 189 ? 12.086 -25.953 -23.656 1 96.44 189 VAL B O 1
ATOM 5663 N N . ALA B 1 190 ? 12.602 -27.109 -25.531 1 96.88 190 ALA B N 1
ATOM 5664 C CA . ALA B 1 190 ? 13.789 -26.297 -25.781 1 96.88 190 ALA B CA 1
ATOM 5665 C C . ALA B 1 190 ? 13.43 -24.828 -25.969 1 96.88 190 ALA B C 1
ATOM 5667 O O . ALA B 1 190 ? 14.055 -23.953 -25.359 1 96.88 190 ALA B O 1
ATOM 5668 N N . GLU B 1 191 ? 12.461 -24.594 -26.734 1 95.25 191 GLU B N 1
ATOM 5669 C CA . GLU B 1 191 ? 12.023 -23.234 -27 1 95.25 191 GLU B CA 1
ATOM 5670 C C . GLU B 1 191 ? 11.469 -22.578 -25.734 1 95.25 191 GLU B C 1
ATOM 5672 O O . GLU B 1 191 ? 11.766 -21.422 -25.453 1 95.25 191 GLU B O 1
ATOM 5677 N N . GLY B 1 192 ? 10.656 -23.25 -25.016 1 94.31 192 GLY B N 1
ATOM 5678 C CA . GLY B 1 192 ? 10.102 -22.734 -23.781 1 94.31 192 GLY B CA 1
ATOM 5679 C C . GLY B 1 192 ? 11.164 -22.391 -22.75 1 94.31 192 GLY B C 1
ATOM 5680 O O . GLY B 1 192 ? 11.109 -21.344 -22.109 1 94.31 192 GLY B O 1
ATOM 5681 N N . ALA B 1 193 ? 12.062 -23.281 -22.625 1 96.94 193 ALA B N 1
ATOM 5682 C CA . ALA B 1 193 ? 13.141 -23.078 -21.656 1 96.94 193 ALA B CA 1
ATOM 5683 C C . ALA B 1 193 ? 14.031 -21.906 -22.062 1 96.94 193 ALA B C 1
ATOM 5685 O O . ALA B 1 193 ? 14.469 -21.125 -21.219 1 96.94 193 ALA B O 1
ATOM 5686 N N . ARG B 1 194 ? 14.281 -21.844 -23.359 1 96.69 194 ARG B N 1
ATOM 5687 C CA . ARG B 1 194 ? 15.086 -20.734 -23.859 1 96.69 194 ARG B CA 1
ATOM 5688 C C . ARG B 1 194 ? 14.43 -19.391 -23.547 1 96.69 194 ARG B C 1
ATOM 5690 O O . ARG B 1 194 ? 15.109 -18.438 -23.172 1 96.69 194 ARG B O 1
ATOM 5697 N N . ALA B 1 195 ? 13.203 -19.359 -23.703 1 95.12 195 ALA B N 1
ATOM 5698 C CA . ALA B 1 195 ? 12.469 -18.125 -23.422 1 95.12 195 ALA B CA 1
ATOM 5699 C C . ALA B 1 195 ? 12.57 -17.734 -21.953 1 95.12 195 ALA B C 1
ATOM 5701 O O . ALA B 1 195 ? 12.656 -16.547 -21.625 1 95.12 195 ALA B O 1
ATOM 5702 N N . VAL B 1 196 ? 12.57 -18.641 -21.062 1 95.5 196 VAL B N 1
ATOM 5703 C CA . VAL B 1 196 ? 12.586 -18.391 -19.625 1 95.5 196 VAL B CA 1
ATOM 5704 C C . VAL B 1 196 ? 14.016 -18.078 -19.172 1 95.5 196 VAL B C 1
ATOM 5706 O O . VAL B 1 196 ? 14.242 -17.125 -18.438 1 95.5 196 VAL B O 1
ATOM 5709 N N . LEU B 1 197 ? 14.953 -18.875 -19.656 1 96.5 197 LEU B N 1
ATOM 5710 C CA . LEU B 1 197 ? 16.328 -18.797 -19.172 1 96.5 197 LEU B CA 1
ATOM 5711 C C . LEU B 1 197 ? 17.109 -17.734 -19.922 1 96.5 197 LEU B C 1
ATOM 5713 O O . LEU B 1 197 ? 18.156 -17.266 -19.453 1 96.5 197 LEU B O 1
ATOM 5717 N N . GLY B 1 198 ? 16.688 -17.391 -21.141 1 94.19 198 GLY B N 1
ATOM 5718 C CA . GLY B 1 198 ? 17.375 -16.406 -21.953 1 94.19 198 GLY B CA 1
ATOM 5719 C C . GLY B 1 198 ? 18.547 -16.984 -22.734 1 94.19 198 GLY B C 1
ATOM 5720 O O . GLY B 1 198 ? 19.328 -16.25 -23.328 1 94.19 198 GLY B O 1
ATOM 5721 N N . GLU B 1 199 ? 18.812 -18.281 -22.609 1 94.31 199 GLU B N 1
ATOM 5722 C CA . GLU B 1 199 ? 19.875 -18.984 -23.328 1 94.31 199 GLU B CA 1
ATOM 5723 C C . GLU B 1 199 ? 19.5 -20.422 -23.625 1 94.31 199 GLU B C 1
ATOM 5725 O O . GLU B 1 199 ? 18.562 -20.969 -23.016 1 94.31 199 GLU B O 1
ATOM 5730 N N . GLU B 1 200 ? 20.172 -21 -24.531 1 95.62 200 GLU B N 1
ATOM 5731 C CA . GLU B 1 200 ? 19.984 -22.406 -24.859 1 95.62 200 GLU B CA 1
ATOM 5732 C C . GLU B 1 200 ? 20.75 -23.312 -23.891 1 95.62 200 GLU B C 1
ATOM 5734 O O . GLU B 1 200 ? 21.891 -23 -23.531 1 95.62 200 GLU B O 1
ATOM 5739 N N . VAL B 1 201 ? 20.094 -24.328 -23.516 1 96.44 201 VAL B N 1
ATOM 5740 C CA . VAL B 1 201 ? 20.75 -25.266 -22.609 1 96.44 201 VAL B CA 1
ATOM 5741 C C . VAL B 1 201 ? 20.641 -26.688 -23.172 1 96.44 201 VAL B C 1
ATOM 5743 O O . VAL B 1 201 ? 19.781 -26.969 -24 1 96.44 201 VAL B O 1
ATOM 5746 N N . PRO B 1 202 ? 21.578 -27.578 -22.734 1 97.44 202 PRO B N 1
ATOM 5747 C CA . PRO B 1 202 ? 21.5 -28.969 -23.203 1 97.44 202 PRO B CA 1
ATOM 5748 C C . PRO B 1 202 ? 20.188 -29.656 -22.812 1 97.44 202 PRO B C 1
ATOM 5750 O O . PRO B 1 202 ? 19.672 -29.422 -21.719 1 97.44 202 PRO B O 1
ATOM 5753 N N . LEU B 1 203 ? 19.703 -30.406 -23.781 1 98.19 203 LEU B N 1
ATOM 5754 C CA . LEU B 1 203 ? 18.438 -31.125 -23.578 1 98.19 203 LEU B CA 1
ATOM 5755 C C . LEU B 1 203 ? 18.578 -32.594 -23.984 1 98.19 203 LEU B C 1
ATOM 5757 O O . LEU B 1 203 ? 19.125 -32.906 -25.031 1 98.19 203 LEU B O 1
ATOM 5761 N N . PHE B 1 204 ? 18.094 -33.5 -23.109 1 98.12 204 PHE B N 1
ATOM 5762 C CA . PHE B 1 204 ? 18.172 -34.938 -23.375 1 98.12 204 PHE B CA 1
ATOM 5763 C C . PHE B 1 204 ? 16.812 -35.594 -23.219 1 98.12 204 PHE B C 1
ATOM 5765 O O . PHE B 1 204 ? 16.125 -35.406 -22.219 1 98.12 204 PHE B O 1
ATOM 5772 N N . LEU B 1 205 ? 16.344 -36.344 -24.203 1 97.56 205 LEU B N 1
ATOM 5773 C CA . LEU B 1 205 ? 15.18 -37.219 -24.094 1 97.56 205 LEU B CA 1
ATOM 5774 C C . LEU B 1 205 ? 15.555 -38.562 -23.5 1 97.56 205 LEU B C 1
ATOM 5776 O O . LEU B 1 205 ? 16.438 -39.25 -24.016 1 97.56 205 LEU B O 1
ATOM 5780 N N . VAL B 1 206 ? 14.914 -38.875 -22.375 1 97.69 206 VAL B N 1
ATOM 5781 C CA . VAL B 1 206 ? 15.328 -40.062 -21.656 1 97.69 206 VAL B CA 1
ATOM 5782 C C . VAL B 1 206 ? 14.109 -40.875 -21.266 1 97.69 206 VAL B C 1
ATOM 5784 O O . VAL B 1 206 ? 13.016 -40.344 -21.094 1 97.69 206 VAL B O 1
ATOM 5787 N N . SER B 1 207 ? 14.188 -42.156 -21.25 1 97 207 SER B N 1
ATOM 5788 C CA . SER B 1 207 ? 13.266 -43.062 -20.562 1 97 207 SER B CA 1
ATOM 5789 C C . SER B 1 207 ? 13.953 -43.781 -19.406 1 97 207 SER B C 1
ATOM 5791 O O . SER B 1 207 ? 14.727 -44.719 -19.625 1 97 207 SER B O 1
ATOM 5793 N N . ALA B 1 208 ? 13.664 -43.25 -18.219 1 94.88 208 ALA B N 1
ATOM 5794 C CA . ALA B 1 208 ? 14.266 -43.875 -17.031 1 94.88 208 ALA B CA 1
ATOM 5795 C C . ALA B 1 208 ? 13.883 -45.344 -16.938 1 94.88 208 ALA B C 1
ATOM 5797 O O . ALA B 1 208 ? 14.695 -46.188 -16.531 1 94.88 208 ALA B O 1
ATOM 5798 N N . ARG B 1 209 ? 12.664 -45.688 -17.312 1 90.56 209 ARG B N 1
ATOM 5799 C CA . ARG B 1 209 ? 12.18 -47.062 -17.281 1 90.56 209 ARG B CA 1
ATOM 5800 C C . ARG B 1 209 ? 13.039 -47.969 -18.156 1 90.56 209 ARG B C 1
ATOM 5802 O O . ARG B 1 209 ? 13.531 -49 -17.703 1 90.56 209 ARG B O 1
ATOM 5809 N N . ARG B 1 210 ? 13.281 -47.562 -19.391 1 92.75 210 ARG B N 1
ATOM 5810 C CA . ARG B 1 210 ? 14.102 -48.344 -20.312 1 92.75 210 ARG B CA 1
ATOM 5811 C C . ARG B 1 210 ? 15.57 -48.312 -19.891 1 92.75 210 ARG B C 1
ATOM 5813 O O . ARG B 1 210 ? 16.328 -49.25 -20.172 1 92.75 210 ARG B O 1
ATOM 5820 N N . GLY B 1 211 ? 15.906 -47.219 -19.328 1 91.44 211 GLY B N 1
ATOM 5821 C CA . GLY B 1 211 ? 17.266 -47.062 -18.844 1 91.44 211 GLY B CA 1
ATOM 5822 C C . GLY B 1 211 ? 17.641 -48.062 -17.781 1 91.44 211 GLY B C 1
ATOM 5823 O O . GLY B 1 211 ? 18.766 -48.594 -17.766 1 91.44 211 GLY B O 1
ATOM 5824 N N . LYS B 1 212 ? 16.734 -48.312 -16.875 1 88.75 212 LYS B N 1
ATOM 5825 C CA . LYS B 1 212 ? 16.984 -49.312 -15.836 1 88.75 212 LYS B CA 1
ATOM 5826 C C . LYS B 1 212 ? 17.281 -50.688 -16.438 1 88.75 212 LYS B C 1
ATOM 5828 O O . LYS B 1 212 ? 17.969 -51.5 -15.844 1 88.75 212 LYS B O 1
ATOM 5833 N N . GLU B 1 213 ? 16.781 -50.875 -17.672 1 87.69 213 GLU B N 1
ATOM 5834 C CA . GLU B 1 213 ? 17 -52.125 -18.391 1 87.69 213 GLU B CA 1
ATOM 5835 C C . GLU B 1 213 ? 18.234 -52.062 -19.266 1 87.69 213 GLU B C 1
ATOM 5837 O O . GLU B 1 213 ? 18.578 -53 -19.953 1 87.69 213 GLU B O 1
ATOM 5842 N N . GLY B 1 214 ? 18.953 -51 -19.25 1 80.94 214 GLY B N 1
ATOM 5843 C CA . GLY B 1 214 ? 20.172 -50.781 -20.016 1 80.94 214 GLY B CA 1
ATOM 5844 C C . GLY B 1 214 ? 19.906 -50.5 -21.484 1 80.94 214 GLY B C 1
ATOM 5845 O O . GLY B 1 214 ? 20.781 -50.719 -22.328 1 80.94 214 GLY B O 1
ATOM 5846 N N . ARG B 1 215 ? 18.734 -50 -21.875 1 83.56 215 ARG B N 1
ATOM 5847 C CA . ARG B 1 215 ? 18.328 -49.969 -23.281 1 83.56 215 ARG B CA 1
ATOM 5848 C C . ARG B 1 215 ? 17.984 -48.531 -23.688 1 83.56 215 ARG B C 1
ATOM 5850 O O . ARG B 1 215 ? 17.312 -48.312 -24.703 1 83.56 215 ARG B O 1
ATOM 5857 N N . ASP B 1 216 ? 18.406 -47.5 -22.969 1 92.5 216 ASP B N 1
ATOM 5858 C CA . ASP B 1 216 ? 18 -46.188 -23.375 1 92.5 216 ASP B CA 1
ATOM 5859 C C . ASP B 1 216 ? 19.203 -45.344 -23.812 1 92.5 216 ASP B C 1
ATOM 5861 O O . ASP B 1 216 ? 20.047 -44.969 -22.984 1 92.5 216 ASP B O 1
ATOM 5865 N N . GLU B 1 217 ? 19.266 -45 -25.109 1 92.94 217 GLU B N 1
ATOM 5866 C CA . GLU B 1 217 ? 20.375 -44.25 -25.656 1 92.94 217 GLU B CA 1
ATOM 5867 C C . GLU B 1 217 ? 20.406 -42.844 -25.078 1 92.94 217 GLU B C 1
ATOM 5869 O O . GLU B 1 217 ? 21.484 -42.25 -24.906 1 92.94 217 GLU B O 1
ATOM 5874 N N . GLY B 1 218 ? 19.281 -42.25 -24.875 1 95.19 218 GLY B N 1
ATOM 5875 C CA . GLY B 1 218 ? 19.203 -40.906 -24.281 1 95.19 218 GLY B CA 1
ATOM 5876 C C . GLY B 1 218 ? 19.844 -40.844 -22.906 1 95.19 218 GLY B C 1
ATOM 5877 O O . GLY B 1 218 ? 20.547 -39.875 -22.594 1 95.19 218 GLY B O 1
ATOM 5878 N N . LEU B 1 219 ? 19.641 -41.844 -22.094 1 96.19 219 LEU B N 1
ATOM 5879 C CA . LEU B 1 219 ? 20.219 -41.875 -20.75 1 96.19 219 LEU B CA 1
ATOM 5880 C C . LEU B 1 219 ? 21.734 -42.031 -20.828 1 96.19 219 LEU B C 1
ATOM 5882 O O . LEU B 1 219 ? 22.453 -41.406 -20.031 1 96.19 219 LEU B O 1
ATOM 5886 N N . LEU B 1 220 ? 22.234 -42.812 -21.734 1 94.31 220 LEU B N 1
ATOM 5887 C CA . LEU B 1 220 ? 23.672 -42.969 -21.906 1 94.31 220 LEU B CA 1
ATOM 5888 C C . LEU B 1 220 ? 24.312 -41.625 -22.297 1 94.31 220 LEU B C 1
ATOM 5890 O O . LEU B 1 220 ? 25.359 -41.25 -21.75 1 94.31 220 LEU B O 1
ATOM 5894 N N . ARG B 1 221 ? 23.625 -40.938 -23.203 1 95.94 221 ARG B N 1
ATOM 5895 C CA . ARG B 1 221 ? 24.141 -39.625 -23.625 1 95.94 221 ARG B CA 1
ATOM 5896 C C . ARG B 1 221 ? 24.141 -38.625 -22.453 1 95.94 221 ARG B C 1
ATOM 5898 O O . ARG B 1 221 ? 25.062 -37.844 -22.312 1 95.94 221 ARG B O 1
ATOM 5905 N N . LEU B 1 222 ? 23.109 -38.656 -21.672 1 96.38 222 LEU B N 1
ATOM 5906 C CA . LEU B 1 222 ? 23.016 -37.781 -20.5 1 96.38 222 LEU B CA 1
ATOM 5907 C C . LEU B 1 222 ? 24.141 -38.094 -19.516 1 96.38 222 LEU B C 1
ATOM 5909 O O . LEU B 1 222 ? 24.812 -37.188 -19.016 1 96.38 222 LEU B O 1
ATOM 5913 N N . ARG B 1 223 ? 24.375 -39.375 -19.234 1 92.25 223 ARG B N 1
ATOM 5914 C CA . ARG B 1 223 ? 25.438 -39.812 -18.328 1 92.25 223 ARG B CA 1
ATOM 5915 C C . ARG B 1 223 ? 26.797 -39.312 -18.812 1 92.25 223 ARG B C 1
ATOM 5917 O O . ARG B 1 223 ? 27.594 -38.781 -18.031 1 92.25 223 ARG B O 1
ATOM 5924 N N . ASP B 1 224 ? 27.016 -39.438 -20.109 1 93.38 224 ASP B N 1
ATOM 5925 C CA . ASP B 1 224 ? 28.281 -39 -20.703 1 93.38 224 ASP B CA 1
ATOM 5926 C C . ASP B 1 224 ? 28.438 -37.5 -20.562 1 93.38 224 ASP B C 1
ATOM 5928 O O . ASP B 1 224 ? 29.531 -37 -20.234 1 93.38 224 ASP B O 1
ATOM 5932 N N . HIS B 1 225 ? 27.391 -36.812 -20.828 1 94.75 225 HIS B N 1
ATOM 5933 C CA . HIS B 1 225 ? 27.438 -35.375 -20.719 1 94.75 225 HIS B CA 1
ATOM 5934 C C . HIS B 1 225 ? 27.75 -34.938 -19.297 1 94.75 225 HIS B C 1
ATOM 5936 O O . HIS B 1 225 ? 28.594 -34.062 -19.078 1 94.75 225 HIS B O 1
ATOM 5942 N N . VAL B 1 226 ? 27.062 -35.469 -18.328 1 93.25 226 VAL B N 1
ATOM 5943 C CA . VAL B 1 226 ? 27.281 -35.125 -16.938 1 93.25 226 VAL B CA 1
ATOM 5944 C C . VAL B 1 226 ? 28.719 -35.438 -16.547 1 93.25 226 VAL B C 1
ATOM 5946 O O . VAL B 1 226 ? 29.391 -34.625 -15.898 1 93.25 226 VAL B O 1
ATOM 5949 N N . ALA B 1 227 ? 29.203 -36.562 -16.938 1 89.31 227 ALA B N 1
ATOM 5950 C CA . ALA B 1 227 ? 30.594 -36.938 -16.641 1 89.31 227 ALA B CA 1
ATOM 5951 C C . ALA B 1 227 ? 31.578 -35.938 -17.25 1 89.31 227 ALA B C 1
ATOM 5953 O O . ALA B 1 227 ? 32.562 -35.562 -16.609 1 89.31 227 ALA B O 1
ATOM 5954 N N . GLU B 1 228 ? 31.266 -35.562 -18.453 1 91.62 228 GLU B N 1
ATOM 5955 C CA . GLU B 1 228 ? 32.125 -34.625 -19.141 1 91.62 228 GLU B CA 1
ATOM 5956 C C . GLU B 1 228 ? 32.125 -33.25 -18.453 1 91.62 228 GLU B C 1
ATOM 5958 O O . GLU B 1 228 ? 33.188 -32.656 -18.266 1 91.62 228 GLU B O 1
ATOM 5963 N N . VAL B 1 229 ? 31 -32.812 -18.109 1 91.75 229 VAL B N 1
ATOM 5964 C CA . VAL B 1 229 ? 30.859 -31.531 -17.453 1 91.75 229 VAL B CA 1
ATOM 5965 C C . VAL B 1 229 ? 31.625 -31.547 -16.125 1 91.75 229 VAL B C 1
ATOM 5967 O O . VAL B 1 229 ? 32.344 -30.594 -15.805 1 91.75 229 VAL B O 1
ATOM 5970 N N . ILE B 1 230 ? 31.5 -32.562 -15.367 1 89.94 230 ILE B N 1
ATOM 5971 C CA . ILE B 1 230 ? 32.188 -32.688 -14.078 1 89.94 230 ILE B CA 1
ATOM 5972 C C . ILE B 1 230 ? 33.688 -32.719 -14.297 1 89.94 230 ILE B C 1
ATOM 5974 O O . ILE B 1 230 ? 34.469 -32.062 -13.578 1 89.94 230 ILE B O 1
ATOM 5978 N N . ALA B 1 231 ? 34.125 -33.406 -15.266 1 87.75 231 ALA B N 1
ATOM 5979 C CA . ALA B 1 231 ? 35.531 -33.594 -15.531 1 87.75 231 ALA B CA 1
ATOM 5980 C C . ALA B 1 231 ? 36.188 -32.281 -16 1 87.75 231 ALA B C 1
ATOM 5982 O O . ALA B 1 231 ? 37.281 -31.938 -15.602 1 87.75 231 ALA B O 1
ATOM 5983 N N . MET B 1 232 ? 35.406 -31.516 -16.75 1 88.38 232 MET B N 1
ATOM 5984 C CA . MET B 1 232 ? 36.031 -30.375 -17.422 1 88.38 232 MET B CA 1
ATOM 5985 C C . MET B 1 232 ? 35.594 -29.062 -16.781 1 88.38 232 MET B C 1
ATOM 5987 O O . MET B 1 232 ? 36.312 -28.062 -16.859 1 88.38 232 MET B O 1
ATOM 5991 N N . LYS B 1 233 ? 34.469 -29.062 -16.219 1 89.44 233 LYS B N 1
ATOM 5992 C CA . LYS B 1 233 ? 33.906 -27.766 -15.859 1 89.44 233 LYS B CA 1
ATOM 5993 C C . LYS B 1 233 ? 33.406 -27.766 -14.414 1 89.44 233 LYS B C 1
ATOM 5995 O O . LYS B 1 233 ? 32.594 -26.922 -14.031 1 89.44 233 LYS B O 1
ATOM 6000 N N . ALA B 1 234 ? 33.875 -28.656 -13.633 1 90 234 ALA B N 1
ATOM 6001 C CA . ALA B 1 234 ? 33.344 -28.766 -12.266 1 90 234 ALA B CA 1
ATOM 6002 C C . ALA B 1 234 ? 33.625 -27.5 -11.477 1 90 234 ALA B C 1
ATOM 6004 O O . ALA B 1 234 ? 32.719 -26.906 -10.891 1 90 234 ALA B O 1
ATOM 6005 N N . LEU B 1 235 ? 34.875 -27.094 -11.508 1 90.06 235 LEU B N 1
ATOM 6006 C CA . LEU B 1 235 ? 35.25 -25.953 -10.688 1 90.06 235 LEU B CA 1
ATOM 6007 C C . LEU B 1 235 ? 34.594 -24.672 -11.211 1 90.06 235 LEU B C 1
ATOM 6009 O O . LEU B 1 235 ? 33.969 -23.938 -10.453 1 90.06 235 LEU B O 1
ATOM 6013 N N . PRO B 1 236 ? 34.719 -24.391 -12.516 1 91.94 236 PRO B N 1
ATOM 6014 C CA . PRO B 1 236 ? 34.031 -23.203 -13.031 1 91.94 236 PRO B CA 1
ATOM 6015 C C . PRO B 1 236 ? 32.531 -23.172 -12.695 1 91.94 236 PRO B C 1
ATOM 6017 O O . PRO B 1 236 ? 31.984 -22.109 -12.391 1 91.94 236 PRO B O 1
ATOM 6020 N N . LEU B 1 237 ? 31.906 -24.234 -12.742 1 93.88 237 LEU B N 1
ATOM 6021 C CA . LEU B 1 237 ? 30.469 -24.312 -12.445 1 93.88 237 LEU B CA 1
ATOM 6022 C C . LEU B 1 237 ? 30.203 -24.047 -10.969 1 93.88 237 LEU B C 1
ATOM 6024 O O . LEU B 1 237 ? 29.25 -23.359 -10.617 1 93.88 237 LEU B O 1
ATOM 6028 N N . LYS B 1 238 ? 31.047 -24.547 -10.172 1 93.69 238 LYS B N 1
ATOM 6029 C CA . LYS B 1 238 ? 30.922 -24.312 -8.734 1 93.69 238 LYS B CA 1
ATOM 6030 C C . LYS B 1 238 ? 31.062 -22.828 -8.406 1 93.69 238 LYS B C 1
ATOM 6032 O O . LYS B 1 238 ? 30.297 -22.281 -7.629 1 93.69 238 LYS B O 1
ATOM 6037 N N . LEU B 1 239 ? 32.094 -22.281 -9.016 1 94.81 239 LEU B N 1
ATOM 6038 C CA . LEU B 1 239 ? 32.344 -20.859 -8.773 1 94.81 239 LEU B CA 1
ATOM 6039 C C . LEU B 1 239 ? 31.172 -20.016 -9.273 1 94.81 239 LEU B C 1
ATOM 6041 O O . LEU B 1 239 ? 30.719 -19.094 -8.586 1 94.81 239 LEU B O 1
ATOM 6045 N N . SER B 1 240 ? 30.703 -20.297 -10.422 1 94.56 240 SER B N 1
ATOM 6046 C CA . SER B 1 240 ? 29.594 -19.562 -11 1 94.56 240 SER B CA 1
ATOM 6047 C C . SER B 1 240 ? 28.328 -19.703 -10.148 1 94.56 240 SER B C 1
ATOM 6049 O O . SER B 1 240 ? 27.594 -18.734 -9.969 1 94.56 240 SER B O 1
ATOM 6051 N N . ALA B 1 241 ? 28.094 -20.859 -9.672 1 95.56 241 ALA B N 1
ATOM 6052 C CA . ALA B 1 241 ? 26.938 -21.109 -8.828 1 95.56 241 ALA B CA 1
ATOM 6053 C C . ALA B 1 241 ? 27 -20.281 -7.551 1 95.56 241 ALA B C 1
ATOM 6055 O O . ALA B 1 241 ? 26 -19.703 -7.133 1 95.56 241 ALA B O 1
ATOM 6056 N N . ALA B 1 242 ? 28.141 -20.266 -6.984 1 96.19 242 ALA B N 1
ATOM 6057 C CA . ALA B 1 242 ? 28.328 -19.484 -5.762 1 96.19 242 ALA B CA 1
ATOM 6058 C C . ALA B 1 242 ? 28.141 -18 -6.023 1 96.19 242 ALA B C 1
ATOM 6060 O O . ALA B 1 242 ? 27.516 -17.297 -5.227 1 96.19 242 ALA B O 1
ATOM 6061 N N . LEU B 1 243 ? 28.672 -17.547 -7.102 1 96.88 243 LEU B N 1
ATOM 6062 C CA . LEU B 1 243 ? 28.516 -16.141 -7.477 1 96.88 243 LEU B CA 1
ATOM 6063 C C . LEU B 1 243 ? 27.047 -15.812 -7.73 1 96.88 243 LEU B C 1
ATOM 6065 O O . LEU B 1 243 ? 26.609 -14.695 -7.461 1 96.88 243 LEU B O 1
ATOM 6069 N N . GLY B 1 244 ? 26.312 -16.75 -8.281 1 96.19 244 GLY B N 1
ATOM 6070 C CA . GLY B 1 244 ? 24.875 -16.547 -8.469 1 96.19 244 GLY B CA 1
ATOM 6071 C C . GLY B 1 244 ? 24.141 -16.312 -7.168 1 96.19 244 GLY B C 1
ATOM 6072 O O . GLY B 1 244 ? 23.266 -15.43 -7.098 1 96.19 244 GLY B O 1
ATOM 6073 N N . VAL B 1 245 ? 24.469 -17.031 -6.164 1 96.31 245 VAL B N 1
ATOM 6074 C CA . VAL B 1 245 ? 23.875 -16.859 -4.848 1 96.31 245 VAL B CA 1
ATOM 6075 C C . VAL B 1 245 ? 24.188 -15.469 -4.305 1 96.31 245 VAL B C 1
ATOM 6077 O O . VAL B 1 245 ? 23.281 -14.766 -3.818 1 96.31 245 VAL B O 1
ATOM 6080 N N . LEU B 1 246 ? 25.406 -15.133 -4.461 1 97.44 246 LEU B N 1
ATOM 6081 C CA . LEU B 1 246 ? 25.828 -13.812 -4.004 1 97.44 246 LEU B CA 1
ATOM 6082 C C . LEU B 1 246 ? 25.031 -12.711 -4.695 1 97.44 246 LEU B C 1
ATOM 6084 O O . LEU B 1 246 ? 24.469 -11.836 -4.031 1 97.44 246 LEU B O 1
ATOM 6088 N N . ARG B 1 247 ? 24.969 -12.742 -5.973 1 96.75 247 ARG B N 1
ATOM 6089 C CA . ARG B 1 247 ? 24.281 -11.719 -6.754 1 96.75 247 ARG B CA 1
ATOM 6090 C C . ARG B 1 247 ? 22.812 -11.609 -6.352 1 96.75 247 ARG B C 1
ATOM 6092 O O . ARG B 1 247 ? 22.297 -10.508 -6.176 1 96.75 247 ARG B O 1
ATOM 6099 N N . ARG B 1 248 ? 22.203 -12.711 -6.195 1 95.38 248 ARG B N 1
ATOM 6100 C CA . ARG B 1 248 ? 20.797 -12.727 -5.84 1 95.38 248 ARG B CA 1
ATOM 6101 C C . ARG B 1 248 ? 20.562 -12.07 -4.484 1 95.38 248 ARG B C 1
ATOM 6103 O O . ARG B 1 248 ? 19.656 -11.234 -4.34 1 95.38 248 ARG B O 1
ATOM 6110 N N . LEU B 1 249 ? 21.328 -12.422 -3.529 1 96.56 249 LEU B N 1
ATOM 6111 C CA . LEU B 1 249 ? 21.156 -11.898 -2.18 1 96.56 249 LEU B CA 1
ATOM 6112 C C . LEU B 1 249 ? 21.5 -10.414 -2.119 1 96.56 249 LEU B C 1
ATOM 6114 O O . LEU B 1 249 ? 20.891 -9.656 -1.357 1 96.56 249 LEU B O 1
ATOM 6118 N N . LEU B 1 250 ? 22.438 -10.047 -2.941 1 97.5 250 LEU B N 1
ATOM 6119 C CA . LEU B 1 250 ? 22.812 -8.633 -2.988 1 97.5 250 LEU B CA 1
ATOM 6120 C C . LEU B 1 250 ? 21.672 -7.797 -3.568 1 97.5 250 LEU B C 1
ATOM 6122 O O . LEU B 1 250 ? 21.391 -6.699 -3.082 1 97.5 250 LEU B O 1
ATOM 6126 N N . VAL B 1 251 ? 21.047 -8.266 -4.598 1 96.12 251 VAL B N 1
ATOM 6127 C CA . VAL B 1 251 ? 19.891 -7.582 -5.184 1 96.12 251 VAL B CA 1
ATOM 6128 C C . VAL B 1 251 ? 18.781 -7.453 -4.145 1 96.12 251 VAL B C 1
ATOM 6130 O O . VAL B 1 251 ? 18.188 -6.383 -3.992 1 96.12 251 VAL B O 1
ATOM 6133 N N . GLU B 1 252 ? 18.562 -8.516 -3.449 1 95.62 252 GLU B N 1
ATOM 6134 C CA . GLU B 1 252 ? 17.562 -8.492 -2.391 1 95.62 252 GLU B CA 1
ATOM 6135 C C . GLU B 1 252 ? 17.938 -7.5 -1.296 1 95.62 252 GLU B C 1
ATOM 6137 O O . GLU B 1 252 ? 17.078 -6.766 -0.796 1 95.62 252 GLU B O 1
ATOM 6142 N N . GLY B 1 253 ? 19.141 -7.555 -0.932 1 96.81 253 GLY B N 1
ATOM 6143 C CA . GLY B 1 253 ? 19.641 -6.625 0.073 1 96.81 253 GLY B CA 1
ATOM 6144 C C . GLY B 1 253 ? 19.484 -5.172 -0.339 1 96.81 253 GLY B C 1
ATOM 6145 O O . GLY B 1 253 ? 19.047 -4.336 0.455 1 96.81 253 GLY B O 1
ATOM 6146 N N . GLU B 1 254 ? 19.844 -4.844 -1.567 1 96.44 254 GLU B N 1
ATOM 6147 C CA . GLU B 1 254 ? 19.703 -3.492 -2.094 1 96.44 254 GLU B CA 1
ATOM 6148 C C . GLU B 1 254 ? 18.234 -3.033 -2.051 1 96.44 254 GLU B C 1
ATOM 6150 O O . GLU B 1 254 ? 17.953 -1.897 -1.668 1 96.44 254 GLU B O 1
ATOM 6155 N N . GLY B 1 255 ? 17.422 -3.893 -2.43 1 96.12 255 GLY B N 1
ATOM 6156 C CA . GLY B 1 255 ? 16 -3.574 -2.381 1 96.12 255 GLY B CA 1
ATOM 6157 C C . GLY B 1 255 ? 15.5 -3.291 -0.977 1 96.12 255 GLY B C 1
ATOM 6158 O O . GLY B 1 255 ? 14.742 -2.344 -0.762 1 96.12 255 GLY B O 1
ATOM 6159 N N . ALA B 1 256 ? 15.883 -4.078 -0.044 1 96.12 256 ALA B N 1
ATOM 6160 C CA . ALA B 1 256 ? 15.492 -3.904 1.351 1 96.12 256 ALA B CA 1
ATOM 6161 C C . ALA B 1 256 ? 16 -2.576 1.903 1 96.12 256 ALA B C 1
ATOM 6163 O O . ALA B 1 256 ? 15.266 -1.869 2.605 1 96.12 256 ALA B O 1
ATOM 6164 N N . LEU B 1 257 ? 17.188 -2.307 1.612 1 96.56 257 LEU B N 1
ATOM 6165 C CA . LEU B 1 257 ? 17.781 -1.061 2.086 1 96.56 257 LEU B CA 1
ATOM 6166 C C . LEU B 1 257 ? 17.109 0.145 1.443 1 96.56 257 LEU B C 1
ATOM 6168 O O . LEU B 1 257 ? 16.938 1.181 2.09 1 96.56 257 LEU B O 1
ATOM 6172 N N . GLU B 1 258 ? 16.781 0.055 0.207 1 96.12 258 GLU B N 1
ATOM 6173 C CA . GLU B 1 258 ? 16.078 1.13 -0.489 1 96.12 258 GLU B CA 1
ATOM 6174 C C . GLU B 1 258 ? 14.711 1.4 0.143 1 96.12 258 GLU B C 1
ATOM 6176 O O . GLU B 1 258 ? 14.328 2.557 0.328 1 96.12 258 GLU B O 1
ATOM 6181 N N . ALA B 1 259 ? 14.016 0.391 0.449 1 94.31 259 ALA B N 1
ATOM 6182 C CA . ALA B 1 259 ? 12.719 0.526 1.112 1 94.31 259 ALA B CA 1
ATOM 6183 C C . ALA B 1 259 ? 12.867 1.219 2.463 1 94.31 259 ALA B C 1
ATOM 6185 O O . ALA B 1 259 ? 12.086 2.115 2.797 1 94.31 259 ALA B O 1
ATOM 6186 N N . GLU B 1 260 ? 13.812 0.868 3.203 1 93.56 260 GLU B N 1
ATOM 6187 C CA . GLU B 1 260 ? 14.062 1.492 4.496 1 93.56 260 GLU B CA 1
ATOM 6188 C C . GLU B 1 260 ? 14.461 2.957 4.336 1 93.56 260 GLU B C 1
ATOM 6190 O O . GLU B 1 260 ? 14.031 3.811 5.117 1 93.56 260 GLU B O 1
ATOM 6195 N N . ALA B 1 261 ? 15.266 3.215 3.373 1 94.81 261 ALA B N 1
ATOM 6196 C CA . ALA B 1 261 ? 15.703 4.586 3.115 1 94.81 261 ALA B CA 1
ATOM 6197 C C . ALA B 1 261 ? 14.516 5.48 2.766 1 94.81 261 ALA B C 1
ATOM 6199 O O . ALA B 1 261 ? 14.477 6.648 3.166 1 94.81 261 ALA B O 1
ATOM 6200 N N . GLU B 1 262 ? 13.648 4.98 2.062 1 92.38 262 GLU B N 1
ATOM 6201 C CA . GLU B 1 262 ? 12.445 5.734 1.714 1 92.38 262 GLU B CA 1
ATOM 6202 C C . GLU B 1 262 ? 11.625 6.062 2.955 1 92.38 262 GLU B C 1
ATOM 6204 O O . GLU B 1 262 ? 11.125 7.184 3.098 1 92.38 262 GLU B O 1
ATOM 6209 N N . GLU B 1 263 ? 11.5 5.211 3.848 1 89.5 263 GLU B N 1
ATOM 6210 C CA . GLU B 1 263 ? 10.789 5.434 5.105 1 89.5 263 GLU B CA 1
ATOM 6211 C C . GLU B 1 263 ? 11.477 6.512 5.941 1 89.5 263 GLU B C 1
ATOM 6213 O O . GLU B 1 263 ? 10.812 7.398 6.48 1 89.5 263 GLU B O 1
ATOM 6218 N N . VAL B 1 264 ? 12.727 6.402 6.012 1 92.69 264 VAL B N 1
ATOM 6219 C CA . VAL B 1 264 ? 13.5 7.387 6.758 1 92.69 264 VAL B CA 1
ATOM 6220 C C . VAL B 1 264 ? 13.375 8.758 6.098 1 92.69 264 VAL B C 1
ATOM 6222 O O . VAL B 1 264 ? 13.266 9.773 6.781 1 92.69 264 VAL B O 1
ATOM 6225 N N . GLY B 1 265 ? 13.383 8.727 4.801 1 91.44 265 GLY B N 1
ATOM 6226 C CA . GLY B 1 265 ? 13.203 9.977 4.07 1 91.44 265 GLY B CA 1
ATOM 6227 C C . GLY B 1 265 ? 11.883 10.664 4.375 1 91.44 265 GLY B C 1
ATOM 6228 O O . GLY B 1 265 ? 11.836 11.883 4.555 1 91.44 265 GLY B O 1
ATOM 6229 N N . GLN B 1 266 ? 10.875 9.977 4.496 1 86 266 GLN B N 1
ATOM 6230 C CA . GLN B 1 266 ? 9.562 10.516 4.832 1 86 266 GLN B CA 1
ATOM 6231 C C . GLN B 1 266 ? 9.547 11.086 6.25 1 86 266 GLN B C 1
ATOM 6233 O O . GLN B 1 266 ? 8.977 12.148 6.492 1 86 266 GLN B O 1
ATOM 6238 N N . ALA B 1 267 ? 10.141 10.438 7.16 1 87.44 267 ALA B N 1
ATOM 6239 C CA . ALA B 1 267 ? 10.227 10.914 8.539 1 87.44 267 ALA B CA 1
ATOM 6240 C C . ALA B 1 267 ? 11.016 12.219 8.617 1 87.44 267 ALA B C 1
ATOM 6242 O O . ALA B 1 267 ? 10.664 13.125 9.375 1 87.44 267 ALA B O 1
ATOM 6243 N N . LEU B 1 268 ? 12.008 12.273 7.789 1 91.25 268 LEU B N 1
ATOM 6244 C CA . LEU B 1 268 ? 12.828 13.477 7.77 1 91.25 268 LEU B CA 1
ATOM 6245 C C . LEU B 1 268 ? 12.062 14.656 7.18 1 91.25 268 LEU B C 1
ATOM 6247 O O . LEU B 1 268 ? 12.25 15.797 7.594 1 91.25 268 LEU B O 1
ATOM 6251 N N . ALA B 1 269 ? 11.219 14.367 6.273 1 88.06 269 ALA B N 1
ATOM 6252 C CA . ALA B 1 269 ? 10.367 15.414 5.719 1 88.06 269 ALA B CA 1
ATOM 6253 C C . ALA B 1 269 ? 9.445 15.992 6.789 1 88.06 269 ALA B C 1
ATOM 6255 O O . ALA B 1 269 ? 9.203 17.203 6.82 1 88.06 269 ALA B O 1
ATOM 6256 N N . THR B 1 270 ? 8.953 15.211 7.648 1 87 270 THR B N 1
ATOM 6257 C CA . THR B 1 270 ? 8.133 15.664 8.766 1 87 270 THR B CA 1
ATOM 6258 C C . THR B 1 270 ? 8.945 16.562 9.703 1 87 270 THR B C 1
ATOM 6260 O O . THR B 1 270 ? 8.438 17.562 10.195 1 87 270 THR B O 1
ATOM 6263 N N . CYS B 1 271 ? 10.164 16.203 9.906 1 90.62 271 CYS B N 1
ATOM 6264 C CA . CYS B 1 271 ? 11.055 17.016 10.719 1 90.62 271 CYS B CA 1
ATOM 6265 C C . CYS B 1 271 ? 11.219 18.406 10.109 1 90.62 271 CYS B C 1
ATOM 6267 O O . CYS B 1 271 ? 11.148 19.422 10.82 1 90.62 271 CYS B O 1
ATOM 6269 N N . GLU B 1 272 ? 11.352 18.422 8.859 1 91.06 272 GLU B N 1
ATOM 6270 C CA . GLU B 1 272 ? 11.5 19.688 8.172 1 91.06 272 GLU B CA 1
ATOM 6271 C C . GLU B 1 272 ? 10.219 20.516 8.273 1 91.06 272 GLU B C 1
ATOM 6273 O O . GLU B 1 272 ? 10.273 21.734 8.43 1 91.06 272 GLU B O 1
ATOM 6278 N N . ALA B 1 273 ? 9.133 19.875 8.227 1 88.19 273 ALA B N 1
ATOM 6279 C CA . ALA B 1 273 ? 7.844 20.547 8.344 1 88.19 273 ALA B CA 1
ATOM 6280 C C . ALA B 1 273 ? 7.672 21.156 9.734 1 88.19 273 ALA B C 1
ATOM 6282 O O . ALA B 1 273 ? 7.121 22.25 9.883 1 88.19 273 ALA B O 1
ATOM 6283 N N . LEU B 1 274 ? 8.141 20.531 10.727 1 91.06 274 LEU B N 1
ATOM 6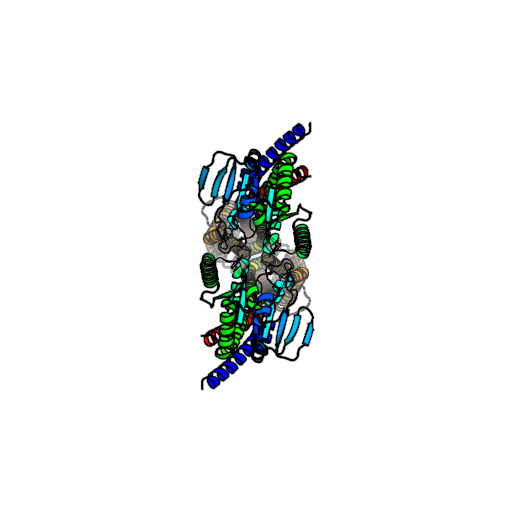284 C CA . LEU B 1 274 ? 8.062 21.031 12.094 1 91.06 274 LEU B CA 1
ATOM 6285 C C . LEU B 1 274 ? 8.961 22.25 12.273 1 91.06 274 LEU B C 1
ATOM 6287 O O . LEU B 1 274 ? 8.57 23.234 12.922 1 91.06 274 LEU B O 1
ATOM 6291 N N . GLU B 1 275 ? 10.102 22.188 11.664 1 93.19 275 GLU B N 1
ATOM 6292 C CA . GLU B 1 275 ? 11.008 23.344 11.719 1 93.19 275 GLU B CA 1
ATOM 6293 C C . GLU B 1 275 ? 10.398 24.562 11.023 1 93.19 275 GLU B C 1
ATOM 6295 O O . GLU B 1 275 ? 10.523 25.672 11.523 1 93.19 275 GLU B O 1
ATOM 6300 N N . ASP B 1 276 ? 9.781 24.266 9.961 1 90.12 276 ASP B N 1
ATOM 6301 C CA . ASP B 1 276 ? 9.117 25.344 9.242 1 90.12 276 ASP B CA 1
ATOM 6302 C C . ASP B 1 276 ? 7.973 25.938 10.07 1 90.12 276 ASP B C 1
ATOM 6304 O O . ASP B 1 276 ? 7.793 27.156 10.109 1 90.12 276 ASP B O 1
ATOM 6308 N N . LEU B 1 277 ? 7.242 25.094 10.711 1 89.56 277 LEU B N 1
ATOM 6309 C CA . LEU B 1 277 ? 6.16 25.531 11.594 1 89.56 277 LEU B CA 1
ATOM 6310 C C . LEU B 1 277 ? 6.699 26.406 12.719 1 89.56 277 LEU B C 1
ATOM 6312 O O . LEU B 1 277 ? 6.117 27.453 13.023 1 89.56 277 LEU B O 1
ATOM 6316 N N . LEU B 1 278 ? 7.809 26.047 13.25 1 93.75 278 LEU B N 1
ATOM 6317 C CA . LEU B 1 278 ? 8.43 26.797 14.336 1 93.75 278 LEU B CA 1
ATOM 6318 C C . LEU B 1 278 ? 8.891 28.172 13.844 1 93.75 278 LEU B C 1
ATOM 6320 O O . LEU B 1 278 ? 8.633 29.188 14.492 1 93.75 278 LEU B O 1
ATOM 6324 N N . ARG B 1 279 ? 9.5 28.172 12.664 1 93.31 279 ARG B N 1
ATOM 6325 C CA . ARG B 1 279 ? 9.992 29.438 12.102 1 93.31 279 ARG B CA 1
ATOM 6326 C C . ARG B 1 279 ? 8.844 30.406 11.852 1 93.31 279 ARG B C 1
ATOM 6328 O O . ARG B 1 279 ? 8.93 31.578 12.203 1 93.31 279 ARG B O 1
ATOM 6335 N N . ARG B 1 280 ? 7.766 29.938 11.406 1 88.19 280 ARG B N 1
ATOM 6336 C CA . ARG B 1 280 ? 6.598 30.766 11.141 1 88.19 280 ARG B CA 1
ATOM 6337 C C . ARG B 1 280 ? 5.957 31.25 12.438 1 88.19 280 ARG B C 1
ATOM 6339 O O . ARG B 1 280 ? 5.535 32.406 12.539 1 88.19 280 ARG B O 1
ATOM 6346 N N . HIS B 1 281 ? 5.961 30.359 13.375 1 91 281 HIS B N 1
ATOM 6347 C CA . HIS B 1 281 ? 5.402 30.688 14.68 1 91 281 HIS B CA 1
ATOM 6348 C C . HIS B 1 281 ? 6.18 31.812 15.344 1 91 281 HIS B C 1
ATOM 6350 O O . HIS B 1 281 ? 5.59 32.812 15.789 1 91 281 HIS B O 1
ATOM 6356 N N . VAL B 1 282 ? 7.484 31.719 15.312 1 94.56 282 VAL B N 1
ATOM 6357 C CA . VAL B 1 282 ? 8.328 32.719 15.961 1 94.56 282 VAL B CA 1
ATOM 6358 C C . VAL B 1 282 ? 8.141 34.062 15.273 1 94.56 282 VAL B C 1
ATOM 6360 O O . VAL B 1 282 ? 7.969 35.094 15.945 1 94.56 282 VAL B O 1
ATOM 6363 N N . ALA B 1 283 ? 8.055 34.062 14.023 1 89.5 283 ALA B N 1
ATOM 6364 C CA . ALA B 1 283 ? 7.867 35.312 13.266 1 89.5 283 ALA B CA 1
ATOM 6365 C C . ALA B 1 283 ? 6.504 35.938 13.562 1 89.5 283 ALA B C 1
ATOM 6367 O O . ALA B 1 283 ? 6.398 37.156 13.758 1 89.5 283 ALA B O 1
ATOM 6368 N N . ARG B 1 284 ? 5.531 35.125 13.781 1 86.44 284 ARG B N 1
ATOM 6369 C CA . ARG B 1 284 ? 4.168 35.562 14.047 1 86.44 284 ARG B CA 1
ATOM 6370 C C . ARG B 1 284 ? 4.047 36.156 15.445 1 86.44 284 ARG B C 1
ATOM 6372 O O . ARG B 1 284 ? 3.463 37.219 15.633 1 86.44 284 ARG B O 1
ATOM 6379 N N . VAL B 1 285 ? 4.645 35.469 16.391 1 92.12 285 VAL B N 1
ATOM 6380 C CA . VAL B 1 285 ? 4.547 35.906 17.781 1 92.12 285 VAL B CA 1
ATOM 6381 C C . VAL B 1 285 ? 5.273 37.219 17.984 1 92.12 285 VAL B C 1
ATOM 6383 O O . VAL B 1 285 ? 4.754 38.156 18.625 1 92.12 285 VAL B O 1
ATOM 6386 N N . ARG B 1 286 ? 6.406 37.406 17.344 1 90.88 286 ARG B N 1
ATOM 6387 C CA . ARG B 1 286 ? 7.18 38.625 17.438 1 90.88 286 ARG B CA 1
ATOM 6388 C C . ARG B 1 286 ? 6.402 39.812 16.859 1 90.88 286 ARG B C 1
ATOM 6390 O O . ARG B 1 286 ? 6.363 40.906 17.469 1 90.88 286 ARG B O 1
ATOM 6397 N N . ARG B 1 287 ? 5.781 39.531 15.867 1 84.12 287 ARG B N 1
ATOM 6398 C CA . ARG B 1 287 ? 5.023 40.594 15.203 1 84.12 287 ARG B CA 1
ATOM 6399 C C . ARG B 1 287 ? 3.783 40.969 16 1 84.12 287 ARG B C 1
ATOM 6401 O O . ARG B 1 287 ? 3.514 42.125 16.219 1 84.12 287 ARG B O 1
ATOM 6408 N N . ASP B 1 288 ? 3.125 40 16.625 1 86.81 288 ASP B N 1
ATOM 6409 C CA . ASP B 1 288 ? 1.821 40.219 17.25 1 86.81 288 ASP B CA 1
ATOM 6410 C C . ASP B 1 288 ? 1.972 40.688 18.688 1 86.81 288 ASP B C 1
ATOM 6412 O O . ASP B 1 288 ? 1.034 41.25 19.25 1 86.81 288 ASP B O 1
ATOM 6416 N N . PHE B 1 289 ? 3.127 40.594 19.312 1 91.38 289 PHE B N 1
ATOM 6417 C CA . PHE B 1 289 ? 3.338 41 20.688 1 91.38 289 PHE B CA 1
ATOM 6418 C C . PHE B 1 289 ? 3.316 42.531 20.812 1 91.38 289 PHE B C 1
ATOM 6420 O O . PHE B 1 289 ? 3.01 43.062 21.875 1 91.38 289 PHE B O 1
ATOM 6427 N N . ALA B 1 290 ? 3.58 43.219 19.703 1 86.69 290 ALA B N 1
ATOM 6428 C CA . ALA B 1 290 ? 3.514 44.656 19.688 1 86.69 290 ALA B CA 1
ATOM 6429 C C . ALA B 1 290 ? 2.123 45.156 20.094 1 86.69 290 ALA B C 1
ATOM 6431 O O . ALA B 1 290 ? 1.989 46.188 20.75 1 86.69 290 ALA B O 1
ATOM 6432 N N . GLY B 1 291 ? 1.165 44.375 19.734 1 84.44 291 GLY B N 1
ATOM 6433 C CA . GLY B 1 291 ? -0.197 44.688 20.125 1 84.44 291 GLY B CA 1
ATOM 6434 C C . GLY B 1 291 ? -0.43 44.594 21.625 1 84.44 291 GLY B C 1
ATOM 6435 O O . GLY B 1 291 ? -1.12 45.438 22.219 1 84.44 291 GLY B O 1
ATOM 6436 N N . GLN B 1 292 ? 0.191 43.656 22.234 1 89.19 292 GLN B N 1
ATOM 6437 C CA . GLN B 1 292 ? 0.061 43.5 23.688 1 89.19 292 GLN B CA 1
ATOM 6438 C C . GLN B 1 292 ? 0.766 44.625 24.438 1 89.19 292 GLN B C 1
ATOM 6440 O O . GLN B 1 292 ? 0.251 45.125 25.438 1 89.19 292 GLN B O 1
ATOM 6445 N N . VAL B 1 293 ? 1.848 45.062 23.938 1 89.88 293 VAL B N 1
ATOM 6446 C CA . VAL B 1 293 ? 2.588 46.156 24.531 1 89.88 293 VAL B CA 1
ATOM 6447 C C . VAL B 1 293 ? 1.769 47.469 24.438 1 89.88 293 VAL B C 1
ATOM 6449 O O . VAL B 1 293 ? 1.729 48.25 25.375 1 89.88 293 VAL B O 1
ATOM 6452 N N . ALA B 1 294 ? 1.079 47.562 23.359 1 85.88 294 ALA B N 1
ATOM 6453 C CA . ALA B 1 294 ? 0.231 48.719 23.172 1 85.88 294 ALA B CA 1
ATOM 6454 C C . ALA B 1 294 ? -0.903 48.75 24.188 1 85.88 294 ALA B C 1
ATOM 6456 O O . ALA B 1 294 ? -1.303 49.844 24.656 1 85.88 294 ALA B O 1
ATOM 6457 N N . LEU B 1 295 ? -1.325 47.656 24.609 1 86.44 295 LEU B N 1
ATOM 6458 C CA . LEU B 1 295 ? -2.393 47.562 25.609 1 86.44 295 LEU B CA 1
ATOM 6459 C C . LEU B 1 295 ? -1.886 47.969 26.984 1 86.44 295 LEU B C 1
ATOM 6461 O O . LEU B 1 295 ? -2.619 48.594 27.766 1 86.44 295 LEU B O 1
ATOM 6465 N N . VAL B 1 296 ? -0.69 47.719 27.25 1 88.38 296 VAL B N 1
ATOM 6466 C CA . VAL B 1 296 ? -0.076 48.125 28.516 1 88.38 296 VAL B CA 1
ATOM 6467 C C . VAL B 1 296 ? 0.152 49.625 28.5 1 88.38 296 VAL B C 1
ATOM 6469 O O . VAL B 1 296 ? -0.086 50.312 29.5 1 88.38 296 VAL B O 1
ATOM 6472 N N . GLU B 1 297 ? 0.552 50.156 27.375 1 87 297 GLU B N 1
ATOM 6473 C CA . GLU B 1 297 ? 0.757 51.594 27.219 1 87 297 GLU B CA 1
ATOM 6474 C C . GLU B 1 297 ? -0.528 52.375 27.5 1 87 297 GLU B C 1
ATOM 6476 O O . GLU B 1 297 ? -0.488 53.469 28.031 1 87 297 GLU B O 1
ATOM 6481 N N . ARG B 1 298 ? -1.652 51.812 27.25 1 84.5 298 ARG B N 1
ATOM 6482 C CA . ARG B 1 298 ? -2.957 52.438 27.438 1 84.5 298 ARG B CA 1
ATOM 6483 C C . ARG B 1 298 ? -3.219 52.688 28.922 1 84.5 298 ARG B C 1
ATOM 6485 O O . ARG B 1 298 ? -3.828 53.719 29.266 1 84.5 298 ARG B O 1
ATOM 6492 N N . VAL B 1 299 ? -2.779 51.844 29.766 1 84.25 299 VAL B N 1
ATOM 6493 C CA . VAL B 1 299 ? -2.969 52 31.203 1 84.25 299 VAL B CA 1
ATOM 6494 C C . VAL B 1 299 ? -2.236 53.281 31.656 1 84.25 299 VAL B C 1
ATOM 6496 O O . VAL B 1 299 ? -2.795 54.094 32.406 1 84.25 299 VAL B O 1
ATOM 6499 N N . PHE B 1 300 ? -1.048 53.5 31.188 1 86.31 300 PHE B N 1
ATOM 6500 C CA . PHE B 1 300 ? -0.268 54.688 31.547 1 86.31 300 PHE B CA 1
ATOM 6501 C C . PHE B 1 300 ? -0.925 55.938 31.031 1 86.31 300 PHE B C 1
ATOM 6503 O O . PHE B 1 300 ? -0.96 56.969 31.719 1 86.31 300 PHE B O 1
ATOM 6510 N N . ARG B 1 301 ? -1.468 55.844 29.969 1 82.75 301 ARG B N 1
ATOM 6511 C CA . ARG B 1 301 ? -2.121 57 29.359 1 82.75 301 ARG B CA 1
ATOM 6512 C C . ARG B 1 301 ? -3.377 57.406 30.141 1 82.75 301 ARG B C 1
ATOM 6514 O O . ARG B 1 301 ? -3.662 58.594 30.312 1 82.75 301 ARG B O 1
ATOM 6521 N N . GLU B 1 302 ? -4.043 56.438 30.562 1 82.81 302 GLU B N 1
ATOM 6522 C CA . GLU B 1 302 ? -5.242 56.688 31.344 1 82.81 302 GLU B CA 1
ATOM 6523 C C . GLU B 1 302 ? -4.895 57.375 32.656 1 82.81 302 GLU B C 1
ATOM 6525 O O . GLU B 1 302 ? -5.59 58.281 33.094 1 82.81 302 GLU B O 1
ATOM 6530 N N . VAL B 1 303 ? -3.857 56.969 33.281 1 83 303 VAL B N 1
ATOM 6531 C CA . VAL B 1 303 ? -3.402 57.562 34.531 1 83 303 VAL B CA 1
ATOM 6532 C C . VAL B 1 303 ? -2.959 59 34.281 1 83 303 VAL B C 1
ATOM 6534 O O . VAL B 1 303 ? -3.254 59.906 35.062 1 83 303 VAL B O 1
ATOM 6537 N N . GLU B 1 304 ? -2.277 59.188 33.25 1 83.19 304 GLU B N 1
ATOM 6538 C CA . GLU B 1 304 ? -1.825 60.531 32.875 1 83.19 304 GLU B CA 1
ATOM 6539 C C . GLU B 1 304 ? -3.006 61.469 32.688 1 83.19 304 GLU B C 1
ATOM 6541 O O . GLU B 1 304 ? -2.998 62.594 33.156 1 83.19 304 GLU B O 1
ATOM 6546 N N . GLU B 1 305 ? -4.016 61 32.094 1 81.5 305 GLU B N 1
ATOM 6547 C CA . GLU B 1 305 ? -5.207 61.812 31.844 1 81.5 305 GLU B CA 1
ATOM 6548 C C . GLU B 1 305 ? -5.941 62.125 33.125 1 81.5 305 GLU B C 1
ATOM 6550 O O . GLU B 1 305 ? -6.383 63.25 33.344 1 81.5 305 GLU B O 1
ATOM 6555 N N . ARG B 1 306 ? -6.039 61.188 33.938 1 82.06 306 ARG B N 1
ATOM 6556 C CA . ARG B 1 306 ? -6.656 61.438 35.25 1 82.06 306 ARG B CA 1
ATOM 6557 C C . ARG B 1 306 ? -5.859 62.438 36.062 1 82.06 306 ARG B C 1
ATOM 6559 O O . ARG B 1 306 ? -6.438 63.312 36.75 1 82.06 306 ARG B O 1
ATOM 6566 N N . GLY B 1 307 ? -4.547 62.312 36 1 81 307 GLY B N 1
ATOM 6567 C CA . GLY B 1 307 ? -3.68 63.25 36.688 1 81 307 GLY B CA 1
ATOM 6568 C C . GLY B 1 307 ? -3.814 64.688 36.156 1 81 307 GLY B C 1
ATOM 6569 O O . GLY B 1 307 ? -3.906 65.625 36.969 1 81 307 GLY B O 1
ATOM 6570 N N . HIS B 1 308 ? -3.932 64.812 34.938 1 79.88 308 HIS B N 1
ATOM 6571 C CA . HIS B 1 308 ? -4.105 66.125 34.344 1 79.88 308 HIS B CA 1
ATOM 6572 C C . HIS B 1 308 ? -5.453 66.75 34.719 1 79.88 308 HIS B C 1
ATOM 6574 O O . HIS B 1 308 ? -5.539 67.938 35.062 1 79.88 308 HIS B O 1
ATOM 6580 N N . ARG B 1 309 ? -6.441 65.875 34.812 1 79.06 309 ARG B N 1
ATOM 6581 C CA . ARG B 1 309 ? -7.77 66.375 35.188 1 79.06 309 ARG B CA 1
ATOM 6582 C C . ARG B 1 309 ? -7.809 66.812 36.656 1 79.06 309 ARG B C 1
ATOM 6584 O O . ARG B 1 309 ? -8.406 67.812 37 1 79.06 309 ARG B O 1
ATOM 6591 N N . PHE B 1 310 ? -7.145 66 37.438 1 78.62 310 PHE B N 1
ATOM 6592 C CA . PHE B 1 310 ? -7.062 66.312 38.875 1 78.62 310 PHE B CA 1
ATOM 6593 C C . PHE B 1 310 ? -6.371 67.625 39.094 1 78.62 310 PHE B C 1
ATOM 6595 O O . PHE B 1 310 ? -6.852 68.438 39.875 1 78.62 310 PHE B O 1
ATOM 6602 N N . LEU B 1 311 ? -5.371 67.875 38.375 1 77.56 311 LEU B N 1
ATOM 6603 C CA . LEU B 1 311 ? -4.602 69.125 38.531 1 77.56 311 LEU B CA 1
ATOM 6604 C C . LEU B 1 311 ? -5.367 70.312 38 1 77.56 311 LEU B C 1
ATOM 6606 O O . LEU B 1 311 ? -5.305 71.438 38.562 1 77.56 311 LEU B O 1
ATOM 6610 N N . ASP B 1 312 ? -6.18 70.062 37.031 1 74.62 312 ASP B N 1
ATOM 6611 C CA . ASP B 1 312 ? -6.996 71.125 36.469 1 74.62 312 ASP B CA 1
ATOM 6612 C C . ASP B 1 312 ? -8.133 71.5 37.438 1 74.62 312 ASP B C 1
ATOM 6614 O O . ASP B 1 312 ? -8.422 72.688 37.594 1 74.62 312 ASP B O 1
ATOM 6618 N N . GLU B 1 313 ? -8.711 70.562 38 1 72.5 313 GLU B N 1
ATOM 6619 C CA . GLU B 1 313 ? -9.859 70.812 38.875 1 72.5 313 GLU B CA 1
ATOM 6620 C C . GLU B 1 313 ? -9.422 71.438 40.219 1 72.5 313 GLU B C 1
ATOM 6622 O O . GLU B 1 313 ? -10.125 72.25 40.781 1 72.5 313 GLU B O 1
ATOM 6627 N N . THR B 1 314 ? -8.391 70.875 40.719 1 64.62 314 THR B N 1
ATOM 6628 C CA . THR B 1 314 ? -7.93 71.375 42.031 1 64.62 314 THR B CA 1
ATOM 6629 C C . THR B 1 314 ? -7.426 72.812 41.969 1 64.62 314 THR B C 1
ATOM 6631 O O . THR B 1 314 ? -7.664 73.562 42.875 1 64.62 314 THR B O 1
ATOM 6634 N N . VAL B 1 315 ? -6.852 73.188 40.906 1 59.19 315 VAL B N 1
ATOM 6635 C CA . VAL B 1 315 ? -6.34 74.562 40.812 1 59.19 315 VAL B CA 1
ATOM 6636 C C . VAL B 1 315 ? -7.477 75.5 40.469 1 59.19 315 VAL B C 1
ATOM 6638 O O . VAL B 1 315 ? -7.453 76.688 40.875 1 59.19 315 VAL B O 1
ATOM 6641 N N . ARG B 1 316 ? -8.516 75 39.844 1 52.69 316 ARG B N 1
ATOM 6642 C CA . ARG B 1 316 ? -9.633 75.875 39.5 1 52.69 316 ARG B CA 1
ATOM 6643 C C . ARG B 1 316 ? -10.484 76.125 40.75 1 52.69 316 ARG B C 1
ATOM 6645 O O . ARG B 1 316 ? -11.016 77.25 40.906 1 52.69 316 ARG B O 1
ATOM 6652 N N . LEU B 1 317 ? -11.062 75 41.438 1 47.16 317 LEU B N 1
ATOM 6653 C CA . LEU B 1 317 ? -12.203 75.25 42.312 1 47.16 317 LEU B CA 1
ATOM 6654 C C . LEU B 1 317 ? -11.758 75.75 43.656 1 47.16 317 LEU B C 1
ATOM 6656 O O . LEU B 1 317 ? -12.531 75.812 44.625 1 47.16 317 LEU B O 1
ATOM 6660 N N . GLY B 1 318 ? -10.898 76.688 43.594 1 46.25 318 GLY B N 1
ATOM 6661 C CA . GLY B 1 318 ? -10.797 77.438 44.844 1 46.25 318 GLY B CA 1
ATOM 6662 C C . GLY B 1 318 ? -10.633 76.5 46.062 1 46.25 318 GLY B C 1
ATOM 6663 O O . GLY B 1 318 ? -10.953 76.875 47.188 1 46.25 318 GLY B O 1
ATOM 6664 N N . ARG B 1 319 ? -10.602 75.312 45.781 1 53.47 319 ARG B N 1
ATOM 6665 C CA . ARG B 1 319 ? -10.398 74.5 46.969 1 53.47 319 ARG B CA 1
ATOM 6666 C C . ARG B 1 319 ? -9.062 74.812 47.625 1 53.47 319 ARG B C 1
ATOM 6668 O O . ARG B 1 319 ? -8.273 73.875 47.938 1 53.47 319 ARG B O 1
ATOM 6675 N N . LEU B 1 320 ? -8.781 76 47.688 1 52.41 320 LEU B N 1
ATOM 6676 C CA . LEU B 1 320 ? -7.621 76.688 48.219 1 52.41 320 LEU B CA 1
ATOM 6677 C C . LEU B 1 320 ? -7.27 76.125 49.594 1 52.41 320 LEU B C 1
ATOM 6679 O O . LEU B 1 320 ? -6.094 75.938 49.906 1 52.41 320 LEU B O 1
ATOM 6683 N N . PRO B 1 321 ? -8.289 76 50.281 1 49.53 321 PRO B N 1
ATOM 6684 C CA . PRO B 1 321 ? -7.859 75.5 51.625 1 49.53 321 PRO B CA 1
ATOM 6685 C C . PRO B 1 321 ? -7.27 74.125 51.594 1 49.53 321 PRO B C 1
ATOM 6687 O O . PRO B 1 321 ? -6.359 73.812 52.375 1 49.53 321 PRO B O 1
ATOM 6690 N N . ASP B 1 322 ? -7.695 73.312 50.75 1 50.69 322 ASP B N 1
ATOM 6691 C CA . ASP B 1 322 ? -7.188 71.938 50.688 1 50.69 322 ASP B CA 1
ATOM 6692 C C . ASP B 1 322 ? -5.805 71.875 50.031 1 50.69 322 ASP B C 1
ATOM 6694 O O . ASP B 1 322 ? -5.012 71 50.312 1 50.69 322 ASP B O 1
ATOM 6698 N N . LEU B 1 323 ? -5.582 72.812 49.25 1 52.47 323 LEU B N 1
ATOM 6699 C CA . LEU B 1 323 ? -4.27 73.062 48.656 1 52.47 323 LEU B CA 1
ATOM 6700 C C . LEU B 1 323 ? -3.273 73.562 49.688 1 52.47 323 LEU B C 1
ATOM 6702 O O . LEU B 1 323 ? -2.062 73.438 49.531 1 52.47 323 LEU B O 1
ATOM 6706 N N . LEU B 1 324 ? -3.979 74.188 50.656 1 53.91 324 LEU B N 1
ATOM 6707 C CA . LEU B 1 324 ? -3.148 74.75 51.719 1 53.91 324 LEU B CA 1
ATOM 6708 C C . LEU B 1 324 ? -2.652 73.625 52.625 1 53.91 324 LEU B C 1
ATOM 6710 O O . LEU B 1 324 ? -1.703 73.812 53.406 1 53.91 324 LEU B O 1
ATOM 6714 N N . ASN B 1 325 ? -3.322 72.438 52.406 1 58.62 325 ASN B N 1
ATOM 6715 C CA . ASN B 1 325 ? -2.881 71.25 53.188 1 58.62 325 ASN B CA 1
ATOM 6716 C C . ASN B 1 325 ? -2.246 70.188 52.281 1 58.62 325 ASN B C 1
ATOM 6718 O O . ASN B 1 325 ? -2.951 69.5 51.562 1 58.62 325 ASN B O 1
ATOM 6722 N N . ALA B 1 326 ? -0.959 70.188 52.094 1 64.88 326 ALA B N 1
ATOM 6723 C CA . ALA B 1 326 ? -0.145 69.312 51.281 1 64.88 326 ALA B CA 1
ATOM 6724 C C . ALA B 1 326 ? -0.585 67.812 51.5 1 64.88 326 ALA B C 1
ATOM 6726 O O . ALA B 1 326 ? -0.607 67.062 50.562 1 64.88 326 ALA B O 1
ATOM 6727 N N . LYS B 1 327 ? -1.049 67.562 52.75 1 66.12 327 LYS B N 1
ATOM 6728 C CA . LYS B 1 327 ? -1.456 66.25 53.094 1 66.12 327 LYS B CA 1
ATOM 6729 C C . LYS B 1 327 ? -2.764 65.875 52.375 1 66.12 327 LYS B C 1
ATOM 6731 O O . LYS B 1 327 ? -2.902 64.75 51.844 1 66.12 327 LYS B O 1
ATOM 6736 N N . ALA B 1 328 ? -3.674 66.812 52.25 1 69.12 328 ALA B N 1
ATOM 6737 C CA . ALA B 1 328 ? -4.973 66.562 51.656 1 69.12 328 ALA B CA 1
ATOM 6738 C C . ALA B 1 328 ? -4.836 66.375 50.125 1 69.12 328 ALA B C 1
ATOM 6740 O O . ALA B 1 328 ? -5.52 65.562 49.531 1 69.12 328 ALA B O 1
ATOM 6741 N N . PHE B 1 329 ? -3.957 67.125 49.531 1 70.81 329 PHE B N 1
ATOM 6742 C CA . PHE B 1 329 ? -3.701 67.062 48.125 1 70.81 329 PHE B CA 1
ATOM 6743 C C . PHE B 1 329 ? -3.154 65.688 47.75 1 70.81 329 PHE B C 1
ATOM 6745 O O . PHE B 1 329 ? -3.633 65 46.812 1 70.81 329 PHE B O 1
ATOM 6752 N N . ARG B 1 330 ? -2.17 65.312 48.688 1 71.44 330 ARG B N 1
ATOM 6753 C CA . ARG B 1 330 ? -1.528 64 48.438 1 71.44 330 ARG B CA 1
ATOM 6754 C C . ARG B 1 330 ? -2.535 62.844 48.531 1 71.44 330 ARG B C 1
ATOM 6756 O O . ARG B 1 330 ? -2.553 61.969 47.688 1 71.44 330 ARG B O 1
ATOM 6763 N N . GLU B 1 331 ? -3.404 62.906 49.469 1 73.69 331 GLU B N 1
ATOM 6764 C CA . GLU B 1 331 ? -4.383 61.844 49.688 1 73.69 331 GLU B CA 1
ATOM 6765 C C . GLU B 1 331 ? -5.422 61.812 48.562 1 73.69 331 GLU B C 1
ATOM 6767 O O . GLU B 1 331 ? -5.824 60.75 48.125 1 73.69 331 GLU B O 1
ATOM 6772 N N . SER B 1 332 ? -5.816 63.062 48.031 1 74.75 332 SER B N 1
ATOM 6773 C CA . SER B 1 332 ? -6.812 63.125 46.938 1 74.75 332 SER B CA 1
ATOM 6774 C C . SER B 1 332 ? -6.238 62.625 45.625 1 74.75 332 SER B C 1
ATOM 6776 O O . SER B 1 332 ? -6.922 61.969 44.844 1 74.75 332 SER B O 1
ATOM 6778 N N . PHE B 1 333 ? -4.941 62.938 45.438 1 75.62 333 PHE B N 1
ATOM 6779 C CA . PHE B 1 333 ? -4.273 62.5 44.219 1 75.62 333 PHE B CA 1
ATOM 6780 C C . PHE B 1 333 ? -4.148 60.969 44.188 1 75.62 333 PHE B C 1
ATOM 6782 O O . PHE B 1 333 ? -4.441 60.344 43.188 1 75.62 333 PHE B O 1
ATOM 6789 N N . LEU B 1 334 ? -3.799 60.5 45.375 1 74.56 334 LEU B N 1
ATOM 6790 C CA . LEU B 1 334 ? -3.633 59.031 45.438 1 74.56 334 LEU B CA 1
ATOM 6791 C C . LEU B 1 334 ? -4.969 58.312 45.281 1 74.56 334 LEU B C 1
ATOM 6793 O O . LEU B 1 334 ? -5.039 57.281 44.625 1 74.56 334 LEU B O 1
ATOM 6797 N N . LYS B 1 335 ? -5.988 58.938 45.75 1 75.75 335 LYS B N 1
ATOM 6798 C CA . LYS B 1 335 ? -7.309 58.344 45.719 1 75.75 335 LYS B CA 1
ATOM 6799 C C . LYS B 1 335 ? -7.93 58.469 44.312 1 75.75 335 LYS B C 1
ATOM 6801 O O . LYS B 1 335 ? -8.539 57.531 43.812 1 75.75 335 LYS B O 1
ATOM 6806 N N . GLU B 1 336 ? -7.598 59.625 43.656 1 76.69 336 GLU B N 1
ATOM 6807 C CA . GLU B 1 336 ? -8.312 59.906 42.406 1 76.69 336 GLU B CA 1
ATOM 6808 C C . GLU B 1 336 ? -7.492 59.5 41.188 1 76.69 336 GLU B C 1
ATOM 6810 O O . GLU B 1 336 ? -8.047 59.094 40.156 1 76.69 336 GLU B O 1
ATOM 6815 N N . VAL B 1 337 ? -6.16 59.625 41.312 1 76.5 337 VAL B N 1
ATOM 6816 C CA . VAL B 1 337 ? -5.324 59.406 40.125 1 76.5 337 VAL B CA 1
ATOM 6817 C C . VAL B 1 337 ? -4.676 58.031 40.188 1 76.5 337 VAL B C 1
ATOM 6819 O O . VAL B 1 337 ? -4.703 57.281 39.219 1 76.5 337 VAL B O 1
ATOM 6822 N N . VAL B 1 338 ? -4.211 57.688 41.406 1 73.81 338 VAL B N 1
ATOM 6823 C CA . VAL B 1 338 ? -3.332 56.531 41.531 1 73.81 338 VAL B CA 1
ATOM 6824 C C . VAL B 1 338 ? -4.152 55.281 41.875 1 73.81 338 VAL B C 1
ATOM 6826 O O . VAL B 1 338 ? -3.756 54.156 41.594 1 73.81 338 VAL B O 1
ATOM 6829 N N . GLN B 1 339 ? -5.25 55.406 42.531 1 69.75 339 GLN B N 1
ATOM 6830 C CA . GLN B 1 339 ? -5.914 54.344 43.281 1 69.75 339 GLN B CA 1
ATOM 6831 C C . GLN B 1 339 ? -5.961 53.062 42.469 1 69.75 339 GLN B C 1
ATOM 6833 O O . GLN B 1 339 ? -5.52 52 42.906 1 69.75 339 GLN B O 1
ATOM 6838 N N . ASP B 1 340 ? -6.34 52.969 41.188 1 77.88 340 ASP B N 1
ATOM 6839 C CA . ASP B 1 340 ? -6.496 51.688 40.531 1 77.88 340 ASP B CA 1
ATOM 6840 C C . ASP B 1 340 ? -5.469 51.469 39.438 1 77.88 340 ASP B C 1
ATOM 6842 O O . ASP B 1 340 ? -5.551 50.531 38.656 1 77.88 340 ASP B O 1
ATOM 6846 N N . ALA B 1 341 ? -4.41 52.375 39.406 1 78.19 341 ALA B N 1
ATOM 6847 C CA . ALA B 1 341 ? -3.455 52.344 38.312 1 78.19 341 ALA B CA 1
ATOM 6848 C C . ALA B 1 341 ? -2.479 51.188 38.469 1 78.19 341 ALA B C 1
ATOM 6850 O O . ALA B 1 341 ? -2.154 50.5 37.5 1 78.19 341 ALA B O 1
ATOM 6851 N N . GLY B 1 342 ? -2.076 50.969 39.688 1 77.12 342 GLY B N 1
ATOM 6852 C CA . GLY B 1 342 ? -1.169 49.875 39.938 1 77.12 342 GLY B CA 1
ATOM 6853 C C . GLY B 1 342 ? -1.782 48.5 39.656 1 77.12 342 GLY B C 1
ATOM 6854 O O . GLY B 1 342 ? -1.157 47.656 39 1 77.12 342 GLY B O 1
ATOM 6855 N N . ALA B 1 343 ? -3.012 48.312 40.062 1 80.06 343 ALA B N 1
ATOM 6856 C CA . ALA B 1 343 ? -3.709 47.062 39.844 1 80.06 343 ALA B CA 1
ATOM 6857 C C . ALA B 1 343 ? -3.988 46.844 38.344 1 80.06 343 ALA B C 1
ATOM 6859 O O . ALA B 1 343 ? -3.877 45.719 37.844 1 80.06 343 ALA B O 1
ATOM 6860 N N . ARG B 1 344 ? -4.285 47.906 37.594 1 83.56 344 ARG B N 1
ATOM 6861 C CA . ARG B 1 344 ? -4.57 47.812 36.156 1 83.56 344 ARG B CA 1
ATOM 6862 C C . ARG B 1 344 ? -3.311 47.469 35.375 1 83.56 344 ARG B C 1
ATOM 6864 O O . ARG B 1 344 ? -3.363 46.719 34.406 1 83.56 344 ARG B O 1
ATOM 6871 N N . LEU B 1 345 ? -2.217 48.062 35.812 1 83.56 345 LEU B N 1
ATOM 6872 C CA . LEU B 1 345 ? -0.953 47.781 35.156 1 83.56 345 LEU B CA 1
ATOM 6873 C C . LEU B 1 345 ? -0.547 46.312 35.344 1 83.56 345 LEU B C 1
ATOM 6875 O O . LEU B 1 345 ? -0.147 45.625 34.406 1 83.56 345 LEU B O 1
ATOM 6879 N N . GLU B 1 346 ? -0.745 45.844 36.562 1 82.81 346 GLU B N 1
ATOM 6880 C CA . GLU B 1 346 ? -0.424 44.438 36.844 1 82.81 346 GLU B CA 1
ATOM 6881 C C . GLU B 1 346 ? -1.279 43.5 36 1 82.81 346 GLU B C 1
ATOM 6883 O O . GLU B 1 346 ? -0.779 42.5 35.5 1 82.81 346 GLU B O 1
ATOM 6888 N N . ARG B 1 347 ? -2.471 43.875 35.844 1 83.75 347 ARG B N 1
ATOM 6889 C CA . ARG B 1 347 ? -3.379 43.031 35.062 1 83.75 347 ARG B CA 1
ATOM 6890 C C . ARG B 1 347 ? -3 43.062 33.562 1 83.75 347 ARG B C 1
ATOM 6892 O O . ARG B 1 347 ? -2.986 42 32.906 1 83.75 347 ARG B O 1
ATOM 6899 N N . ALA B 1 348 ? -2.639 44.188 33.062 1 86.56 348 ALA B N 1
ATOM 6900 C CA . ALA B 1 348 ? -2.303 44.312 31.656 1 86.56 348 ALA B CA 1
ATOM 6901 C C . ALA B 1 348 ? -1.016 43.562 31.328 1 86.56 348 ALA B C 1
ATOM 6903 O O . ALA B 1 348 ? -0.938 42.875 30.312 1 86.56 348 ALA B O 1
ATOM 6904 N N . VAL B 1 349 ? -0.079 43.75 32.156 1 87 349 VAL B N 1
ATOM 6905 C CA . VAL B 1 349 ? 1.181 43.031 31.953 1 87 349 VAL B CA 1
ATOM 6906 C C . VAL B 1 349 ? 0.949 41.531 32.062 1 87 349 VAL B C 1
ATOM 6908 O O . VAL B 1 349 ? 1.453 40.75 31.266 1 87 349 VAL B O 1
ATOM 6911 N N . GLY B 1 350 ? 0.166 41.188 33.062 1 85.12 350 GLY B N 1
ATOM 6912 C CA . GLY B 1 350 ? -0.177 39.781 33.219 1 85.12 350 GLY B CA 1
ATOM 6913 C C . GLY B 1 350 ? -0.872 39.188 32 1 85.12 350 GLY B C 1
ATOM 6914 O O . GLY B 1 350 ? -0.57 38.062 31.594 1 85.12 350 GLY B O 1
ATOM 6915 N N . GLU B 1 351 ? -1.737 39.969 31.438 1 86.75 351 GLU B N 1
ATOM 6916 C CA . GLU B 1 351 ? -2.467 39.5 30.266 1 86.75 351 GLU B CA 1
ATOM 6917 C C . GLU B 1 351 ? -1.534 39.375 29.062 1 86.75 351 GLU B C 1
ATOM 6919 O O . GLU B 1 351 ? -1.685 38.438 28.266 1 86.75 351 GLU B O 1
ATOM 6924 N N . ALA B 1 352 ? -0.599 40.25 28.891 1 89.12 352 ALA B N 1
ATOM 6925 C CA . ALA B 1 352 ? 0.371 40.188 27.797 1 89.12 352 ALA B CA 1
ATOM 6926 C C . ALA B 1 352 ? 1.213 38.906 27.906 1 89.12 352 ALA B C 1
ATOM 6928 O O . ALA B 1 352 ? 1.433 38.219 26.922 1 89.12 352 ALA B O 1
ATOM 6929 N N . LEU B 1 353 ? 1.557 38.625 29.062 1 89.5 353 LEU B N 1
ATOM 6930 C CA . LEU B 1 353 ? 2.42 37.469 29.266 1 89.5 353 LEU B CA 1
ATOM 6931 C C . LEU B 1 353 ? 1.623 36.156 29.188 1 89.5 353 LEU B C 1
ATOM 6933 O O . LEU B 1 353 ? 2.139 35.125 28.734 1 89.5 353 LEU B O 1
ATOM 6937 N N . ARG B 1 354 ? 0.33 36.219 29.625 1 87.81 354 ARG B N 1
ATOM 6938 C CA . ARG B 1 354 ? -0.548 35.094 29.406 1 87.81 354 ARG B CA 1
ATOM 6939 C C . ARG B 1 354 ? -0.768 34.844 27.922 1 87.81 354 ARG B C 1
ATOM 6941 O O . ARG B 1 354 ? -0.83 33.688 27.484 1 87.81 354 ARG B O 1
ATOM 6948 N N . TRP B 1 355 ? -0.886 35.875 27.219 1 90.31 355 TRP B N 1
ATOM 6949 C CA . TRP B 1 355 ? -1.004 35.781 25.766 1 90.31 355 TRP B CA 1
ATOM 6950 C C . TRP B 1 355 ? 0.198 35.062 25.172 1 90.31 355 TRP B C 1
ATOM 6952 O O . TRP B 1 355 ? 0.041 34.156 24.344 1 90.31 355 TRP B O 1
ATOM 6962 N N . LEU B 1 356 ? 1.35 35.406 25.562 1 90.75 356 LEU B N 1
ATOM 6963 C CA . LEU B 1 356 ? 2.578 34.781 25.078 1 90.75 356 LEU B CA 1
ATOM 6964 C C . LEU B 1 356 ? 2.607 33.281 25.422 1 90.75 356 LEU B C 1
ATOM 6966 O O . LEU B 1 356 ? 2.949 32.469 24.578 1 90.75 356 LEU B O 1
ATOM 6970 N N . ALA B 1 357 ? 2.184 32.969 26.562 1 88.56 357 ALA B N 1
ATOM 6971 C CA . ALA B 1 357 ? 2.158 31.578 27.016 1 88.56 357 ALA B CA 1
ATOM 6972 C C . ALA B 1 357 ? 1.157 30.75 26.203 1 88.56 357 ALA B C 1
ATOM 6974 O O . ALA B 1 357 ? 1.429 29.609 25.844 1 88.56 357 ALA B O 1
ATOM 6975 N N . ARG B 1 358 ? 0.066 31.344 25.891 1 87.31 358 ARG B N 1
ATOM 6976 C CA . ARG B 1 358 ? -0.972 30.656 25.141 1 87.31 358 ARG B CA 1
ATOM 6977 C C . ARG B 1 358 ? -0.511 30.359 23.719 1 87.31 358 ARG B C 1
ATOM 6979 O O . ARG B 1 358 ? -0.958 29.391 23.094 1 87.31 358 ARG B O 1
ATOM 6986 N N . ARG B 1 359 ? 0.379 31.188 23.203 1 90.44 359 ARG B N 1
ATOM 6987 C CA . ARG B 1 359 ? 0.902 30.953 21.859 1 90.44 359 ARG B CA 1
ATOM 6988 C C . ARG B 1 359 ? 1.694 29.656 21.797 1 90.44 359 ARG B C 1
ATOM 6990 O O . ARG B 1 359 ? 1.706 28.984 20.75 1 90.44 359 ARG B O 1
ATOM 6997 N N . GLU B 1 360 ? 2.334 29.422 22.859 1 90.81 360 GLU B N 1
ATOM 6998 C CA . GLU B 1 360 ? 3.072 28.156 22.891 1 90.81 360 GLU B CA 1
ATOM 6999 C C . GLU B 1 360 ? 2.127 26.969 22.812 1 90.81 360 GLU B C 1
ATOM 7001 O O . GLU B 1 360 ? 2.412 25.984 22.125 1 90.81 360 GLU B O 1
ATOM 7006 N N . GLU B 1 361 ? 1.061 27.047 23.562 1 87.94 361 GLU B N 1
ATOM 7007 C CA . GLU B 1 361 ? 0.047 25.984 23.5 1 87.94 361 GLU B CA 1
ATOM 7008 C C . GLU B 1 361 ? -0.474 25.797 22.078 1 87.94 361 GLU B C 1
ATOM 7010 O O . GLU B 1 361 ? -0.662 24.672 21.625 1 87.94 361 GLU B O 1
ATOM 7015 N N . GLU B 1 362 ? -0.677 26.828 21.391 1 87 362 GLU B N 1
ATOM 7016 C CA . GLU B 1 362 ? -1.175 26.766 20.031 1 87 362 GLU B CA 1
ATOM 7017 C C . GLU B 1 362 ? -0.154 26.125 19.094 1 87 362 GLU B C 1
ATOM 7019 O O . GLU B 1 362 ? -0.523 25.391 18.172 1 87 362 GLU B O 1
ATOM 7024 N N . LEU B 1 363 ? 1.052 26.453 19.266 1 90.44 363 LEU B N 1
ATOM 7025 C CA . LEU B 1 363 ? 2.115 25.828 18.5 1 90.44 363 LEU B CA 1
ATOM 7026 C C . LEU B 1 363 ? 2.076 24.312 18.656 1 90.44 363 LEU B C 1
ATOM 7028 O O . LEU B 1 363 ? 2.143 23.578 17.672 1 90.44 363 LEU B O 1
ATOM 7032 N N . LEU B 1 364 ? 1.928 23.875 19.891 1 89.75 364 LEU B N 1
ATOM 7033 C CA . LEU B 1 364 ? 1.877 22.438 20.172 1 89.75 364 LEU B CA 1
ATOM 7034 C C . LEU B 1 364 ? 0.654 21.797 19.531 1 89.75 364 LEU B C 1
ATOM 7036 O O . LEU B 1 364 ? 0.74 20.703 18.984 1 89.75 364 LEU B O 1
ATOM 7040 N N . LEU B 1 365 ? -0.419 22.5 19.531 1 84.81 365 LEU B N 1
ATOM 7041 C CA . LEU B 1 365 ? -1.641 21.984 18.922 1 84.81 365 LEU B CA 1
ATOM 7042 C C . LEU B 1 365 ? -1.494 21.891 17.406 1 84.81 365 LEU B C 1
ATOM 7044 O O . LEU B 1 365 ? -1.939 20.906 16.797 1 84.81 365 LEU B O 1
ATOM 7048 N N . ASP B 1 366 ? -0.915 22.875 16.812 1 84.94 366 ASP B N 1
ATOM 7049 C CA . ASP B 1 366 ? -0.675 22.859 15.375 1 84.94 366 ASP B CA 1
ATOM 7050 C C . ASP B 1 366 ? 0.247 21.703 14.992 1 84.94 366 ASP B C 1
ATOM 7052 O O . ASP B 1 366 ? 0.032 21.047 13.969 1 84.94 366 ASP B O 1
ATOM 7056 N N . ALA B 1 367 ? 1.234 21.562 15.797 1 89.06 367 ALA B N 1
ATOM 7057 C CA . ALA B 1 367 ? 2.156 20.453 15.555 1 89.06 367 ALA B CA 1
ATOM 7058 C C . ALA B 1 367 ? 1.441 19.109 15.664 1 89.06 367 ALA B C 1
ATOM 7060 O O . ALA B 1 367 ? 1.683 18.203 14.859 1 89.06 367 ALA B O 1
ATOM 7061 N N . LEU B 1 368 ? 0.571 18.953 16.641 1 84.94 368 LEU B N 1
ATOM 7062 C CA . LEU B 1 368 ? -0.193 17.719 16.828 1 84.94 368 LEU B CA 1
ATOM 7063 C C . LEU B 1 368 ? -1.058 17.422 15.609 1 84.94 368 LEU B C 1
ATOM 7065 O O . LEU B 1 368 ? -1.135 16.281 15.164 1 84.94 368 LEU B O 1
ATOM 7069 N N . THR B 1 369 ? -1.665 18.422 15.086 1 80.31 369 THR B N 1
ATOM 7070 C CA . THR B 1 369 ? -2.502 18.281 13.906 1 80.31 369 THR B CA 1
ATOM 7071 C C . THR B 1 369 ? -1.668 17.828 12.703 1 80.31 369 THR B C 1
ATOM 7073 O O . THR B 1 369 ? -2.084 16.953 11.945 1 80.31 369 THR B O 1
ATOM 7076 N N . LEU B 1 370 ? -0.556 18.469 12.594 1 82.5 370 LEU B N 1
ATOM 7077 C CA . LEU B 1 370 ? 0.356 18.109 11.508 1 82.5 370 LEU B CA 1
ATOM 7078 C C . LEU B 1 370 ? 0.759 16.641 11.586 1 82.5 370 LEU B C 1
ATOM 7080 O O . LEU B 1 370 ? 0.756 15.945 10.578 1 82.5 370 LEU B O 1
ATOM 7084 N N . LEU B 1 371 ? 1.021 16.172 12.789 1 83.69 371 LEU B N 1
ATOM 7085 C CA . LEU B 1 371 ? 1.509 14.805 12.977 1 83.69 371 LEU B CA 1
ATOM 7086 C C . LEU B 1 371 ? 0.378 13.797 12.805 1 83.69 371 LEU B C 1
ATOM 7088 O O . LEU B 1 371 ? 0.604 12.68 12.336 1 83.69 371 LEU B O 1
ATOM 7092 N N . LYS B 1 372 ? -0.786 14.164 13.156 1 76.31 372 LYS B N 1
ATOM 7093 C CA . LYS B 1 372 ? -1.921 13.258 13.008 1 76.31 372 LYS B CA 1
ATOM 7094 C C . LYS B 1 372 ? -2.264 13.039 11.539 1 76.31 372 LYS B C 1
ATOM 7096 O O . LYS B 1 372 ? -2.746 11.969 11.164 1 76.31 372 LYS B O 1
ATOM 7101 N N . GLU B 1 373 ? -2.027 14.031 10.773 1 73.75 373 GLU B N 1
ATOM 7102 C CA . GLU B 1 373 ? -2.367 13.93 9.359 1 73.75 373 GLU B CA 1
ATOM 7103 C C . GLU B 1 373 ? -1.249 13.258 8.57 1 73.75 373 GLU B C 1
ATOM 7105 O O . GLU B 1 373 ? -1.475 12.758 7.465 1 73.75 373 GLU B O 1
ATOM 7110 N N . ALA B 1 374 ? -0.149 13.352 9.281 1 66.94 374 ALA B N 1
ATOM 7111 C CA . ALA B 1 374 ? 0.982 12.719 8.602 1 66.94 374 ALA B CA 1
ATOM 7112 C C . ALA B 1 374 ? 0.824 11.203 8.562 1 66.94 374 ALA B C 1
ATOM 7114 O O . ALA B 1 374 ? 0.184 10.617 9.438 1 66.94 374 ALA B O 1
ATOM 7115 N N . ARG B 1 375 ? 1.27 10.578 7.578 1 58.69 375 ARG B N 1
ATOM 7116 C CA . ARG B 1 375 ? 1.146 9.148 7.312 1 58.69 375 ARG B CA 1
ATOM 7117 C C . ARG B 1 375 ? 1.776 8.328 8.438 1 58.69 375 ARG B C 1
ATOM 7119 O O . ARG B 1 375 ? 2.898 8.609 8.859 1 58.69 375 ARG B O 1
ATOM 7126 N N . PRO B 1 376 ? 0.769 7.32 9.07 1 55.5 376 PRO B N 1
ATOM 7127 C CA . PRO B 1 376 ? 1.431 6.457 10.055 1 55.5 376 PRO B CA 1
ATOM 7128 C C . PRO B 1 376 ? 2.551 5.621 9.438 1 55.5 376 PRO B C 1
ATOM 7130 O O . PRO B 1 376 ? 2.463 5.223 8.273 1 55.5 376 PRO B O 1
ATOM 7133 N N . LEU B 1 377 ? 3.719 5.727 9.969 1 54.34 377 LEU B N 1
ATOM 7134 C CA . LEU B 1 377 ? 4.738 4.75 9.602 1 54.34 377 LEU B CA 1
ATOM 7135 C C . LEU B 1 377 ? 4.23 3.328 9.812 1 54.34 377 LEU B C 1
ATOM 7137 O O . LEU B 1 377 ? 3.398 3.088 10.695 1 54.34 377 LEU B O 1
ATOM 7141 N N . PRO B 1 378 ? 4.297 2.42 8.766 1 50.84 378 PRO B N 1
ATOM 7142 C CA . PRO B 1 378 ? 3.715 1.075 8.789 1 50.84 378 PRO B CA 1
ATOM 7143 C C . PRO B 1 378 ? 3.668 0.473 10.188 1 50.84 378 PRO B C 1
ATOM 7145 O O . PRO B 1 378 ? 2.713 -0.227 10.531 1 50.84 378 PRO B O 1
ATOM 7148 N N . LYS B 1 379 ? 4.887 0.137 10.852 1 50.84 379 LYS B N 1
ATOM 7149 C CA . LYS B 1 379 ? 4.977 -0.747 12.016 1 50.84 379 LYS B CA 1
ATOM 7150 C C . LYS B 1 379 ? 4.82 0.034 13.312 1 50.84 379 LYS B C 1
ATOM 7152 O O . LYS B 1 379 ? 4.801 -0.553 14.398 1 50.84 379 LYS B O 1
ATOM 7157 N N . GLY B 1 380 ? 4.574 1.399 13.398 1 51.19 380 GLY B N 1
ATOM 7158 C CA . GLY B 1 380 ? 4.52 2.002 14.719 1 51.19 380 GLY B CA 1
ATOM 7159 C C . GLY B 1 380 ? 3.938 3.404 14.711 1 51.19 380 GLY B C 1
ATOM 7160 O O . GLY B 1 380 ? 3.656 3.961 13.648 1 51.19 380 GLY B O 1
ATOM 7161 N N . GLU B 1 381 ? 3.4 3.801 15.906 1 56.66 381 GLU B N 1
ATOM 7162 C CA . GLU B 1 381 ? 2.941 5.137 16.266 1 56.66 381 GLU B CA 1
ATOM 7163 C C . GLU B 1 381 ? 3.988 6.195 15.93 1 56.66 381 GLU B C 1
ATOM 7165 O O . GLU B 1 381 ? 5.188 5.902 15.906 1 56.66 381 GLU B O 1
ATOM 7170 N N . GLU B 1 382 ? 3.564 7.137 15.219 1 63.28 382 GLU B N 1
ATOM 7171 C CA . GLU B 1 382 ? 4.469 8.266 15.008 1 63.28 382 GLU B CA 1
ATOM 7172 C C . GLU B 1 382 ? 5.23 8.609 16.281 1 63.28 382 GLU B C 1
ATOM 7174 O O . GLU B 1 382 ? 4.645 9.086 17.25 1 63.28 382 GLU B O 1
ATOM 7179 N N . PRO B 1 383 ? 6.48 8.195 16.281 1 71.25 383 PRO B N 1
ATOM 7180 C CA . PRO B 1 383 ? 7.262 8.336 17.516 1 71.25 383 PRO B CA 1
ATOM 7181 C C . PRO B 1 383 ? 7.254 9.766 18.047 1 71.25 383 PRO B C 1
ATOM 7183 O O . PRO B 1 383 ? 7.543 9.992 19.234 1 71.25 383 PRO B O 1
ATOM 7186 N N . LEU B 1 384 ? 6.852 10.648 17.203 1 82.62 384 LEU B N 1
ATOM 7187 C CA . LEU B 1 384 ? 6.895 12.039 17.656 1 82.62 384 LEU B CA 1
ATOM 7188 C C . LEU B 1 384 ? 5.566 12.453 18.281 1 82.62 384 LEU B C 1
ATOM 7190 O O . LEU B 1 384 ? 5.484 13.477 18.953 1 82.62 384 LEU B O 1
ATOM 7194 N N . LEU B 1 385 ? 4.59 11.617 18.188 1 81.88 385 LEU B N 1
ATOM 7195 C CA . LEU B 1 385 ? 3.25 11.961 18.641 1 81.88 385 LEU B CA 1
ATOM 7196 C C . LEU B 1 385 ? 3.164 11.898 20.156 1 81.88 385 LEU B C 1
ATOM 7198 O O . LEU B 1 385 ? 2.633 12.82 20.797 1 81.88 385 LEU B O 1
ATOM 7202 N N . ALA B 1 386 ? 3.832 10.953 20.703 1 83.44 386 ALA B N 1
ATOM 7203 C CA . ALA B 1 386 ? 3.721 10.734 22.141 1 83.44 386 ALA B CA 1
ATOM 7204 C C . ALA B 1 386 ? 4.402 11.859 22.922 1 83.44 386 ALA B C 1
ATOM 7206 O O . ALA B 1 386 ? 3.797 12.469 23.797 1 83.44 386 ALA B O 1
ATOM 7207 N N . PRO B 1 387 ? 5.637 12.156 22.531 1 84.88 387 PRO B N 1
ATOM 7208 C CA . PRO B 1 387 ? 6.277 13.266 23.25 1 84.88 387 PRO B CA 1
ATOM 7209 C C . PRO B 1 387 ? 5.508 14.57 23.109 1 84.88 387 PRO B C 1
ATOM 7211 O O . PRO B 1 387 ? 5.449 15.359 24.062 1 84.88 387 PRO B O 1
ATOM 7214 N N . LEU B 1 388 ? 4.898 14.781 22.031 1 87.19 388 LEU B N 1
ATOM 7215 C CA . LEU B 1 388 ? 4.145 16.016 21.812 1 87.19 388 LEU B CA 1
ATOM 7216 C C . LEU B 1 388 ? 2.867 16.016 22.641 1 87.19 388 LEU B C 1
ATOM 7218 O O . LEU B 1 388 ? 2.514 17.047 23.234 1 87.19 388 LEU B O 1
ATOM 7222 N N . GLU B 1 389 ? 2.211 14.93 22.734 1 85.75 389 GLU B N 1
ATOM 7223 C CA . GLU B 1 389 ? 1 14.82 23.531 1 85.75 389 GLU B CA 1
ATOM 7224 C C . GLU B 1 389 ? 1.308 15.008 25.016 1 85.75 389 GLU B C 1
ATOM 7226 O O . GLU B 1 389 ? 0.555 15.664 25.734 1 85.75 389 GLU B O 1
ATOM 7231 N N . GLU B 1 390 ? 2.396 14.516 25.406 1 89.06 390 GLU B N 1
ATOM 7232 C CA . GLU B 1 390 ? 2.82 14.664 26.797 1 89.06 390 GLU B CA 1
ATOM 7233 C C . GLU B 1 390 ? 3.186 16.109 27.109 1 89.06 390 GLU B C 1
ATOM 7235 O O . GLU B 1 390 ? 2.832 16.625 28.172 1 89.06 390 GLU B O 1
ATOM 7240 N N . ALA B 1 391 ? 3.877 16.625 26.125 1 89.19 391 ALA B N 1
ATOM 7241 C CA . ALA B 1 391 ? 4.242 18.016 26.312 1 89.19 391 ALA B CA 1
ATOM 7242 C C . ALA B 1 391 ? 3 18.906 26.406 1 89.19 391 ALA B C 1
ATOM 7244 O O . ALA B 1 391 ? 2.943 19.812 27.234 1 89.19 391 ALA B O 1
ATOM 7245 N N . LEU B 1 392 ? 2 18.562 25.719 1 86.69 392 LEU B N 1
ATOM 7246 C CA . LEU B 1 392 ? 0.754 19.328 25.719 1 86.69 392 LEU B CA 1
ATOM 7247 C C . LEU B 1 392 ? -0.019 19.094 27.016 1 86.69 392 LEU B C 1
ATOM 7249 O O . LEU B 1 392 ? -0.575 20.031 27.594 1 86.69 392 LEU B O 1
ATOM 7253 N N . ALA B 1 393 ? 0.042 17.953 27.484 1 85.19 393 ALA B N 1
ATOM 7254 C CA . ALA B 1 393 ? -0.676 17.609 28.703 1 85.19 393 ALA B CA 1
ATOM 7255 C C . ALA B 1 393 ? -0.026 18.25 29.922 1 85.19 393 ALA B C 1
ATOM 7257 O O . ALA B 1 393 ? -0.718 18.656 30.875 1 85.19 393 ALA B O 1
ATOM 7258 N N . ARG B 1 394 ? 1.266 18.406 29.859 1 86.25 394 ARG B N 1
ATOM 7259 C CA . ARG B 1 394 ? 2.016 18.922 31 1 86.25 394 ARG B CA 1
ATOM 7260 C C . ARG B 1 394 ? 2.107 20.438 30.953 1 86.25 394 ARG B C 1
ATOM 7262 O O . ARG B 1 394 ? 2.426 21.078 31.969 1 86.25 394 ARG B O 1
ATOM 7269 N N . PHE B 1 395 ? 1.729 20.875 29.75 1 87.31 395 PHE B N 1
ATOM 7270 C CA . PHE B 1 395 ? 1.927 22.312 29.609 1 87.31 395 PHE B CA 1
ATOM 7271 C C . PHE B 1 395 ? 0.84 23.078 30.344 1 87.31 395 PHE B C 1
ATOM 7273 O O . PHE B 1 395 ? -0.346 22.781 30.203 1 87.31 395 PHE B O 1
ATOM 7280 N N . ARG B 1 396 ? 1.286 23.984 31.219 1 86.62 396 ARG B N 1
ATOM 7281 C CA . ARG B 1 396 ? 0.388 24.891 31.938 1 86.62 396 ARG B CA 1
ATOM 7282 C C . ARG B 1 396 ? 0.678 26.344 31.578 1 86.62 396 ARG B C 1
ATOM 7284 O O . ARG B 1 396 ? 1.641 26.938 32.094 1 86.62 396 ARG B O 1
ATOM 7291 N N . PRO B 1 397 ? -0.176 26.859 30.766 1 86.12 397 PRO B N 1
ATOM 7292 C CA . PRO B 1 397 ? 0.072 28.234 30.328 1 86.12 397 PRO B CA 1
ATOM 7293 C C . PRO B 1 397 ? 0.158 29.219 31.484 1 86.12 397 PRO B C 1
ATOM 7295 O O . PRO B 1 397 ? 0.939 30.172 31.422 1 86.12 397 PRO B O 1
ATOM 7298 N N . GLU B 1 398 ? -0.528 28.938 32.594 1 85.19 398 GLU B N 1
ATOM 7299 C CA . GLU B 1 398 ? -0.56 29.859 33.719 1 85.19 398 GLU B CA 1
ATOM 7300 C C . GLU B 1 398 ? 0.778 29.891 34.469 1 85.19 398 GLU B C 1
ATOM 7302 O O . GLU B 1 398 ? 1.24 30.938 34.875 1 85.19 398 GLU B O 1
ATOM 7307 N N . GLU B 1 399 ? 1.341 28.75 34.531 1 86.75 399 GLU B N 1
ATOM 7308 C CA . GLU B 1 399 ? 2.641 28.656 35.219 1 86.75 399 GLU B CA 1
ATOM 7309 C C . GLU B 1 399 ? 3.721 29.375 34.406 1 86.75 399 GLU B C 1
ATOM 7311 O O . GLU B 1 399 ? 4.574 30.047 34.969 1 86.75 399 GLU B O 1
ATOM 7316 N N . GLU B 1 400 ? 3.621 29.188 33.094 1 88.5 400 GLU B N 1
ATOM 7317 C CA . GLU B 1 400 ? 4.598 29.859 32.25 1 88.5 400 GLU B CA 1
ATOM 7318 C C . GLU B 1 400 ? 4.414 31.375 32.312 1 88.5 400 GLU B C 1
ATOM 7320 O O . GLU B 1 400 ? 5.395 32.125 32.344 1 88.5 400 GLU B O 1
ATOM 7325 N N . ALA B 1 401 ? 3.186 31.797 32.344 1 88.12 401 ALA B N 1
ATOM 7326 C CA . ALA B 1 401 ? 2.889 33.219 32.438 1 88.12 401 ALA B CA 1
ATOM 7327 C C . ALA B 1 401 ? 3.402 33.812 33.75 1 88.12 401 ALA B C 1
ATOM 7329 O O . ALA B 1 401 ? 3.939 34.906 33.781 1 88.12 401 ALA B O 1
ATOM 7330 N N . ALA B 1 402 ? 3.264 33.031 34.812 1 85.56 402 ALA B N 1
ATOM 7331 C CA . ALA B 1 402 ? 3.729 33.469 36.125 1 85.56 402 ALA B CA 1
ATOM 7332 C C . ALA B 1 402 ? 5.246 33.625 36.156 1 85.56 402 ALA B C 1
ATOM 7334 O O . ALA B 1 402 ? 5.77 34.625 36.688 1 85.56 402 ALA B O 1
ATOM 7335 N N . ARG B 1 403 ? 5.887 32.688 35.594 1 87.44 403 ARG B N 1
ATOM 7336 C CA . ARG B 1 403 ? 7.34 32.75 35.5 1 87.44 403 ARG B CA 1
ATOM 7337 C C . ARG B 1 403 ? 7.797 34 34.75 1 87.44 403 ARG B C 1
ATOM 7339 O O . ARG B 1 403 ? 8.688 34.719 35.188 1 87.44 403 ARG B O 1
ATOM 7346 N N . LEU B 1 404 ? 7.168 34.219 33.625 1 87.31 404 LEU B N 1
ATOM 7347 C CA . LEU B 1 404 ? 7.516 35.375 32.812 1 87.31 404 LEU B CA 1
ATOM 7348 C C . LEU B 1 404 ? 7.191 36.656 33.531 1 87.31 404 LEU B C 1
ATOM 7350 O O . LEU B 1 404 ? 7.926 37.656 33.406 1 87.31 404 LEU B O 1
ATOM 7354 N N . SER B 1 405 ? 6.121 36.594 34.281 1 84.44 405 SER B N 1
ATOM 7355 C CA . SER B 1 405 ? 5.73 37.75 35.094 1 84.44 405 SER B CA 1
ATOM 7356 C C . SER B 1 405 ? 6.793 38.094 36.125 1 84.44 405 SER B C 1
ATOM 7358 O O . SER B 1 405 ? 7.102 39.281 36.344 1 84.44 405 SER B O 1
ATOM 7360 N N . GLY B 1 406 ? 7.328 37.031 36.781 1 80.44 406 GLY B N 1
ATOM 7361 C CA . GLY B 1 406 ? 8.414 37.25 37.719 1 80.44 406 GLY B CA 1
ATOM 7362 C C . GLY B 1 406 ? 9.633 37.906 37.094 1 80.44 406 GLY B C 1
ATOM 7363 O O . GLY B 1 406 ? 10.219 38.812 37.688 1 80.44 406 GLY B O 1
ATOM 7364 N N . LEU B 1 407 ? 9.891 37.5 35.906 1 81.88 407 LEU B N 1
ATOM 7365 C CA . LEU B 1 407 ? 11.031 38.062 35.188 1 81.88 407 LEU B CA 1
ATOM 7366 C C . LEU B 1 407 ? 10.789 39.531 34.844 1 81.88 407 LEU B C 1
ATOM 7368 O O . LEU B 1 407 ? 11.688 40.375 35.031 1 81.88 407 LEU B O 1
ATOM 7372 N N . ALA B 1 408 ? 9.594 39.812 34.344 1 81.75 408 ALA B N 1
ATOM 7373 C CA . ALA B 1 408 ? 9.242 41.156 33.969 1 81.75 408 ALA B CA 1
ATOM 7374 C C . ALA B 1 408 ? 9.227 42.094 35.188 1 81.75 408 ALA B C 1
ATOM 7376 O O . ALA B 1 408 ? 9.711 43.219 35.156 1 81.75 408 ALA B O 1
ATOM 7377 N N . GLN B 1 409 ? 8.672 41.562 36.312 1 79.31 409 GLN B N 1
ATOM 7378 C CA . GLN B 1 409 ? 8.609 42.344 37.531 1 79.31 409 GLN B CA 1
ATOM 7379 C C . GLN B 1 409 ? 10.008 42.688 38.031 1 79.31 409 GLN B C 1
ATOM 7381 O O . GLN B 1 409 ? 10.273 43.812 38.438 1 79.31 409 GLN B O 1
ATOM 7386 N N . GLU B 1 410 ? 10.828 41.719 38.031 1 76.38 410 GLU B N 1
ATOM 7387 C CA . GLU B 1 410 ? 12.195 41.938 38.469 1 76.38 410 GLU B CA 1
ATOM 7388 C C . GLU B 1 410 ? 12.891 43 37.625 1 76.38 410 GLU B C 1
ATOM 7390 O O . GLU B 1 410 ? 13.609 43.844 38.156 1 76.38 410 GLU B O 1
ATOM 7395 N N . ALA B 1 411 ? 12.609 42.938 36.375 1 76.69 411 ALA B N 1
ATOM 7396 C CA . ALA B 1 411 ? 13.242 43.875 35.469 1 76.69 411 ALA B CA 1
ATOM 7397 C C . ALA B 1 411 ? 12.727 45.312 35.719 1 76.69 411 ALA B C 1
ATOM 7399 O O . ALA B 1 411 ? 13.5 46.25 35.719 1 76.69 411 ALA B O 1
ATOM 7400 N N . VAL B 1 412 ? 11.406 45.438 35.938 1 76.31 412 VAL B N 1
ATOM 7401 C CA . VAL B 1 412 ? 10.781 46.719 36.156 1 76.31 412 VAL B CA 1
ATOM 7402 C C . VAL B 1 412 ? 11.227 47.312 37.5 1 76.31 412 VAL B C 1
ATOM 7404 O O . VAL B 1 412 ? 11.586 48.469 37.594 1 76.31 412 VAL B O 1
ATOM 7407 N N . VAL B 1 413 ? 11.141 46.531 38.562 1 73.19 413 VAL B N 1
ATOM 7408 C CA . VAL B 1 413 ? 11.492 46.969 39.906 1 73.19 413 VAL B CA 1
ATOM 7409 C C . VAL B 1 413 ? 12.961 47.375 39.938 1 73.19 413 VAL B C 1
ATOM 7411 O O . VAL B 1 413 ? 13.305 48.375 40.594 1 73.19 413 VAL B O 1
ATOM 7414 N N . ARG B 1 414 ? 13.797 46.688 39.281 1 70.56 414 ARG B N 1
ATOM 7415 C CA . ARG B 1 414 ? 15.211 47 39.219 1 70.56 414 ARG B CA 1
ATOM 7416 C C . ARG B 1 414 ? 15.422 48.375 38.594 1 70.56 414 ARG B C 1
ATOM 7418 O O . ARG B 1 414 ? 16.281 49.156 39.031 1 70.56 414 ARG B O 1
ATOM 7425 N N . THR B 1 415 ? 14.516 48.656 37.625 1 70 415 THR B N 1
ATOM 7426 C CA . THR B 1 415 ? 14.703 49.906 36.875 1 70 415 THR B CA 1
ATOM 7427 C C . THR B 1 415 ? 14.023 51.062 37.594 1 70 415 THR B C 1
ATOM 7429 O O . THR B 1 415 ? 14.586 52.156 37.719 1 70 415 THR B O 1
ATOM 7432 N N . LEU B 1 416 ? 12.789 50.875 38.219 1 67.19 416 LEU B N 1
ATOM 7433 C CA . LEU B 1 416 ? 11.977 51.969 38.719 1 67.19 416 LEU B CA 1
ATOM 7434 C C . LEU B 1 416 ? 12.234 52.188 40.219 1 67.19 416 LEU B C 1
ATOM 7436 O O . LEU B 1 416 ? 12.141 53.312 40.688 1 67.19 416 LEU B O 1
ATOM 7440 N N . ALA B 1 417 ? 12.391 51.156 41 1 61.19 417 ALA B N 1
ATOM 7441 C CA . ALA B 1 417 ? 12.414 51.312 42.469 1 61.19 417 ALA B CA 1
ATOM 7442 C C . ALA B 1 417 ? 13.836 51.125 43 1 61.19 417 ALA B C 1
ATOM 7444 O O . ALA B 1 417 ? 14.023 50.938 44.219 1 61.19 417 ALA B O 1
ATOM 7445 N N . GLY B 1 418 ? 14.875 51.438 42.219 1 60.22 418 GLY B N 1
ATOM 7446 C CA . GLY B 1 418 ? 16.25 51.406 42.656 1 60.22 418 GLY B CA 1
ATOM 7447 C C . GLY B 1 418 ? 16.656 50.062 43.25 1 60.22 418 GLY B C 1
ATOM 7448 O O . GLY B 1 418 ? 17.531 50 44.094 1 60.22 418 GLY B O 1
ATOM 7449 N N . GLY B 1 419 ? 15.984 49.031 42.969 1 55.09 419 GLY B N 1
ATOM 7450 C CA . GLY B 1 419 ? 16.453 47.719 43.344 1 55.09 419 GLY B CA 1
ATOM 7451 C C . GLY B 1 419 ? 15.789 47.156 44.594 1 55.09 419 GLY B C 1
ATOM 7452 O O . GLY B 1 419 ? 16.234 46.156 45.156 1 55.09 419 GLY B O 1
ATOM 7453 N N . VAL B 1 420 ? 14.719 48 45.281 1 50.97 420 VAL B N 1
ATOM 7454 C CA . VAL B 1 420 ? 14.109 47.406 46.469 1 50.97 420 VAL B CA 1
ATOM 7455 C C . VAL B 1 420 ? 13.32 46.156 46.094 1 50.97 420 VAL B C 1
ATOM 7457 O O . VAL B 1 420 ? 12.344 46.219 45.344 1 50.97 420 VAL B O 1
ATOM 7460 N N . GLY B 1 421 ? 13.703 45.062 46.219 1 58.03 421 GLY B N 1
ATOM 7461 C CA . GLY B 1 421 ? 13.211 43.719 45.906 1 58.03 421 GLY B CA 1
ATOM 7462 C C . GLY B 1 421 ? 11.875 43.406 46.562 1 58.03 421 GLY B C 1
ATOM 7463 O O . GLY B 1 421 ? 11.484 44.094 47.531 1 58.03 421 GLY B O 1
ATOM 7464 N N . GLY B 1 422 ? 10.812 42.625 46.094 1 59.91 422 GLY B N 1
ATOM 7465 C CA . GLY B 1 422 ? 9.617 42.062 46.719 1 59.91 422 GLY B CA 1
ATOM 7466 C C . GLY B 1 422 ? 8.367 42.875 46.438 1 59.91 422 GLY B C 1
ATOM 7467 O O . GLY B 1 422 ? 7.266 42.5 46.812 1 59.91 422 GLY B O 1
ATOM 7468 N N . LEU B 1 423 ? 8.539 44.031 45.688 1 64.62 423 LEU B N 1
ATOM 7469 C CA . LEU B 1 423 ? 7.344 44.812 45.406 1 64.62 423 LEU B CA 1
ATOM 7470 C C . LEU B 1 423 ? 6.699 44.312 44.094 1 64.62 423 LEU B C 1
ATOM 7472 O O . LEU B 1 423 ? 7.391 43.906 43.188 1 64.62 423 LEU B O 1
ATOM 7476 N N . GLY B 1 424 ? 5.395 44.188 44.125 1 67.06 424 GLY B N 1
ATOM 7477 C CA . GLY B 1 424 ? 4.652 43.938 42.906 1 67.06 424 GLY B CA 1
ATOM 7478 C C . GLY B 1 424 ? 4.715 45.062 41.906 1 67.06 424 GLY B C 1
ATOM 7479 O O . GLY B 1 424 ? 5.062 46.188 42.25 1 67.06 424 GLY B O 1
ATOM 7480 N N . LEU B 1 425 ? 4.516 44.812 40.656 1 69.94 425 LEU B N 1
ATOM 7481 C CA . LEU B 1 425 ? 4.531 45.781 39.594 1 69.94 425 LEU B CA 1
ATOM 7482 C C . LEU B 1 425 ? 3.65 46.969 39.938 1 69.94 425 LEU B C 1
ATOM 7484 O O . LEU B 1 425 ? 4.031 48.125 39.688 1 69.94 425 LEU B O 1
ATOM 7488 N N . GLY B 1 426 ? 2.5 46.656 40.5 1 69.56 426 GLY B N 1
ATOM 7489 C CA . GLY B 1 426 ? 1.586 47.719 40.906 1 69.56 426 GLY B CA 1
ATOM 7490 C C . GLY B 1 426 ? 2.137 48.625 42 1 69.56 426 GLY B C 1
ATOM 7491 O O . GLY B 1 426 ? 2.02 49.844 41.906 1 69.56 426 GLY B O 1
ATOM 7492 N N . ALA B 1 427 ? 2.77 48 42.938 1 70.38 427 ALA B N 1
ATOM 7493 C CA . ALA B 1 427 ? 3.359 48.75 44.062 1 70.38 427 ALA B CA 1
ATOM 7494 C C . ALA B 1 427 ? 4.508 49.625 43.562 1 70.38 427 ALA B C 1
ATOM 7496 O O . ALA B 1 427 ? 4.676 50.75 44.062 1 70.38 427 ALA B O 1
ATOM 7497 N N . ALA B 1 428 ? 5.219 49 42.625 1 68.94 428 ALA B N 1
ATOM 7498 C CA . ALA B 1 428 ? 6.328 49.781 42.094 1 68.94 428 ALA B CA 1
ATOM 7499 C C . ALA B 1 428 ? 5.816 51.031 41.375 1 68.94 428 ALA B C 1
ATOM 7501 O O . ALA B 1 428 ? 6.367 52.125 41.562 1 68.94 428 ALA B O 1
ATOM 7502 N N . LEU B 1 429 ? 4.777 50.812 40.625 1 67.94 429 LEU B N 1
ATOM 7503 C CA . LEU B 1 429 ? 4.18 51.938 39.969 1 67.94 429 LEU B CA 1
ATOM 7504 C C . LEU B 1 429 ? 3.65 52.969 40.969 1 67.94 429 LEU B C 1
ATOM 7506 O O . LEU B 1 429 ? 3.832 54.156 40.812 1 67.94 429 LEU B O 1
ATOM 7510 N N . THR B 1 430 ? 3.031 52.406 42.031 1 67.88 430 THR B N 1
ATOM 7511 C CA . THR B 1 430 ? 2.48 53.281 43.062 1 67.88 430 THR B CA 1
ATOM 7512 C C . THR B 1 430 ? 3.584 54.094 43.75 1 67.88 430 THR B C 1
ATOM 7514 O O . THR B 1 430 ? 3.402 55.25 44.031 1 67.88 430 THR B O 1
ATOM 7517 N N . LEU B 1 431 ? 4.691 53.469 43.906 1 65.94 431 LEU B N 1
ATOM 7518 C CA . LEU B 1 431 ? 5.82 54.156 44.531 1 65.94 431 LEU B CA 1
ATOM 7519 C C . LEU B 1 431 ? 6.328 55.281 43.625 1 65.94 431 LEU B C 1
ATOM 7521 O O . LEU B 1 431 ? 6.648 56.375 44.125 1 65.94 431 LEU B O 1
ATOM 7525 N N . VAL B 1 432 ? 6.406 54.875 42.344 1 66.38 432 VAL B N 1
ATOM 7526 C CA . VAL B 1 432 ? 6.848 55.906 41.406 1 66.38 432 VAL B CA 1
ATOM 7527 C C . VAL B 1 432 ? 5.879 57.094 41.406 1 66.38 432 VAL B C 1
ATOM 7529 O O . VAL B 1 432 ? 6.301 58.25 41.438 1 66.38 432 VAL B O 1
ATOM 7532 N N . LEU B 1 433 ? 4.613 56.75 41.469 1 68.12 433 LEU B N 1
ATOM 7533 C CA . LEU B 1 433 ? 3.596 57.781 41.438 1 68.12 433 LEU B CA 1
ATOM 7534 C C . LEU B 1 433 ? 3.59 58.594 42.719 1 68.12 433 LEU B C 1
ATOM 7536 O O . LEU B 1 433 ? 3.395 59.781 42.719 1 68.12 433 LEU B O 1
ATOM 7540 N N . LYS B 1 434 ? 3.814 57.875 43.844 1 65.12 434 LYS B N 1
ATOM 7541 C CA . LYS B 1 434 ? 3.92 58.562 45.125 1 65.12 434 LYS B CA 1
ATOM 7542 C C . LYS B 1 434 ? 5.109 59.531 45.156 1 65.12 434 LYS B C 1
ATOM 7544 O O . LYS B 1 434 ? 5.02 60.625 45.719 1 65.12 434 LYS B O 1
ATOM 7549 N N . GLY B 1 435 ? 6.176 59 44.594 1 65.56 435 GLY B N 1
ATOM 7550 C CA . GLY B 1 435 ? 7.332 59.875 44.469 1 65.56 435 GLY B CA 1
ATOM 7551 C C . GLY B 1 435 ? 7.059 61.125 43.625 1 65.56 435 GLY B C 1
ATOM 7552 O O . GLY B 1 435 ? 7.48 62.219 44 1 65.56 435 GLY B O 1
ATOM 7553 N N . LEU B 1 436 ? 6.277 60.844 42.625 1 66.69 436 LEU B N 1
ATOM 7554 C CA . LEU B 1 436 ? 5.926 61.969 41.75 1 66.69 436 LEU B CA 1
ATOM 7555 C C . LEU B 1 436 ? 5.016 62.969 42.469 1 66.69 436 LEU B C 1
ATOM 7557 O O . LEU B 1 436 ? 5.141 64.188 42.281 1 66.69 436 LEU B O 1
ATOM 7561 N N . VAL B 1 437 ? 4.133 62.438 43.312 1 66.69 437 VAL B N 1
ATOM 7562 C CA . VAL B 1 437 ? 3.234 63.312 44.062 1 66.69 437 VAL B CA 1
ATOM 7563 C C . VAL B 1 437 ? 4.039 64.188 45.031 1 66.69 437 VAL B C 1
ATOM 7565 O O . VAL B 1 437 ? 3.727 65.375 45.25 1 66.69 437 VAL B O 1
ATOM 7568 N N . ALA B 1 438 ? 5.012 63.562 45.656 1 62.47 438 ALA B N 1
ATOM 7569 C CA . ALA B 1 438 ? 5.871 64.312 46.562 1 62.47 438 ALA B CA 1
ATOM 7570 C C . ALA B 1 438 ? 6.547 65.5 45.844 1 62.47 438 ALA B C 1
ATOM 7572 O O . ALA B 1 438 ? 6.617 66.562 46.375 1 62.47 438 ALA B O 1
ATOM 7573 N N . ASP B 1 439 ? 6.922 65.125 44.656 1 61.5 439 ASP B N 1
ATOM 7574 C CA . ASP B 1 439 ? 7.555 66.188 43.844 1 61.5 439 ASP B CA 1
ATOM 7575 C C . ASP B 1 439 ? 6.547 67.25 43.469 1 61.5 439 ASP B C 1
ATOM 7577 O O . ASP B 1 439 ? 6.859 68.438 43.469 1 61.5 439 ASP B O 1
ATOM 7581 N N . LEU B 1 440 ? 5.359 66.812 43.219 1 62.25 440 LEU B N 1
ATOM 7582 C CA . LEU B 1 440 ? 4.297 67.688 42.844 1 62.25 440 LEU B CA 1
ATOM 7583 C C . LEU B 1 440 ? 3.852 68.562 44 1 62.25 440 LEU B C 1
ATOM 7585 O O . LEU B 1 440 ? 3.643 69.75 43.875 1 62.25 440 LEU B O 1
ATOM 7589 N N . THR B 1 441 ? 3.717 67.875 45.188 1 59.62 441 THR B N 1
ATOM 7590 C CA . THR B 1 441 ? 3.33 68.625 46.406 1 59.62 441 THR B CA 1
ATOM 7591 C C . THR B 1 441 ? 4.383 69.625 46.781 1 59.62 441 THR B C 1
ATOM 7593 O O . THR B 1 441 ? 4.043 70.75 47.219 1 59.62 441 THR B O 1
ATOM 7596 N N . GLY B 1 442 ? 5.664 69.25 46.688 1 54.22 442 GLY B N 1
ATOM 7597 C CA . GLY B 1 442 ? 6.723 70.188 46.938 1 54.22 442 GLY B CA 1
ATOM 7598 C C . GLY B 1 442 ? 6.66 71.438 46.031 1 54.22 442 GLY B C 1
ATOM 7599 O O . GLY B 1 442 ? 6.863 72.562 46.469 1 54.22 442 GLY B O 1
ATOM 7600 N N . LEU B 1 443 ? 6.234 71.125 44.844 1 54.09 443 LEU B N 1
ATOM 7601 C CA . LEU B 1 443 ? 6.117 72.188 43.875 1 54.09 443 LEU B CA 1
ATOM 7602 C C . LEU B 1 443 ? 4.914 73.062 44.188 1 54.09 443 LEU B C 1
ATOM 7604 O O . LEU B 1 443 ? 4.98 74.312 44.062 1 54.09 443 LEU B O 1
ATOM 7608 N N . LEU B 1 444 ? 3.859 72.438 44.812 1 54.31 444 LEU B N 1
ATOM 7609 C CA . LEU B 1 444 ? 2.633 73.188 45.062 1 54.31 444 LEU B CA 1
ATOM 7610 C C . LEU B 1 444 ? 2.619 73.812 46.438 1 54.31 444 LEU B C 1
ATOM 7612 O O . LEU B 1 444 ? 2.012 74.875 46.656 1 54.31 444 LEU B O 1
ATOM 7616 N N . ALA B 1 445 ? 3.174 73.25 47.562 1 52.03 445 ALA B N 1
ATOM 7617 C CA . ALA B 1 445 ? 3.242 73.75 48.938 1 52.03 445 ALA B CA 1
ATOM 7618 C C . ALA B 1 445 ? 4.023 75.062 48.969 1 52.03 445 ALA B C 1
ATOM 7620 O O . ALA B 1 445 ? 3.691 75.938 49.75 1 52.03 445 ALA B O 1
ATOM 7621 N N . GLY B 1 446 ? 5.156 75.188 48.438 1 44.97 446 GLY B N 1
ATOM 7622 C CA . GLY B 1 446 ? 5.812 76.5 48.469 1 44.97 446 GLY B CA 1
ATOM 7623 C C . GLY B 1 446 ? 4.922 77.625 47.969 1 44.97 446 GLY B C 1
ATOM 7624 O O . GLY B 1 446 ? 5.238 78.812 48.125 1 44.97 446 GLY B O 1
ATOM 7625 N N . PHE B 1 447 ? 3.885 77.25 47.469 1 43.31 447 PHE B N 1
ATOM 7626 C CA . PHE B 1 447 ? 2.98 78.188 46.812 1 43.31 447 PHE B CA 1
ATOM 7627 C C . PHE B 1 447 ? 2.072 78.875 47.844 1 43.31 447 PHE B C 1
ATOM 7629 O O . PHE B 1 447 ? 1.765 80.062 47.719 1 43.31 447 PHE B O 1
ATOM 7636 N N . PHE B 1 448 ? 1.573 78.062 48.781 1 40.81 448 PHE B N 1
ATOM 7637 C CA . PHE B 1 448 ? 0.521 78.625 49.594 1 40.81 448 PHE B CA 1
ATOM 7638 C C . PHE B 1 448 ? 1.062 79.75 50.469 1 40.81 448 PHE B C 1
ATOM 7640 O O . PHE B 1 448 ? 0.321 80.688 50.812 1 40.81 448 PHE B O 1
ATOM 7647 N N . VAL B 1 449 ? 2.229 79.625 50.844 1 38.31 449 VAL B N 1
ATOM 7648 C CA . VAL B 1 449 ? 2.643 80.812 51.594 1 38.31 449 VAL B CA 1
ATOM 7649 C C . VAL B 1 449 ? 2.557 82 50.688 1 38.31 449 VAL B C 1
ATOM 7651 O O . VAL B 1 449 ? 2.279 83.125 51.156 1 38.31 449 VAL B O 1
ATOM 7654 N N . ALA B 1 450 ? 3.109 81.938 49.5 1 36.94 450 ALA B N 1
ATOM 7655 C CA . ALA B 1 450 ? 3.078 83.188 48.719 1 36.94 450 ALA B CA 1
ATOM 7656 C C . ALA B 1 450 ? 1.726 83.375 48.031 1 36.94 450 ALA B C 1
ATOM 7658 O O . ALA B 1 450 ? 1.423 82.688 47.062 1 36.94 450 ALA B O 1
ATOM 7659 N N . PHE B 1 451 ? 0.611 83.375 48.656 1 38.5 451 PHE B N 1
ATOM 7660 C CA . PHE B 1 451 ? -0.761 83.75 48.312 1 38.5 451 PHE B CA 1
ATOM 7661 C C . PHE B 1 451 ? -0.795 84.688 47.125 1 38.5 451 PHE B C 1
ATOM 7663 O O . PHE B 1 451 ? -1.867 85 46.594 1 38.5 451 PHE B O 1
ATOM 7670 N N . LEU B 1 452 ? 0.085 85.75 47.219 1 36.5 452 LEU B N 1
ATOM 7671 C CA . LEU B 1 452 ? -0.19 87 46.531 1 36.5 452 LEU B CA 1
ATOM 7672 C C . LEU B 1 452 ? -0.402 86.75 45.031 1 36.5 452 LEU B C 1
ATOM 7674 O O . LEU B 1 452 ? -1.248 87.375 44.406 1 36.5 452 LEU B O 1
ATOM 7678 N N . ALA B 1 453 ? 0.614 86.375 44 1 38.28 453 ALA B N 1
ATOM 7679 C CA . ALA B 1 453 ? 0.488 86.75 42.625 1 38.28 453 ALA B CA 1
ATOM 76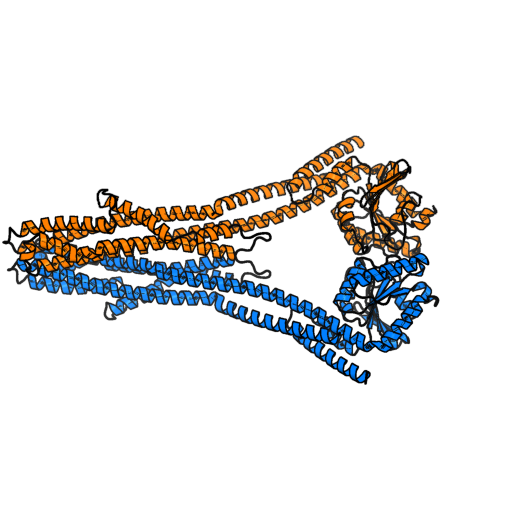80 C C . ALA B 1 453 ? -0.225 85.75 41.781 1 38.28 453 ALA B C 1
ATOM 7682 O O . ALA B 1 453 ? 0.292 84.625 41.594 1 38.28 453 ALA B O 1
ATOM 7683 N N . LEU B 1 454 ? -1.54 85.438 41.781 1 41.19 454 LEU B N 1
ATOM 7684 C CA . LEU B 1 454 ? -2.543 84.812 40.969 1 41.19 454 LEU B CA 1
ATOM 7685 C C . LEU B 1 454 ? -1.959 84.438 39.594 1 41.19 454 LEU B C 1
ATOM 7687 O O . LEU B 1 454 ? -2.439 83.5 38.969 1 41.19 454 LEU B O 1
ATOM 7691 N N . SER B 1 455 ? -1.019 85.125 39.094 1 47.69 455 SER B N 1
ATOM 7692 C CA . SER B 1 455 ? -0.524 85 37.719 1 47.69 455 SER B CA 1
ATOM 7693 C C . SER B 1 455 ? 0.404 83.812 37.594 1 47.69 455 SER B C 1
ATOM 7695 O O . SER B 1 455 ? 0.738 83.375 36.5 1 47.69 455 SER B O 1
ATOM 7697 N N . VAL B 1 456 ? 0.876 83.25 38.75 1 50.19 456 VAL B N 1
ATOM 7698 C CA . VAL B 1 456 ? 1.934 82.188 38.688 1 50.19 456 VAL B CA 1
ATOM 7699 C C . VAL B 1 456 ? 1.32 80.812 38.75 1 50.19 456 VAL B C 1
ATOM 7701 O O . VAL B 1 456 ? 1.95 79.875 38.312 1 50.19 456 VAL B O 1
ATOM 7704 N N . LEU B 1 457 ? 0.056 80.688 39.062 1 58.03 457 LEU B N 1
ATOM 7705 C CA . LEU B 1 457 ? -0.598 79.375 39.344 1 58.03 457 LEU B CA 1
ATOM 7706 C C . LEU B 1 457 ? -0.744 78.562 38.062 1 58.03 457 LEU B C 1
ATOM 7708 O O . LEU B 1 457 ? -0.482 77.375 38.031 1 58.03 457 LEU B O 1
ATOM 7712 N N . PRO B 1 458 ? -0.959 79.188 37.031 1 60.31 458 PRO B N 1
ATOM 7713 C CA . PRO B 1 458 ? -1.084 78.438 35.781 1 60.31 458 PRO B CA 1
ATOM 7714 C C . PRO B 1 458 ? 0.253 77.875 35.312 1 60.31 458 PRO B C 1
ATOM 7716 O O . PRO B 1 458 ? 0.312 76.75 34.812 1 60.31 458 PRO B O 1
ATOM 7719 N N . ARG B 1 459 ? 1.352 78.625 35.531 1 64.31 459 ARG B N 1
ATOM 7720 C CA . ARG B 1 459 ? 2.662 78.125 35.125 1 64.31 459 ARG B CA 1
ATOM 7721 C C . ARG B 1 459 ? 3.1 76.938 35.969 1 64.31 459 ARG B C 1
ATOM 7723 O O . ARG B 1 459 ? 3.699 76 35.438 1 64.31 459 ARG B O 1
ATOM 7730 N N . ARG B 1 460 ? 2.787 76.938 37.062 1 67.94 460 ARG B N 1
ATOM 7731 C CA . ARG B 1 460 ? 3.188 75.875 37.969 1 67.94 460 ARG B CA 1
ATOM 7732 C C . ARG B 1 460 ? 2.352 74.625 37.688 1 67.94 460 ARG B C 1
ATOM 7734 O O . ARG B 1 460 ? 2.854 73.5 37.781 1 67.94 460 ARG B O 1
ATOM 7741 N N . LYS B 1 461 ? 1.136 74.875 37.375 1 71.25 461 LYS B N 1
ATOM 7742 C CA . LYS B 1 461 ? 0.271 73.812 37 1 71.25 461 LYS B CA 1
ATOM 7743 C C . LYS B 1 461 ? 0.821 73.062 35.781 1 71.25 461 LYS B C 1
ATOM 7745 O O . LYS B 1 461 ? 0.875 71.812 35.75 1 71.25 461 LYS B O 1
ATOM 7750 N N . GLU B 1 462 ? 1.317 73.812 34.875 1 72.94 462 GLU B N 1
ATOM 7751 C CA . GLU B 1 462 ? 1.866 73.25 33.688 1 72.94 462 GLU B CA 1
ATOM 7752 C C . GLU B 1 462 ? 3.174 72.5 33.969 1 72.94 462 GLU B C 1
ATOM 7754 O O . GLU B 1 462 ? 3.451 71.438 33.375 1 72.94 462 GLU B O 1
ATOM 7759 N N . ARG B 1 463 ? 3.906 73.062 34.812 1 74.19 463 ARG B N 1
ATOM 7760 C CA . ARG B 1 463 ? 5.141 72.375 35.219 1 74.19 463 ARG B CA 1
ATOM 7761 C C . ARG B 1 463 ? 4.844 71.062 35.938 1 74.19 463 ARG B C 1
ATOM 7763 O O . ARG B 1 463 ? 5.539 70.062 35.719 1 74.19 463 ARG B O 1
ATOM 7770 N N . ALA B 1 464 ? 3.785 71.062 36.719 1 74.62 464 ALA B N 1
ATOM 7771 C CA . ALA B 1 464 ? 3.375 69.875 37.438 1 74.62 464 ALA B CA 1
ATOM 7772 C C . ALA B 1 464 ? 2.895 68.812 36.438 1 74.62 464 ALA B C 1
ATOM 7774 O O . ALA B 1 464 ? 3.219 67.625 36.594 1 74.62 464 ALA B O 1
ATOM 7775 N N . LYS B 1 465 ? 2.225 69.188 35.438 1 79.19 465 LYS B N 1
ATOM 7776 C CA . LYS B 1 465 ? 1.748 68.312 34.438 1 79.19 465 LYS B CA 1
ATOM 7777 C C . LYS B 1 465 ? 2.91 67.688 33.625 1 79.19 465 LYS B C 1
ATOM 7779 O O . LYS B 1 465 ? 2.914 66.5 33.344 1 79.19 465 LYS B O 1
ATOM 7784 N N . ARG B 1 466 ? 3.908 68.438 33.344 1 79.88 466 ARG B N 1
ATOM 7785 C CA . ARG B 1 466 ? 5.074 67.938 32.594 1 79.88 466 ARG B CA 1
ATOM 7786 C C . ARG B 1 466 ? 5.879 66.938 33.438 1 79.88 466 ARG B C 1
ATOM 7788 O O . ARG B 1 466 ? 6.375 65.938 32.906 1 79.88 466 ARG B O 1
ATOM 7795 N N . LEU B 1 467 ? 5.957 67.312 34.688 1 76.56 467 LEU B N 1
ATOM 7796 C CA . LEU B 1 467 ? 6.691 66.375 35.562 1 76.56 467 LEU B CA 1
ATOM 7797 C C . LEU B 1 467 ? 5.984 65.062 35.688 1 76.56 467 LEU B C 1
ATOM 7799 O O . LEU B 1 467 ? 6.629 64 35.688 1 76.56 467 LEU B O 1
ATOM 7803 N N . LEU B 1 468 ? 4.664 65.125 35.719 1 80.56 468 LEU B N 1
ATOM 7804 C CA . LEU B 1 468 ? 3.879 63.906 35.781 1 80.56 468 LEU B CA 1
ATOM 7805 C C . LEU B 1 468 ? 4.031 63.094 34.5 1 80.56 468 LEU B C 1
ATOM 7807 O O . LEU B 1 468 ? 4.266 61.875 34.531 1 80.56 468 LEU B O 1
ATOM 7811 N N . SER B 1 469 ? 4.027 63.781 33.375 1 83.62 469 SER B N 1
ATOM 7812 C CA . SER B 1 469 ? 4.145 63.125 32.094 1 83.62 469 SER B CA 1
ATOM 7813 C C . SER B 1 469 ? 5.527 62.5 31.906 1 83.62 469 SER B C 1
ATOM 7815 O O . SER B 1 469 ? 5.645 61.344 31.438 1 83.62 469 SER B O 1
ATOM 7817 N N . GLN B 1 470 ? 6.566 63.188 32.25 1 81.75 470 GLN B N 1
ATOM 7818 C CA . GLN B 1 470 ? 7.926 62.656 32.156 1 81.75 470 GLN B CA 1
ATOM 7819 C C . GLN B 1 470 ? 8.133 61.469 33.062 1 81.75 470 GLN B C 1
ATOM 7821 O O . GLN B 1 470 ? 8.758 60.469 32.656 1 81.75 470 GLN B O 1
ATOM 7826 N N . GLY B 1 471 ? 7.586 61.594 34.25 1 79.69 471 GLY B N 1
ATOM 7827 C CA . GLY B 1 471 ? 7.68 60.469 35.156 1 79.69 471 GLY B CA 1
ATOM 7828 C C . GLY B 1 471 ? 6.98 59.219 34.656 1 79.69 471 GLY B C 1
ATOM 7829 O O . GLY B 1 471 ? 7.512 58.125 34.781 1 79.69 471 GLY B O 1
ATOM 7830 N N . LEU B 1 472 ? 5.84 59.375 34.031 1 84.44 472 LEU B N 1
ATOM 7831 C CA . LEU B 1 472 ? 5.074 58.25 33.531 1 84.44 472 LEU B CA 1
ATOM 7832 C C . LEU B 1 472 ? 5.734 57.688 32.281 1 84.44 472 LEU B C 1
ATOM 7834 O O . LEU B 1 472 ? 5.703 56.469 32.062 1 84.44 472 LEU B O 1
ATOM 7838 N N . GLU B 1 473 ? 6.387 58.5 31.469 1 85.25 473 GLU B N 1
ATOM 7839 C CA . GLU B 1 473 ? 7.098 58.031 30.281 1 85.25 473 GLU B CA 1
ATOM 7840 C C . GLU B 1 473 ? 8.305 57.188 30.672 1 85.25 473 GLU B C 1
ATOM 7842 O O . GLU B 1 473 ? 8.594 56.188 30 1 85.25 473 GLU B O 1
ATOM 7847 N N . GLU B 1 474 ? 8.969 57.594 31.672 1 81.44 474 GLU B N 1
ATOM 7848 C CA . GLU B 1 474 ? 10.109 56.812 32.156 1 81.44 474 GLU B CA 1
ATOM 7849 C C . GLU B 1 474 ? 9.664 55.469 32.719 1 81.44 474 GLU B C 1
ATOM 7851 O O . GLU B 1 474 ? 10.297 54.438 32.469 1 81.44 474 GLU B O 1
ATOM 7856 N N . ALA B 1 475 ? 8.523 55.531 33.406 1 82.06 475 ALA B N 1
ATOM 7857 C CA . ALA B 1 475 ? 7.98 54.281 33.938 1 82.06 475 ALA B CA 1
ATOM 7858 C C . ALA B 1 475 ? 7.539 53.344 32.844 1 82.06 475 ALA B C 1
ATOM 7860 O O . ALA B 1 475 ? 7.797 52.125 32.906 1 82.06 475 ALA B O 1
ATOM 7861 N N . TYR B 1 476 ? 6.945 53.875 31.812 1 88.12 476 TYR B N 1
ATOM 7862 C CA . TYR B 1 476 ? 6.512 53.031 30.688 1 88.12 476 TYR B CA 1
ATOM 7863 C C . TYR B 1 476 ? 7.707 52.438 29.953 1 88.12 476 TYR B C 1
ATOM 7865 O O . TYR B 1 476 ? 7.68 51.281 29.547 1 88.12 476 TYR B O 1
ATOM 7873 N N . ALA B 1 477 ? 8.727 53.25 29.703 1 86.69 477 ALA B N 1
ATOM 7874 C CA . ALA B 1 477 ? 9.922 52.781 29.016 1 86.69 477 ALA B CA 1
ATOM 7875 C C . ALA B 1 477 ? 10.539 51.594 29.766 1 86.69 477 ALA B C 1
ATOM 7877 O O . ALA B 1 477 ? 11.008 50.625 29.141 1 86.69 477 ALA B O 1
ATOM 7878 N N . ALA B 1 478 ? 10.5 51.656 31.047 1 83.38 478 ALA B N 1
ATOM 7879 C CA . ALA B 1 478 ? 11.023 50.594 31.859 1 83.38 478 ALA B CA 1
ATOM 7880 C C . ALA B 1 478 ? 10.18 49.312 31.703 1 83.38 478 ALA B C 1
ATOM 7882 O O . ALA B 1 478 ? 10.711 48.219 31.531 1 83.38 478 ALA B O 1
ATOM 7883 N N . VAL B 1 479 ? 8.82 49.469 31.672 1 87.62 479 VAL B N 1
ATOM 7884 C CA . VAL B 1 479 ? 7.922 48.312 31.547 1 87.62 479 VAL B CA 1
ATOM 7885 C C . VAL B 1 479 ? 8.047 47.719 30.141 1 87.62 479 VAL B C 1
ATOM 7887 O O . VAL B 1 479 ? 8.062 46.5 29.984 1 87.62 479 VAL B O 1
ATOM 7890 N N . ARG B 1 480 ? 8.172 48.594 29.172 1 90 480 ARG B N 1
ATOM 7891 C CA . ARG B 1 480 ? 8.312 48.125 27.781 1 90 480 ARG B CA 1
ATOM 7892 C C . ARG B 1 480 ? 9.578 47.312 27.609 1 90 480 ARG B C 1
ATOM 7894 O O . ARG B 1 480 ? 9.547 46.219 27 1 90 480 ARG B O 1
ATOM 7901 N N . ARG B 1 481 ? 10.648 47.812 28.094 1 88.56 481 ARG B N 1
ATOM 7902 C CA . ARG B 1 481 ? 11.906 47.062 28.016 1 88.56 481 ARG B CA 1
ATOM 7903 C C . ARG B 1 481 ? 11.797 45.719 28.719 1 88.56 481 ARG B C 1
ATOM 7905 O O . ARG B 1 481 ? 12.312 44.719 28.234 1 88.56 481 ARG B O 1
ATOM 7912 N N . ALA B 1 482 ? 11.117 45.688 29.844 1 86.94 482 ALA B N 1
ATOM 7913 C CA . ALA B 1 482 ? 10.93 44.438 30.578 1 86.94 482 ALA B CA 1
ATOM 7914 C C . ALA B 1 482 ? 10.086 43.469 29.781 1 86.94 482 ALA B C 1
ATOM 7916 O O . ALA B 1 482 ? 10.375 42.25 29.781 1 86.94 482 ALA B O 1
ATOM 7917 N N . LEU B 1 483 ? 9.086 43.938 29.094 1 91.56 483 LEU B N 1
ATOM 7918 C CA . LEU B 1 483 ? 8.234 43.062 28.281 1 91.56 483 LEU B CA 1
ATOM 7919 C C . LEU B 1 483 ? 9.008 42.5 27.094 1 91.56 483 LEU B C 1
ATOM 7921 O O . LEU B 1 483 ? 8.844 41.344 26.719 1 91.56 483 LEU B O 1
ATOM 7925 N N . GLU B 1 484 ? 9.812 43.344 26.469 1 91.75 484 GLU B N 1
ATOM 7926 C CA . GLU B 1 484 ? 10.625 42.906 25.328 1 91.75 484 GLU B CA 1
ATOM 7927 C C . GLU B 1 484 ? 11.633 41.844 25.766 1 91.75 484 GLU B C 1
ATOM 7929 O O . GLU B 1 484 ? 11.867 40.875 25.031 1 91.75 484 GLU B O 1
ATOM 7934 N N . GLU B 1 485 ? 12.227 42.062 26.844 1 89 485 GLU B N 1
ATOM 7935 C CA . GLU B 1 485 ? 13.141 41.062 27.375 1 89 485 GLU B CA 1
ATOM 7936 C C . GLU B 1 485 ? 12.422 39.75 27.688 1 89 485 GLU B C 1
ATOM 7938 O O . GLU B 1 485 ? 12.93 38.688 27.391 1 89 485 GLU B O 1
ATOM 7943 N N . ALA B 1 486 ? 11.242 39.875 28.281 1 89.12 486 ALA B N 1
ATOM 7944 C CA . ALA B 1 486 ? 10.438 38.688 28.578 1 89.12 486 ALA B CA 1
ATOM 7945 C C . ALA B 1 486 ? 10.047 37.969 27.297 1 89.12 486 ALA B C 1
ATOM 7947 O O . ALA B 1 486 ? 10.008 36.75 27.266 1 89.12 486 ALA B O 1
ATOM 7948 N N . LEU B 1 487 ? 9.781 38.719 26.234 1 93.75 487 LEU B N 1
ATOM 7949 C CA . LEU B 1 487 ? 9.453 38.125 24.938 1 93.75 487 LEU B CA 1
ATOM 7950 C C . LEU B 1 487 ? 10.625 37.312 24.406 1 93.75 487 LEU B C 1
ATOM 7952 O O . LEU B 1 487 ? 10.445 36.156 24.016 1 93.75 487 LEU B O 1
ATOM 7956 N N . GLU B 1 488 ? 11.797 37.969 24.391 1 94.19 488 GLU B N 1
ATOM 7957 C CA . GLU B 1 488 ? 12.977 37.281 23.859 1 94.19 488 GLU B CA 1
ATOM 7958 C C . GLU B 1 488 ? 13.297 36.031 24.656 1 94.19 488 GLU B C 1
ATOM 7960 O O . GLU B 1 488 ? 13.602 34.969 24.078 1 94.19 488 GLU B O 1
ATOM 7965 N N . GLU B 1 489 ? 13.172 36.156 25.906 1 91.44 489 GLU B N 1
ATOM 7966 C CA . GLU B 1 489 ? 13.422 35 26.75 1 91.44 489 GLU B CA 1
ATOM 7967 C C . GLU B 1 489 ? 12.344 33.938 26.562 1 91.44 489 GLU B C 1
ATOM 7969 O O . GLU B 1 489 ? 12.648 32.75 26.516 1 91.44 489 GLU B O 1
ATOM 7974 N N . GLY B 1 490 ? 11.102 34.375 26.531 1 91.75 490 GLY B N 1
ATOM 7975 C CA . GLY B 1 490 ? 10.008 33.438 26.297 1 91.75 490 GLY B CA 1
ATOM 7976 C C . GLY B 1 490 ? 10.125 32.688 24.984 1 91.75 490 GLY B C 1
ATOM 7977 O O . GLY B 1 490 ? 9.945 31.469 24.938 1 91.75 490 GLY B O 1
ATOM 7978 N N . LEU B 1 491 ? 10.5 33.375 23.938 1 95.31 491 LEU B N 1
ATOM 7979 C CA . LEU B 1 491 ? 10.656 32.781 22.625 1 95.31 491 LEU B CA 1
ATOM 7980 C C . LEU B 1 491 ? 11.836 31.797 22.609 1 95.31 491 LEU B C 1
ATOM 7982 O O . LEU B 1 491 ? 11.75 30.719 22.016 1 95.31 491 LEU B O 1
ATOM 7986 N N . ALA B 1 492 ? 12.945 32.25 23.172 1 94.5 492 ALA B N 1
ATOM 7987 C CA . ALA B 1 492 ? 14.109 31.359 23.234 1 94.5 492 ALA B CA 1
ATOM 7988 C C . ALA B 1 492 ? 13.781 30.062 23.953 1 94.5 492 ALA B C 1
ATOM 7990 O O . ALA B 1 492 ? 14.164 28.969 23.484 1 94.5 492 ALA B O 1
ATOM 7991 N N . ARG B 1 493 ? 13.008 30.141 24.969 1 92.31 493 ARG B N 1
ATOM 7992 C CA . ARG B 1 493 ? 12.609 28.953 25.734 1 92.31 493 ARG B CA 1
ATOM 7993 C C . ARG B 1 493 ? 11.641 28.094 24.938 1 92.31 493 ARG B C 1
ATOM 7995 O O . ARG B 1 493 ? 11.734 26.859 24.953 1 92.31 493 ARG B O 1
ATOM 8002 N N . GLN B 1 494 ? 10.727 28.766 24.281 1 93.88 494 GLN B N 1
ATOM 8003 C CA . GLN B 1 494 ? 9.797 28.031 23.422 1 93.88 494 GLN B CA 1
ATOM 8004 C C . GLN B 1 494 ? 10.531 27.25 22.344 1 93.88 494 GLN B C 1
ATOM 8006 O O . GLN B 1 494 ? 10.227 26.078 22.094 1 93.88 494 GLN B O 1
ATOM 8011 N N . GLU B 1 495 ? 11.469 27.875 21.75 1 95.5 495 GLU B N 1
ATOM 8012 C CA . GLU B 1 495 ? 12.242 27.25 20.688 1 95.5 495 GLU B CA 1
ATOM 8013 C C . GLU B 1 495 ? 13.016 26.047 21.219 1 95.5 495 GLU B C 1
ATOM 8015 O O . GLU B 1 495 ? 13.016 24.984 20.594 1 95.5 495 GLU B O 1
ATOM 8020 N N . GLU B 1 496 ? 13.625 26.25 22.328 1 94.19 496 GLU B N 1
ATOM 8021 C CA . GLU B 1 496 ? 14.414 25.172 22.906 1 94.19 496 GLU B CA 1
ATOM 8022 C C . GLU B 1 496 ? 13.531 24 23.312 1 94.19 496 GLU B C 1
ATOM 8024 O O . GLU B 1 496 ? 13.859 22.844 23.016 1 94.19 496 GLU B O 1
ATOM 8029 N N . ARG B 1 497 ? 12.367 24.266 23.922 1 92.5 497 ARG B N 1
ATOM 8030 C CA . ARG B 1 497 ? 11.453 23.219 24.359 1 92.5 497 ARG B CA 1
ATOM 8031 C C . ARG B 1 497 ? 10.859 22.484 23.156 1 92.5 497 ARG B C 1
ATOM 8033 O O . ARG B 1 497 ? 10.758 21.25 23.172 1 92.5 497 ARG B O 1
ATOM 8040 N N . PHE B 1 498 ? 10.539 23.266 22.188 1 95 498 PHE B N 1
ATOM 8041 C CA . PHE B 1 498 ? 9.922 22.672 21 1 95 498 PHE B CA 1
ATOM 8042 C C . PHE B 1 498 ? 10.93 21.812 20.25 1 95 498 PHE B C 1
ATOM 8044 O O . PHE B 1 498 ? 10.641 20.656 19.891 1 95 498 PHE B O 1
ATOM 8051 N N . ARG B 1 499 ? 12.094 22.359 20.016 1 94.38 499 ARG B N 1
ATOM 8052 C CA . ARG B 1 499 ? 13.141 21.609 19.312 1 94.38 499 ARG B CA 1
ATOM 8053 C C . ARG B 1 499 ? 13.586 20.391 20.125 1 94.38 499 ARG B C 1
ATOM 8055 O O . ARG B 1 499 ? 13.992 19.391 19.547 1 94.38 499 ARG B O 1
ATOM 8062 N N . GLY B 1 500 ? 13.586 20.531 21.406 1 93.62 500 GLY B N 1
ATOM 8063 C CA . GLY B 1 500 ? 13.969 19.438 22.281 1 93.62 500 GLY B CA 1
ATOM 8064 C C . GLY B 1 500 ? 13.094 18.203 22.109 1 93.62 500 GLY B C 1
ATOM 8065 O O . GLY B 1 500 ? 13.5 17.094 22.453 1 93.62 500 GLY B O 1
ATOM 8066 N N . LEU B 1 501 ? 11.898 18.391 21.547 1 92 501 LEU B N 1
ATOM 8067 C CA . LEU B 1 501 ? 10.938 17.297 21.406 1 92 501 LEU B CA 1
ATOM 8068 C C . LEU B 1 501 ? 11.328 16.391 20.25 1 92 501 LEU B C 1
ATOM 8070 O O . LEU B 1 501 ? 10.953 15.211 20.234 1 92 501 LEU B O 1
ATOM 8074 N N . TYR B 1 502 ? 12.07 16.938 19.172 1 92.56 502 TYR B N 1
ATOM 8075 C CA . TYR B 1 502 ? 12.273 16.109 18 1 92.56 502 TYR B CA 1
ATOM 8076 C C . TYR B 1 502 ? 13.719 16.188 17.516 1 92.56 502 TYR B C 1
ATOM 8078 O O . TYR B 1 502 ? 14.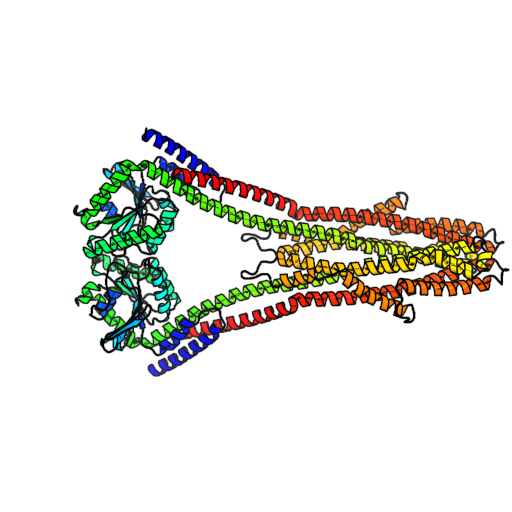125 15.438 16.625 1 92.56 502 TYR B O 1
ATOM 8086 N N . ARG B 1 503 ? 14.578 17.031 18.047 1 92.69 503 ARG B N 1
ATOM 8087 C CA . ARG B 1 503 ? 15.922 17.281 17.547 1 92.69 503 ARG B CA 1
ATOM 8088 C C . ARG B 1 503 ? 16.766 16 17.562 1 92.69 503 ARG B C 1
ATOM 8090 O O . ARG B 1 503 ? 17.391 15.641 16.562 1 92.69 503 ARG B O 1
ATOM 8097 N N . ASP B 1 504 ? 16.797 15.352 18.688 1 92.94 504 ASP B N 1
ATOM 8098 C CA . ASP B 1 504 ? 17.594 14.148 18.828 1 92.94 504 ASP B CA 1
ATOM 8099 C C . ASP B 1 504 ? 17.156 13.07 17.828 1 92.94 504 ASP B C 1
ATOM 8101 O O . ASP B 1 504 ? 18 12.445 17.172 1 92.94 504 ASP B O 1
ATOM 8105 N N . ARG B 1 505 ? 15.922 12.922 17.766 1 91.94 505 ARG B N 1
ATOM 8106 C CA . ARG B 1 505 ? 15.383 11.922 16.844 1 91.94 505 ARG B CA 1
ATOM 8107 C C . ARG B 1 505 ? 15.688 12.289 15.391 1 91.94 505 ARG B C 1
ATOM 8109 O O . ARG B 1 505 ? 16.062 11.43 14.594 1 91.94 505 ARG B O 1
ATOM 8116 N N . CYS B 1 506 ? 15.547 13.5 14.984 1 93.75 506 CYS B N 1
ATOM 8117 C CA . CYS B 1 506 ? 15.797 13.953 13.617 1 93.75 506 CYS B CA 1
ATOM 8118 C C . CYS B 1 506 ? 17.281 13.82 13.258 1 93.75 506 CYS B C 1
ATOM 8120 O O . CYS B 1 506 ? 17.609 13.461 12.133 1 93.75 506 CYS B O 1
ATOM 8122 N N . GLU B 1 507 ? 18.125 14.062 14.211 1 94.69 507 GLU B N 1
ATOM 8123 C CA . GLU B 1 507 ? 19.562 13.875 13.992 1 94.69 507 GLU B CA 1
ATOM 8124 C C . GLU B 1 507 ? 19.906 12.398 13.797 1 94.69 507 GLU B C 1
ATOM 8126 O O . GLU B 1 507 ? 20.688 12.047 12.922 1 94.69 507 GLU B O 1
ATOM 8131 N N . ALA B 1 508 ? 19.297 11.594 14.609 1 94.69 508 ALA B N 1
ATOM 8132 C CA . ALA B 1 508 ? 19.5 10.148 14.477 1 94.69 508 ALA B CA 1
ATOM 8133 C C . ALA B 1 508 ? 19.031 9.648 13.117 1 94.69 508 ALA B C 1
ATOM 8135 O O . ALA B 1 508 ? 19.688 8.805 12.5 1 94.69 508 ALA B O 1
ATOM 8136 N N . LEU B 1 509 ? 17.906 10.195 12.664 1 94.38 509 LEU B N 1
ATOM 8137 C CA . LEU B 1 509 ? 17.359 9.82 11.359 1 94.38 509 LEU B CA 1
ATOM 8138 C C . LEU B 1 509 ? 18.281 10.258 10.242 1 94.38 509 LEU B C 1
ATOM 8140 O O . LEU B 1 509 ? 18.469 9.531 9.258 1 94.38 509 LEU B O 1
ATOM 8144 N N . ALA B 1 510 ? 18.844 11.375 10.328 1 95.19 510 ALA B N 1
ATOM 8145 C CA . ALA B 1 510 ? 19.797 11.859 9.328 1 95.19 510 ALA B CA 1
ATOM 8146 C C . ALA B 1 510 ? 21.031 10.969 9.25 1 95.19 510 ALA B C 1
ATOM 8148 O O . ALA B 1 510 ? 21.5 10.633 8.164 1 95.19 510 ALA B O 1
ATOM 8149 N N . GLU B 1 511 ? 21.531 10.594 10.383 1 96.31 511 GLU B N 1
ATOM 8150 C CA . GLU B 1 511 ? 22.672 9.68 10.438 1 96.31 511 GLU B CA 1
ATOM 8151 C C . GLU B 1 511 ? 22.312 8.32 9.828 1 96.31 511 GLU B C 1
ATOM 8153 O O . GLU B 1 511 ? 23.109 7.75 9.078 1 96.31 511 GLU B O 1
ATOM 8158 N N . ARG B 1 512 ? 21.156 7.887 10.156 1 95.75 512 ARG B N 1
ATOM 8159 C CA . ARG B 1 512 ? 20.703 6.605 9.625 1 95.75 512 ARG B CA 1
ATOM 8160 C C . ARG B 1 512 ? 20.609 6.641 8.102 1 95.75 512 ARG B C 1
ATOM 8162 O O . ARG B 1 512 ? 20.969 5.672 7.434 1 95.75 512 ARG B O 1
ATOM 8169 N N . ARG B 1 513 ? 20.094 7.711 7.578 1 95.62 513 ARG B N 1
ATOM 8170 C CA . ARG B 1 513 ? 20 7.859 6.133 1 95.62 513 ARG B CA 1
ATOM 8171 C C . ARG B 1 513 ? 21.391 7.781 5.48 1 95.62 513 ARG B C 1
ATOM 8173 O O . ARG B 1 513 ? 21.547 7.148 4.438 1 95.62 513 ARG B O 1
ATOM 8180 N N . HIS B 1 514 ? 22.344 8.406 6.074 1 95.81 514 HIS B N 1
ATOM 8181 C CA . HIS B 1 514 ? 23.703 8.367 5.57 1 95.81 514 HIS B CA 1
ATOM 8182 C C . HIS B 1 514 ? 24.266 6.953 5.613 1 95.81 514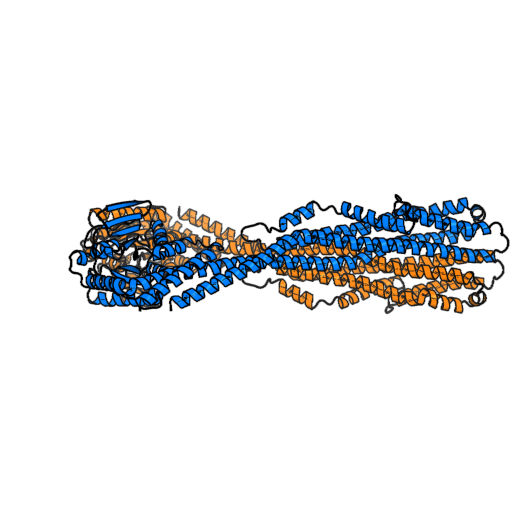 HIS B C 1
ATOM 8184 O O . HIS B 1 514 ? 24.906 6.508 4.656 1 95.81 514 HIS B O 1
ATOM 8190 N N . GLU B 1 515 ? 24.062 6.273 6.668 1 96.5 515 GLU B N 1
ATOM 8191 C CA . GLU B 1 515 ? 24.516 4.895 6.816 1 96.5 515 GLU B CA 1
ATOM 8192 C C . GLU B 1 515 ? 23.891 3.988 5.754 1 96.5 515 GLU B C 1
ATOM 8194 O O . GLU B 1 515 ? 24.594 3.166 5.152 1 96.5 515 GLU B O 1
ATOM 8199 N N . LEU B 1 516 ? 22.562 4.156 5.574 1 97 516 LEU B N 1
ATOM 8200 C CA . LEU B 1 516 ? 21.844 3.33 4.605 1 97 516 LEU B CA 1
ATOM 8201 C C . LEU B 1 516 ? 22.375 3.57 3.195 1 97 516 LEU B C 1
ATOM 8203 O O . LEU B 1 516 ? 22.531 2.629 2.414 1 97 516 LEU B O 1
ATOM 8207 N N . LYS B 1 517 ? 22.719 4.797 2.877 1 96.19 517 LYS B N 1
ATOM 8208 C CA . LYS B 1 517 ? 23.297 5.121 1.57 1 96.19 517 LYS B CA 1
ATOM 8209 C C . LYS B 1 517 ? 24.656 4.453 1.379 1 96.19 517 LYS B C 1
ATOM 8211 O O . LYS B 1 517 ? 24.922 3.893 0.317 1 96.19 517 LYS B O 1
ATOM 8216 N N . ALA B 1 518 ? 25.438 4.496 2.363 1 96.5 518 ALA B N 1
ATOM 8217 C CA . ALA B 1 518 ? 26.766 3.877 2.311 1 96.5 518 ALA B CA 1
ATOM 8218 C C . ALA B 1 518 ? 26.656 2.363 2.15 1 96.5 518 ALA B C 1
ATOM 8220 O O . ALA B 1 518 ? 27.375 1.762 1.356 1 96.5 518 ALA B O 1
ATOM 8221 N N . ARG B 1 519 ? 25.781 1.734 2.867 1 97 519 ARG B N 1
ATOM 8222 C CA . ARG B 1 519 ? 25.594 0.289 2.793 1 97 519 ARG B CA 1
ATOM 8223 C C . ARG B 1 519 ? 25.094 -0.128 1.415 1 97 519 ARG B C 1
ATOM 8225 O O . ARG B 1 519 ? 25.531 -1.146 0.872 1 97 519 ARG B O 1
ATOM 8232 N N . LYS B 1 520 ? 24.141 0.661 0.893 1 97 520 LYS B N 1
ATOM 8233 C CA . LYS B 1 520 ? 23.609 0.38 -0.443 1 97 520 LYS B CA 1
ATOM 8234 C C . LYS B 1 520 ? 24.734 0.44 -1.487 1 97 520 LYS B C 1
ATOM 8236 O O . LYS B 1 520 ? 24.797 -0.412 -2.377 1 97 520 LYS B O 1
ATOM 8241 N N . GLU B 1 521 ? 25.609 1.404 -1.377 1 96.25 521 GLU B N 1
ATOM 8242 C CA . GLU B 1 521 ? 26.734 1.549 -2.299 1 96.25 521 GLU B CA 1
ATOM 8243 C C . GLU B 1 521 ? 27.703 0.378 -2.174 1 96.25 521 GLU B C 1
ATOM 8245 O O . GLU B 1 521 ? 28.25 -0.092 -3.174 1 96.25 521 GLU B O 1
ATOM 8250 N N . ALA B 1 522 ? 27.922 -0.07 -1.004 1 96.94 522 ALA B N 1
ATOM 8251 C CA . ALA B 1 522 ? 28.781 -1.223 -0.775 1 96.94 522 ALA B CA 1
ATOM 8252 C C . ALA B 1 522 ? 28.234 -2.471 -1.457 1 96.94 522 ALA B C 1
ATOM 8254 O O . ALA B 1 522 ? 28.969 -3.217 -2.1 1 96.94 522 ALA B O 1
ATOM 8255 N N . LEU B 1 523 ? 26.922 -2.727 -1.337 1 97.75 523 LEU B N 1
ATOM 8256 C CA . LEU B 1 523 ? 26.312 -3.881 -1.976 1 97.75 523 LEU B CA 1
ATOM 8257 C C . LEU B 1 523 ? 26.391 -3.773 -3.494 1 97.75 523 LEU B C 1
ATOM 8259 O O . LEU B 1 523 ? 26.656 -4.766 -4.18 1 97.75 523 LEU B O 1
ATOM 8263 N N . ARG B 1 524 ? 26.219 -2.572 -4.012 1 96.69 524 ARG B N 1
ATOM 8264 C CA . ARG B 1 524 ? 26.281 -2.346 -5.453 1 96.69 524 ARG B CA 1
ATOM 8265 C C . ARG B 1 524 ? 27.672 -2.65 -5.996 1 96.69 524 ARG B C 1
ATOM 8267 O O . ARG B 1 524 ? 27.812 -3.281 -7.043 1 96.69 524 ARG B O 1
ATOM 8274 N N . ARG B 1 525 ? 28.703 -2.23 -5.324 1 97.06 525 ARG B N 1
ATOM 8275 C CA . ARG B 1 525 ? 30.078 -2.492 -5.73 1 97.06 525 ARG B CA 1
ATOM 8276 C C . ARG B 1 525 ? 30.359 -3.988 -5.754 1 97.06 525 ARG B C 1
ATOM 8278 O O . ARG B 1 525 ? 30.984 -4.492 -6.695 1 97.06 525 ARG B O 1
ATOM 8285 N N . LEU B 1 526 ? 29.906 -4.68 -4.73 1 97.44 526 LEU B N 1
ATOM 8286 C CA . LEU B 1 526 ? 30.109 -6.121 -4.664 1 97.44 526 LEU B CA 1
ATOM 8287 C C . LEU B 1 526 ? 29.391 -6.824 -5.809 1 97.44 526 LEU B C 1
ATOM 8289 O O . LEU B 1 526 ? 29.906 -7.77 -6.395 1 97.44 526 LEU B O 1
ATOM 8293 N N . ARG B 1 527 ? 28.172 -6.375 -6.098 1 97 527 ARG B N 1
ATOM 8294 C CA . ARG B 1 527 ? 27.406 -6.961 -7.188 1 97 527 ARG B CA 1
ATOM 8295 C C . ARG B 1 527 ? 28.109 -6.781 -8.523 1 97 527 ARG B C 1
ATOM 8297 O O . ARG B 1 527 ? 28.188 -7.711 -9.328 1 97 527 ARG B O 1
ATOM 8304 N N . GLU B 1 528 ? 28.703 -5.645 -8.766 1 96.06 528 GLU B N 1
ATOM 8305 C CA . GLU B 1 528 ? 29.438 -5.367 -9.992 1 96.06 528 GLU B CA 1
ATOM 8306 C C . GLU B 1 528 ? 30.688 -6.242 -10.094 1 96.06 528 GLU B C 1
ATOM 8308 O O . GLU B 1 528 ? 31.016 -6.738 -11.172 1 96.06 528 GLU B O 1
ATOM 8313 N N . GLU B 1 529 ? 31.328 -6.398 -9.023 1 96.56 529 GLU B N 1
ATOM 8314 C CA . GLU B 1 529 ? 32.5 -7.266 -9 1 96.56 529 GLU B CA 1
ATOM 8315 C C . GLU B 1 529 ? 32.125 -8.719 -9.281 1 96.56 529 GLU B C 1
ATOM 8317 O O . GLU B 1 529 ? 32.844 -9.414 -10.016 1 96.56 529 GLU B O 1
ATOM 8322 N N . ALA B 1 530 ? 31.031 -9.156 -8.68 1 96.31 530 ALA B N 1
ATOM 8323 C CA . ALA B 1 530 ? 30.562 -10.516 -8.922 1 96.31 530 ALA B CA 1
ATOM 8324 C C . ALA B 1 530 ? 30.234 -10.727 -10.398 1 96.31 530 ALA B C 1
ATOM 8326 O O . ALA B 1 530 ? 30.562 -11.766 -10.977 1 96.31 530 ALA B O 1
ATOM 8327 N N . GLU B 1 531 ? 29.594 -9.75 -10.992 1 93.69 531 GLU B N 1
ATOM 8328 C CA . GLU B 1 531 ? 29.234 -9.828 -12.406 1 93.69 531 GLU B CA 1
ATOM 8329 C C . GLU B 1 531 ? 30.469 -9.891 -13.297 1 93.69 531 GLU B C 1
ATOM 8331 O O . GLU B 1 531 ? 30.5 -10.609 -14.297 1 93.69 531 GLU B O 1
ATOM 8336 N N . ALA B 1 532 ? 31.531 -9.25 -12.953 1 92.75 532 ALA B N 1
ATOM 8337 C CA . ALA B 1 532 ? 32.781 -9.234 -13.703 1 92.75 532 ALA B CA 1
ATOM 8338 C C . ALA B 1 532 ? 33.469 -10.586 -13.633 1 92.75 532 ALA B C 1
ATOM 8340 O O . ALA B 1 532 ? 34.156 -11 -14.594 1 92.75 532 ALA B O 1
ATOM 8341 N N . LEU B 1 533 ? 33.281 -11.328 -12.531 1 91.62 533 LEU B N 1
ATOM 8342 C CA . LEU B 1 533 ? 33.938 -12.609 -12.352 1 91.62 533 LEU B CA 1
ATOM 8343 C C . LEU B 1 533 ? 33.188 -13.719 -13.078 1 91.62 533 LEU B C 1
ATOM 8345 O O . LEU B 1 533 ? 33.781 -14.758 -13.406 1 91.62 533 LEU B O 1
ATOM 8349 N N . VAL B 1 534 ? 31.875 -13.555 -13.25 1 84 534 VAL B N 1
ATOM 8350 C CA . VAL B 1 534 ? 31.078 -14.547 -13.961 1 84 534 VAL B CA 1
ATOM 8351 C C . VAL B 1 534 ? 31.375 -14.469 -15.461 1 84 534 VAL B C 1
ATOM 8353 O O . VAL B 1 534 ? 31.375 -15.484 -16.156 1 84 534 VAL B O 1
ATOM 8356 N N . ALA B 1 535 ? 31.656 -13.133 -16.031 1 69 535 ALA B N 1
ATOM 8357 C CA . ALA B 1 535 ? 31.984 -12.922 -17.453 1 69 535 ALA B CA 1
ATOM 8358 C C . ALA B 1 535 ? 33.344 -13.492 -17.781 1 69 535 ALA B C 1
ATOM 8360 O O . ALA B 1 535 ? 33.562 -14.039 -18.875 1 69 535 ALA B O 1
#

Foldseek 3Di:
DVVVVLVVLLVVLLVLLVLLLVLCVPFPFDCVLSVLLSVCLPPAAEEEEAAAAPLCRLLLVCLLQLHNDDDDDDAFDQQAKEKEAEDPADWDDDDRYIYGYDNTPVRPRHIYIYAGGPPHPPPVRVVRCLSCLLSHLEYEYGGELVDGCDPRSLVVLLSSLLLQAHYAYEHEPCVVDDPVSNVVSQVVNQVSSCVRNVDGHHYFYWYSPVSSVVRTPRSVVVSVVVVVCSVPPRSVSSSSSSLSNSLNSLVVRLVRLVVVLVLLVLLLVLVVVLVVLLVVLLVVLVVCLVVLLVQLVVLLVQLLVQLLVLLVVCLPPCPLVLLLPLVSSLVCCCVRRQVCSLVSNLVSLLVSLLVLLVSLLVSLVVSLVSQVPRDPDVPDDPPLNVLSVVCNVPRDSNVRSVVLLVQLQQQLCVQQVVRPPPDHSSVSVSVLVSVLSVVLSVLSNVVSVVPPDSVCSVVSSVVSSVSSVVSSVSSSVSSSVSSVVSSVVSSVVSVCVSCVSCVVVSVVSVVVSVVSVVSSVSSVVSSVVSVVSSD/DVVVVLVVLLVVLLVLLVLLLVLCVPFPFDCVLSVLLSVCLPPAAEEEEAAAAPLCRLLLVCLLQLHNDDDDDDAFPQQAKEKEAEDPADWDDDDRYIYGYDNTPLRPRHMYIYDGHPPHPVDPVVCCLPPPLLSHLEYEYGGELVDACDPRNLVVLLSSLLLQAHYAYEHEPCVVDDPVSNVVSQVVNQVSSCVRNVDGHHYFYWYSPVSSVVRTPRSVVVSVVVVVCSVPPRSVSSSSSSLSNSLNSLVVRLVRLVVVLVLLVLLLVLVVVLVVLLVVLLVVLVVCLVVLLVQLVVLLVQLLVQLLVLLVVVLPPPPLVLLLPLVSSLVCSCVRRQVCSLVSNLVSLLVSLLVLLVSLLVSLVVSLVSQVPRDPDVPDDPPLNVLSVVCNVPRDSNVRSVVLLVQLQQQLCVQQVVRPPPDHSSVSVSVLVSVLSVVLSVLSNVPSVVPPDPVCSVVSSVVSSVSSVVSSVSSSVSSSVSSVVSSVVSSVVSVCVSCVSCVVVSVVSVVVSVVSVVSSVSSVVSSVVSVVSSD

Secondary structure (DSSP, 8-state):
-HHHHHHHHHHHHHHHHHHHHHHHTTSSS--HHHHHHHHHTTS-EEEEEEEBTTSSHHHHHHHHHTS--S---SS----SEEEEEESSSEEEEETTEEEEEE--GGGGSEEEEE-PPBS-SSTHHHHHHHHHGGG-SEEEEEEETTBTT-HHHHHHHHHHHHTT--EEEEEE-GGGS-HHHHHHHHHHHHHHHHHHHSS---EEE--HHHHHTT--HHHHHHHHHHHHHHHHHHHHHHHHHHHHHHHHHHHHHHHHHHHHHHHHHHHHHHHHHHHHHHHHHHHHHHHHHHHHHHHHHHHHHHHHHHHHHHHHHHHHS--HHHHT-HHHHHHHHIIIIITTHHHHHHHHHHHHHHHHHHHHHHHHHHHHHHHHHBPPBTTB--TTHHHHHHHHHH--HHHHHHHHHHHHHHHHHHHHSTT-TT--HHHHHHHHHHHHHHHHHHHHHHHHH--S-TTSHHHHHHHHHHHHHHHHHHHHHHHHHHHHHHHHHHHHHHHHHHHHTTHHHHHHHHHHHHHHHHHHHHHHHHHHHHHHHH-/-HHHHHHHHHHHHHHHHHHHHHHHTTSSS--HHHHHHHHHTTS-EEEEEEEBTTSSHHHHHHHHHTS--S---SS----SEEEEEESSSEEEEETTEEEEEE--GGGGSEEEEE-PPBS-SS--HHHIIIIITTT-SEEEEEEETTBTT-HHHHHHHHHHHHTT--EEEEEE-GGGS-HHHHHHHHHHHHHHHHHHHSS---EEE--HHHHHTT--HHHHHHHHHHHHHHHHHHHHHHHHHHHHHHHHHHHHHHHHHHHHHHHHHHHHHHHHHHHHHHHHHHHHHHHHHHHHHHHHHHHHHHHHHHHHHHHHHHHHS--HHHHT-HHHHHHHHIIIIITTHHHHHHHHHHHHHHHHHHHHHHHHHHHHHHHHHBPPBTTB--TTHHHHHHHHHH--HHHHHHHHHHHHHHHHHHHHSTT-TT--HHHHHHHHHHHHHHHHHHHHHHHHH--S-TTSHHHHHHHHHHHHHHHHHHHHHHHHHHHHHHHHHHHHHHHHHHHHTTHHHHHHHHHHHHHHHHHHHHHHHHHHHHHHHH-